Protein AF-0000000069529911 (afdb_homodimer)

Secondary structure (DSSP, 8-state):
---HHHHHHHHHHHS-----------TTHHHHHHHHHHHHHHHHHHHHHHHHHHHHHHHHHHTT--HHHHHHHHHHHHHHHTT-HHHHHHHHHS----S-TTTTB-EE---HHHHHH-EEE-SS-TTSEEEEEEEEEEEEE---PPPPSS--TT---GGGTT--S-HHHHHHHHHGGGGGT--EEEEEEEETT--HHHHHHHHHHHHHHHT-EEEEEEEEE--SS----HHHHHHHHHHHHHHHHHHHHHHHHHHT--TTS--S-HHHHHHHTT-HHHHHHHHH-----TTS-HHHHHHHHHHHHHHHHHHHHHHHHHH-SB-HHHHTHHHHHTSHHHHHHHTTTHHHHHHHHHHHHHHHHHHHIIIIIS-PPP-HHHHHHHHHHHHHHHHHHHHHHHTTHHHH---TTHHHHHHHHTTTHHHHHHHHHTT-GGGS-GGG-SSGGGHHHHHHHHHHHHHHHHHHHHHH-HHHHHHHHHHHHHHHHHHHHHHHHHHT--SS--GGG--GGGHHHH-/---HHHHHHHHHHHS--------------HHHHHHHHHHHHHHHHHHHHHHHHHHHHHHHHHTT--HHHHHHHHHHHHHHHTT-HHHHHHHHHS----S-TTTTB-EE---HHHHHH-EEE-SS-TTSEEEEEEEEEEEEE---PPPPSS--TT---GGGTT--S-HHHHHHHHHGGGGGT--EEEEEEEETT--HHHHHHHHHHHHHHHT-EEEEEEEEE--SS----HHHHHHHHHHHHHHHHHHHHHHHHHHT--TTS--SSHHHHHHHTT-HHHHHHHHH-----TT--HHHHHHHHHHHHHHHHHHHHHHHHHH-SB-HHHHTHHHHHTSHHHHHHHTTTHHHHHHHHHHHHHHHHHHHIIIIIS-PPP-HHHHHHHHHHHHHHHHHHHHHHHTTHHHH---TTHHHHHHHHTTTHHHHHHHHHTT-GGGS-GGG-SSGGGHHHHHHHHHHHHHHHHHHHHHH-HHHHHHHHHHHHHHHHHHHHHHHHHHT--SS--TTS--GGGHHHH-

InterPro domains:
  IPR002656 Acyltransferase 3 domain [PF01757] (296-497)
  IPR006621 Nose resistant-to-fluoxetine protein, N-terminal [PF20146] (69-203)
  IPR052728 Oxygen and lipid transport regulator [PTHR11161] (46-512)

Structure (mmCIF, N/CA/C/O backbone):
data_AF-0000000069529911-model_v1
#
loop_
_entity.id
_entity.type
_entity.pdbx_description
1 polymer 'Nose resistant to fluoxetine protein 6'
#
loop_
_atom_site.group_PDB
_atom_site.id
_atom_site.type_symbol
_atom_site.label_atom_id
_atom_site.label_alt_id
_atom_site.label_comp_id
_atom_site.label_asym_id
_atom_site.label_entity_id
_atom_site.label_seq_id
_atom_site.pdbx_PDB_ins_code
_atom_site.Cartn_x
_atom_site.Cartn_y
_atom_site.Cartn_z
_atom_site.occupancy
_atom_site.B_iso_or_equiv
_atom_site.auth_seq_id
_atom_site.auth_comp_id
_atom_site.auth_asym_id
_atom_site.auth_atom_id
_atom_site.pdbx_PDB_model_num
ATOM 1 N N . MET A 1 1 ? 0.859 24.281 17.453 1 23.27 1 MET A N 1
ATOM 2 C CA . MET A 1 1 ? 0.729 23.031 16.703 1 23.27 1 MET A CA 1
ATOM 3 C C . MET A 1 1 ? -0.703 22.516 16.766 1 23.27 1 MET A C 1
ATOM 5 O O . MET A 1 1 ? -0.952 21.344 16.484 1 23.27 1 MET A O 1
ATOM 9 N N . PHE A 1 2 ? -1.63 23.312 17.203 1 26.25 2 PHE A N 1
ATOM 10 C CA . PHE A 1 2 ? -3.029 23.078 17.531 1 26.25 2 PHE A CA 1
ATOM 11 C C . PHE A 1 2 ? -3.832 22.703 16.297 1 26.25 2 PHE A C 1
ATOM 13 O O . PHE A 1 2 ? -3.58 23.203 15.211 1 26.25 2 PHE A O 1
ATOM 20 N N . SER A 1 3 ? -4.395 21.578 16.234 1 29.55 3 SER A N 1
ATOM 21 C CA . SER A 1 3 ? -5.32 20.875 15.352 1 29.55 3 SER A CA 1
ATOM 22 C C . SER A 1 3 ? -6.34 21.828 14.742 1 29.55 3 SER A C 1
ATOM 24 O O . SER A 1 3 ? -6.613 22.891 15.297 1 29.55 3 SER A O 1
ATOM 26 N N . TYR A 1 4 ? -6.695 21.625 13.516 1 29.75 4 TYR A N 1
ATOM 27 C CA . TYR A 1 4 ? -7.918 22.188 12.945 1 29.75 4 TYR A CA 1
ATOM 28 C C . TYR A 1 4 ? -9.016 22.266 14 1 29.75 4 TYR A C 1
ATOM 30 O O . TYR A 1 4 ? -9.883 23.156 13.945 1 29.75 4 TYR A O 1
ATOM 38 N N . ILE A 1 5 ? -9.023 21.406 14.891 1 32.34 5 ILE A N 1
ATOM 39 C CA . ILE A 1 5 ? -10.055 21.484 15.922 1 32.34 5 ILE A CA 1
ATOM 40 C C . ILE A 1 5 ? -9.883 22.766 16.734 1 32.34 5 ILE A C 1
ATOM 42 O O . ILE A 1 5 ? -10.867 23.422 17.078 1 32.34 5 ILE A O 1
ATOM 46 N N . GLY A 1 6 ? -8.664 23.234 16.984 1 34.5 6 GLY A N 1
ATOM 47 C CA . GLY A 1 6 ? -8.578 24.438 17.797 1 34.5 6 GLY A CA 1
ATOM 48 C C . GLY A 1 6 ? -9.07 25.688 17.094 1 34.5 6 GLY A C 1
ATOM 49 O O . GLY A 1 6 ? -9.758 26.516 17.688 1 34.5 6 GLY A O 1
ATOM 50 N N . LEU A 1 7 ? -8.727 25.812 15.758 1 35.78 7 LEU A N 1
ATOM 51 C CA . LEU A 1 7 ? -9.266 26.953 15.031 1 35.78 7 LEU A CA 1
ATOM 52 C C . LEU A 1 7 ? -10.75 26.781 14.766 1 35.78 7 LEU A C 1
ATOM 54 O O . LEU A 1 7 ? -11.531 27.719 14.93 1 35.78 7 LEU A O 1
ATOM 58 N N . VAL A 1 8 ? -11.227 25.656 14.312 1 36.38 8 VAL A N 1
ATOM 59 C CA . VAL A 1 8 ? -12.672 25.453 14.266 1 36.38 8 VAL A CA 1
ATOM 60 C C . VAL A 1 8 ? -13.266 25.672 15.656 1 36.38 8 VAL A C 1
ATOM 62 O O . VAL A 1 8 ? -14.289 26.344 15.797 1 36.38 8 VAL A O 1
ATOM 65 N N . VAL A 1 9 ? -12.516 25.219 16.594 1 37.88 9 VAL A N 1
ATOM 66 C CA . VAL A 1 9 ? -12.961 25.547 17.953 1 37.88 9 VAL A CA 1
ATOM 67 C C . VAL A 1 9 ? -12.781 27.031 18.203 1 37.88 9 VAL A C 1
ATOM 69 O O . VAL A 1 9 ? -13.656 27.688 18.766 1 37.88 9 VAL A O 1
ATOM 72 N N . TYR A 1 10 ? -11.664 27.641 17.797 1 36.75 10 TYR A N 1
ATOM 73 C CA . TYR A 1 10 ? -11.516 29.078 17.969 1 36.75 10 TYR A CA 1
ATOM 74 C C . TYR A 1 10 ? -12.547 29.828 17.141 1 36.75 10 TYR A C 1
ATOM 76 O O . TYR A 1 10 ? -13.172 30.766 17.625 1 36.75 10 TYR A O 1
ATOM 84 N N . LEU A 1 11 ? -12.648 29.5 15.875 1 37.72 11 LEU A N 1
ATOM 85 C CA . LEU A 1 11 ? -13.656 30.172 15.07 1 37.72 11 LEU A CA 1
ATOM 86 C C . LEU A 1 11 ? -15.062 29.844 15.578 1 37.72 11 LEU A C 1
ATOM 88 O O . LEU A 1 11 ? -15.938 30.703 15.586 1 37.72 11 LEU A O 1
ATOM 92 N N . ILE A 1 12 ? -15.258 28.625 15.906 1 37.38 12 ILE A N 1
ATOM 93 C CA . ILE A 1 12 ? -16.5 28.297 16.594 1 37.38 12 ILE A CA 1
ATOM 94 C C . ILE A 1 12 ? -16.625 29.094 17.891 1 37.38 12 ILE A C 1
ATOM 96 O O . ILE A 1 12 ? -17.688 29.625 18.203 1 37.38 12 ILE A O 1
ATOM 100 N N . LEU A 1 13 ? -15.539 29.062 18.594 1 35.38 13 LEU A N 1
ATOM 101 C CA . LEU A 1 13 ? -15.594 29.75 19.875 1 35.38 13 LEU A CA 1
ATOM 102 C C . LEU A 1 13 ? -15.617 31.266 19.688 1 35.38 13 LEU A C 1
ATOM 104 O O . LEU A 1 13 ? -16.219 31.984 20.5 1 35.38 13 LEU A O 1
ATOM 108 N N . SER A 1 14 ? -14.836 31.734 18.875 1 34.25 14 SER A N 1
ATOM 109 C CA . SER A 1 14 ? -14.883 33.188 18.719 1 34.25 14 SER A CA 1
ATOM 110 C C . SER A 1 14 ? -16.203 33.625 18.109 1 34.25 14 SER A C 1
ATOM 112 O O . SER A 1 14 ? -16.5 34.812 18.062 1 34.25 14 SER A O 1
ATOM 114 N N . SER A 1 15 ? -16.797 32.781 17.172 1 34.12 15 SER A N 1
ATOM 115 C CA . SER A 1 15 ? -18.094 33.281 16.703 1 34.12 15 SER A CA 1
ATOM 116 C C . SER A 1 15 ? -19.141 33.219 17.812 1 34.12 15 SER A C 1
ATOM 118 O O . SER A 1 15 ? -19.188 32.25 18.562 1 34.12 15 SER A O 1
ATOM 120 N N . GLY A 1 16 ? -19.344 34.188 18.562 1 31.95 16 GLY A N 1
ATOM 121 C CA . GLY A 1 16 ? -20.406 34.5 19.516 1 31.95 16 GLY A CA 1
ATOM 122 C C . GLY A 1 16 ? -21.656 33.656 19.281 1 31.95 16 GLY A C 1
ATOM 123 O O . GLY A 1 16 ? -22.391 33.906 18.312 1 31.95 16 GLY A O 1
ATOM 124 N N . VAL A 1 17 ? -21.641 32.375 19.578 1 33.69 17 VAL A N 1
ATOM 125 C CA . VAL A 1 17 ? -22.781 31.469 19.625 1 33.69 17 VAL A CA 1
ATOM 126 C C . VAL A 1 17 ? -23.969 32.156 20.281 1 33.69 17 VAL A C 1
ATOM 128 O O . VAL A 1 17 ? -24.078 32.219 21.5 1 33.69 17 VAL A O 1
ATOM 131 N N . ASN A 1 18 ? -24.281 33.375 20.094 1 29.52 18 ASN A N 1
ATOM 132 C CA . ASN A 1 18 ? -25.562 33.688 20.719 1 29.52 18 ASN A CA 1
ATOM 133 C C . ASN A 1 18 ? -26.688 32.844 20.141 1 29.52 18 ASN A C 1
ATOM 135 O O . ASN A 1 18 ? -27.875 33.125 20.375 1 29.52 18 ASN A O 1
ATOM 139 N N . ALA A 1 19 ? -26.609 32.219 18.875 1 29.95 19 ALA A N 1
ATOM 140 C CA . ALA A 1 19 ? -27.969 32.062 18.359 1 29.95 19 ALA A CA 1
ATOM 141 C C . ALA A 1 19 ? -28.562 30.75 18.844 1 29.95 19 ALA A C 1
ATOM 143 O O . ALA A 1 19 ? -28.047 29.672 18.562 1 29.95 19 ALA A O 1
ATOM 144 N N . LYS A 1 20 ? -29.25 30.547 19.875 1 31.05 20 LYS A N 1
ATOM 145 C CA . LYS A 1 20 ? -30.25 29.594 20.344 1 31.05 20 LYS A CA 1
ATOM 146 C C . LYS A 1 20 ? -31.219 29.234 19.219 1 31.05 20 LYS A C 1
ATOM 148 O O . LYS A 1 20 ? -32.375 29.688 19.203 1 31.05 20 LYS A O 1
ATOM 153 N N . SER A 1 21 ? -31 29.141 17.859 1 29.61 21 SER A N 1
ATOM 154 C CA . SER A 1 21 ? -32.219 28.906 17.078 1 29.61 21 SER A CA 1
ATOM 155 C C . SER A 1 21 ? -32.688 27.453 17.188 1 29.61 21 SER A C 1
ATOM 157 O O . SER A 1 21 ? -31.859 26.531 17.203 1 29.61 21 SER A O 1
ATOM 159 N N . ASN A 1 22 ? -33.906 27.094 17.531 1 29.36 22 ASN A N 1
ATOM 160 C CA . ASN A 1 22 ? -34.844 25.969 17.531 1 29.36 22 ASN A CA 1
ATOM 161 C C . ASN A 1 22 ? -34.781 25.188 16.219 1 29.36 22 ASN A C 1
ATOM 163 O O . ASN A 1 22 ? -35 25.75 15.148 1 29.36 22 ASN A O 1
ATOM 167 N N . PHE A 1 23 ? -34.219 23.953 16.078 1 30.8 23 PHE A N 1
ATOM 168 C CA . PHE A 1 23 ? -34.031 22.953 15.031 1 30.8 23 PHE A CA 1
ATOM 169 C C . PHE A 1 23 ? -35.375 22.484 14.492 1 30.8 23 PHE A C 1
ATOM 171 O O . PHE A 1 23 ? -35.844 21.391 14.852 1 30.8 23 PHE A O 1
ATOM 178 N N . THR A 1 24 ? -36.531 23.031 14.312 1 32.5 24 THR A N 1
ATOM 179 C CA . THR A 1 24 ? -37.688 22.484 13.656 1 32.5 24 THR A CA 1
ATOM 180 C C . THR A 1 24 ? -37.375 21.969 12.258 1 32.5 24 THR A C 1
ATOM 182 O O . THR A 1 24 ? -36.5 22.547 11.578 1 32.5 24 THR A O 1
ATOM 185 N N . GLU A 1 25 ? -38 20.844 11.531 1 36.75 25 GLU A N 1
ATOM 186 C CA . GLU A 1 25 ? -38.094 19.812 10.5 1 36.75 25 GLU A CA 1
ATOM 187 C C . GLU A 1 25 ? -38.188 20.422 9.109 1 36.75 25 GLU A C 1
ATOM 189 O O . GLU A 1 25 ? -38.406 19.719 8.125 1 36.75 25 GLU A O 1
ATOM 194 N N . ASP A 1 26 ? -38.656 21.609 8.703 1 38.03 26 ASP A N 1
ATOM 195 C CA . ASP A 1 26 ? -39.188 21.859 7.359 1 38.03 26 ASP A CA 1
ATOM 196 C C . ASP A 1 26 ? -38.094 21.641 6.301 1 38.03 26 ASP A C 1
ATOM 198 O O . ASP A 1 26 ? -36.906 21.875 6.555 1 38.03 26 ASP A O 1
ATOM 202 N N . LYS A 1 27 ? -38.375 20.969 5.039 1 46.69 27 LYS A N 1
ATOM 203 C CA . LYS A 1 27 ? -37.812 20.828 3.701 1 46.69 27 LYS A CA 1
ATOM 204 C C . LYS A 1 27 ? -36.938 22.031 3.359 1 46.69 27 LYS A C 1
ATOM 206 O O . LYS A 1 27 ? -36 21.922 2.561 1 46.69 27 LYS A O 1
ATOM 211 N N . SER A 1 28 ? -37.406 23.203 3.465 1 49.19 28 SER A N 1
ATOM 212 C CA . SER A 1 28 ? -36.875 24.516 3.117 1 49.19 28 SER A CA 1
ATOM 213 C C . SER A 1 28 ? -35.406 24.625 3.52 1 49.19 28 SER A C 1
ATOM 215 O O . SER A 1 28 ? -34.594 25.219 2.795 1 49.19 28 SER A O 1
ATOM 217 N N . ASN A 1 29 ? -34.688 24.422 4.781 1 71.44 29 ASN A N 1
ATOM 218 C CA . ASN A 1 29 ? -33.656 25.391 5.203 1 71.44 29 ASN A CA 1
ATOM 219 C C . ASN A 1 29 ? -32.25 24.875 4.941 1 71.44 29 ASN A C 1
ATOM 221 O O . ASN A 1 29 ? -31.328 25.188 5.695 1 71.44 29 ASN A O 1
ATOM 225 N N . VAL A 1 30 ? -32.125 23.938 3.975 1 83.06 30 VAL A N 1
ATOM 226 C CA . VAL A 1 30 ? -30.766 23.531 3.672 1 83.06 30 VAL A CA 1
ATOM 227 C C . VAL A 1 30 ? -30.047 24.656 2.926 1 83.06 30 VAL A C 1
ATOM 229 O O . VAL A 1 30 ? -28.891 24.953 3.217 1 83.06 30 VAL A O 1
ATOM 232 N N . LEU A 1 31 ? -30.828 25.188 1.946 1 87.12 31 LEU A N 1
ATOM 233 C CA . LEU A 1 31 ? -30.234 26.297 1.201 1 87.12 31 LEU A CA 1
ATOM 234 C C . LEU A 1 31 ? -29.828 27.422 2.141 1 87.12 31 LEU A C 1
ATOM 236 O O . LEU A 1 31 ? -28.75 28 1.98 1 87.12 31 LEU A O 1
ATOM 240 N N . ASP A 1 32 ? -30.656 27.641 3.1 1 84.62 32 ASP A N 1
ATOM 241 C CA . ASP A 1 32 ? -30.359 28.688 4.062 1 84.62 32 ASP A CA 1
ATOM 242 C C . ASP A 1 32 ? -29.141 28.312 4.914 1 84.62 32 ASP A C 1
ATOM 244 O O . ASP A 1 32 ? -28.312 29.172 5.234 1 84.62 32 ASP A O 1
ATOM 248 N N . SER A 1 33 ? -29.078 27.062 5.215 1 83.88 33 SER A N 1
ATOM 249 C CA . SER A 1 33 ? -27.938 26.594 5.988 1 83.88 33 SER A CA 1
ATOM 250 C C . SER A 1 33 ? -26.641 26.734 5.199 1 83.88 33 SER A C 1
ATOM 252 O O . SER A 1 33 ? -25.609 27.141 5.75 1 83.88 33 SER A O 1
ATOM 254 N N . TRP A 1 34 ? -26.719 26.531 3.957 1 87.44 34 TRP A N 1
ATOM 255 C CA . TRP A 1 34 ? -25.531 26.641 3.113 1 87.44 34 TRP A CA 1
ATOM 256 C C . TRP A 1 34 ? -25.156 28.094 2.887 1 87.44 34 TRP A C 1
ATOM 258 O O . TRP A 1 34 ? -23.969 28.438 2.809 1 87.44 34 TRP A O 1
ATOM 268 N N . MET A 1 35 ? -26.172 28.938 2.77 1 87.69 35 MET A N 1
ATOM 269 C CA . MET A 1 35 ? -25.891 30.375 2.621 1 87.69 35 MET A CA 1
ATOM 270 C C . MET A 1 35 ? -25.25 30.938 3.887 1 87.69 35 MET A C 1
ATOM 272 O O . MET A 1 35 ? -24.328 31.766 3.812 1 87.69 35 MET A O 1
ATOM 276 N N . LYS A 1 36 ? -25.703 30.422 5.012 1 83.25 36 LYS A N 1
ATOM 277 C CA . LYS A 1 36 ? -25.109 30.844 6.277 1 83.25 36 LYS A CA 1
ATOM 278 C C . LYS A 1 36 ? -23.672 30.328 6.41 1 83.25 36 LYS A C 1
ATOM 280 O O . LYS A 1 36 ? -22.797 31.062 6.879 1 83.25 36 LYS A O 1
ATOM 285 N N . LEU A 1 37 ? -23.516 29.141 6 1 82.69 37 LEU A N 1
ATOM 286 C CA . LEU A 1 37 ? -22.172 28.562 6.031 1 82.69 37 LEU A CA 1
ATOM 287 C C . LEU A 1 37 ? -21.219 29.344 5.133 1 82.69 37 LEU A C 1
ATOM 289 O O . LEU A 1 37 ? -20.094 29.625 5.516 1 82.69 37 LEU A O 1
ATOM 293 N N . ASP A 1 38 ? -21.688 29.688 3.977 1 87.06 38 ASP A N 1
ATOM 294 C CA . ASP A 1 38 ? -20.875 30.453 3.031 1 87.06 38 ASP A CA 1
ATOM 295 C C . ASP A 1 38 ? -20.5 31.828 3.607 1 87.06 38 ASP A C 1
ATOM 297 O O . ASP A 1 38 ? -19.359 32.25 3.514 1 87.06 38 ASP A O 1
ATOM 301 N N . LYS A 1 39 ? -21.484 32.438 4.215 1 84.69 39 LYS A N 1
ATOM 302 C CA . LYS A 1 39 ? -21.234 33.75 4.805 1 84.69 39 LYS A CA 1
ATOM 303 C C . LYS A 1 39 ? -20.25 33.656 5.973 1 84.69 39 LYS A C 1
ATOM 305 O O . LYS A 1 39 ? -19.375 34.5 6.121 1 84.69 39 LYS A O 1
ATOM 310 N N . SER A 1 40 ? -20.391 32.562 6.695 1 78.5 40 SER A N 1
ATOM 311 C CA . SER A 1 40 ? -19.484 32.375 7.824 1 78.5 40 SER A CA 1
ATOM 312 C C . SER A 1 40 ? -18.062 32.094 7.352 1 78.5 40 SER A C 1
ATOM 314 O O . SER A 1 40 ? -17.109 32.625 7.91 1 78.5 40 SER A O 1
ATOM 316 N N . LEU A 1 41 ? -17.984 31.359 6.371 1 80.44 41 LEU A N 1
ATOM 317 C CA . LEU A 1 41 ? -16.672 31.031 5.848 1 80.44 41 LEU A CA 1
ATOM 318 C C . LEU A 1 41 ? -16.016 32.25 5.211 1 80.44 41 LEU A C 1
ATOM 320 O O . LEU A 1 41 ? -14.812 32.469 5.379 1 80.44 41 LEU A O 1
ATOM 324 N N . LYS A 1 42 ? -16.797 32.969 4.426 1 84.94 42 LYS A N 1
ATOM 325 C CA . LYS A 1 42 ? -16.281 34.188 3.822 1 84.94 42 LYS A CA 1
ATOM 326 C C . LYS A 1 42 ? -15.844 35.188 4.891 1 84.94 42 LYS A C 1
ATOM 328 O O . LYS A 1 42 ? -14.781 35.812 4.777 1 84.94 42 LYS A O 1
ATOM 333 N N . GLY A 1 43 ? -16.688 35.281 5.926 1 79.12 43 GLY A N 1
ATOM 334 C CA . GLY A 1 43 ? -16.328 36.156 7.027 1 79.12 43 GLY A CA 1
ATOM 335 C C . GLY A 1 43 ? -15.062 35.719 7.75 1 79.12 43 GLY A C 1
ATOM 336 O O . GLY A 1 43 ? -14.203 36.562 8.047 1 79.12 43 GLY A O 1
ATOM 337 N N . ALA A 1 44 ? -14.93 34.469 7.934 1 75.38 44 ALA A N 1
ATOM 338 C CA . ALA A 1 44 ? -13.75 33.938 8.602 1 75.38 44 ALA A CA 1
ATOM 339 C C . ALA A 1 44 ? -12.5 34.156 7.758 1 75.38 44 ALA A C 1
ATOM 341 O O . ALA A 1 44 ? -11.445 34.531 8.281 1 75.38 44 ALA A O 1
ATOM 342 N N . THR A 1 45 ? -12.609 33.969 6.527 1 80.75 45 THR A N 1
ATOM 343 C CA . THR A 1 45 ? -11.477 34.125 5.633 1 80.75 45 THR A CA 1
ATOM 344 C C . THR A 1 45 ? -11.062 35.594 5.539 1 80.75 45 THR A C 1
ATOM 346 O O . THR A 1 45 ? -9.867 35.906 5.574 1 80.75 45 THR A O 1
ATOM 349 N N . GLN A 1 46 ? -12.047 36.469 5.453 1 83 46 GLN A N 1
ATOM 350 C CA . GLN A 1 46 ? -11.742 37.906 5.371 1 83 46 GLN A CA 1
ATOM 351 C C . GLN A 1 46 ? -11.102 38.406 6.656 1 83 46 GLN A C 1
ATOM 353 O O . GLN A 1 46 ? -10.172 39.219 6.617 1 83 46 GLN A O 1
ATOM 358 N N . SER A 1 47 ? -11.547 37.812 7.793 1 76.31 47 SER A N 1
ATOM 359 C CA . SER A 1 47 ? -10.945 38.188 9.07 1 76.31 47 SER A CA 1
ATOM 360 C C . SER A 1 47 ? -9.508 37.688 9.164 1 76.31 47 SER A C 1
ATOM 362 O O . SER A 1 47 ? -8.625 38.406 9.648 1 76.31 47 SER A O 1
ATOM 364 N N . MET A 1 48 ? -9.383 36.531 8.672 1 75.12 48 MET A N 1
ATOM 365 C CA . MET A 1 48 ? -8.031 36 8.68 1 75.12 48 MET A CA 1
ATOM 366 C C . MET A 1 48 ? -7.105 36.781 7.77 1 75.12 48 MET A C 1
ATOM 368 O O . MET A 1 48 ? -5.965 37.062 8.133 1 75.12 48 MET A O 1
ATOM 372 N N . MET A 1 49 ? -7.605 37.188 6.656 1 78.25 49 MET A N 1
ATOM 373 C CA . MET A 1 49 ? -6.789 37.938 5.695 1 78.25 49 MET A CA 1
ATOM 374 C C . MET A 1 49 ? -6.461 39.312 6.219 1 78.25 49 MET A C 1
ATOM 376 O O . MET A 1 49 ? -5.383 39.844 5.945 1 78.25 49 MET A O 1
ATOM 380 N N . LYS A 1 50 ? -7.363 39.875 6.992 1 75.94 50 LYS A N 1
ATOM 381 C CA . LYS A 1 50 ? -7.109 41.156 7.594 1 75.94 50 LYS A CA 1
ATOM 382 C C . LYS A 1 50 ? -5.949 41.094 8.586 1 75.94 50 LYS A C 1
ATOM 384 O O . LYS A 1 50 ? -5.195 42.062 8.727 1 75.94 50 LYS A O 1
ATOM 389 N N . TYR A 1 51 ? -5.824 39.938 9.117 1 67.19 51 TYR A N 1
ATOM 390 C CA . TYR A 1 51 ? -4.754 39.75 10.086 1 67.19 51 TYR A CA 1
ATOM 391 C C . TYR A 1 51 ? -3.449 39.375 9.398 1 67.19 51 TYR A C 1
ATOM 393 O O . TYR A 1 51 ? -2.373 39.812 9.797 1 67.19 51 TYR A O 1
ATOM 401 N N . VAL A 1 52 ? -3.516 38.625 8.367 1 70.19 52 VAL A N 1
ATOM 402 C CA . VAL A 1 52 ? -2.33 38.062 7.746 1 70.19 52 VAL A CA 1
ATOM 403 C C . VAL A 1 52 ? -1.763 39.031 6.715 1 70.19 52 VAL A C 1
ATOM 405 O O . VAL A 1 52 ? -0.549 39.094 6.5 1 70.19 52 VAL A O 1
ATOM 408 N N . MET A 1 53 ? -2.58 39.906 6.152 1 74.88 53 MET A N 1
ATOM 409 C CA . MET A 1 53 ? -2.17 40.781 5.047 1 74.88 53 MET A CA 1
ATOM 410 C C . MET A 1 53 ? -1.075 41.75 5.488 1 74.88 53 MET A C 1
ATOM 412 O O . MET A 1 53 ? -0.046 41.844 4.824 1 74.88 53 MET A O 1
ATOM 416 N N . PRO A 1 54 ? -1.274 42.406 6.609 1 70.25 54 PRO A N 1
ATOM 417 C CA . PRO A 1 54 ? -0.192 43.281 7.031 1 70.25 54 PRO A CA 1
ATOM 418 C C . PRO A 1 54 ? 1.117 42.531 7.293 1 70.25 54 PRO A C 1
ATOM 420 O O . PRO A 1 54 ? 2.197 43.062 7.027 1 70.25 54 PRO A O 1
ATOM 423 N N . MET A 1 55 ? 0.986 41.344 7.715 1 65.88 55 MET A N 1
ATOM 424 C CA . MET A 1 55 ? 2.178 40.531 7.969 1 65.88 55 MET A CA 1
ATOM 425 C C . MET A 1 55 ? 2.867 40.156 6.66 1 65.88 55 MET A C 1
ATOM 427 O O . MET A 1 55 ? 4.098 40.188 6.574 1 65.88 55 MET A O 1
ATOM 431 N N . ILE A 1 56 ? 2.111 39.875 5.734 1 68.31 56 ILE A N 1
ATOM 432 C CA . ILE A 1 56 ? 2.639 39.5 4.418 1 68.31 56 ILE A CA 1
ATOM 433 C C . ILE A 1 56 ? 3.301 40.75 3.787 1 68.31 56 ILE A C 1
ATOM 435 O O . ILE A 1 56 ? 4.402 40.625 3.236 1 68.31 56 ILE A O 1
ATOM 439 N N . MET A 1 57 ? 2.674 41.906 3.971 1 71.62 57 MET A N 1
ATOM 440 C CA . MET A 1 57 ? 3.203 43.125 3.383 1 71.62 57 MET A CA 1
ATOM 441 C C . MET A 1 57 ? 4.512 43.531 4.055 1 71.62 57 MET A C 1
ATOM 443 O O . MET A 1 57 ? 5.457 43.938 3.383 1 71.62 57 MET A O 1
ATOM 447 N N . GLU A 1 58 ? 4.531 43.344 5.344 1 69.5 58 GLU A N 1
ATOM 448 C CA . GLU A 1 58 ? 5.754 43.656 6.078 1 69.5 58 GLU A CA 1
ATOM 449 C C . GLU A 1 58 ? 6.883 42.688 5.703 1 69.5 58 GLU A C 1
ATOM 451 O O . GLU A 1 58 ? 8.023 43.125 5.512 1 69.5 58 GLU A O 1
ATOM 456 N N . SER A 1 59 ? 6.512 41.438 5.586 1 67.12 59 SER A N 1
ATOM 457 C CA . SER A 1 59 ? 7.512 40.438 5.254 1 67.12 59 SER A CA 1
ATOM 458 C C . SER A 1 59 ? 8.023 40.594 3.826 1 67.12 59 SER A C 1
ATOM 460 O O . SER A 1 59 ? 9.203 40.406 3.555 1 67.12 59 SER A O 1
ATOM 462 N N . THR A 1 60 ? 7.129 40.969 2.943 1 68.88 60 THR A N 1
ATOM 463 C CA . THR A 1 60 ? 7.52 41.156 1.551 1 68.88 60 THR A CA 1
ATOM 464 C C . THR A 1 60 ? 8.5 42.312 1.417 1 68.88 60 THR A C 1
ATOM 466 O O . THR A 1 60 ? 9.406 42.281 0.576 1 68.88 60 THR A O 1
ATOM 469 N N . SER A 1 61 ? 8.289 43.344 2.256 1 71.94 61 SER A N 1
ATOM 470 C CA . SER A 1 61 ? 9.195 44.469 2.213 1 71.94 61 SER A CA 1
ATOM 471 C C . SER A 1 61 ? 10.586 44.094 2.715 1 71.94 61 SER A C 1
ATOM 473 O O . SER A 1 61 ? 11.586 44.656 2.27 1 71.94 61 SER A O 1
ATOM 475 N N . GLN A 1 62 ? 10.555 43.031 3.539 1 73.88 62 GLN A N 1
ATOM 476 C CA . GLN A 1 62 ? 11.836 42.625 4.105 1 73.88 62 GLN A CA 1
ATOM 477 C C . GLN A 1 62 ? 12.516 41.594 3.217 1 73.88 62 GLN A C 1
ATOM 479 O O . GLN A 1 62 ? 13.75 41.5 3.201 1 73.88 62 GLN A O 1
ATOM 484 N N . VAL A 1 63 ? 11.633 40.906 2.561 1 77.31 63 VAL A N 1
ATOM 485 C CA . VAL A 1 63 ? 12.148 39.844 1.69 1 77.31 63 VAL A CA 1
ATOM 486 C C . VAL A 1 63 ? 12.258 40.375 0.258 1 77.31 63 VAL A C 1
ATOM 488 O O . VAL A 1 63 ? 11.375 41.094 -0.217 1 77.31 63 VAL A O 1
ATOM 491 N N . ASN A 1 64 ? 13.383 40.469 -0.352 1 79.81 64 ASN A N 1
ATOM 492 C CA . ASN A 1 64 ? 13.578 40.906 -1.734 1 79.81 64 ASN A CA 1
ATOM 493 C C . ASN A 1 64 ? 12.984 39.906 -2.719 1 79.81 64 ASN A C 1
ATOM 495 O O . ASN A 1 64 ? 13.711 39.094 -3.316 1 79.81 64 ASN A O 1
ATOM 499 N N . LEU A 1 65 ? 11.664 39.969 -2.83 1 86.44 65 LEU A N 1
ATOM 500 C CA . LEU A 1 65 ? 11 39.094 -3.793 1 86.44 65 LEU A CA 1
ATOM 501 C C . LEU A 1 65 ? 11 39.719 -5.184 1 86.44 65 LEU A C 1
ATOM 503 O O . LEU A 1 65 ? 11.039 40.938 -5.316 1 86.44 65 LEU A O 1
ATOM 507 N N . SER A 1 66 ? 11.016 38.875 -6.18 1 90.94 66 SER A N 1
ATOM 508 C CA . SER A 1 66 ? 10.875 39.375 -7.547 1 90.94 66 SER A CA 1
ATOM 509 C C . SER A 1 66 ? 9.516 40.031 -7.77 1 90.94 66 SER A C 1
ATOM 511 O O . SER A 1 66 ? 8.555 39.719 -7.062 1 90.94 66 SER A O 1
ATOM 513 N N . GLN A 1 67 ? 9.422 41 -8.672 1 90.94 67 GLN A N 1
ATOM 514 C CA . GLN A 1 67 ? 8.18 41.719 -8.953 1 90.94 67 GLN A CA 1
ATOM 515 C C . GLN A 1 67 ? 7.086 40.75 -9.414 1 90.94 67 GLN A C 1
ATOM 517 O O . GLN A 1 67 ? 5.926 40.906 -9.031 1 90.94 67 GLN A O 1
ATOM 522 N N . GLU A 1 68 ? 7.469 39.812 -10.203 1 93.62 68 GLU A N 1
ATOM 523 C CA . GLU A 1 68 ? 6.5 38.844 -10.703 1 93.62 68 GLU A CA 1
ATOM 524 C C . GLU A 1 68 ? 5.922 38 -9.57 1 93.62 68 GLU A C 1
ATOM 526 O O . GLU A 1 68 ? 4.711 37.781 -9.516 1 93.62 68 GLU A O 1
ATOM 531 N N . CYS A 1 69 ? 6.738 37.562 -8.719 1 91.75 69 CYS A N 1
ATOM 532 C CA . CYS A 1 69 ? 6.301 36.75 -7.586 1 91.75 69 CYS A CA 1
ATOM 533 C C . CYS A 1 69 ? 5.375 37.562 -6.672 1 91.75 69 CYS A C 1
ATOM 535 O O . CYS A 1 69 ? 4.328 37.062 -6.258 1 91.75 69 CYS A O 1
ATOM 537 N N . MET A 1 70 ? 5.703 38.812 -6.469 1 88.69 70 MET A N 1
ATOM 538 C CA . MET A 1 70 ? 4.898 39.656 -5.598 1 88.69 70 MET A CA 1
ATOM 539 C C . MET A 1 70 ? 3.51 39.906 -6.184 1 88.69 70 MET A C 1
ATOM 541 O O . MET A 1 70 ? 2.51 39.812 -5.469 1 88.69 70 MET A O 1
ATOM 545 N N . LEU A 1 71 ? 3.486 40.125 -7.449 1 91.06 71 LEU A N 1
ATOM 546 C CA . LEU A 1 71 ? 2.209 40.375 -8.117 1 91.06 71 LEU A CA 1
ATOM 547 C C . LEU A 1 71 ? 1.316 39.156 -8.031 1 91.06 71 LEU A C 1
ATOM 549 O O . LEU A 1 71 ? 0.119 39.25 -7.758 1 91.06 71 LEU A O 1
ATOM 553 N N . GLU A 1 72 ? 1.872 38 -8.25 1 93.25 72 GLU A N 1
ATOM 554 C CA . GLU A 1 72 ? 1.087 36.781 -8.234 1 93.25 72 GLU A CA 1
ATOM 555 C C . GLU A 1 72 ? 0.635 36.438 -6.82 1 93.25 72 GLU A C 1
ATOM 557 O O . GLU A 1 72 ? -0.457 35.875 -6.629 1 93.25 72 GLU A O 1
ATOM 562 N N . VAL A 1 73 ? 1.471 36.781 -5.859 1 88 73 VAL A N 1
ATOM 563 C CA . VAL A 1 73 ? 1.093 36.531 -4.469 1 88 73 VAL A CA 1
ATOM 564 C C . VAL A 1 73 ? -0.073 37.438 -4.086 1 88 73 VAL A C 1
ATOM 566 O O . VAL A 1 73 ? -1.007 37 -3.406 1 88 73 VAL A O 1
ATOM 569 N N . PHE A 1 74 ? -0.036 38.656 -4.578 1 87.12 74 PHE A N 1
ATOM 570 C CA . PHE A 1 74 ? -1.133 39.562 -4.301 1 87.12 74 PHE A CA 1
ATOM 571 C C . PHE A 1 74 ? -2.418 39.094 -4.969 1 87.12 74 PHE A C 1
ATOM 573 O O . PHE A 1 74 ? -3.5 39.219 -4.387 1 87.12 74 PHE A O 1
ATOM 580 N N . HIS A 1 75 ? -2.213 38.594 -6.129 1 91.44 75 HIS A N 1
ATOM 581 C CA . HIS A 1 75 ? -3.371 38.031 -6.816 1 91.44 75 HIS A CA 1
ATOM 582 C C . HIS A 1 75 ? -3.938 36.844 -6.055 1 91.44 75 HIS A C 1
ATOM 584 O O . HIS A 1 75 ? -5.156 36.656 -5.984 1 91.44 75 HIS A O 1
ATOM 590 N N . LEU A 1 76 ? -3.062 36.031 -5.539 1 90.12 76 LEU A N 1
ATOM 591 C CA . LEU A 1 76 ? -3.475 34.875 -4.766 1 90.12 76 LEU A CA 1
ATOM 592 C C . LEU A 1 76 ? -4.223 35.281 -3.504 1 90.12 76 LEU A C 1
ATOM 594 O O . LEU A 1 76 ? -5.27 34.719 -3.18 1 90.12 76 LEU A O 1
ATOM 598 N N . VAL A 1 77 ? -3.746 36.312 -2.812 1 86.75 77 VAL A N 1
ATOM 599 C CA . VAL A 1 77 ? -4.367 36.812 -1.583 1 86.75 77 VAL A CA 1
ATOM 600 C C . VAL A 1 77 ? -5.746 37.375 -1.893 1 86.75 77 VAL A C 1
ATOM 602 O O . VAL A 1 77 ? -6.707 37.156 -1.154 1 86.75 77 VAL A O 1
ATOM 605 N N . ALA A 1 78 ? -5.828 38.062 -3.004 1 88.5 78 ALA A N 1
ATOM 606 C CA . ALA A 1 78 ? -7.117 38.594 -3.426 1 88.5 78 ALA A CA 1
ATOM 607 C C . ALA A 1 78 ? -8.102 37.469 -3.748 1 88.5 78 ALA A C 1
ATOM 609 O O . ALA A 1 78 ? -9.289 37.562 -3.414 1 88.5 78 ALA A O 1
ATOM 610 N N . GLY A 1 79 ? -7.555 36.469 -4.383 1 91.69 79 GLY A N 1
ATOM 611 C CA . GLY A 1 79 ? -8.398 35.312 -4.688 1 91.69 79 GLY A CA 1
ATOM 612 C C . GLY A 1 79 ? -8.875 34.594 -3.447 1 91.69 79 GLY A C 1
ATOM 613 O O . GLY A 1 79 ? -10.016 34.125 -3.4 1 91.69 79 GLY A O 1
ATOM 614 N N . LEU A 1 80 ? -8.047 34.562 -2.443 1 88.5 80 LEU A N 1
ATOM 615 C CA . LEU A 1 80 ? -8.406 33.875 -1.196 1 88.5 80 LEU A CA 1
ATOM 616 C C . LEU A 1 80 ? -9.477 34.688 -0.448 1 88.5 80 LEU A C 1
ATOM 618 O O . LEU A 1 80 ? -10.391 34.094 0.133 1 88.5 80 LEU A O 1
ATOM 622 N N . ARG A 1 81 ? -9.352 35.969 -0.488 1 85.06 81 ARG A N 1
ATOM 623 C CA . ARG A 1 81 ? -10.328 36.844 0.167 1 85.06 81 ARG A CA 1
ATOM 624 C C . ARG A 1 81 ? -11.719 36.656 -0.422 1 85.06 81 ARG A C 1
ATOM 626 O O . ARG A 1 81 ? -12.719 36.719 0.295 1 85.06 81 ARG A O 1
ATOM 633 N N . ASN A 1 82 ? -11.727 36.281 -1.67 1 89 82 ASN A N 1
ATOM 634 C CA . ASN A 1 82 ? -13 36.094 -2.352 1 89 82 ASN A CA 1
ATOM 635 C C . ASN A 1 82 ? -13.367 34.625 -2.459 1 89 82 ASN A C 1
ATOM 637 O O . ASN A 1 82 ? -14.328 34.281 -3.148 1 89 82 ASN A O 1
ATOM 641 N N . LEU A 1 83 ? -12.617 33.812 -1.886 1 91.12 83 LEU A N 1
ATOM 642 C CA . LEU A 1 83 ? -12.852 32.375 -1.854 1 91.12 83 LEU A CA 1
ATOM 643 C C . LEU A 1 83 ? -13 31.828 -3.264 1 91.12 83 LEU A C 1
ATOM 645 O O . LEU A 1 83 ? -13.961 31.109 -3.559 1 91.12 83 LEU A O 1
ATOM 649 N N . LYS A 1 84 ? -12.039 32.219 -4.039 1 93.69 84 LYS A N 1
ATOM 650 C CA . LYS A 1 84 ? -11.961 31.609 -5.359 1 93.69 84 LYS A CA 1
ATOM 651 C C . LYS A 1 84 ? -11.43 30.172 -5.27 1 93.69 84 LYS A C 1
ATOM 653 O O . LYS A 1 84 ? -10.523 29.891 -4.477 1 93.69 84 LYS A O 1
ATOM 658 N N . LYS A 1 85 ? -11.945 29.312 -6.047 1 93.94 85 LYS A N 1
ATOM 659 C CA . LYS A 1 85 ? -11.578 27.906 -5.996 1 93.94 85 LYS A CA 1
ATOM 660 C C . LYS A 1 85 ? -10.094 27.703 -6.285 1 93.94 85 LYS A C 1
ATOM 662 O O . LYS A 1 85 ? -9.414 26.953 -5.59 1 93.94 85 LYS A O 1
ATOM 667 N N . TRP A 1 86 ? -9.562 28.406 -7.363 1 94.31 86 TRP A N 1
ATOM 668 C CA . TRP A 1 86 ? -8.156 28.266 -7.723 1 94.31 86 TRP A CA 1
ATOM 669 C C . TRP A 1 86 ? -7.246 28.734 -6.598 1 94.31 86 TRP A C 1
ATOM 671 O O . TRP A 1 86 ? -6.188 28.156 -6.352 1 94.31 86 TRP A O 1
ATOM 681 N N . ALA A 1 87 ? -7.641 29.812 -5.906 1 93.69 87 ALA A N 1
ATOM 682 C CA . ALA A 1 87 ? -6.828 30.359 -4.82 1 93.69 87 ALA A CA 1
ATOM 683 C C . ALA A 1 87 ? -6.797 29.406 -3.631 1 93.69 87 ALA A C 1
ATOM 685 O O . ALA A 1 87 ? -5.734 29.172 -3.049 1 93.69 87 ALA A O 1
ATOM 686 N N . PHE A 1 88 ? -7.953 28.875 -3.379 1 91.19 88 PHE A N 1
ATOM 687 C CA . PHE A 1 88 ? -8.047 27.922 -2.277 1 91.19 88 PHE A CA 1
ATOM 688 C C . PHE A 1 88 ? -7.266 26.656 -2.594 1 91.19 88 PHE A C 1
ATOM 690 O O . PHE A 1 88 ? -6.766 25.984 -1.686 1 91.19 88 PHE A O 1
ATOM 697 N N . SER A 1 89 ? -7.121 26.297 -3.807 1 94.25 89 SER A N 1
ATOM 698 C CA . SER A 1 89 ? -6.395 25.109 -4.215 1 94.25 89 SER A CA 1
ATOM 699 C C . SER A 1 89 ? -4.918 25.203 -3.842 1 94.25 89 SER A C 1
ATOM 701 O O . SER A 1 89 ? -4.285 24.188 -3.521 1 94.25 89 SER A O 1
ATOM 703 N N . PHE A 1 90 ? -4.379 26.438 -3.855 1 92.69 90 PHE A N 1
ATOM 704 C CA . PHE A 1 90 ? -2.986 26.625 -3.467 1 92.69 90 PHE A CA 1
ATOM 705 C C . PHE A 1 90 ? -2.779 26.266 -2 1 92.69 90 PHE A C 1
ATOM 707 O O . PHE A 1 90 ? -1.837 25.547 -1.658 1 92.69 90 PHE A O 1
ATOM 714 N N . VAL A 1 91 ? -3.736 26.656 -1.197 1 88.38 91 VAL A N 1
ATOM 715 C CA . VAL A 1 91 ? -3.645 26.406 0.237 1 88.38 91 VAL A CA 1
ATOM 716 C C . VAL A 1 91 ? -4.004 24.953 0.532 1 88.38 91 VAL A C 1
ATOM 718 O O . VAL A 1 91 ? -3.355 24.297 1.354 1 88.38 91 VAL A O 1
ATOM 721 N N . ASP A 1 92 ? -4.961 24.516 -0.175 1 90.88 92 ASP A N 1
ATOM 722 C CA . ASP A 1 92 ? -5.461 23.156 0.033 1 90.88 92 ASP A CA 1
ATOM 723 C C . ASP A 1 92 ? -4.406 22.125 -0.344 1 90.88 92 ASP A C 1
ATOM 725 O O . ASP A 1 92 ? -4.316 21.062 0.284 1 90.88 92 ASP A O 1
ATOM 729 N N . SER A 1 93 ? -3.598 22.422 -1.295 1 93.69 93 SER A N 1
ATOM 730 C CA . SER A 1 93 ? -2.605 21.453 -1.767 1 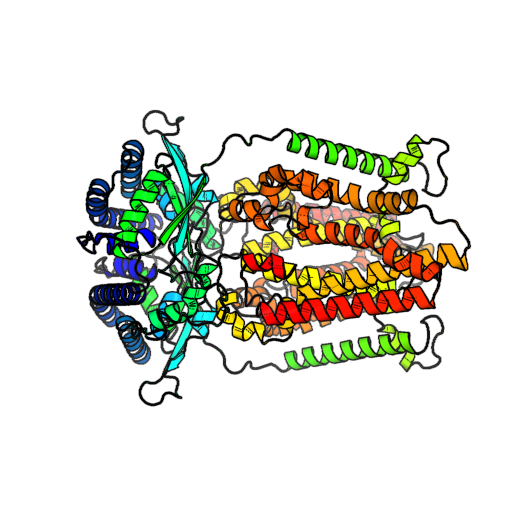93.69 93 SER A CA 1
ATOM 731 C C . SER A 1 93 ? -1.32 21.547 -0.951 1 93.69 93 SER A C 1
ATOM 733 O O . SER A 1 93 ? -0.477 20.641 -1.017 1 93.69 93 SER A O 1
ATOM 735 N N . THR A 1 94 ? -1.2 22.594 -0.213 1 91.62 94 THR A N 1
ATOM 736 C CA . THR A 1 94 ? -0.024 22.766 0.634 1 91.62 94 THR A CA 1
ATOM 737 C C . THR A 1 94 ? -0.135 21.906 1.894 1 91.62 94 THR A C 1
ATOM 739 O O . THR A 1 94 ? -1.22 21.766 2.463 1 91.62 94 THR A O 1
ATOM 742 N N . ALA A 1 95 ? 0.964 21.359 2.299 1 88.94 95 ALA A N 1
ATOM 743 C CA . ALA A 1 95 ? 0.982 20.516 3.49 1 88.94 95 ALA A CA 1
ATOM 744 C C . ALA A 1 95 ? 0.618 21.328 4.734 1 88.94 95 ALA A C 1
ATOM 746 O O . ALA A 1 95 ? 1.199 22.375 4.996 1 88.94 95 ALA A O 1
ATOM 747 N N . LYS A 1 96 ? -0.421 20.938 5.469 1 79.75 96 LYS A N 1
ATOM 748 C CA . LYS A 1 96 ? -0.899 21.641 6.652 1 79.75 96 LYS A CA 1
ATOM 749 C C . LYS A 1 96 ? -0.144 21.203 7.902 1 79.75 96 LYS A C 1
ATOM 751 O O . LYS A 1 96 ? -0.305 21.781 8.977 1 79.75 96 LYS A O 1
ATOM 756 N N . GLY A 1 97 ? 0.686 20.203 7.863 1 76.5 97 GLY A N 1
ATOM 757 C CA . GLY A 1 97 ? 1.411 19.719 9.031 1 76.5 97 GLY A CA 1
ATOM 758 C C . GLY A 1 97 ? 1.699 18.234 8.984 1 76.5 97 GLY A C 1
ATOM 759 O O . GLY A 1 97 ? 1.343 17.562 8.016 1 76.5 97 GLY A O 1
ATOM 760 N N . MET A 1 98 ? 2.404 17.953 10.109 1 82.12 98 MET A N 1
ATOM 761 C CA . MET A 1 98 ? 2.77 16.547 10.242 1 82.12 98 MET A CA 1
ATOM 762 C C . MET A 1 98 ? 2.09 15.922 11.453 1 82.12 98 MET A C 1
ATOM 764 O O . MET A 1 98 ? 2.154 16.469 12.555 1 82.12 98 MET A O 1
ATOM 768 N N . ASP A 1 99 ? 1.315 14.898 11.148 1 84.88 99 ASP A N 1
ATOM 769 C CA . ASP A 1 99 ? 0.742 14.141 12.258 1 84.88 99 ASP A CA 1
ATOM 770 C C . ASP A 1 99 ? 1.725 13.094 12.781 1 84.88 99 ASP A C 1
ATOM 772 O O . ASP A 1 99 ? 2.293 12.328 12 1 84.88 99 ASP A O 1
ATOM 776 N N . GLY A 1 100 ? 1.992 13.195 14.047 1 88.38 100 GLY A N 1
ATOM 777 C CA . GLY A 1 100 ? 2.818 12.156 14.648 1 88.38 100 GLY A CA 1
ATOM 778 C C . GLY A 1 100 ? 4.305 12.43 14.516 1 88.38 100 GLY A C 1
ATOM 779 O O . GLY A 1 100 ? 5.062 11.562 14.078 1 88.38 100 GLY A O 1
ATOM 780 N N . VAL A 1 101 ? 4.641 13.656 14.914 1 86.31 101 VAL A N 1
ATOM 781 C CA . VAL A 1 101 ? 6.055 14.023 14.875 1 86.31 101 VAL A CA 1
ATOM 782 C C . VAL A 1 101 ? 6.82 13.242 15.938 1 86.31 101 VAL A C 1
ATOM 784 O O . VAL A 1 101 ? 7.953 12.812 15.703 1 86.31 101 VAL A O 1
ATOM 787 N N . LEU A 1 102 ? 6.148 13.016 17.062 1 89.06 102 LEU A N 1
ATOM 788 C CA . LEU A 1 102 ? 6.781 12.273 18.156 1 89.06 102 LEU A CA 1
ATOM 789 C C . LEU A 1 102 ? 6.93 10.797 17.797 1 89.06 102 LEU A C 1
ATOM 791 O O . LEU A 1 102 ? 7.699 10.078 18.422 1 89.06 102 LEU A O 1
ATOM 795 N N . SER A 1 103 ? 6.148 10.477 16.781 1 87.12 103 SER A N 1
ATOM 796 C CA . SER A 1 103 ? 6.234 9.086 16.344 1 87.12 103 SER A CA 1
ATOM 797 C C . SER A 1 103 ? 7.148 8.945 15.141 1 87.12 103 SER A C 1
ATOM 799 O O . SER A 1 103 ? 7.266 7.855 14.57 1 87.12 103 SER A O 1
ATOM 801 N N . GLY A 1 104 ? 7.707 10.023 14.703 1 82.81 104 GLY A N 1
ATOM 802 C CA . GLY A 1 104 ? 8.727 9.93 13.672 1 82.81 104 GLY A CA 1
ATOM 803 C C . GLY A 1 104 ? 8.242 10.398 12.312 1 82.81 104 GLY A C 1
ATOM 804 O O . GLY A 1 104 ? 8.914 10.18 11.297 1 82.81 104 GLY A O 1
ATOM 805 N N . THR A 1 105 ? 7.055 10.992 12.258 1 83.5 105 THR A N 1
ATOM 806 C CA . THR A 1 105 ? 6.582 11.547 10.992 1 83.5 105 THR A CA 1
ATOM 807 C C . THR A 1 105 ? 7.199 12.922 10.742 1 83.5 105 THR A C 1
ATOM 809 O O . THR A 1 105 ? 6.863 13.891 11.422 1 83.5 105 THR A O 1
ATOM 812 N N . PHE A 1 106 ? 8.109 12.93 9.789 1 81.5 106 PHE A N 1
ATOM 813 C CA . PHE A 1 106 ? 8.797 14.188 9.547 1 81.5 106 PHE A CA 1
ATOM 814 C C . PHE A 1 106 ? 8.586 14.656 8.109 1 81.5 106 PHE A C 1
ATOM 816 O O . PHE A 1 106 ? 9.359 15.469 7.598 1 81.5 106 PHE A O 1
ATOM 823 N N . SER A 1 107 ? 7.605 14.055 7.465 1 84.25 107 SER A N 1
ATOM 824 C CA . SER A 1 107 ? 7.34 14.492 6.098 1 84.25 107 SER A CA 1
ATOM 825 C C . SER A 1 107 ? 5.844 14.703 5.871 1 84.25 107 SER A C 1
ATOM 827 O O . SER A 1 107 ? 5.016 13.969 6.414 1 84.25 107 SER A O 1
ATOM 829 N N . SER A 1 108 ? 5.516 15.758 5.277 1 87.12 108 SER A N 1
ATOM 830 C CA . SER A 1 108 ? 4.18 16.078 4.789 1 87.12 108 SER A CA 1
ATOM 831 C C . SER A 1 108 ? 4.227 16.609 3.357 1 87.12 108 SER A C 1
ATOM 833 O O . SER A 1 108 ? 4.734 17.703 3.109 1 87.12 108 SER A O 1
ATOM 835 N N . PHE A 1 109 ? 3.689 15.961 2.447 1 89.12 109 PHE A N 1
ATOM 836 C CA . PHE A 1 109 ? 3.902 16.25 1.033 1 89.12 109 PHE A CA 1
ATOM 837 C C . PHE A 1 109 ? 2.768 17.094 0.476 1 89.12 109 PHE A C 1
ATOM 839 O O . PHE A 1 109 ? 2.875 17.641 -0.625 1 89.12 109 PHE A O 1
ATOM 846 N N . GLY A 1 110 ? 1.7 17.25 1.22 1 90.56 110 GLY A N 1
ATOM 847 C CA . GLY A 1 110 ? 0.55 17.891 0.613 1 90.56 110 GLY A CA 1
ATOM 848 C C . GLY A 1 110 ? -0.034 17.109 -0.548 1 90.56 110 GLY A C 1
ATOM 849 O O . GLY A 1 110 ? -0.016 15.875 -0.545 1 90.56 110 GLY A O 1
ATOM 850 N N . VAL A 1 111 ? -0.669 17.891 -1.451 1 92.62 111 VAL A N 1
ATOM 851 C CA . VAL A 1 111 ? -1.275 17.203 -2.592 1 92.62 111 VAL A CA 1
ATOM 852 C C . VAL A 1 111 ? -0.595 17.656 -3.883 1 92.62 111 VAL A C 1
ATOM 854 O O . VAL A 1 111 ? -0.957 18.688 -4.453 1 92.62 111 VAL A O 1
ATOM 857 N N . TYR A 1 112 ? 0.331 16.891 -4.348 1 93.12 112 TYR A N 1
ATOM 858 C CA . TYR A 1 112 ? 1.188 17.156 -5.496 1 93.12 112 TYR A CA 1
ATOM 859 C C . TYR A 1 112 ? 0.36 17.391 -6.754 1 93.12 112 TYR A C 1
ATOM 861 O O . TYR A 1 112 ? 0.523 18.391 -7.438 1 93.12 112 TYR A O 1
ATOM 869 N N . ASP A 1 113 ? -0.571 16.531 -7.035 1 91.06 113 ASP A N 1
ATOM 870 C CA . ASP A 1 113 ? -1.344 16.578 -8.273 1 91.06 113 ASP A CA 1
ATOM 871 C C . ASP A 1 113 ? -2.277 17.781 -8.297 1 91.06 113 ASP A C 1
ATOM 873 O O . ASP A 1 113 ? -2.451 18.422 -9.336 1 91.06 113 ASP A O 1
ATOM 877 N N . GLN A 1 114 ? -2.844 18.094 -7.164 1 92.88 114 GLN A N 1
ATOM 878 C CA . GLN A 1 114 ? -3.732 19.25 -7.074 1 92.88 114 GLN A CA 1
ATOM 879 C C . GLN A 1 114 ? -2.982 20.547 -7.363 1 92.88 114 GLN A C 1
ATOM 881 O O . GLN A 1 114 ? -3.498 21.422 -8.055 1 92.88 114 GLN A O 1
ATOM 886 N N . CYS A 1 115 ? -1.841 20.609 -6.852 1 95.62 115 CYS A N 1
ATOM 887 C CA . CYS A 1 115 ? -1.032 21.797 -7.066 1 95.62 115 CYS A CA 1
ATOM 888 C C . CYS A 1 115 ? -0.683 21.969 -8.539 1 95.62 115 CYS A C 1
ATOM 890 O O . CYS A 1 115 ? -0.854 23.047 -9.109 1 95.62 115 CYS A O 1
ATOM 892 N N . LEU A 1 116 ? -0.299 20.922 -9.172 1 95 116 LEU A N 1
ATOM 893 C CA . LEU A 1 116 ? 0.137 20.984 -10.562 1 95 116 LEU A CA 1
ATOM 894 C C . LEU A 1 116 ? -1.043 21.25 -11.484 1 95 116 LEU A C 1
ATOM 896 O O . LEU A 1 116 ? -0.881 21.891 -12.539 1 95 116 LEU A O 1
ATOM 900 N N . GLU A 1 117 ? -2.217 20.859 -11.102 1 92.5 117 GLU A N 1
ATOM 901 C CA . GLU A 1 117 ? -3.391 21.016 -11.953 1 92.5 117 GLU A CA 1
ATOM 902 C C . GLU A 1 117 ? -4.035 22.375 -11.773 1 92.5 117 GLU A C 1
ATOM 904 O O . GLU A 1 117 ? -4.914 22.766 -12.539 1 92.5 117 GLU A O 1
ATOM 909 N N . THR A 1 118 ? -3.619 23.125 -10.82 1 95.19 118 THR A N 1
ATOM 910 C CA . THR A 1 118 ? -4.207 24.422 -10.547 1 95.19 118 THR A CA 1
ATOM 911 C C . THR A 1 118 ? -3.74 25.453 -11.562 1 95.19 118 THR A C 1
ATOM 913 O O . THR A 1 118 ? -2.539 25.688 -11.727 1 95.19 118 THR A O 1
ATOM 916 N N . ILE A 1 119 ? -4.703 26.016 -12.328 1 94.56 119 ILE A N 1
ATOM 917 C CA . ILE A 1 119 ? -4.449 27.047 -13.328 1 94.56 119 ILE A CA 1
ATOM 918 C C . ILE A 1 119 ? -5.238 28.312 -12.977 1 94.56 119 ILE A C 1
ATOM 920 O O . ILE A 1 119 ? -6.41 28.234 -12.602 1 94.56 119 ILE A O 1
ATOM 924 N N . VAL A 1 120 ? -4.59 29.422 -12.992 1 94.81 120 VAL A N 1
ATOM 925 C CA . VAL A 1 120 ? -5.238 30.703 -12.734 1 94.81 120 VAL A CA 1
ATOM 926 C C . VAL A 1 120 ? -5.52 31.422 -14.062 1 94.81 120 VAL A C 1
ATOM 928 O O . VAL A 1 120 ? -4.594 31.781 -14.781 1 94.81 120 VAL A O 1
ATOM 931 N N . PRO A 1 121 ? -6.801 31.5 -14.297 1 91.06 121 PRO A N 1
ATOM 932 C CA . PRO A 1 121 ? -7.152 32.156 -15.562 1 91.06 121 PRO A CA 1
ATOM 933 C C . PRO A 1 121 ? -6.922 33.656 -15.523 1 91.06 121 PRO A C 1
ATOM 935 O O . PRO A 1 121 ? -6.977 34.281 -14.453 1 91.06 121 PRO A O 1
ATOM 938 N N . ASN A 1 122 ? -6.645 34.188 -16.656 1 90.12 122 ASN A N 1
ATOM 939 C CA . ASN A 1 122 ? -6.52 35.656 -16.797 1 90.12 122 ASN A CA 1
ATOM 940 C C . ASN A 1 122 ? -7.883 36.344 -16.766 1 90.12 122 ASN A C 1
ATOM 942 O O . ASN A 1 122 ? -8.805 35.938 -17.469 1 90.12 122 ASN A O 1
ATOM 946 N N . PRO A 1 123 ? -8.078 37.281 -15.875 1 82.69 123 PRO A N 1
ATOM 947 C CA . PRO A 1 123 ? -9.367 37.969 -15.766 1 82.69 123 PRO A CA 1
ATOM 948 C C . PRO A 1 123 ? -9.805 38.625 -17.062 1 82.69 123 PRO A C 1
ATOM 950 O O . PRO A 1 123 ? -11.008 38.75 -17.328 1 82.69 123 PRO A O 1
ATOM 953 N N . LYS A 1 124 ? -8.883 39.062 -17.953 1 82.62 124 LYS A N 1
ATOM 954 C CA . LYS A 1 124 ? -9.195 39.781 -19.172 1 82.62 124 LYS A CA 1
ATOM 955 C C . LYS A 1 124 ? -9.445 38.812 -20.344 1 82.62 124 LYS A C 1
ATOM 957 O O . LYS A 1 124 ? -10.367 39 -21.125 1 82.62 124 LYS A O 1
ATOM 962 N N . LYS A 1 125 ? -8.562 37.75 -20.5 1 83.5 125 LYS A N 1
ATOM 963 C CA . LYS A 1 125 ? -8.695 36.75 -21.547 1 83.5 125 LYS A CA 1
ATOM 964 C C . LYS A 1 125 ? -8.797 35.344 -20.953 1 83.5 125 LYS A C 1
ATOM 966 O O . LYS A 1 125 ? -7.781 34.719 -20.625 1 83.5 125 LYS A O 1
ATOM 971 N N . LYS A 1 126 ? -9.898 34.812 -20.812 1 74.75 126 LYS A N 1
ATOM 972 C CA . LYS A 1 126 ? -10.188 33.594 -20.094 1 74.75 126 LYS A CA 1
ATOM 973 C C . LYS A 1 126 ? -9.383 32.438 -20.688 1 74.75 126 LYS A C 1
ATOM 975 O O . LYS A 1 126 ? -9.07 31.453 -19.984 1 74.75 126 LYS A O 1
ATOM 980 N N . GLU A 1 127 ? -8.875 32.562 -21.891 1 79 127 GLU A N 1
ATOM 981 C CA . GLU A 1 127 ? -8.18 31.453 -22.516 1 79 127 GLU A CA 1
ATOM 982 C C . GLU A 1 127 ? -6.695 31.469 -22.188 1 79 127 GLU A C 1
ATOM 984 O O . GLU A 1 127 ? -6 30.469 -22.359 1 79 127 GLU A O 1
ATOM 989 N N . GLU A 1 128 ? -6.328 32.594 -21.531 1 87 128 GLU A N 1
ATOM 990 C CA . GLU A 1 128 ? -4.906 32.688 -21.219 1 87 128 GLU A CA 1
ATOM 991 C C . GLU A 1 128 ? -4.637 32.375 -19.75 1 87 128 GLU A C 1
ATOM 993 O O . GLU A 1 128 ? -5.453 32.719 -18.875 1 87 128 GLU A O 1
ATOM 998 N N . ILE A 1 129 ? -3.609 31.75 -19.531 1 90.25 129 ILE A N 1
ATOM 999 C CA . ILE A 1 129 ? -3.189 31.391 -18.172 1 90.25 129 ILE A CA 1
ATOM 1000 C C . ILE A 1 129 ? -2.344 32.531 -17.578 1 90.25 129 ILE A C 1
ATOM 1002 O O . ILE A 1 129 ? -1.374 32.969 -18.203 1 90.25 129 ILE A O 1
ATOM 1006 N N . LEU A 1 130 ? -2.771 33.094 -16.516 1 93.44 130 LEU A N 1
ATOM 1007 C CA . LEU A 1 130 ? -1.977 34.094 -15.812 1 93.44 130 LEU A CA 1
ATOM 1008 C C . LEU A 1 130 ? -0.781 33.438 -15.125 1 93.44 130 LEU A C 1
ATOM 1010 O O . LEU A 1 130 ? 0.367 33.812 -15.391 1 93.44 130 LEU A O 1
ATOM 1014 N N . PHE A 1 131 ? -1.025 32.531 -14.258 1 94.31 131 PHE A N 1
ATOM 1015 C CA . PHE A 1 131 ? 0.004 31.688 -13.648 1 94.31 131 PHE A CA 1
ATOM 1016 C C . PHE A 1 131 ? -0.571 30.344 -13.219 1 94.31 131 PHE A C 1
ATOM 1018 O O . PHE A 1 131 ? -1.768 30.094 -13.383 1 94.31 131 PHE A O 1
ATOM 1025 N N . GLN A 1 132 ? 0.288 29.406 -12.844 1 95.5 132 GLN A N 1
ATOM 1026 C CA . GLN A 1 132 ? -0.128 28.062 -12.445 1 95.5 132 GLN A CA 1
ATOM 1027 C C . GLN A 1 132 ? 0.556 27.641 -11.148 1 95.5 132 GLN A C 1
ATOM 1029 O O . GLN A 1 132 ? 1.418 28.359 -10.633 1 95.5 132 GLN A O 1
ATOM 1034 N N . GLY A 1 133 ? 0.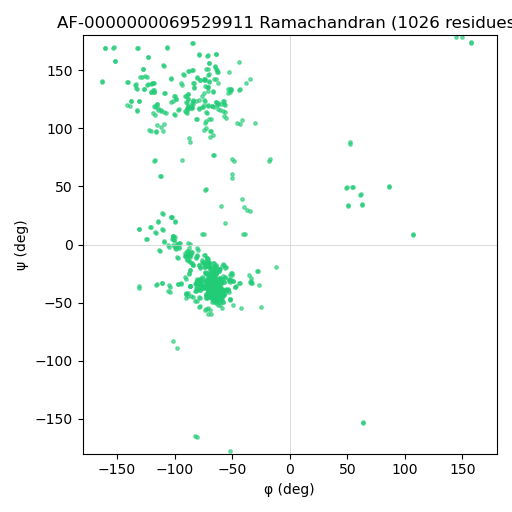069 26.578 -10.641 1 96.19 133 GLY A N 1
ATOM 1035 C CA . GLY A 1 133 ? 0.654 26.062 -9.406 1 96.19 133 GLY A CA 1
ATOM 1036 C C . GLY A 1 133 ? 2.012 25.422 -9.617 1 96.19 133 GLY A C 1
ATOM 1037 O O . GLY A 1 133 ? 2.232 24.734 -10.617 1 96.19 133 GLY A O 1
ATOM 1038 N N . GLN A 1 134 ? 2.928 25.75 -8.711 1 95.81 134 GLN A N 1
ATOM 1039 C CA . GLN A 1 134 ? 4.262 25.156 -8.656 1 95.81 134 GLN A CA 1
ATOM 1040 C C . GLN A 1 134 ? 4.473 24.406 -7.352 1 95.81 134 GLN A C 1
ATOM 1042 O O . GLN A 1 134 ? 4.375 24.984 -6.266 1 95.81 134 GLN A O 1
ATOM 1047 N N . TYR A 1 135 ? 4.707 23.156 -7.555 1 95.5 135 TYR A N 1
ATOM 1048 C CA . TYR A 1 135 ? 4.938 22.328 -6.371 1 95.5 135 TYR A CA 1
ATOM 1049 C C . TYR A 1 135 ? 6.414 22.328 -5.992 1 95.5 135 TYR A C 1
ATOM 1051 O O . TYR A 1 135 ? 7.273 22.016 -6.824 1 95.5 135 TYR A O 1
ATOM 1059 N N . CYS A 1 136 ? 6.73 22.688 -4.754 1 93.81 136 CYS A N 1
ATOM 1060 C CA . CYS A 1 136 ? 8.109 22.703 -4.27 1 93.81 136 CYS A CA 1
ATOM 1061 C C . CYS A 1 136 ? 8.242 21.891 -2.992 1 93.81 136 CYS A C 1
ATOM 1063 O O . CYS A 1 136 ? 7.398 21.969 -2.102 1 93.81 136 CYS A O 1
ATOM 1065 N N . MET A 1 137 ? 9.227 21.094 -2.955 1 91.5 137 MET A N 1
ATOM 1066 C CA . MET A 1 137 ? 9.562 20.344 -1.755 1 91.5 137 MET A CA 1
ATOM 1067 C C . MET A 1 137 ? 10.688 21.016 -0.98 1 91.5 137 MET A C 1
ATOM 1069 O O . MET A 1 137 ? 11.75 21.297 -1.537 1 91.5 137 MET A O 1
ATOM 1073 N N . ILE A 1 138 ? 10.406 21.281 0.281 1 88.62 138 ILE A N 1
ATOM 1074 C CA . ILE A 1 138 ? 11.383 21.953 1.126 1 88.62 138 ILE A CA 1
ATOM 1075 C C . ILE A 1 138 ? 11.953 20.969 2.146 1 88.62 138 ILE A C 1
ATOM 1077 O O . ILE A 1 138 ? 11.203 20.234 2.801 1 88.62 138 ILE A O 1
ATOM 1081 N N . ASP A 1 139 ? 13.234 20.906 2.273 1 85.81 139 ASP A N 1
ATOM 1082 C CA . ASP A 1 139 ? 13.922 20.109 3.277 1 85.81 139 ASP A CA 1
ATOM 1083 C C . ASP A 1 139 ? 14.367 20.969 4.461 1 85.81 139 ASP A C 1
ATOM 1085 O O . ASP A 1 139 ? 14.969 22.016 4.273 1 85.81 139 ASP A O 1
ATOM 1089 N N . PHE A 1 140 ? 13.969 20.484 5.668 1 84.06 140 PHE A N 1
ATOM 1090 C CA . PHE A 1 140 ? 14.328 21.188 6.891 1 84.06 140 PHE A CA 1
ATOM 1091 C C . PHE A 1 140 ? 15.188 20.312 7.793 1 84.06 140 PHE A C 1
ATOM 1093 O O . PHE A 1 140 ? 14.945 19.094 7.895 1 84.06 140 PHE A O 1
ATOM 1100 N N . ARG A 1 141 ? 16.219 20.984 8.398 1 83.5 141 ARG A N 1
ATOM 1101 C CA . ARG A 1 141 ? 17.031 20.312 9.391 1 83.5 141 ARG A CA 1
ATOM 1102 C C . ARG A 1 141 ? 17.234 21.188 10.625 1 83.5 141 ARG A C 1
ATOM 1104 O O . ARG A 1 141 ? 17.422 22.391 10.5 1 83.5 141 ARG A O 1
ATOM 1111 N N . PHE A 1 142 ? 17.125 20.516 11.734 1 83.25 142 PHE A N 1
ATOM 1112 C CA . PHE A 1 142 ? 17.516 21.203 12.961 1 83.25 142 PHE A CA 1
ATOM 1113 C C . PHE A 1 142 ? 19.031 21.391 13.008 1 83.25 142 PHE A C 1
ATOM 1115 O O . PHE A 1 142 ? 19.766 20.688 12.32 1 83.25 142 PHE A O 1
ATOM 1122 N N . PRO A 1 143 ? 19.422 22.375 13.758 1 81.75 143 PRO A N 1
ATOM 1123 C CA . PRO A 1 143 ? 20.859 22.562 13.852 1 81.75 143 PRO A CA 1
ATOM 1124 C C . PRO A 1 143 ? 21.578 21.312 14.359 1 81.75 143 PRO A C 1
ATOM 1126 O O . PRO A 1 143 ? 21.234 20.781 15.414 1 81.75 143 PRO A O 1
ATOM 1129 N N . LEU A 1 144 ? 22.438 20.844 13.562 1 83.25 144 LEU A N 1
ATOM 1130 C CA . LEU A 1 144 ? 23.188 19.625 13.867 1 83.25 144 LEU A CA 1
ATOM 1131 C C . LEU A 1 144 ? 24.688 19.906 13.883 1 83.25 144 LEU A C 1
ATOM 1133 O O . LEU A 1 144 ? 25.172 20.719 13.094 1 83.25 144 LEU A O 1
ATOM 1137 N N . PRO A 1 145 ? 25.328 19.312 14.867 1 79.75 145 PRO A N 1
ATOM 1138 C CA . PRO A 1 145 ? 26.797 19.359 14.789 1 79.75 145 PRO A CA 1
ATOM 1139 C C . PRO A 1 145 ? 27.344 18.594 13.586 1 79.75 145 PRO A C 1
ATOM 1141 O O . PRO A 1 145 ? 26.641 17.766 12.992 1 79.75 145 PRO A O 1
ATOM 1144 N N . PRO A 1 146 ? 28.469 19.016 13.18 1 76.88 146 PRO A N 1
ATOM 1145 C CA . PRO A 1 146 ? 29.047 18.281 12.055 1 76.88 146 PRO A CA 1
ATOM 1146 C C . PRO A 1 146 ? 29.094 16.781 12.305 1 76.88 146 PRO A C 1
ATOM 1148 O O . PRO A 1 146 ? 29.328 16.344 13.438 1 76.88 146 PRO A O 1
ATOM 1151 N N . LYS A 1 147 ? 28.672 16.078 11.312 1 71.88 147 LYS A N 1
ATOM 1152 C CA . LYS A 1 147 ? 28.609 14.617 11.414 1 71.88 147 LYS A CA 1
ATOM 1153 C C . LYS A 1 147 ? 29.984 14.023 11.727 1 71.88 147 LYS A C 1
ATOM 1155 O O . LYS A 1 147 ? 30.969 14.359 11.078 1 71.88 147 LYS A O 1
ATOM 1160 N N . THR A 1 148 ? 29.953 13.289 12.828 1 66.62 148 THR A N 1
ATOM 1161 C CA . THR A 1 148 ? 31.203 12.609 13.164 1 66.62 148 THR A CA 1
ATOM 1162 C C . THR A 1 148 ? 31.453 11.422 12.242 1 66.62 148 THR A C 1
ATOM 1164 O O . THR A 1 148 ? 30.5 10.898 11.641 1 66.62 148 THR A O 1
ATOM 1167 N N . LYS A 1 149 ? 32.625 11.172 11.844 1 60.56 149 LYS A N 1
ATOM 1168 C CA . LYS A 1 149 ? 33.031 10.117 10.922 1 60.56 149 LYS A CA 1
ATOM 1169 C C . LYS A 1 149 ? 32.406 8.781 11.297 1 60.56 149 LYS A C 1
ATOM 1171 O O . LYS A 1 149 ? 32.062 7.984 10.414 1 60.56 149 LYS A O 1
ATOM 1176 N N . ARG A 1 150 ? 32.281 8.508 12.703 1 59.06 150 ARG A N 1
ATOM 1177 C CA . ARG A 1 150 ? 31.734 7.211 13.117 1 59.06 150 ARG A CA 1
ATOM 1178 C C . ARG A 1 150 ? 30.438 7.379 13.891 1 59.06 150 ARG A C 1
ATOM 1180 O O . ARG A 1 150 ? 30.438 7.395 15.125 1 59.06 150 ARG A O 1
ATOM 1187 N N . TYR A 1 151 ? 29.469 7.719 13.211 1 60.09 151 TYR A N 1
ATOM 1188 C CA . TYR A 1 151 ? 28.172 7.93 13.859 1 60.09 151 TYR A CA 1
ATOM 1189 C C . TYR A 1 151 ? 27.375 6.633 13.922 1 60.09 151 TYR A C 1
ATOM 1191 O O . TYR A 1 151 ? 27.359 5.863 12.961 1 60.09 151 TYR A O 1
ATOM 1199 N N . ARG A 1 152 ? 27.125 6.262 15.219 1 61.28 152 ARG A N 1
ATOM 1200 C CA . ARG A 1 152 ? 26.25 5.121 15.414 1 61.28 152 ARG A CA 1
ATOM 1201 C C . ARG A 1 152 ? 24.797 5.578 15.617 1 61.28 152 ARG A C 1
ATOM 1203 O O . ARG A 1 152 ? 24.562 6.629 16.219 1 61.28 152 ARG A O 1
ATOM 1210 N N . LEU A 1 153 ? 23.797 4.934 15.016 1 59.22 153 LEU A N 1
ATOM 1211 C CA . LEU A 1 153 ? 22.391 5.281 15.055 1 59.22 153 LEU A CA 1
ATOM 1212 C C . LEU A 1 153 ? 21.906 5.512 16.484 1 59.22 153 LEU A C 1
ATOM 1214 O O . LEU A 1 153 ? 21 6.301 16.719 1 59.22 153 LEU A O 1
ATOM 1218 N N . HIS A 1 154 ? 22.641 4.871 17.422 1 60.16 154 HIS A N 1
ATOM 1219 C CA . HIS A 1 154 ? 22.172 5 18.797 1 60.16 154 HIS A CA 1
ATOM 1220 C C . HIS A 1 154 ? 23 6.027 19.562 1 60.16 154 HIS A C 1
ATOM 1222 O O . HIS A 1 154 ? 22.812 6.199 20.766 1 60.16 154 HIS A O 1
ATOM 1228 N N . ASP A 1 155 ? 23.859 6.691 18.766 1 61.94 155 ASP A N 1
ATOM 1229 C CA . ASP A 1 155 ? 24.703 7.625 19.5 1 61.94 155 ASP A CA 1
ATOM 1230 C C . ASP A 1 155 ? 23.984 8.938 19.781 1 61.94 155 ASP A C 1
ATOM 1232 O O . ASP A 1 155 ? 23.203 9.414 18.953 1 61.94 155 ASP A O 1
ATOM 1236 N N . ARG A 1 156 ? 23.922 9.266 21.094 1 67.38 156 ARG A N 1
ATOM 1237 C CA . ARG A 1 156 ? 23.484 10.602 21.453 1 67.38 156 ARG A CA 1
ATOM 1238 C C . ARG A 1 156 ? 24.531 11.648 21.094 1 67.38 156 ARG A C 1
ATOM 1240 O O . ARG A 1 156 ? 25.734 11.367 21.141 1 67.38 156 ARG A O 1
ATOM 1247 N N . LEU A 1 157 ? 23.984 12.68 20.438 1 78.94 157 LEU A N 1
ATOM 1248 C CA . LEU A 1 157 ? 24.906 13.766 20.109 1 78.94 157 LEU A CA 1
ATOM 1249 C C . LEU A 1 157 ? 25.562 14.328 21.375 1 78.94 157 LEU A C 1
ATOM 1251 O O . LEU A 1 157 ? 24.875 14.773 22.281 1 78.94 157 LEU A O 1
ATOM 1255 N N . ASP A 1 158 ? 26.859 14.172 21.5 1 75.44 158 ASP A N 1
ATOM 1256 C CA . ASP A 1 158 ? 27.625 14.633 22.656 1 75.44 158 ASP A CA 1
ATOM 1257 C C . ASP A 1 158 ? 27.359 16.109 22.938 1 75.44 158 ASP A C 1
ATOM 1259 O O . ASP A 1 158 ? 27.297 16.531 24.094 1 75.44 158 ASP A O 1
ATOM 1263 N N . ASP A 1 159 ? 27.062 16.828 21.891 1 80.69 159 ASP A N 1
ATOM 1264 C CA . ASP A 1 159 ? 26.875 18.266 22.016 1 80.69 159 ASP A CA 1
ATOM 1265 C C . ASP A 1 159 ? 25.547 18.594 22.703 1 80.69 159 ASP A C 1
ATOM 1267 O O . ASP A 1 159 ? 25.344 19.703 23.188 1 80.69 159 ASP A O 1
ATOM 1271 N N . LEU A 1 160 ? 24.688 17.562 22.703 1 85.5 160 LEU A N 1
ATOM 1272 C CA . LEU A 1 160 ? 23.359 17.812 23.25 1 85.5 160 LEU A CA 1
ATOM 1273 C C . LEU A 1 160 ? 23.109 16.953 24.484 1 85.5 160 LEU A C 1
ATOM 1275 O O . LEU A 1 160 ? 21.984 16.859 24.969 1 85.5 160 LEU A O 1
ATOM 1279 N N . GLN A 1 161 ? 24.109 16.312 25.016 1 81.81 161 GLN A N 1
ATOM 1280 C CA . GLN A 1 161 ? 23.969 15.461 26.188 1 81.81 161 GLN A CA 1
ATOM 1281 C C . GLN A 1 161 ? 23.547 16.297 27.406 1 81.81 161 GLN A C 1
ATOM 1283 O O . GLN A 1 161 ? 22.797 15.812 28.25 1 81.81 161 GLN A O 1
ATOM 1288 N N . ASN A 1 162 ? 23.984 17.562 27.422 1 81.44 162 ASN A N 1
ATOM 1289 C CA . ASN A 1 162 ? 23.703 18.406 28.578 1 81.44 162 ASN A CA 1
ATOM 1290 C C . ASN A 1 162 ? 22.516 19.328 28.312 1 81.44 162 ASN A C 1
ATOM 1292 O O . ASN A 1 162 ? 22.375 20.359 28.969 1 81.44 162 ASN A O 1
ATOM 1296 N N . PHE A 1 163 ? 21.75 18.922 27.344 1 87.44 163 PHE A N 1
ATOM 1297 C CA . PHE A 1 163 ? 20.578 19.75 27.047 1 87.44 163 PHE A CA 1
ATOM 1298 C C . PHE A 1 163 ? 19.578 19.688 28.188 1 87.44 163 PHE A C 1
ATOM 1300 O O . PHE A 1 163 ? 19.141 18.594 28.578 1 87.44 163 PHE A O 1
ATOM 1307 N N . THR A 1 164 ? 19.188 20.766 28.891 1 84.94 164 THR A N 1
ATOM 1308 C CA . THR A 1 164 ? 18.312 20.828 30.047 1 84.94 164 THR A CA 1
ATOM 1309 C C . THR A 1 164 ? 16.984 21.5 29.688 1 84.94 164 THR A C 1
ATOM 1311 O O . THR A 1 164 ? 16.344 22.125 30.531 1 84.94 164 THR A O 1
ATOM 1314 N N . GLY A 1 165 ? 16.562 21.422 28.438 1 88.94 165 GLY A N 1
ATOM 1315 C CA . GLY A 1 165 ? 15.32 22.062 28.031 1 88.94 165 GLY A CA 1
ATOM 1316 C C . GLY A 1 165 ? 14.086 21.234 28.344 1 88.94 165 GLY A C 1
ATOM 1317 O O . GLY A 1 165 ? 14.102 20.422 29.266 1 88.94 165 GLY A O 1
ATOM 1318 N N . THR A 1 166 ? 12.984 21.531 27.797 1 91.19 166 THR A N 1
ATOM 1319 C CA . THR A 1 166 ? 11.695 20.891 28.031 1 91.19 166 THR A CA 1
ATOM 1320 C C . THR A 1 166 ? 11.742 19.422 27.578 1 91.19 166 THR A C 1
ATOM 1322 O O . THR A 1 166 ? 12.648 19.031 26.844 1 91.19 166 THR A O 1
ATOM 1325 N N . GLU A 1 167 ? 10.758 18.656 28.031 1 92.69 167 GLU A N 1
ATOM 1326 C CA . GLU A 1 167 ? 10.727 17.234 27.75 1 92.69 167 GLU A CA 1
ATOM 1327 C C . GLU A 1 167 ? 10.602 16.969 26.25 1 92.69 167 GLU A C 1
ATOM 1329 O O . GLU A 1 167 ? 11.211 16.047 25.719 1 92.69 167 GLU A O 1
ATOM 1334 N N . VAL A 1 168 ? 9.852 17.766 25.578 1 90.88 168 VAL A N 1
ATOM 1335 C CA . VAL A 1 168 ? 9.641 17.594 24.156 1 90.88 168 VAL A CA 1
ATOM 1336 C C . VAL A 1 168 ? 10.953 17.797 23.391 1 90.88 168 VAL A C 1
ATOM 1338 O O . VAL A 1 168 ? 11.336 16.984 22.562 1 90.88 168 VAL A O 1
ATOM 1341 N N . MET A 1 169 ? 11.672 18.875 23.781 1 88.88 169 MET A N 1
ATOM 1342 C CA . MET A 1 169 ? 12.914 19.172 23.094 1 88.88 169 MET A CA 1
ATOM 1343 C C . MET A 1 169 ? 14.008 18.188 23.484 1 88.88 169 MET A C 1
ATOM 1345 O O . MET A 1 169 ? 14.883 17.875 22.672 1 88.88 169 MET A O 1
ATOM 1349 N N . LYS A 1 170 ? 13.898 17.734 24.719 1 90.5 170 LYS A N 1
ATOM 1350 C CA . LYS A 1 170 ? 14.828 16.703 25.141 1 90.5 170 LYS A CA 1
ATOM 1351 C C . LYS A 1 170 ? 14.641 15.43 24.312 1 90.5 170 LYS A C 1
ATOM 1353 O O . LYS A 1 170 ? 15.617 14.789 23.906 1 90.5 170 LYS A O 1
ATOM 1358 N N . PHE A 1 171 ? 13.43 15.164 24.125 1 88.31 171 PHE A N 1
ATOM 1359 C CA . PHE A 1 171 ? 13.133 14.008 23.281 1 88.31 171 PHE A CA 1
ATOM 1360 C C . PHE A 1 171 ? 13.719 14.188 21.875 1 88.31 171 PHE A C 1
ATOM 1362 O O . PHE A 1 171 ? 14.391 13.297 21.359 1 88.31 171 PHE A O 1
ATOM 1369 N N . PHE A 1 172 ? 13.578 15.328 21.281 1 86 172 PHE A N 1
ATOM 1370 C CA . PHE A 1 172 ? 14.055 15.586 19.938 1 86 172 PHE A CA 1
ATOM 1371 C C . PHE A 1 172 ? 15.578 15.625 19.891 1 86 172 PHE A C 1
ATOM 1373 O O . PHE A 1 172 ? 16.188 15.273 18.891 1 86 172 PHE A O 1
ATOM 1380 N N . SER A 1 173 ? 16.188 16.062 21 1 86.62 173 SER A N 1
ATOM 1381 C CA . SER A 1 173 ? 17.656 16.109 21.062 1 86.62 173 SER A CA 1
ATOM 1382 C C . SER A 1 173 ? 18.25 14.711 20.984 1 86.62 173 SER A C 1
ATOM 1384 O O . SER A 1 173 ? 19.375 14.531 20.5 1 86.62 173 SER A O 1
ATOM 1386 N N . THR A 1 174 ? 17.406 13.711 21.406 1 83.06 174 THR A N 1
ATOM 1387 C CA . THR A 1 174 ? 17.906 12.344 21.359 1 83.06 174 THR A CA 1
ATOM 1388 C C . THR A 1 174 ? 17.703 11.727 19.984 1 83.06 174 THR A C 1
ATOM 1390 O O . THR A 1 174 ? 18.375 10.758 19.625 1 83.06 174 THR A O 1
ATOM 1393 N N . LYS A 1 175 ? 16.859 12.336 19.172 1 81.44 175 LYS A N 1
ATOM 1394 C CA . LYS A 1 175 ? 16.531 11.727 17.891 1 81.44 175 LYS A CA 1
ATOM 1395 C C . LYS A 1 175 ? 17.062 12.562 16.734 1 81.44 175 LYS A C 1
ATOM 1397 O O . LYS A 1 175 ? 17 12.141 15.578 1 81.44 175 LYS A O 1
ATOM 1402 N N . VAL A 1 176 ? 17.609 13.68 16.969 1 81.44 176 VAL A N 1
ATOM 1403 C CA . VAL A 1 176 ? 17.969 14.648 15.945 1 81.44 176 VAL A CA 1
ATOM 1404 C C . VAL A 1 176 ? 19.109 14.086 15.086 1 81.44 176 VAL A C 1
ATOM 1406 O O . VAL A 1 176 ? 19.281 14.5 13.938 1 81.44 176 VAL A O 1
ATOM 1409 N N . HIS A 1 177 ? 19.859 13.188 15.625 1 78 177 HIS A N 1
ATOM 1410 C CA . HIS A 1 177 ? 20.953 12.609 14.867 1 78 177 HIS A CA 1
ATOM 1411 C C . HIS A 1 177 ? 20.453 11.891 13.617 1 78 177 HIS A C 1
ATOM 1413 O O . HIS A 1 177 ? 21.188 11.719 12.648 1 78 177 HIS A O 1
ATOM 1419 N N . LEU A 1 178 ? 19.188 11.539 13.648 1 76.56 178 LEU A N 1
ATOM 1420 C CA . LEU A 1 178 ? 18.594 10.859 12.5 1 76.56 178 LEU A CA 1
ATOM 1421 C C . LEU A 1 178 ? 18.453 11.805 11.32 1 76.56 178 LEU A C 1
ATOM 1423 O O . LEU A 1 178 ? 18.344 11.367 10.172 1 76.56 178 LEU A O 1
ATOM 1427 N N . MET A 1 179 ? 18.562 13.07 11.547 1 79.88 179 MET A N 1
ATOM 1428 C CA . MET A 1 179 ? 18.359 14.07 10.5 1 79.88 179 MET A CA 1
ATOM 1429 C C . MET A 1 179 ? 19.609 14.211 9.641 1 79.88 179 MET A C 1
ATOM 1431 O O . MET A 1 179 ? 19.594 14.875 8.609 1 79.88 179 MET A O 1
ATOM 1435 N N . TYR A 1 180 ? 20.703 13.555 10.133 1 75.62 180 TYR A N 1
ATOM 1436 C CA . TYR A 1 180 ? 21.859 13.461 9.242 1 75.62 180 TYR A CA 1
ATOM 1437 C C . TYR A 1 180 ? 21.516 12.703 7.973 1 75.62 180 TYR A C 1
ATOM 1439 O O . TYR A 1 180 ? 22.078 12.953 6.91 1 75.62 180 TYR A O 1
ATOM 1447 N N . TYR A 1 181 ? 20.484 11.898 8.109 1 69.88 181 TYR A N 1
ATOM 1448 C CA . TYR A 1 181 ? 20.172 10.992 7.012 1 69.88 181 TYR A CA 1
ATOM 1449 C C . TYR A 1 181 ? 18.938 11.477 6.242 1 69.88 181 TYR A C 1
ATOM 1451 O O . TYR A 1 181 ? 18.891 11.359 5.016 1 69.88 181 TYR A O 1
ATOM 1459 N N . ALA A 1 182 ? 18.047 11.93 6.961 1 74.31 182 ALA A N 1
ATOM 1460 C CA . ALA A 1 182 ? 16.812 12.359 6.309 1 74.31 182 ALA A CA 1
ATOM 1461 C C . ALA A 1 182 ? 16.312 13.672 6.898 1 74.31 182 ALA A C 1
ATOM 1463 O O . ALA A 1 182 ? 16.125 13.789 8.109 1 74.31 182 ALA A O 1
ATOM 1464 N N . PRO A 1 183 ? 16.188 14.555 5.996 1 81.69 183 PRO A N 1
ATOM 1465 C CA . PRO A 1 183 ? 15.609 15.82 6.477 1 81.69 183 PRO A CA 1
ATOM 1466 C C . PRO A 1 183 ? 14.094 15.75 6.625 1 81.69 183 PRO A C 1
ATOM 1468 O O . PRO A 1 183 ? 13.469 14.773 6.199 1 81.69 183 PRO A O 1
ATOM 1471 N N . MET A 1 184 ? 13.562 16.656 7.328 1 83.12 184 MET A N 1
ATOM 1472 C CA . MET A 1 184 ? 12.117 16.844 7.309 1 83.12 184 MET A CA 1
ATOM 1473 C C . MET A 1 184 ? 11.664 17.438 5.977 1 83.12 184 MET A C 1
ATOM 1475 O O . MET A 1 184 ? 12.312 18.312 5.43 1 83.12 184 MET A O 1
ATOM 1479 N N . LYS A 1 185 ? 10.641 16.922 5.445 1 86.81 185 LYS A N 1
ATOM 1480 C CA . LYS A 1 185 ? 10.18 17.344 4.125 1 86.81 185 LYS A CA 1
ATOM 1481 C C . LYS A 1 185 ? 8.781 17.953 4.199 1 86.81 185 LYS A C 1
ATOM 1483 O O . LYS A 1 185 ? 7.898 17.406 4.863 1 86.81 185 LYS A O 1
ATOM 1488 N N . LEU A 1 186 ? 8.656 19.062 3.57 1 88.31 186 LEU A N 1
ATOM 1489 C CA . LEU A 1 186 ? 7.371 19.734 3.486 1 88.31 186 LEU A CA 1
ATOM 1490 C C . LEU A 1 186 ? 7.059 20.141 2.047 1 88.31 186 LEU A C 1
ATOM 1492 O O . LEU A 1 186 ? 7.883 20.766 1.379 1 88.31 186 LEU A O 1
ATOM 1496 N N . GLY A 1 187 ? 5.926 19.688 1.541 1 90.81 187 GLY A N 1
ATOM 1497 C CA . GLY A 1 187 ? 5.48 20.094 0.214 1 90.81 187 GLY A CA 1
ATOM 1498 C C . GLY A 1 187 ? 4.609 21.328 0.222 1 90.81 187 GLY A C 1
ATOM 1499 O O . GLY A 1 187 ? 3.662 21.422 1.006 1 90.81 187 GLY A O 1
ATOM 1500 N N . ILE A 1 188 ? 4.973 22.375 -0.618 1 91.94 188 ILE A N 1
ATOM 1501 C CA . ILE A 1 188 ? 4.195 23.609 -0.69 1 91.94 188 ILE A CA 1
ATOM 1502 C C . ILE A 1 188 ? 3.836 23.906 -2.145 1 91.94 188 ILE A C 1
ATOM 1504 O O . ILE A 1 188 ? 4.531 23.469 -3.064 1 91.94 188 ILE A O 1
ATOM 1508 N N . CYS A 1 189 ? 2.744 24.547 -2.297 1 94.75 189 CYS A N 1
ATOM 1509 C CA . CYS A 1 189 ? 2.291 24.969 -3.613 1 94.75 189 CYS A CA 1
ATOM 1510 C C . CYS A 1 189 ? 2.355 26.5 -3.74 1 94.75 189 CYS A C 1
ATOM 1512 O O . CYS A 1 189 ? 1.666 27.203 -3.014 1 94.75 189 CYS A O 1
ATOM 1514 N N . ILE A 1 190 ? 3.211 27.016 -4.637 1 93.62 190 ILE A N 1
ATOM 1515 C CA . ILE A 1 190 ? 3.391 28.453 -4.832 1 93.62 190 ILE A CA 1
ATOM 1516 C C . ILE A 1 190 ? 3.121 28.812 -6.289 1 93.62 190 ILE A C 1
ATOM 1518 O O . ILE A 1 190 ? 3.082 27.938 -7.156 1 93.62 190 ILE A O 1
ATOM 1522 N N . PRO A 1 191 ? 2.875 30.062 -6.527 1 94.88 191 PRO A N 1
ATOM 1523 C CA . PRO A 1 191 ? 2.654 30.469 -7.914 1 94.88 191 PRO A CA 1
ATOM 1524 C C . PRO A 1 191 ? 3.879 30.25 -8.797 1 94.88 191 PRO A C 1
ATOM 1526 O O . PRO A 1 191 ? 5.012 30.375 -8.328 1 94.88 191 PRO A O 1
ATOM 1529 N N . SER A 1 192 ? 3.645 29.969 -10.023 1 95.19 192 SER A N 1
ATOM 1530 C CA . SER A 1 192 ? 4.703 29.625 -10.969 1 95.19 192 SER A CA 1
ATOM 1531 C C . SER A 1 192 ? 5.625 30.812 -11.227 1 95.19 192 SER A C 1
ATOM 1533 O O . SER A 1 192 ? 6.758 30.641 -11.68 1 95.19 192 SER A O 1
ATOM 1535 N N . GLY A 1 193 ? 5.176 31.984 -10.922 1 94 193 GLY A N 1
ATOM 1536 C CA . GLY A 1 193 ? 6.004 33.156 -11.117 1 94 193 GLY A CA 1
ATOM 1537 C C . GLY A 1 193 ? 7.082 33.312 -10.062 1 94 193 GLY A C 1
ATOM 1538 O O . GLY A 1 193 ? 8.031 34.094 -10.242 1 94 193 GLY A O 1
ATOM 1539 N N . CYS A 1 194 ? 6.949 32.594 -8.992 1 92.94 194 CYS A N 1
ATOM 1540 C CA . CYS A 1 194 ? 7.949 32.625 -7.93 1 92.94 194 CYS A CA 1
ATOM 1541 C C . CYS A 1 194 ? 9.102 31.672 -8.227 1 92.94 194 CYS A C 1
ATOM 1543 O O . CYS A 1 194 ? 8.898 30.453 -8.289 1 92.94 194 CYS A O 1
ATOM 1545 N N . THR A 1 195 ? 10.242 32.188 -8.297 1 92 195 THR A N 1
ATOM 1546 C CA . THR A 1 195 ? 11.422 31.391 -8.602 1 92 195 THR A CA 1
ATOM 1547 C C . THR A 1 195 ? 11.977 30.75 -7.332 1 92 195 THR A C 1
ATOM 1549 O O . THR A 1 195 ? 11.492 31.016 -6.23 1 92 195 THR A O 1
ATOM 1552 N N . GLU A 1 196 ? 12.922 29.922 -7.488 1 91.94 196 GLU A N 1
ATOM 1553 C CA . GLU A 1 196 ? 13.578 29.266 -6.359 1 91.94 196 GLU A CA 1
ATOM 1554 C C . GLU A 1 196 ? 14.289 30.266 -5.473 1 91.94 196 GLU A C 1
ATOM 1556 O O . GLU A 1 196 ? 14.352 30.109 -4.254 1 91.94 196 GLU A O 1
ATOM 1561 N N . ASP A 1 197 ? 14.773 31.312 -6.121 1 90.19 197 ASP A N 1
ATOM 1562 C CA . ASP A 1 197 ? 15.453 32.375 -5.359 1 90.19 197 ASP A CA 1
ATOM 1563 C C . ASP A 1 197 ? 14.477 33.125 -4.465 1 90.19 197 ASP A C 1
ATOM 1565 O O . ASP A 1 197 ? 14.805 33.469 -3.334 1 90.19 197 ASP A O 1
ATOM 1569 N N . ASP A 1 198 ? 13.336 33.281 -4.992 1 89.81 198 ASP A N 1
ATOM 1570 C CA . ASP A 1 198 ? 12.305 33.938 -4.191 1 89.81 198 ASP A CA 1
ATOM 1571 C C . ASP A 1 198 ? 11.945 33.094 -2.969 1 89.81 198 ASP A C 1
ATOM 1573 O O . ASP A 1 198 ? 11.867 33.594 -1.852 1 89.81 198 ASP A O 1
ATOM 1577 N N . LEU A 1 199 ? 11.797 31.844 -3.227 1 88.56 199 LEU A N 1
ATOM 1578 C CA . LEU A 1 199 ? 11.438 30.922 -2.145 1 88.56 199 LEU A CA 1
ATOM 1579 C C . LEU A 1 199 ? 12.562 30.828 -1.122 1 88.56 199 LEU A C 1
ATOM 1581 O O . LEU A 1 199 ? 12.312 30.766 0.083 1 88.56 199 LEU A O 1
ATOM 1585 N N . MET A 1 200 ? 13.773 30.828 -1.618 1 87 200 MET A N 1
ATOM 1586 C CA . MET A 1 200 ? 14.914 30.766 -0.71 1 87 200 MET A CA 1
ATOM 1587 C C . MET A 1 200 ? 14.984 32 0.172 1 87 200 MET A C 1
ATOM 1589 O O . MET A 1 200 ? 15.312 31.922 1.356 1 87 200 MET A O 1
ATOM 1593 N N . SER A 1 201 ? 14.625 33.125 -0.392 1 83.5 201 SER A N 1
ATOM 1594 C CA . SER A 1 201 ? 14.617 34.344 0.384 1 83.5 201 SER A CA 1
ATOM 1595 C C . SER A 1 201 ? 13.57 34.312 1.496 1 83.5 201 SER A C 1
ATOM 1597 O O . SER A 1 201 ? 13.82 34.75 2.611 1 83.5 201 SER A O 1
ATOM 1599 N N . ILE A 1 202 ? 12.516 33.688 1.177 1 80.56 202 ILE A N 1
ATOM 1600 C CA . ILE A 1 202 ? 11.461 33.531 2.172 1 80.56 202 ILE A CA 1
ATOM 1601 C C . ILE A 1 202 ? 11.906 32.562 3.262 1 80.56 202 ILE A C 1
ATOM 1603 O O . ILE A 1 202 ? 11.711 32.844 4.453 1 80.56 202 ILE A O 1
ATOM 1607 N N . LEU A 1 203 ? 12.562 31.516 2.863 1 80.88 203 LEU A N 1
ATOM 1608 C CA . LEU A 1 203 ? 12.984 30.5 3.809 1 80.88 203 LEU A CA 1
ATOM 1609 C C . LEU A 1 203 ? 14.078 31.031 4.73 1 80.88 203 LEU A C 1
ATOM 1611 O O . LEU A 1 203 ? 14.078 30.734 5.93 1 80.88 203 LEU A O 1
ATOM 1615 N N . ILE A 1 204 ? 14.961 31.828 4.164 1 76.62 204 ILE A N 1
ATOM 1616 C CA . ILE A 1 204 ? 16.031 32.406 4.953 1 76.62 204 ILE A CA 1
ATOM 1617 C C . ILE A 1 204 ? 15.453 33.375 5.977 1 76.62 204 ILE A C 1
ATOM 1619 O O . ILE A 1 204 ? 15.883 33.406 7.133 1 76.62 204 ILE A O 1
ATOM 1623 N N . PHE A 1 205 ? 14.43 34.062 5.535 1 73.94 205 PHE A N 1
ATOM 1624 C CA . PHE A 1 205 ? 13.766 35 6.426 1 73.94 205 PHE A CA 1
ATOM 1625 C C . PHE A 1 205 ? 13.094 34.281 7.582 1 73.94 205 PHE A C 1
ATOM 1627 O O . PHE A 1 205 ? 13.188 34.688 8.734 1 73.94 205 PHE A O 1
ATOM 1634 N N . VAL A 1 206 ? 12.547 33.094 7.246 1 69.88 206 VAL A N 1
ATOM 1635 C CA . VAL A 1 206 ? 11.852 32.312 8.266 1 69.88 206 VAL A CA 1
ATOM 1636 C C . VAL A 1 206 ? 12.867 31.609 9.156 1 69.88 206 VAL A C 1
ATOM 1638 O O . VAL A 1 206 ? 12.664 31.5 10.367 1 69.88 206 VAL A O 1
ATOM 1641 N N . ALA A 1 207 ? 13.984 31.172 8.602 1 70.56 207 ALA A N 1
ATOM 1642 C CA . ALA A 1 207 ? 15 30.375 9.297 1 70.56 207 ALA A CA 1
ATOM 1643 C C . ALA A 1 207 ? 15.828 31.25 10.227 1 70.56 207 ALA A C 1
ATOM 1645 O O . ALA A 1 207 ? 16.391 30.766 11.211 1 70.56 207 ALA A O 1
ATOM 1646 N N . GLU A 1 208 ? 16.125 32.438 9.836 1 67.38 208 GLU A N 1
ATOM 1647 C CA . GLU A 1 208 ? 16.953 33.312 10.641 1 67.38 208 GLU A CA 1
ATOM 1648 C C . GLU A 1 208 ? 16.438 33.406 12.078 1 67.38 208 GLU A C 1
ATOM 1650 O O . GLU A 1 208 ? 17.234 33.5 13.023 1 67.38 208 GLU A O 1
ATOM 1655 N N . ASN A 1 209 ? 15.156 33.156 12.273 1 60.72 209 ASN A N 1
ATOM 1656 C CA . ASN A 1 209 ? 14.602 33.25 13.617 1 60.72 209 ASN A CA 1
ATOM 1657 C C . ASN A 1 209 ? 14.758 31.953 14.383 1 60.72 209 ASN A C 1
ATOM 1659 O O . ASN A 1 209 ? 14.859 31.953 15.609 1 60.72 209 ASN A O 1
ATOM 1663 N N . TYR A 1 210 ? 14.914 30.891 13.672 1 62.97 210 TYR A N 1
ATOM 1664 C CA . TYR A 1 210 ? 14.883 29.594 14.359 1 62.97 210 TYR A CA 1
ATOM 1665 C C . TYR A 1 210 ? 16.141 28.797 14.062 1 62.97 210 TYR A C 1
ATOM 1667 O O . TYR A 1 210 ? 16.375 27.75 14.672 1 62.97 210 TYR A O 1
ATOM 1675 N N . LYS A 1 211 ? 17.047 29.344 13.383 1 66.44 211 LYS A N 1
ATOM 1676 C CA . LYS A 1 211 ? 18.344 28.781 13.039 1 66.44 211 LYS A CA 1
ATOM 1677 C C . LYS A 1 211 ? 18.203 27.391 12.438 1 66.44 211 LYS A C 1
ATOM 1679 O O . LYS A 1 211 ? 18.938 26.469 12.805 1 66.44 211 LYS A O 1
ATOM 1684 N N . PHE A 1 212 ? 17.062 27.203 11.68 1 73.88 212 PHE A N 1
ATOM 1685 C CA . PHE A 1 212 ? 16.953 25.938 10.961 1 73.88 212 PHE A CA 1
ATOM 1686 C C . PHE A 1 212 ? 17.609 26.031 9.586 1 73.88 212 PHE A C 1
ATOM 1688 O O . PHE A 1 212 ? 17.75 27.125 9.039 1 73.88 212 PHE A O 1
ATOM 1695 N N . ASP A 1 213 ? 18.109 24.875 9.203 1 78.88 213 ASP A N 1
ATOM 1696 C CA . ASP A 1 213 ? 18.625 24.766 7.84 1 78.88 213 ASP A CA 1
ATOM 1697 C C . ASP A 1 213 ? 17.531 24.328 6.875 1 78.88 213 ASP A C 1
ATOM 1699 O O . ASP A 1 213 ? 16.859 23.312 7.109 1 78.88 213 ASP A O 1
ATOM 1703 N N . ALA A 1 214 ? 17.25 25.234 5.957 1 84.56 214 ALA A N 1
ATOM 1704 C CA . ALA A 1 214 ? 16.219 24.922 4.973 1 84.56 214 ALA A CA 1
ATOM 1705 C C . ALA A 1 214 ? 16.797 24.906 3.559 1 84.56 214 ALA A C 1
ATOM 1707 O O . ALA A 1 214 ? 17.609 25.781 3.209 1 84.56 214 ALA A O 1
ATOM 1708 N N . GLU A 1 215 ? 16.5 23.859 2.832 1 87.31 215 GLU A N 1
ATOM 1709 C CA . GLU A 1 215 ? 16.906 23.75 1.435 1 87.31 215 GLU A CA 1
ATOM 1710 C C . GLU A 1 215 ? 15.727 23.375 0.548 1 87.31 215 GLU A C 1
ATOM 1712 O O . GLU A 1 215 ? 14.773 22.734 1.006 1 87.31 215 GLU A O 1
ATOM 1717 N N . ILE A 1 216 ? 15.789 23.969 -0.652 1 90.31 216 ILE A N 1
ATOM 1718 C CA . ILE A 1 216 ? 14.773 23.594 -1.633 1 90.31 216 ILE A CA 1
ATOM 1719 C C . ILE A 1 216 ? 15.203 22.328 -2.371 1 90.31 216 ILE A C 1
ATOM 1721 O O . ILE A 1 216 ? 16.219 22.328 -3.064 1 90.31 216 ILE A O 1
ATOM 1725 N N . ALA A 1 217 ? 14.453 21.312 -2.234 1 86.5 217 ALA A N 1
ATOM 1726 C CA . ALA A 1 217 ? 14.797 20.047 -2.869 1 86.5 217 ALA A CA 1
ATOM 1727 C C . ALA A 1 217 ? 14.453 20.062 -4.355 1 86.5 217 ALA A C 1
ATOM 1729 O O . ALA A 1 217 ? 15.289 19.734 -5.195 1 86.5 217 ALA A O 1
ATOM 1730 N N . HIS A 1 218 ? 13.219 20.406 -4.672 1 88.12 218 HIS A N 1
ATOM 1731 C CA . HIS A 1 218 ? 12.766 20.406 -6.062 1 88.12 218 HIS A CA 1
ATOM 1732 C C . HIS A 1 218 ? 11.484 21.203 -6.227 1 88.12 218 HIS A C 1
ATOM 1734 O O . HIS A 1 218 ? 10.625 21.203 -5.344 1 88.12 218 HIS A O 1
ATOM 1740 N N . CYS A 1 219 ? 11.414 21.938 -7.316 1 92.88 219 CYS A N 1
ATOM 1741 C CA . CYS A 1 219 ? 10.18 22.609 -7.719 1 92.88 219 CYS A CA 1
ATOM 1742 C C . CYS A 1 219 ? 9.773 22.203 -9.125 1 92.88 219 CYS A C 1
ATOM 1744 O O . CYS A 1 219 ? 10.625 22.016 -10 1 92.88 219 CYS A O 1
ATOM 1746 N N . GLU A 1 220 ? 8.5 21.969 -9.273 1 91.38 220 GLU A N 1
ATOM 1747 C CA . GLU A 1 220 ? 8.039 21.484 -10.57 1 91.38 220 GLU A CA 1
ATOM 1748 C C . GLU A 1 220 ? 6.707 22.125 -10.953 1 91.38 220 GLU A C 1
ATOM 1750 O O . GLU A 1 220 ? 5.867 22.375 -10.086 1 91.38 220 GLU A O 1
ATOM 1755 N N . ILE A 1 221 ? 6.566 22.469 -12.203 1 91.94 221 ILE A N 1
ATOM 1756 C CA . ILE A 1 221 ? 5.309 22.922 -12.797 1 91.94 221 ILE A CA 1
ATOM 1757 C C . ILE A 1 221 ? 4.781 21.859 -13.75 1 91.94 221 ILE A C 1
ATOM 1759 O O . ILE A 1 221 ? 5.527 20.969 -14.172 1 91.94 221 ILE A O 1
ATOM 1763 N N . LYS A 1 222 ? 3.486 21.875 -13.93 1 88.69 222 LYS A N 1
ATOM 1764 C CA . LYS A 1 222 ? 2.916 20.906 -14.859 1 88.69 222 LYS A CA 1
ATOM 1765 C C . LYS A 1 222 ? 3.537 21.047 -16.25 1 88.69 222 LYS A C 1
ATOM 1767 O O . LYS A 1 222 ? 3.557 22.141 -16.812 1 88.69 222 LYS A O 1
ATOM 1772 N N . GLN A 1 223 ? 4.328 20 -16.578 1 75.88 223 GLN A N 1
ATOM 1773 C CA . GLN A 1 223 ? 5.02 20.047 -17.859 1 75.88 223 GLN A CA 1
ATOM 1774 C C . GLN A 1 223 ? 4.078 19.688 -19 1 75.88 223 GLN A C 1
ATOM 1776 O O . GLN A 1 223 ? 3.299 18.734 -18.891 1 75.88 223 GLN A O 1
ATOM 1781 N N . LYS A 1 224 ? 3.812 20.594 -19.938 1 66.12 224 LYS A N 1
ATOM 1782 C CA . LYS A 1 224 ? 2.957 20.344 -21.094 1 66.12 224 LYS A CA 1
ATOM 1783 C C . LYS A 1 224 ? 3.514 19.219 -21.953 1 66.12 224 LYS A C 1
ATOM 1785 O O . LYS A 1 224 ? 2.768 18.344 -22.406 1 66.12 224 LYS A O 1
ATOM 1790 N N . GLU A 1 225 ? 4.879 19.359 -22.344 1 68.06 225 GLU A N 1
ATOM 1791 C CA . GLU A 1 225 ? 5.387 18.391 -23.328 1 68.06 225 GLU A CA 1
ATOM 1792 C C . GLU A 1 225 ? 6.535 17.578 -22.75 1 68.06 225 GLU A C 1
ATOM 1794 O O . GLU A 1 225 ? 7.434 18.125 -22.109 1 68.06 225 GLU A O 1
ATOM 1799 N N . HIS A 1 226 ? 6.273 16.25 -22.562 1 72.38 226 HIS A N 1
ATOM 1800 C CA . HIS A 1 226 ? 7.363 15.359 -22.156 1 72.38 226 HIS A CA 1
ATOM 1801 C C . HIS A 1 226 ? 8.359 15.164 -23.297 1 72.38 226 HIS A C 1
ATOM 1803 O O . HIS A 1 226 ? 7.969 14.859 -24.422 1 72.38 226 HIS A O 1
ATOM 1809 N N . THR A 1 227 ? 9.578 15.758 -23.188 1 80.62 227 THR A N 1
ATOM 1810 C CA . THR A 1 227 ? 10.625 15.508 -24.172 1 80.62 227 THR A CA 1
ATOM 1811 C C . THR A 1 227 ? 11.195 14.102 -24.016 1 80.62 227 THR A C 1
ATOM 1813 O O . THR A 1 227 ? 11.609 13.719 -22.922 1 80.62 227 THR A O 1
ATOM 1816 N N . VAL A 1 228 ? 10.961 13.281 -24.984 1 87.81 228 VAL A N 1
ATOM 1817 C CA . VAL A 1 228 ? 11.484 11.914 -24.984 1 87.81 228 VAL A CA 1
ATOM 1818 C C . VAL A 1 228 ? 12.859 11.883 -25.641 1 87.81 228 VAL A C 1
ATOM 1820 O O . VAL A 1 228 ? 13.039 12.406 -26.75 1 87.81 228 VAL A O 1
ATOM 1823 N N . SER A 1 229 ? 13.898 11.453 -25.031 1 88.88 229 SER A N 1
ATOM 1824 C CA . SER A 1 229 ? 15.266 11.359 -25.547 1 88.88 229 SER A CA 1
ATOM 1825 C C . SER A 1 229 ? 15.398 10.25 -26.578 1 88.88 229 SER A C 1
ATOM 1827 O O . SER A 1 229 ? 14.516 9.391 -26.688 1 88.88 229 SER A O 1
ATOM 1829 N N . GLY A 1 230 ? 16.453 10.305 -27.359 1 91.88 230 GLY A N 1
ATOM 1830 C CA . GLY A 1 230 ? 16.703 9.297 -28.359 1 91.88 230 GLY A CA 1
ATOM 1831 C C . GLY A 1 230 ? 16.859 7.898 -27.797 1 91.88 230 GLY A C 1
ATOM 1832 O O . GLY A 1 230 ? 16.359 6.926 -28.359 1 91.88 230 GLY A O 1
ATOM 1833 N N . VAL A 1 231 ? 17.5 7.809 -26.719 1 92.38 231 VAL A N 1
ATOM 1834 C CA . VAL A 1 231 ? 17.734 6.504 -26.094 1 92.38 231 VAL A CA 1
ATOM 1835 C C . VAL A 1 231 ? 16.406 5.914 -25.625 1 92.38 231 VAL A C 1
ATOM 1837 O O . VAL A 1 231 ? 16.203 4.695 -25.688 1 92.38 231 VAL A O 1
ATOM 1840 N N . GLN A 1 232 ? 15.562 6.734 -25.203 1 93.44 232 GLN A N 1
ATOM 1841 C CA . GLN A 1 232 ? 14.25 6.27 -24.75 1 93.44 232 GLN A CA 1
ATOM 1842 C C . GLN A 1 232 ? 13.414 5.754 -25.922 1 93.44 232 GLN A C 1
ATOM 1844 O O . GLN A 1 232 ? 12.727 4.742 -25.797 1 93.44 232 GLN A O 1
ATOM 1849 N N . VAL A 1 233 ? 13.516 6.402 -27.047 1 95.06 233 VAL A N 1
ATOM 1850 C CA . VAL A 1 233 ? 12.82 5.934 -28.234 1 95.06 233 VAL A CA 1
ATOM 1851 C C . VAL A 1 233 ? 13.375 4.574 -28.656 1 95.06 233 VAL A C 1
ATOM 1853 O O . VAL A 1 233 ? 12.617 3.666 -29 1 95.06 233 VAL A O 1
ATOM 1856 N N . PHE A 1 234 ? 14.688 4.527 -28.641 1 95.06 234 PHE A N 1
ATOM 1857 C CA . PHE A 1 234 ? 15.328 3.264 -28.969 1 95.06 234 PHE A CA 1
ATOM 1858 C C . PHE A 1 234 ? 14.852 2.15 -28.047 1 95.06 234 PHE A C 1
ATOM 1860 O O . PHE A 1 234 ? 14.609 1.026 -28.5 1 95.06 234 PHE A O 1
ATOM 1867 N N . ALA A 1 235 ? 14.766 2.471 -26.781 1 95 235 ALA A N 1
ATOM 1868 C CA . ALA A 1 235 ? 14.312 1.474 -25.812 1 95 235 ALA A CA 1
ATOM 1869 C C . ALA A 1 235 ? 12.891 1.01 -26.125 1 95 235 ALA A C 1
ATOM 1871 O O . ALA A 1 235 ? 12.602 -0.189 -26.109 1 95 235 ALA A O 1
ATOM 1872 N N . VAL A 1 236 ? 12.008 1.878 -26.438 1 95.5 236 VAL A N 1
ATOM 1873 C CA . VAL A 1 236 ? 10.617 1.549 -26.734 1 95.5 236 VAL A CA 1
ATOM 1874 C C . VAL A 1 236 ? 10.555 0.703 -28 1 95.5 236 VAL A C 1
ATOM 1876 O O . VAL A 1 236 ? 9.82 -0.29 -28.062 1 95.5 236 VAL A O 1
ATOM 1879 N N . VAL A 1 237 ? 11.352 1.058 -29.031 1 95.94 237 VAL A N 1
ATOM 1880 C CA . VAL A 1 237 ? 11.391 0.31 -30.281 1 95.94 237 VAL A CA 1
ATOM 1881 C C . VAL A 1 237 ? 11.906 -1.104 -30.016 1 95.94 237 VAL A C 1
ATOM 1883 O O . VAL A 1 237 ? 11.359 -2.076 -30.547 1 95.94 237 VAL A O 1
ATOM 1886 N N . ALA A 1 238 ? 12.961 -1.158 -29.219 1 95.69 238 ALA A N 1
ATOM 1887 C CA . ALA A 1 238 ? 13.523 -2.467 -28.891 1 95.69 238 ALA A CA 1
ATOM 1888 C C . ALA A 1 238 ? 12.484 -3.354 -28.219 1 95.69 238 ALA A C 1
ATOM 1890 O O . ALA A 1 238 ? 12.367 -4.539 -28.531 1 95.69 238 ALA A O 1
ATOM 1891 N N . ILE A 1 239 ? 11.734 -2.842 -27.266 1 95.25 239 ILE A N 1
ATOM 1892 C CA . ILE A 1 239 ? 10.703 -3.594 -26.562 1 95.25 239 ILE A CA 1
ATOM 1893 C C . ILE A 1 239 ? 9.609 -4.02 -27.531 1 95.25 239 ILE A C 1
ATOM 1895 O O . ILE A 1 239 ? 9.133 -5.156 -27.484 1 95.25 239 ILE A O 1
ATOM 1899 N N . CYS A 1 240 ? 9.266 -3.176 -28.484 1 96.31 240 CYS A N 1
ATOM 1900 C CA . CYS A 1 240 ? 8.219 -3.48 -29.453 1 96.31 240 CYS A CA 1
ATOM 1901 C C . CYS A 1 240 ? 8.664 -4.578 -30.422 1 96.31 240 CYS A C 1
ATOM 1903 O O . CYS A 1 240 ? 7.875 -5.461 -30.766 1 96.31 240 CYS A O 1
ATOM 1905 N N . VAL A 1 241 ? 9.898 -4.496 -30.828 1 95.38 241 VAL A N 1
ATOM 1906 C CA . VAL A 1 241 ? 10.43 -5.516 -31.719 1 95.38 241 VAL A CA 1
ATOM 1907 C C . VAL A 1 241 ? 10.445 -6.867 -31.016 1 95.38 241 VAL A C 1
ATOM 1909 O O . VAL A 1 241 ? 10.008 -7.875 -31.578 1 95.38 241 VAL A O 1
ATOM 1912 N N . LEU A 1 242 ? 10.906 -6.895 -29.781 1 94.06 242 LEU A N 1
ATOM 1913 C CA . LEU A 1 242 ? 10.945 -8.141 -29.031 1 94.06 242 LEU A CA 1
ATOM 1914 C C . LEU A 1 242 ? 9.539 -8.672 -28.781 1 94.06 242 LEU A C 1
ATOM 1916 O O . LEU A 1 242 ? 9.305 -9.883 -28.844 1 94.06 242 LEU A O 1
ATOM 1920 N N . ALA A 1 243 ? 8.609 -7.758 -28.484 1 94.75 243 ALA A N 1
ATOM 1921 C CA . ALA A 1 243 ? 7.215 -8.148 -28.281 1 94.75 243 ALA A CA 1
ATOM 1922 C C . ALA A 1 243 ? 6.605 -8.719 -29.562 1 94.75 243 ALA A C 1
ATOM 1924 O O . ALA A 1 243 ? 5.84 -9.68 -29.516 1 94.75 243 ALA A O 1
ATOM 1925 N N . SER A 1 244 ? 6.969 -8.156 -30.703 1 95.31 244 SER A N 1
ATOM 1926 C CA . SER A 1 244 ? 6.477 -8.656 -31.984 1 95.31 244 SER A CA 1
ATOM 1927 C C . SER A 1 244 ? 6.988 -10.062 -32.25 1 95.31 244 SER A C 1
ATOM 1929 O O . SER A 1 244 ? 6.242 -10.922 -32.719 1 95.31 244 SER A O 1
ATOM 1931 N N . PHE A 1 245 ? 8.25 -10.312 -31.938 1 94.06 245 PHE A N 1
ATOM 1932 C CA . PHE A 1 245 ? 8.805 -11.648 -32.094 1 94.06 245 PHE A CA 1
ATOM 1933 C C . PHE A 1 245 ? 8.094 -12.641 -31.172 1 94.06 245 PHE A C 1
ATOM 1935 O O . PHE A 1 245 ? 7.832 -13.781 -31.578 1 94.06 245 PHE A O 1
ATOM 1942 N N . LEU A 1 246 ? 7.781 -12.211 -29.953 1 93.81 246 LEU A N 1
ATOM 1943 C CA . LEU A 1 246 ? 7.086 -13.062 -29 1 93.81 246 LEU A CA 1
ATOM 1944 C C . LEU A 1 246 ? 5.691 -13.422 -29.5 1 93.81 246 LEU A C 1
ATOM 1946 O O . LEU A 1 246 ? 5.285 -14.586 -29.453 1 93.81 246 LEU A O 1
ATOM 1950 N N . ILE A 1 247 ? 4.996 -12.445 -30.094 1 94.44 247 ILE A N 1
ATOM 1951 C CA . ILE A 1 247 ? 3.631 -12.648 -30.562 1 94.44 247 ILE A CA 1
ATOM 1952 C C . ILE A 1 247 ? 3.641 -13.539 -31.812 1 94.44 247 ILE A C 1
ATOM 1954 O O . ILE A 1 247 ? 2.861 -14.492 -31.906 1 94.44 247 ILE A O 1
ATOM 1958 N N . LEU A 1 248 ? 4.547 -13.312 -32.719 1 92.19 248 LEU A N 1
ATOM 1959 C CA . LEU A 1 248 ? 4.648 -14.086 -33.938 1 92.19 248 LEU A CA 1
ATOM 1960 C C . LEU A 1 248 ? 5.066 -15.523 -33.656 1 92.19 248 LEU A C 1
ATOM 1962 O O . LEU A 1 248 ? 4.516 -16.469 -34.219 1 92.19 248 LEU A O 1
ATOM 1966 N N . GLY A 1 249 ? 6.086 -15.617 -32.781 1 91.19 249 GLY A N 1
ATOM 1967 C CA . GLY A 1 249 ? 6.512 -16.953 -32.406 1 91.19 249 GLY A CA 1
ATOM 1968 C C . GLY A 1 249 ? 5.414 -17.766 -31.734 1 91.19 249 GLY A C 1
ATOM 1969 O O . GLY A 1 249 ? 5.262 -18.953 -32 1 91.19 249 GLY A O 1
ATOM 1970 N N . THR A 1 250 ? 4.613 -17.188 -30.922 1 91.44 250 THR A N 1
ATOM 1971 C CA . THR A 1 250 ? 3.518 -17.859 -30.234 1 91.44 250 THR A CA 1
ATOM 1972 C C . THR A 1 250 ? 2.408 -18.219 -31.219 1 91.44 250 THR A C 1
ATOM 1974 O O . THR A 1 250 ? 1.836 -19.312 -31.141 1 91.44 250 THR A O 1
ATOM 1977 N N . TRP A 1 251 ? 2.176 -17.328 -32.156 1 89.31 251 TRP A N 1
ATOM 1978 C CA . TRP A 1 251 ? 1.149 -17.562 -33.188 1 89.31 251 TRP A CA 1
ATOM 1979 C C . TRP A 1 251 ? 1.52 -18.734 -34.062 1 89.31 251 TRP A C 1
ATOM 1981 O O . TRP A 1 251 ? 0.672 -19.578 -34.375 1 89.31 251 TRP A O 1
ATOM 1991 N N . ILE A 1 252 ? 2.719 -18.891 -34.438 1 87.06 252 ILE A N 1
ATOM 1992 C CA . ILE A 1 252 ? 3.188 -19.969 -35.312 1 87.06 252 ILE A CA 1
ATOM 1993 C C . ILE A 1 252 ? 3.07 -21.297 -34.562 1 87.06 252 ILE A C 1
ATOM 1995 O O . ILE A 1 252 ? 2.674 -22.312 -35.156 1 87.06 252 ILE A O 1
ATOM 1999 N N . GLU A 1 253 ? 3.438 -21.234 -33.281 1 86.69 253 GLU A N 1
ATOM 2000 C CA . GLU A 1 253 ? 3.334 -22.453 -32.5 1 86.69 253 GLU A CA 1
ATOM 2001 C C . GLU A 1 253 ? 1.882 -22.906 -32.375 1 86.69 253 GLU A C 1
ATOM 2003 O O . GLU A 1 253 ? 1.586 -24.094 -32.438 1 86.69 253 GLU A O 1
ATOM 2008 N N . MET A 1 254 ? 0.929 -22.016 -32.188 1 83.38 254 MET A N 1
ATOM 2009 C CA . MET A 1 254 ? -0.486 -22.328 -32 1 83.38 254 MET A CA 1
ATOM 2010 C C . MET A 1 254 ? -1.116 -22.781 -33.312 1 83.38 254 MET A C 1
ATOM 2012 O O . MET A 1 254 ? -1.978 -23.656 -33.312 1 83.38 254 MET A O 1
ATOM 2016 N N . SER A 1 255 ? -0.877 -22.172 -34.469 1 78.25 255 SER A N 1
ATOM 2017 C CA . SER A 1 255 ? -1.552 -22.406 -35.75 1 78.25 255 SER A CA 1
ATOM 2018 C C . SER A 1 255 ? -0.948 -23.609 -36.469 1 78.25 255 SER A C 1
ATOM 2020 O O . SER A 1 255 ? -1.646 -24.312 -37.188 1 78.25 255 SER A O 1
ATOM 2022 N N . TYR A 1 256 ? 0.368 -23.594 -36.531 1 69.06 256 TYR A N 1
ATOM 2023 C CA . TYR A 1 256 ? 0.92 -24.562 -37.469 1 69.06 256 TYR A CA 1
ATOM 2024 C C . TYR A 1 256 ? 1.438 -25.797 -36.719 1 69.06 256 TYR A C 1
ATOM 2026 O O . TYR A 1 256 ? 1.078 -26.922 -37.062 1 69.06 256 TYR A O 1
ATOM 2034 N N . GLU A 1 257 ? 2.793 -25.797 -36.094 1 61.53 257 GLU A N 1
ATOM 2035 C CA . GLU A 1 257 ? 3.645 -26.938 -35.812 1 61.53 257 GLU A CA 1
ATOM 2036 C C . GLU A 1 257 ? 3.859 -27.109 -34.312 1 61.53 257 GLU A C 1
ATOM 2038 O O . GLU A 1 257 ? 4.309 -26.188 -33.625 1 61.53 257 GLU A O 1
ATOM 2043 N N . PRO A 1 258 ? 3.152 -28.062 -33.781 1 57.72 258 PRO A N 1
ATOM 2044 C CA . PRO A 1 258 ? 3.625 -28.344 -32.438 1 57.72 258 PRO A CA 1
ATOM 2045 C C . PRO A 1 258 ? 5.148 -28.406 -32.344 1 57.72 258 PRO A C 1
ATOM 2047 O O . PRO A 1 258 ? 5.82 -28.688 -33.344 1 57.72 258 PRO A O 1
ATOM 2050 N N . ILE A 1 259 ? 5.766 -27.781 -31.406 1 57.97 259 ILE A N 1
ATOM 2051 C CA . ILE A 1 259 ? 7.188 -27.594 -31.141 1 57.97 259 ILE A CA 1
ATOM 2052 C C . ILE A 1 259 ? 7.957 -28.844 -31.547 1 57.97 259 ILE A C 1
ATOM 2054 O O . ILE A 1 259 ? 9.148 -28.781 -31.859 1 57.97 259 ILE A O 1
ATOM 2058 N N . HIS A 1 260 ? 7.34 -30.047 -31.547 1 56.47 260 HIS A N 1
ATOM 2059 C CA . HIS A 1 260 ? 8.141 -31.266 -31.672 1 56.47 260 HIS A CA 1
ATOM 2060 C C . HIS A 1 260 ? 8.641 -31.453 -33.094 1 56.47 260 HIS A C 1
ATOM 2062 O O . HIS A 1 260 ? 9.477 -32.344 -33.344 1 56.47 260 HIS A O 1
ATOM 2068 N N . SER A 1 261 ? 8.031 -30.734 -34.031 1 59.41 261 SER A N 1
ATOM 2069 C CA . SER A 1 261 ? 8.586 -31.047 -35.344 1 59.41 261 SER A CA 1
ATOM 2070 C C . SER A 1 261 ? 9.398 -29.891 -35.906 1 59.41 261 SER A C 1
ATOM 2072 O O . SER A 1 261 ? 8.898 -28.766 -36 1 59.41 261 SER A O 1
ATOM 2074 N N . PRO A 1 262 ? 10.766 -29.938 -35.75 1 60.75 262 PRO A N 1
ATOM 2075 C CA . PRO A 1 262 ? 11.656 -28.875 -36.219 1 60.75 262 PRO A CA 1
ATOM 2076 C C . PRO A 1 262 ? 11.297 -28.359 -37.625 1 60.75 262 PRO A C 1
ATOM 2078 O O . PRO A 1 262 ? 11.133 -29.156 -38.531 1 60.75 262 PRO A O 1
ATOM 2081 N N . SER A 1 263 ? 10.742 -27.297 -37.656 1 63.97 263 SER A N 1
ATOM 2082 C CA . SER A 1 263 ? 10.422 -26.703 -38.969 1 63.97 263 SER A CA 1
ATOM 2083 C C . SER A 1 263 ? 11.656 -26.625 -39.844 1 63.97 263 SER A C 1
ATOM 2085 O O . SER A 1 263 ? 12.781 -26.484 -39.375 1 63.97 263 SER A O 1
ATOM 2087 N N . LYS A 1 264 ? 11.641 -27.078 -41.125 1 71.88 264 LYS A N 1
ATOM 2088 C CA . LYS A 1 264 ? 12.695 -27.078 -42.156 1 71.88 264 LYS A CA 1
ATOM 2089 C C . LYS A 1 264 ? 13.219 -25.656 -42.375 1 71.88 264 LYS A C 1
ATOM 2091 O O . LYS A 1 264 ? 14.375 -25.484 -42.781 1 71.88 264 LYS A O 1
ATOM 2096 N N . TYR A 1 265 ? 12.445 -24.547 -41.969 1 79.56 265 TYR A N 1
ATOM 2097 C CA . TYR A 1 265 ? 12.852 -23.188 -42.25 1 79.56 265 TYR A CA 1
ATOM 2098 C C . TYR A 1 265 ? 13.477 -22.516 -41.031 1 79.56 265 TYR A C 1
ATOM 2100 O O . TYR A 1 265 ? 12.922 -22.594 -39.938 1 79.56 265 TYR A O 1
ATOM 2108 N N . LEU A 1 266 ? 14.695 -22.062 -41.25 1 83.06 266 LEU A N 1
ATOM 2109 C CA . LEU A 1 266 ? 15.477 -21.422 -40.219 1 83.06 266 LEU A CA 1
ATOM 2110 C C . LEU A 1 266 ? 14.703 -20.266 -39.562 1 83.06 266 LEU A C 1
ATOM 2112 O O . LEU A 1 266 ? 14.734 -20.094 -38.344 1 83.06 266 LEU A O 1
ATOM 2116 N N . GLY A 1 267 ? 13.992 -19.5 -40.375 1 83.12 267 GLY A N 1
ATOM 2117 C CA . GLY A 1 267 ? 13.211 -18.391 -39.875 1 83.12 267 GLY A CA 1
ATOM 2118 C C . GLY A 1 267 ? 12.156 -18.797 -38.844 1 83.12 267 GLY A C 1
ATOM 2119 O O . GLY A 1 267 ? 11.992 -18.156 -37.812 1 83.12 267 GLY A O 1
ATOM 2120 N N . ASN A 1 268 ? 11.648 -19.875 -39.156 1 83.75 268 ASN A N 1
ATOM 2121 C CA . ASN A 1 268 ? 10.609 -20.375 -38.25 1 83.75 268 ASN A CA 1
ATOM 2122 C C . ASN A 1 268 ? 11.203 -20.891 -36.938 1 83.75 268 ASN A C 1
ATOM 2124 O O . ASN A 1 268 ? 10.609 -20.719 -35.875 1 83.75 268 ASN A O 1
ATOM 2128 N N . ARG A 1 269 ? 12.43 -21.391 -37.094 1 85.5 269 ARG A N 1
ATOM 2129 C CA . ARG A 1 269 ? 13.086 -21.891 -35.906 1 85.5 269 ARG A CA 1
ATOM 2130 C C . ARG A 1 269 ? 13.445 -20.75 -34.969 1 85.5 269 ARG A C 1
ATOM 2132 O O . ARG A 1 269 ? 13.297 -20.875 -33.75 1 85.5 269 ARG A O 1
ATOM 2139 N N . ILE A 1 270 ? 13.852 -19.766 -35.594 1 87.44 270 ILE A N 1
ATOM 2140 C CA . ILE A 1 270 ? 14.242 -18.594 -34.812 1 87.44 270 ILE A CA 1
ATOM 2141 C C . ILE A 1 270 ? 13.016 -17.984 -34.156 1 87.44 270 ILE A C 1
ATOM 2143 O O . ILE A 1 270 ? 13.047 -17.672 -32.969 1 87.44 270 ILE A O 1
ATOM 2147 N N . LEU A 1 271 ? 11.969 -17.906 -34.812 1 87.38 271 LEU A N 1
ATOM 2148 C CA . LEU A 1 271 ? 10.758 -17.312 -34.281 1 87.38 271 LEU A CA 1
ATOM 2149 C C . LEU A 1 271 ? 10.148 -18.203 -33.188 1 87.38 271 LEU A C 1
ATOM 2151 O O . LEU A 1 271 ? 9.602 -17.719 -32.219 1 87.38 271 LEU A O 1
ATOM 2155 N N . LEU A 1 272 ? 10.312 -19.453 -33.375 1 87.69 272 LEU A N 1
ATOM 2156 C CA . LEU A 1 272 ? 9.758 -20.391 -32.438 1 87.69 272 LEU A CA 1
ATOM 2157 C C . LEU A 1 272 ? 10.492 -20.312 -31.094 1 87.69 272 LEU A C 1
ATOM 2159 O O . LEU A 1 272 ? 9.922 -20.641 -30.047 1 87.69 272 LEU A O 1
ATOM 2163 N N . SER A 1 273 ? 11.742 -19.891 -31.188 1 88.5 273 SER A N 1
ATOM 2164 C CA . SER A 1 273 ? 12.516 -19.75 -29.953 1 88.5 273 SER A CA 1
ATOM 2165 C C . SER A 1 273 ? 11.945 -18.656 -29.062 1 88.5 273 SER A C 1
ATOM 2167 O O . SER A 1 273 ? 12.18 -18.641 -27.844 1 88.5 273 SER A O 1
ATOM 2169 N N . PHE A 1 274 ? 11.094 -17.828 -29.672 1 90.94 274 PHE A N 1
ATOM 2170 C CA . PHE A 1 274 ? 10.539 -16.719 -28.906 1 90.94 274 PHE A CA 1
ATOM 2171 C C . PHE A 1 274 ? 9.117 -17.047 -28.469 1 90.94 274 PHE A C 1
ATOM 2173 O O . PHE A 1 274 ? 8.438 -16.188 -27.891 1 90.94 274 PHE A O 1
ATOM 2180 N N . SER A 1 275 ? 8.688 -18.219 -28.688 1 90.81 275 SER A N 1
ATOM 2181 C CA . SER A 1 275 ? 7.32 -18.578 -28.344 1 90.81 275 SER A CA 1
ATOM 2182 C C . SER A 1 275 ? 7.109 -18.547 -26.828 1 90.81 275 SER A C 1
ATOM 2184 O O . SER A 1 275 ? 7.926 -19.078 -26.078 1 90.81 275 SER A O 1
ATOM 2186 N N . ALA A 1 276 ? 6.043 -17.906 -26.359 1 90.19 276 ALA A N 1
ATOM 2187 C CA . ALA A 1 276 ? 5.734 -17.797 -24.938 1 90.19 276 ALA A CA 1
ATOM 2188 C C . ALA A 1 276 ? 5.32 -19.141 -24.344 1 90.19 276 ALA A C 1
ATOM 2190 O O . ALA A 1 276 ? 5.633 -19.453 -23.188 1 90.19 276 ALA A O 1
ATOM 2191 N N . ILE A 1 277 ? 4.742 -19.984 -25.062 1 84.88 277 ILE A N 1
ATOM 2192 C CA . ILE A 1 277 ? 4.234 -21.266 -24.594 1 84.88 277 ILE A CA 1
ATOM 2193 C C . ILE A 1 277 ? 5.402 -22.203 -24.281 1 84.88 277 ILE A C 1
ATOM 2195 O O . ILE A 1 277 ? 5.504 -22.734 -23.172 1 84.88 277 ILE A O 1
ATOM 2199 N N . SER A 1 278 ? 6.234 -22.359 -25.297 1 84.38 278 SER A N 1
ATOM 2200 C CA . SER A 1 278 ? 7.371 -23.25 -25.094 1 84.38 278 SER A CA 1
ATOM 2201 C C . SER A 1 278 ? 8.289 -22.75 -23.984 1 84.38 278 SER A C 1
ATOM 2203 O O . SER A 1 278 ? 8.766 -23.531 -23.172 1 84.38 278 SER A O 1
ATOM 2205 N N . ASN A 1 279 ? 8.477 -21.422 -23.953 1 87.5 279 ASN A N 1
ATOM 2206 C CA . ASN A 1 279 ? 9.367 -20.859 -22.953 1 87.5 279 ASN A CA 1
ATOM 2207 C C . ASN A 1 279 ? 8.742 -20.938 -21.547 1 87.5 279 ASN A C 1
ATOM 2209 O O . ASN A 1 279 ? 9.453 -21.156 -20.562 1 87.5 279 ASN A O 1
ATOM 2213 N N . PHE A 1 280 ? 7.484 -20.781 -21.484 1 85.56 280 PHE A N 1
ATOM 2214 C CA . PHE A 1 280 ? 6.82 -20.891 -20.188 1 85.56 280 PHE A CA 1
ATOM 2215 C C . PHE A 1 280 ? 6.863 -22.328 -19.672 1 85.56 280 PHE A C 1
ATOM 2217 O O . PHE A 1 280 ? 7.105 -22.562 -18.484 1 85.56 280 PHE A O 1
ATOM 2224 N N . LYS A 1 281 ? 6.629 -23.312 -20.547 1 78 281 LYS A N 1
ATOM 2225 C CA . LYS A 1 281 ? 6.711 -24.734 -20.188 1 78 281 LYS A CA 1
ATOM 2226 C C . LYS A 1 281 ? 8.117 -25.094 -19.703 1 78 281 LYS A C 1
ATOM 2228 O O . LYS A 1 281 ? 8.273 -25.844 -18.75 1 78 281 LYS A O 1
ATOM 2233 N N . ARG A 1 282 ? 9 -24.469 -20.359 1 80.69 282 ARG A N 1
ATOM 2234 C CA . ARG A 1 282 ? 10.383 -24.719 -19.969 1 80.69 282 ARG A CA 1
ATOM 2235 C C . ARG A 1 282 ? 10.695 -24.078 -18.609 1 80.69 282 ARG A C 1
ATOM 2237 O O . ARG A 1 282 ? 11.438 -24.656 -17.812 1 80.69 282 ARG A O 1
ATOM 2244 N N . LEU A 1 283 ? 10.109 -23 -18.391 1 79.62 283 LEU A N 1
ATOM 2245 C CA . LEU A 1 283 ? 10.359 -22.266 -17.156 1 79.62 283 LEU A CA 1
ATOM 2246 C C . LEU A 1 283 ? 9.773 -23 -15.961 1 79.62 283 LEU A C 1
ATOM 2248 O O . LEU A 1 283 ? 10.383 -23.031 -14.891 1 79.62 283 LEU A O 1
ATOM 2252 N N . ILE A 1 284 ? 8.68 -23.734 -16.172 1 74.38 284 ILE A N 1
ATOM 2253 C CA . ILE A 1 284 ? 8.008 -24.359 -15.039 1 74.38 284 ILE A CA 1
ATOM 2254 C C . ILE A 1 284 ? 8.383 -25.844 -14.984 1 74.38 284 ILE A C 1
ATOM 2256 O O . ILE A 1 284 ? 7.891 -26.578 -14.125 1 74.38 284 ILE A O 1
ATOM 2260 N N . ARG A 1 285 ? 9.195 -26.281 -15.922 1 71.44 285 ARG A N 1
ATOM 2261 C CA . ARG A 1 285 ? 9.602 -27.688 -15.945 1 71.44 285 ARG A CA 1
ATOM 2262 C C . ARG A 1 285 ? 10.383 -28.062 -14.688 1 71.44 285 ARG A C 1
ATOM 2264 O O . ARG A 1 285 ? 11.289 -27.328 -14.281 1 71.44 285 ARG A O 1
ATOM 2271 N N . THR A 1 286 ? 9.906 -29 -13.984 1 65.12 286 THR A N 1
ATOM 2272 C CA . THR A 1 286 ? 10.539 -29.438 -12.742 1 65.12 286 THR A CA 1
ATOM 2273 C C . THR A 1 286 ? 11.445 -30.641 -13 1 65.12 286 THR A C 1
ATOM 2275 O O . THR A 1 286 ? 12.102 -31.141 -12.078 1 65.12 286 THR A O 1
ATOM 2278 N N . LYS A 1 287 ? 11.5 -31.156 -14.195 1 62.84 287 LYS A N 1
ATOM 2279 C CA . LYS A 1 287 ? 12.344 -32.312 -14.453 1 62.84 287 LYS A CA 1
ATOM 2280 C C . LYS A 1 287 ? 13.828 -31.953 -14.375 1 62.84 287 LYS A C 1
ATOM 2282 O O . LYS A 1 287 ? 14.266 -30.984 -14.984 1 62.84 287 LYS A O 1
ATOM 2287 N N . THR A 1 288 ? 14.477 -32.188 -13.305 1 61.94 288 THR A N 1
ATOM 2288 C CA . THR A 1 288 ? 15.898 -31.922 -13.117 1 61.94 288 THR A CA 1
ATOM 2289 C C . THR A 1 288 ? 16.734 -33.125 -13.555 1 61.94 288 THR A C 1
ATOM 2291 O O . THR A 1 288 ? 16.281 -34.25 -13.492 1 61.94 288 THR A O 1
ATOM 2294 N N . SER A 1 289 ? 17.719 -32.844 -14.375 1 60.53 289 SER A N 1
ATOM 2295 C CA . SER A 1 289 ? 18.641 -33.938 -14.688 1 60.53 289 SER A CA 1
ATOM 2296 C C . SER A 1 289 ? 19.188 -34.562 -13.422 1 60.53 289 SER A C 1
ATOM 2298 O O . SER A 1 289 ? 19.203 -33.938 -12.359 1 60.53 289 SER A O 1
ATOM 2300 N N . ASN A 1 290 ? 19.219 -35.875 -13.32 1 58.78 290 ASN A N 1
ATOM 2301 C CA . ASN A 1 290 ? 19.766 -36.688 -12.234 1 58.78 290 ASN A CA 1
ATOM 2302 C C . ASN A 1 290 ? 20.984 -36.031 -11.602 1 58.78 290 ASN A C 1
ATOM 2304 O O . ASN A 1 290 ? 21.234 -36.188 -10.406 1 58.78 290 ASN A O 1
ATOM 2308 N N . GLU A 1 291 ? 21.797 -35.312 -12.352 1 59.31 291 GLU A N 1
ATOM 2309 C CA . GLU A 1 291 ? 23.062 -34.781 -11.828 1 59.31 291 GLU A CA 1
ATOM 2310 C C . GLU A 1 291 ? 22.875 -33.438 -11.148 1 59.31 291 GLU A C 1
ATOM 2312 O O . GLU A 1 291 ? 23.797 -32.906 -10.531 1 59.31 291 GLU A O 1
ATOM 2317 N N . ASN A 1 292 ? 21.625 -32.969 -11.125 1 61.88 292 ASN A N 1
ATOM 2318 C CA . ASN A 1 292 ? 21.5 -31.562 -10.688 1 61.88 292 ASN A CA 1
ATOM 2319 C C . ASN A 1 292 ? 21.344 -31.469 -9.172 1 61.88 292 ASN A C 1
ATOM 2321 O O . ASN A 1 292 ? 20.625 -32.25 -8.57 1 61.88 292 ASN A O 1
ATOM 2325 N N . LEU A 1 293 ? 22.438 -30.875 -8.57 1 70.25 293 LEU A N 1
ATOM 2326 C CA . LEU A 1 293 ? 22.469 -30.547 -7.148 1 70.25 293 LEU A CA 1
ATOM 2327 C C . LEU A 1 293 ? 21.219 -29.781 -6.742 1 70.25 293 LEU A C 1
ATOM 2329 O O . LEU A 1 293 ? 21.281 -28.562 -6.535 1 70.25 293 LEU A O 1
ATOM 2333 N N . ARG A 1 294 ? 20.109 -30.484 -6.668 1 74.62 294 ARG A N 1
ATOM 2334 C CA . ARG A 1 294 ? 18.781 -29.953 -6.383 1 74.62 294 ARG A CA 1
ATOM 2335 C C . ARG A 1 294 ? 18.797 -29.109 -5.109 1 74.62 294 ARG A C 1
ATOM 2337 O O . ARG A 1 294 ? 18.094 -28.094 -5.023 1 74.62 294 ARG A O 1
ATOM 2344 N N . CYS A 1 295 ? 19.641 -29.531 -4.266 1 78.81 295 CYS A N 1
ATOM 2345 C CA . CYS A 1 295 ? 19.688 -28.828 -2.986 1 78.81 295 CYS A CA 1
ATOM 2346 C C . CYS A 1 295 ? 20.188 -27.406 -3.162 1 78.81 295 CYS A C 1
ATOM 2348 O O . CYS A 1 295 ? 19.719 -26.5 -2.469 1 78.81 295 CYS A O 1
ATOM 2350 N N . LEU A 1 296 ? 21.031 -27.25 -4.141 1 82.25 296 LEU A N 1
ATOM 2351 C CA . LEU A 1 296 ? 21.594 -25.922 -4.367 1 82.25 296 LEU A CA 1
ATOM 2352 C C . LEU A 1 296 ? 20.531 -24.969 -4.914 1 82.25 296 LEU A C 1
ATOM 2354 O O . LEU A 1 296 ? 20.531 -23.781 -4.59 1 82.25 296 LEU A O 1
ATOM 2358 N N . HIS A 1 297 ? 19.625 -25.562 -5.605 1 82.5 297 HIS A N 1
ATOM 2359 C CA . HIS A 1 297 ? 18.547 -24.734 -6.125 1 82.5 297 HIS A CA 1
ATOM 2360 C C . HIS A 1 297 ? 17.625 -24.266 -5.008 1 82.5 297 HIS A C 1
ATOM 2362 O O . HIS A 1 297 ? 17.141 -23.125 -5.035 1 82.5 297 HIS A O 1
ATOM 2368 N N . GLY A 1 298 ? 17.406 -25.109 -4.121 1 83.88 298 GLY A N 1
ATOM 2369 C CA . GLY A 1 298 ? 16.609 -24.719 -2.973 1 83.88 298 GLY A CA 1
ATOM 2370 C C . GLY A 1 298 ? 17.25 -23.625 -2.139 1 83.88 298 GLY A C 1
ATOM 2371 O O . GLY A 1 298 ? 16.594 -22.672 -1.726 1 83.88 298 GLY A O 1
ATOM 2372 N N . ILE A 1 299 ? 18.531 -23.688 -2.02 1 88.25 299 ILE A N 1
ATOM 2373 C CA . ILE A 1 299 ? 19.266 -22.688 -1.244 1 88.25 299 ILE A CA 1
ATOM 2374 C C . ILE A 1 299 ? 19.219 -21.344 -1.958 1 88.25 299 ILE A C 1
ATOM 2376 O O . ILE A 1 299 ? 19.031 -20.297 -1.321 1 88.25 299 ILE A O 1
ATOM 2380 N N . GLN A 1 300 ? 19.359 -21.422 -3.174 1 88.75 300 GLN A N 1
ATOM 2381 C CA . GLN A 1 300 ? 19.312 -20.203 -3.953 1 88.75 300 GLN A CA 1
ATOM 2382 C C . GLN A 1 300 ? 17.938 -19.531 -3.84 1 88.75 300 GLN A C 1
ATOM 2384 O O . GLN A 1 300 ? 17.844 -18.297 -3.781 1 88.75 300 GLN A O 1
ATOM 2389 N N . PHE A 1 301 ? 16.984 -20.375 -3.76 1 87.69 301 PHE A N 1
ATOM 2390 C CA . PHE A 1 301 ? 15.625 -19.844 -3.66 1 87.69 301 PHE A CA 1
ATOM 2391 C C . PHE A 1 301 ? 15.43 -19.109 -2.34 1 87.69 301 PHE A C 1
ATOM 2393 O O . PHE A 1 301 ? 14.938 -17.984 -2.322 1 87.69 301 PHE A O 1
ATOM 2400 N N . PHE A 1 302 ? 15.828 -19.688 -1.336 1 88.31 302 PHE A N 1
ATOM 2401 C CA . PHE A 1 302 ? 15.664 -19.078 -0.022 1 88.31 302 PHE A CA 1
ATOM 2402 C C . PHE A 1 302 ? 16.547 -17.844 0.112 1 88.31 302 PHE A C 1
ATOM 2404 O O . PHE A 1 302 ? 16.156 -16.859 0.744 1 88.31 302 PHE A O 1
ATOM 2411 N N . THR A 1 303 ? 17.641 -17.906 -0.491 1 89.38 303 THR A N 1
ATOM 2412 C CA . THR A 1 303 ? 18.578 -16.781 -0.405 1 89.38 303 THR A CA 1
ATOM 2413 C C . THR A 1 303 ? 18.047 -15.578 -1.173 1 89.38 303 THR A C 1
ATOM 2415 O O . THR A 1 303 ? 18.094 -14.445 -0.682 1 89.38 303 THR A O 1
ATOM 2418 N N . ILE A 1 304 ? 17.5 -15.836 -2.303 1 91 304 ILE A N 1
ATOM 2419 C CA . ILE A 1 304 ? 16.984 -14.719 -3.086 1 91 304 ILE A CA 1
ATOM 2420 C C . ILE A 1 304 ? 15.758 -14.133 -2.398 1 91 304 ILE A C 1
ATOM 2422 O O . ILE A 1 304 ? 15.539 -12.922 -2.434 1 91 304 ILE A O 1
ATOM 2426 N N . THR A 1 305 ? 14.961 -14.945 -1.822 1 88.81 305 THR A N 1
ATOM 2427 C CA . THR A 1 305 ? 13.805 -14.469 -1.075 1 88.81 305 THR A CA 1
ATOM 2428 C C . THR A 1 305 ? 14.242 -13.586 0.088 1 88.81 305 THR A C 1
ATOM 2430 O O . THR A 1 305 ? 13.602 -12.57 0.379 1 88.81 305 THR A O 1
ATOM 2433 N N . TRP A 1 306 ? 15.312 -13.984 0.635 1 85.88 306 TRP A N 1
ATOM 2434 C CA . TRP A 1 306 ? 15.883 -13.211 1.729 1 85.88 306 TRP A CA 1
ATOM 2435 C C . TRP A 1 306 ? 16.359 -11.844 1.239 1 85.88 306 TRP A C 1
ATOM 2437 O O . TRP A 1 306 ? 16.062 -10.82 1.868 1 85.88 306 TRP A O 1
ATOM 2447 N N . VAL A 1 307 ? 16.906 -11.836 0.125 1 85.56 307 VAL A N 1
ATOM 2448 C CA . VAL A 1 307 ? 17.391 -10.594 -0.458 1 85.56 307 VAL A CA 1
ATOM 2449 C C . VAL A 1 307 ? 16.219 -9.688 -0.809 1 85.56 307 VAL A C 1
ATOM 2451 O O . VAL A 1 307 ? 16.219 -8.492 -0.496 1 85.56 307 VAL A O 1
ATOM 2454 N N . VAL A 1 308 ? 15.266 -10.273 -1.383 1 85.81 308 VAL A N 1
ATOM 2455 C CA . VAL A 1 308 ? 14.102 -9.5 -1.789 1 85.81 308 VAL A CA 1
ATOM 2456 C C . VAL A 1 308 ? 13.383 -8.961 -0.554 1 85.81 308 VAL A C 1
ATOM 2458 O O . VAL A 1 308 ? 12.938 -7.809 -0.544 1 85.81 308 VAL A O 1
ATOM 2461 N N . TYR A 1 309 ? 13.305 -9.672 0.443 1 80 309 TYR A N 1
ATOM 2462 C CA . TYR A 1 309 ? 12.68 -9.258 1.69 1 80 309 TYR A CA 1
ATOM 2463 C C . TYR A 1 309 ? 13.43 -8.086 2.312 1 80 309 TYR A C 1
ATOM 2465 O O . TYR A 1 309 ? 12.82 -7.102 2.74 1 80 309 TYR A O 1
ATOM 2473 N N . GLY A 1 310 ? 14.664 -8.195 2.344 1 75.81 310 GLY A N 1
ATOM 2474 C CA . GLY A 1 310 ? 15.484 -7.121 2.885 1 75.81 310 GLY A CA 1
ATOM 2475 C C . GLY A 1 310 ? 15.352 -5.82 2.115 1 75.81 310 GLY A C 1
ATOM 2476 O O . GLY A 1 310 ? 15.195 -4.754 2.713 1 75.81 310 GLY A O 1
ATOM 2477 N N . HIS A 1 311 ? 15.25 -5.949 0.78 1 76.81 311 HIS A N 1
ATOM 2478 C CA . HIS A 1 311 ? 15.164 -4.75 -0.047 1 76.81 311 HIS A CA 1
ATOM 2479 C C . HIS A 1 311 ? 13.766 -4.145 0.009 1 76.81 311 HIS A C 1
ATOM 2481 O O . HIS A 1 311 ? 13.609 -2.92 -0.016 1 76.81 311 HIS A O 1
ATOM 2487 N N . ALA A 1 312 ? 12.852 -4.977 0.117 1 75.56 312 ALA A N 1
ATOM 2488 C CA . ALA A 1 312 ? 11.469 -4.5 0.145 1 75.56 312 ALA A CA 1
ATOM 2489 C C . ALA A 1 312 ? 11.172 -3.746 1.439 1 75.56 312 ALA A C 1
ATOM 2491 O O . ALA A 1 312 ? 10.344 -2.834 1.46 1 75.56 312 ALA A O 1
ATOM 2492 N N . TYR A 1 313 ? 11.82 -4.039 2.424 1 69.19 313 TYR A N 1
ATOM 2493 C CA . TYR A 1 313 ? 11.555 -3.414 3.715 1 69.19 313 TYR A CA 1
ATOM 2494 C C . TYR A 1 313 ? 12.508 -2.25 3.961 1 69.19 313 TYR A C 1
ATOM 2496 O O . TYR A 1 313 ? 12.117 -1.238 4.555 1 69.19 313 TYR A O 1
ATOM 2504 N N . LEU A 1 314 ? 13.695 -2.369 3.494 1 66.25 314 LEU A N 1
ATOM 2505 C CA . LEU A 1 314 ? 14.703 -1.357 3.793 1 66.25 314 LEU A CA 1
ATOM 2506 C C . LEU A 1 314 ? 14.539 -0.147 2.879 1 66.25 314 LEU A C 1
ATOM 2508 O O . LEU A 1 314 ? 14.672 0.995 3.326 1 66.25 314 LEU A O 1
ATOM 2512 N N . TYR A 1 315 ? 14.203 -0.387 1.658 1 65.12 315 TYR A N 1
ATOM 2513 C CA . TYR A 1 315 ? 14.25 0.719 0.708 1 65.12 315 TYR A CA 1
ATOM 2514 C C . TYR A 1 315 ? 13.039 1.635 0.875 1 65.12 315 TYR A C 1
ATOM 2516 O O . TYR A 1 315 ? 13.18 2.859 0.894 1 65.12 315 TYR A O 1
ATOM 2524 N N . PRO A 1 316 ? 11.898 0.998 0.98 1 61 316 PRO A N 1
ATOM 2525 C CA . PRO A 1 316 ? 10.812 1.945 1.221 1 61 316 PRO A CA 1
ATOM 2526 C C . PRO A 1 316 ? 10.992 2.744 2.51 1 61 316 PRO A C 1
ATOM 2528 O O . PRO A 1 316 ? 10.586 3.904 2.584 1 61 316 PRO A O 1
ATOM 2531 N N . GLY A 1 317 ? 11.641 2.158 3.438 1 57.62 317 GLY A N 1
ATOM 2532 C CA . GLY A 1 317 ? 11.922 2.854 4.684 1 57.62 317 GLY A CA 1
ATOM 2533 C C . GLY A 1 317 ? 12.945 3.961 4.531 1 57.62 317 GLY A C 1
ATOM 2534 O O . GLY A 1 317 ? 12.844 5 5.188 1 57.62 317 GLY A O 1
ATOM 2535 N N . MET A 1 318 ? 13.914 3.629 3.666 1 56.56 318 MET A N 1
ATOM 2536 C CA . MET A 1 318 ? 14.953 4.625 3.441 1 56.56 318 MET A CA 1
ATOM 2537 C C . MET A 1 318 ? 14.406 5.824 2.678 1 56.56 318 MET A C 1
ATOM 2539 O O . MET A 1 318 ? 14.836 6.957 2.902 1 56.56 318 MET A O 1
ATOM 2543 N N . PHE A 1 319 ? 13.562 5.34 1.753 1 52.94 319 PHE A N 1
ATOM 2544 C CA . PHE A 1 319 ? 13.031 6.426 0.94 1 52.94 319 PHE A CA 1
ATOM 2545 C C . PHE A 1 319 ? 11.828 7.074 1.625 1 52.94 319 PHE A C 1
ATOM 2547 O O . PHE A 1 319 ? 11.391 8.148 1.224 1 52.94 319 PHE A O 1
ATOM 2554 N N . SER A 1 320 ? 11.383 6.125 2.635 1 52.94 320 SER A N 1
ATOM 2555 C CA . SER A 1 320 ? 10.188 6.656 3.279 1 52.94 320 SER A CA 1
ATOM 2556 C C . SER A 1 320 ? 10.523 7.816 4.211 1 52.94 320 SER A C 1
ATOM 2558 O O . SER A 1 320 ? 11.609 7.848 4.797 1 52.94 320 SER A O 1
ATOM 2560 N N . THR A 1 321 ? 10.188 8.93 3.756 1 56.59 321 THR A N 1
ATOM 2561 C CA . THR A 1 321 ? 10.172 10.211 4.453 1 56.59 321 THR A CA 1
ATOM 2562 C C . THR A 1 321 ? 9.648 10.047 5.879 1 56.59 321 THR A C 1
ATOM 2564 O O . THR A 1 321 ? 9.281 11.031 6.527 1 56.59 321 THR A O 1
ATOM 2567 N N . ASN A 1 322 ? 9.469 8.664 6.332 1 58.19 322 ASN A N 1
ATOM 2568 C CA . ASN A 1 322 ? 8.93 8.508 7.68 1 58.19 322 ASN A CA 1
ATOM 2569 C C . ASN A 1 322 ? 9.945 7.871 8.617 1 58.19 322 ASN A C 1
ATOM 2571 O O . ASN A 1 322 ? 10.617 6.906 8.25 1 58.19 322 ASN A O 1
ATOM 2575 N N . TYR A 1 323 ? 10.344 8.555 9.602 1 60.59 323 TYR A N 1
ATOM 2576 C CA . TYR A 1 323 ? 11.297 8.156 10.633 1 60.59 323 TYR A CA 1
ATOM 2577 C C . TYR A 1 323 ? 10.641 7.199 11.633 1 60.59 323 TYR A C 1
ATOM 2579 O O . TYR A 1 323 ? 11.258 6.832 12.633 1 60.59 323 TYR A O 1
ATOM 2587 N N . SER A 1 324 ? 9.445 6.789 11.25 1 68.56 324 SER A N 1
ATOM 2588 C CA . SER A 1 324 ? 8.719 6.027 12.266 1 68.56 324 SER A CA 1
ATOM 2589 C C . SER A 1 324 ? 9.422 4.707 12.57 1 68.56 324 SER A C 1
ATOM 2591 O O . SER A 1 324 ? 9.539 4.312 13.734 1 68.56 324 SER A O 1
ATOM 2593 N N . THR A 1 325 ? 9.969 4.215 11.531 1 64.62 325 THR A N 1
ATOM 2594 C CA . THR A 1 325 ? 10.664 2.953 11.742 1 64.62 325 THR A CA 1
ATOM 2595 C C . THR A 1 325 ? 12 3.186 12.453 1 64.62 325 THR A C 1
ATOM 2597 O O . THR A 1 325 ? 12.391 2.404 13.32 1 64.62 325 THR A O 1
ATOM 2600 N N . MET A 1 326 ? 12.539 4.348 12.211 1 67.38 326 MET A N 1
ATOM 2601 C CA . MET A 1 326 ? 13.852 4.656 12.789 1 67.38 326 MET A CA 1
ATOM 2602 C C . MET A 1 326 ? 13.719 5.027 14.258 1 67.38 326 MET A C 1
ATOM 2604 O O . MET A 1 326 ? 14.625 4.762 15.055 1 67.38 326 MET A O 1
ATOM 2608 N N . PHE A 1 327 ? 12.57 5.582 14.516 1 71.12 327 PHE A N 1
ATOM 2609 C CA . PHE A 1 327 ? 12.328 5.957 15.898 1 71.12 327 PHE A CA 1
ATOM 2610 C C . PHE A 1 327 ? 12.195 4.719 16.781 1 71.12 327 PHE A C 1
ATOM 2612 O O . PHE A 1 327 ? 12.469 4.77 17.984 1 71.12 327 PHE A O 1
ATOM 2619 N N . ARG A 1 328 ? 11.836 3.557 16.109 1 64.19 328 ARG A N 1
ATOM 2620 C CA . ARG A 1 328 ? 11.609 2.332 16.859 1 64.19 328 ARG A CA 1
ATOM 2621 C C . ARG A 1 328 ? 12.773 1.359 16.688 1 64.19 328 ARG A C 1
ATOM 2623 O O . ARG A 1 328 ? 12.703 0.211 17.125 1 64.19 328 ARG A O 1
ATOM 2630 N N . MET A 1 329 ? 13.727 1.702 15.922 1 62.88 329 MET A N 1
ATOM 2631 C CA . MET A 1 329 ? 14.82 0.841 15.477 1 62.88 329 MET A CA 1
ATOM 2632 C C . MET A 1 329 ? 15.453 0.112 16.656 1 62.88 329 MET A C 1
ATOM 2634 O O . MET A 1 329 ? 15.695 -1.095 16.594 1 62.88 329 MET A O 1
ATOM 2638 N N . PRO A 1 330 ? 15.891 0.844 17.812 1 59.38 330 PRO A N 1
ATOM 2639 C CA . PRO A 1 330 ? 16.516 -0.147 18.703 1 59.38 330 PRO A CA 1
ATOM 2640 C C . PRO A 1 330 ? 15.555 -1.281 19.078 1 59.38 330 PRO A C 1
ATOM 2642 O O . PRO A 1 330 ? 15.984 -2.43 19.219 1 59.38 330 PRO A O 1
ATOM 2645 N N . ASP A 1 331 ? 14.305 -1.024 19.078 1 61.59 331 ASP A N 1
ATOM 2646 C CA . ASP A 1 331 ? 13.367 -2.062 19.5 1 61.59 331 ASP A CA 1
ATOM 2647 C C . ASP A 1 331 ? 13.109 -3.059 18.375 1 61.59 331 ASP A C 1
ATOM 2649 O O . ASP A 1 331 ? 13.039 -4.266 18.609 1 61.59 331 ASP A O 1
ATOM 2653 N N . VAL A 1 332 ? 13.172 -2.514 17.219 1 62.5 332 VAL A N 1
ATOM 2654 C CA . VAL A 1 332 ? 12.852 -3.359 16.078 1 62.5 332 VAL A CA 1
ATOM 2655 C C . VAL A 1 332 ? 14.07 -4.199 15.703 1 62.5 332 VAL A C 1
ATOM 2657 O O . VAL A 1 332 ? 13.938 -5.363 15.312 1 62.5 332 VAL A O 1
ATOM 2660 N N . THR A 1 333 ? 15.25 -3.551 15.945 1 62.66 333 THR A N 1
ATOM 2661 C CA . THR A 1 333 ? 16.469 -4.238 15.523 1 62.66 333 THR A CA 1
ATOM 2662 C C . THR A 1 333 ? 16.75 -5.438 16.422 1 62.66 333 THR A C 1
ATOM 2664 O O . THR A 1 333 ? 17.453 -6.367 16.031 1 62.66 333 THR A O 1
ATOM 2667 N N . SER A 1 334 ? 16.094 -5.371 17.594 1 63.75 334 SER A N 1
ATOM 2668 C CA . SER A 1 334 ? 16.344 -6.469 18.516 1 63.75 334 SER A CA 1
ATOM 2669 C C . SER A 1 334 ? 15.422 -7.652 18.234 1 63.75 334 SER A C 1
ATOM 2671 O O . SER A 1 334 ? 15.656 -8.758 18.734 1 63.75 334 SER A O 1
ATOM 2673 N N . GLN A 1 335 ? 14.547 -7.414 17.359 1 67.19 335 GLN A N 1
ATOM 2674 C CA . GLN A 1 335 ? 13.633 -8.492 17.016 1 67.19 335 GLN A CA 1
ATOM 2675 C C . GLN A 1 335 ? 14.25 -9.438 15.984 1 67.19 335 GLN A C 1
ATOM 2677 O O . GLN A 1 335 ? 15.023 -9.008 15.125 1 67.19 335 GLN A O 1
ATOM 2682 N N . PRO A 1 336 ? 14.062 -10.648 16.141 1 69.31 336 PRO A N 1
ATOM 2683 C CA . PRO A 1 336 ? 14.672 -11.633 15.234 1 69.31 336 PRO A CA 1
ATOM 2684 C C . PRO A 1 336 ? 14.359 -11.367 13.766 1 69.31 336 PRO A C 1
ATOM 2686 O O . PRO A 1 336 ? 15.227 -11.531 12.906 1 69.31 336 PRO A O 1
ATOM 2689 N N . VAL A 1 337 ? 13.18 -10.984 13.578 1 67.38 337 VAL A N 1
ATOM 2690 C CA . VAL A 1 337 ? 12.789 -10.742 12.195 1 67.38 337 VAL A CA 1
ATOM 2691 C C . VAL A 1 337 ? 13.578 -9.562 11.633 1 67.38 337 VAL A C 1
ATOM 2693 O O . VAL A 1 337 ? 13.961 -9.562 10.461 1 67.38 337 VAL A O 1
ATOM 2696 N N . ALA A 1 338 ? 13.883 -8.672 12.484 1 68.44 338 ALA A N 1
ATOM 2697 C CA . ALA A 1 338 ? 14.641 -7.496 12.07 1 68.44 338 ALA A CA 1
ATOM 2698 C C . ALA A 1 338 ? 16.109 -7.855 11.812 1 68.44 338 ALA A C 1
ATOM 2700 O O . ALA A 1 338 ? 16.766 -7.242 10.977 1 68.44 338 ALA A O 1
ATOM 2701 N N . GLN A 1 339 ? 16.453 -8.938 12.484 1 70.62 339 GLN A N 1
ATOM 2702 C CA . GLN A 1 339 ? 17.828 -9.383 12.289 1 70.62 339 GLN A CA 1
ATOM 2703 C C . GLN A 1 339 ? 18.031 -9.953 10.891 1 70.62 339 GLN A C 1
ATOM 2705 O O . GLN A 1 339 ? 19.109 -9.82 10.305 1 70.62 339 GLN A O 1
ATOM 2710 N N . MET A 1 340 ? 16.953 -10.516 10.406 1 73.62 340 MET A N 1
ATOM 2711 C CA . MET A 1 340 ? 17.016 -11.055 9.047 1 73.62 340 MET A CA 1
ATOM 2712 C C . MET A 1 340 ? 17.156 -9.938 8.023 1 73.62 340 MET A C 1
ATOM 2714 O O . MET A 1 340 ? 17.812 -10.109 6.988 1 73.62 340 MET A O 1
ATOM 2718 N N . ILE A 1 341 ? 16.656 -8.867 8.422 1 70.69 341 ILE A N 1
ATOM 2719 C CA . ILE A 1 341 ? 16.703 -7.719 7.523 1 70.69 341 ILE A CA 1
ATOM 2720 C C . ILE A 1 341 ? 18.062 -7.047 7.613 1 70.69 341 ILE A C 1
ATOM 2722 O O . ILE A 1 341 ? 18.672 -6.738 6.586 1 70.69 341 ILE A O 1
ATOM 2726 N N . VAL A 1 342 ? 18.562 -6.98 8.906 1 67.75 342 VAL A N 1
ATOM 2727 C CA . VAL A 1 342 ? 19.812 -6.27 9.125 1 67.75 342 VAL A CA 1
ATOM 2728 C C . VAL A 1 342 ? 20.984 -7.09 8.578 1 67.75 342 VAL A C 1
ATOM 2730 O O . VAL A 1 342 ? 21.953 -6.535 8.07 1 67.75 342 VAL A O 1
ATOM 2733 N N . ASN A 1 343 ? 20.734 -8.383 8.523 1 69.94 343 ASN A N 1
ATOM 2734 C CA . ASN A 1 343 ? 21.797 -9.266 8.062 1 69.94 343 ASN A CA 1
ATOM 2735 C C . ASN A 1 343 ? 21.562 -9.711 6.617 1 69.94 343 ASN A C 1
ATOM 2737 O O . ASN A 1 343 ? 22.062 -10.766 6.207 1 69.94 343 ASN A O 1
ATOM 2741 N N . GLY A 1 344 ? 20.844 -8.945 5.953 1 71.56 344 GLY A N 1
ATOM 2742 C CA . GLY A 1 344 ? 20.531 -9.289 4.574 1 71.56 344 GLY A CA 1
ATOM 2743 C C . GLY A 1 344 ? 21.75 -9.305 3.674 1 71.56 344 GLY A C 1
ATOM 2744 O O . GLY A 1 344 ? 21.766 -10.008 2.66 1 71.56 344 GLY A O 1
ATOM 2745 N N . SER A 1 345 ? 22.891 -8.625 4.086 1 71.62 345 SER A N 1
ATOM 2746 C CA . SER A 1 345 ? 24.109 -8.547 3.271 1 71.62 345 SER A CA 1
ATOM 2747 C C . SER A 1 345 ? 24.812 -9.898 3.207 1 71.62 345 SER A C 1
ATOM 2749 O O . SER A 1 345 ? 25.562 -10.164 2.264 1 71.62 345 SER A O 1
ATOM 2751 N N . GLU A 1 346 ? 24.438 -10.742 4.113 1 76.25 346 GLU A N 1
ATOM 2752 C CA . GLU A 1 346 ? 25.078 -12.055 4.145 1 76.25 346 GLU A CA 1
ATOM 2753 C C . GLU A 1 346 ? 24.516 -12.969 3.064 1 76.25 346 GLU A C 1
ATOM 2755 O O . GLU A 1 346 ? 25.141 -13.969 2.697 1 76.25 346 GLU A O 1
ATOM 2760 N N . ALA A 1 347 ? 23.359 -12.602 2.623 1 82.25 347 ALA A N 1
ATOM 2761 C CA . ALA A 1 347 ? 22.75 -13.414 1.578 1 82.25 347 ALA A CA 1
ATOM 2762 C C . ALA A 1 347 ? 23.578 -13.391 0.301 1 82.25 347 ALA A C 1
ATOM 2764 O O . ALA A 1 347 ? 23.625 -14.375 -0.443 1 82.25 347 ALA A O 1
ATOM 2765 N N . ILE A 1 348 ? 24.359 -12.383 0.081 1 84 348 ILE A N 1
ATOM 2766 C CA . ILE A 1 348 ? 25.172 -12.219 -1.121 1 84 348 ILE A CA 1
ATOM 2767 C C . ILE A 1 348 ? 26.328 -13.211 -1.099 1 84 348 ILE A C 1
ATOM 2769 O O . ILE A 1 348 ? 26.688 -13.789 -2.131 1 84 348 ILE A O 1
ATOM 2773 N N . ASP A 1 349 ? 26.797 -13.516 0.061 1 86.81 349 ASP A N 1
ATOM 2774 C CA . ASP A 1 349 ? 27.922 -14.445 0.197 1 86.81 349 ASP A CA 1
ATOM 2775 C C . ASP A 1 349 ? 27.5 -15.859 -0.205 1 86.81 349 ASP A C 1
ATOM 2777 O O . ASP A 1 349 ? 28.312 -16.609 -0.769 1 86.81 349 ASP A O 1
ATOM 2781 N N . THR A 1 350 ? 26.297 -16.109 0.039 1 89.25 350 THR A N 1
ATOM 2782 C CA . THR A 1 350 ? 25.812 -17.422 -0.325 1 89.25 350 THR A CA 1
ATOM 2783 C C . THR A 1 350 ? 25.797 -17.594 -1.842 1 89.25 350 THR A C 1
ATOM 2785 O O . THR A 1 350 ? 26.203 -18.641 -2.357 1 89.25 350 THR A O 1
ATOM 2788 N N . PHE A 1 351 ? 25.484 -16.625 -2.496 1 90.56 351 PHE A N 1
ATOM 2789 C CA . PHE A 1 351 ? 25.438 -16.703 -3.951 1 90.56 351 PHE A CA 1
ATOM 2790 C C . PHE A 1 351 ? 26.844 -16.812 -4.539 1 90.56 351 PHE A C 1
ATOM 2792 O O . PHE A 1 351 ? 27.062 -17.594 -5.473 1 90.56 351 PHE A O 1
ATOM 2799 N N . LEU A 1 352 ? 27.688 -16.062 -3.971 1 90.5 352 LEU A N 1
ATOM 2800 C CA . LEU A 1 352 ? 29.062 -16.109 -4.461 1 90.5 352 LEU A CA 1
ATOM 2801 C C . LEU A 1 352 ? 29.703 -17.469 -4.176 1 90.5 352 LEU A C 1
ATOM 2803 O O . LEU A 1 352 ? 30.453 -18 -5.008 1 90.5 352 LEU A O 1
ATOM 2807 N N . PHE A 1 353 ? 29.328 -17.984 -3.08 1 91 353 PHE A N 1
ATOM 2808 C CA . PHE A 1 353 ? 29.844 -19.297 -2.713 1 91 353 PHE A CA 1
ATOM 2809 C C . PHE A 1 353 ? 29.312 -20.375 -3.658 1 91 353 PHE A C 1
ATOM 2811 O O . PHE A 1 353 ? 30.094 -21.172 -4.184 1 91 353 PHE A O 1
ATOM 2818 N N . ILE A 1 354 ? 28.062 -20.312 -3.896 1 90.31 354 ILE A N 1
ATOM 2819 C CA . ILE A 1 354 ? 27.453 -21.297 -4.766 1 90.31 354 ILE A CA 1
ATOM 2820 C C . ILE A 1 354 ? 27.969 -21.141 -6.191 1 90.31 354 ILE A C 1
ATOM 2822 O O . ILE A 1 354 ? 28.281 -22.125 -6.859 1 90.31 354 ILE A O 1
ATOM 2826 N N . GLY A 1 355 ? 28.141 -19.938 -6.668 1 90.06 355 GLY A N 1
ATOM 2827 C CA . GLY A 1 355 ? 28.688 -19.672 -7.988 1 90.06 355 GLY A CA 1
ATOM 2828 C C . GLY A 1 355 ? 30.109 -20.188 -8.164 1 90.06 355 GLY A C 1
ATOM 2829 O O . GLY A 1 355 ? 30.422 -20.828 -9.164 1 90.06 355 GLY A O 1
ATOM 2830 N N . GLY A 1 356 ? 30.922 -19.984 -7.133 1 91 356 GLY A N 1
ATOM 2831 C CA . GLY A 1 356 ? 32.281 -20.484 -7.168 1 91 356 GLY A CA 1
ATOM 2832 C C . GLY A 1 356 ? 32.375 -22 -7.145 1 91 356 GLY A C 1
ATOM 2833 O O . GLY A 1 356 ? 33.156 -22.594 -7.875 1 91 356 GLY A O 1
ATOM 2834 N N . MET A 1 357 ? 31.516 -22.547 -6.348 1 89.81 357 MET A N 1
ATOM 2835 C CA . MET A 1 357 ? 31.5 -24 -6.234 1 89.81 357 MET A CA 1
ATOM 2836 C C . MET A 1 357 ? 31.078 -24.656 -7.547 1 89.81 357 MET A C 1
ATOM 2838 O O . MET A 1 357 ? 31.672 -25.625 -7.988 1 89.81 357 MET A O 1
ATOM 2842 N N . LEU A 1 358 ? 30.094 -24.078 -8.156 1 88.81 358 LEU A N 1
ATOM 2843 C CA . LEU A 1 358 ? 29.562 -24.641 -9.391 1 88.81 358 LEU A CA 1
ATOM 2844 C C . LEU A 1 358 ? 30.594 -24.531 -10.516 1 88.81 358 LEU A C 1
ATOM 2846 O O . LEU A 1 358 ? 30.781 -25.469 -11.281 1 88.81 358 LEU A O 1
ATOM 2850 N N . VAL A 1 359 ? 31.25 -23.406 -10.609 1 91.06 359 VAL A N 1
ATOM 2851 C CA . VAL A 1 359 ? 32.25 -23.203 -11.656 1 91.06 359 VAL A CA 1
ATOM 2852 C C . VAL A 1 359 ? 33.406 -24.172 -11.453 1 91.06 359 VAL A C 1
ATOM 2854 O O . VAL A 1 359 ? 33.906 -24.781 -12.406 1 91.06 359 VAL A O 1
ATOM 2857 N N . CYS A 1 360 ? 33.812 -24.344 -10.211 1 90.94 360 CYS A N 1
ATOM 2858 C CA . CYS A 1 360 ? 34.875 -25.281 -9.898 1 90.94 360 CYS A CA 1
ATOM 2859 C C . CYS A 1 360 ? 34.469 -26.703 -10.219 1 90.94 360 CYS A C 1
ATOM 2861 O O . CYS A 1 360 ? 35.219 -27.438 -10.898 1 90.94 360 CYS A O 1
ATOM 2863 N N . TYR A 1 361 ? 33.344 -27.031 -9.781 1 88.12 361 TYR A N 1
ATOM 2864 C CA . TYR A 1 361 ? 32.844 -28.391 -9.984 1 88.12 361 TYR A CA 1
ATOM 2865 C C . TYR A 1 361 ? 32.719 -28.719 -11.461 1 88.12 361 TYR A C 1
ATOM 2867 O O . TYR A 1 361 ? 33.219 -29.75 -11.922 1 88.12 361 TYR A O 1
ATOM 2875 N N . LEU A 1 362 ? 32.156 -27.891 -12.227 1 87.44 362 LEU A N 1
ATOM 2876 C CA . LEU A 1 362 ? 31.906 -28.141 -13.641 1 87.44 362 LEU A CA 1
ATOM 2877 C C . LEU A 1 362 ? 33.219 -28.109 -14.445 1 87.44 362 LEU A C 1
ATOM 2879 O O . LEU A 1 362 ? 33.375 -28.922 -15.359 1 87.44 362 LEU A O 1
ATOM 2883 N N . THR A 1 363 ? 34.125 -27.234 -14.117 1 89.88 363 THR A N 1
ATOM 2884 C CA . THR A 1 363 ? 35.375 -27.125 -14.844 1 89.88 363 THR A CA 1
ATOM 2885 C C . THR A 1 363 ? 36.281 -28.312 -14.555 1 89.88 363 THR A C 1
ATOM 2887 O O . THR A 1 363 ? 36.875 -28.875 -15.469 1 89.88 363 THR A O 1
ATOM 2890 N N . VAL A 1 364 ? 36.344 -28.688 -13.312 1 88.44 364 VAL A N 1
ATOM 2891 C CA . VAL A 1 364 ? 37.156 -29.828 -12.945 1 88.44 364 VAL A CA 1
ATOM 2892 C C . VAL A 1 364 ? 36.594 -31.094 -13.555 1 88.44 364 VAL A C 1
ATOM 2894 O O . VAL A 1 364 ? 37.344 -31.938 -14.062 1 88.44 364 VAL A O 1
ATOM 2897 N N . LYS A 1 365 ? 35.312 -31.172 -13.484 1 87.06 365 LYS A N 1
ATOM 2898 C CA . LYS A 1 365 ? 34.656 -32.344 -14.086 1 87.06 365 LYS A CA 1
ATOM 2899 C C . LYS A 1 365 ? 34.938 -32.406 -15.578 1 87.06 365 LYS A C 1
ATOM 2901 O O . LYS A 1 365 ? 35.281 -33.469 -16.109 1 87.06 365 LYS A O 1
ATOM 2906 N N . ARG A 1 366 ? 34.875 -31.375 -16.188 1 87.94 366 ARG A N 1
ATOM 2907 C CA . ARG A 1 366 ? 35.062 -31.312 -17.641 1 87.94 366 ARG A CA 1
ATOM 2908 C C . ARG A 1 366 ? 36.5 -31.609 -18.016 1 87.94 366 ARG A C 1
ATOM 2910 O O . ARG A 1 366 ? 36.781 -32.375 -18.938 1 87.94 366 ARG A O 1
ATOM 2917 N N . VAL A 1 367 ? 37.469 -31.078 -17.359 1 88.75 367 VAL A N 1
ATOM 2918 C CA . VAL A 1 367 ? 38.875 -31.172 -17.734 1 88.75 367 VAL A CA 1
ATOM 2919 C C . VAL A 1 367 ? 39.469 -32.469 -17.219 1 88.75 367 VAL A C 1
ATOM 2921 O O . VAL A 1 367 ? 40.156 -33.188 -17.969 1 88.75 367 VAL A O 1
ATOM 2924 N N . LYS A 1 368 ? 39.219 -32.812 -16.031 1 85.5 368 LYS A N 1
ATOM 2925 C CA . LYS A 1 368 ? 39.875 -33.969 -15.414 1 85.5 368 LYS A CA 1
ATOM 2926 C C . LYS A 1 368 ? 39.094 -35.25 -15.672 1 85.5 368 LYS A C 1
ATOM 2928 O O . LYS A 1 368 ? 39.688 -36.281 -15.969 1 85.5 368 LYS A O 1
ATOM 2933 N N . PHE A 1 369 ? 37.812 -35.125 -15.562 1 85.5 369 PHE A N 1
ATOM 2934 C CA . PHE A 1 369 ? 37.031 -36.344 -15.648 1 85.5 369 PHE A CA 1
ATOM 2935 C C . PHE A 1 369 ? 36.625 -36.656 -17.078 1 85.5 369 PHE A C 1
ATOM 2937 O O . PHE A 1 369 ? 36.688 -37.781 -17.531 1 85.5 369 PHE A O 1
ATOM 2944 N N . GLU A 1 370 ? 36.219 -35.625 -17.766 1 89.25 370 GLU A N 1
ATOM 2945 C CA . GLU A 1 370 ? 35.812 -35.812 -19.141 1 89.25 370 GLU A CA 1
ATOM 2946 C C . GLU A 1 370 ? 36.969 -35.656 -20.094 1 89.25 370 GLU A C 1
ATOM 2948 O O . GLU A 1 370 ? 36.875 -35.938 -21.297 1 89.25 370 GLU A O 1
ATOM 2953 N N . LYS A 1 371 ? 38.125 -35.125 -19.719 1 89.88 371 LYS A N 1
ATOM 2954 C CA . LYS A 1 371 ? 39.375 -35 -20.469 1 89.88 371 LYS A CA 1
ATOM 2955 C C . LYS A 1 371 ? 39.219 -34.125 -21.688 1 89.88 371 LYS A C 1
ATOM 2957 O O . LYS A 1 371 ? 39.688 -34.438 -22.766 1 89.88 371 LYS A O 1
ATOM 2962 N N . LYS A 1 372 ? 38.375 -33.125 -21.516 1 88.38 372 LYS A N 1
ATOM 2963 C CA . LYS A 1 372 ? 38.219 -32.125 -22.562 1 88.38 372 LYS A CA 1
ATOM 2964 C C . LYS A 1 372 ? 39.125 -30.953 -22.359 1 88.38 372 LYS A C 1
ATOM 2966 O O . LYS A 1 372 ? 39.5 -30.625 -21.234 1 88.38 372 LYS A O 1
ATOM 2971 N N . SER A 1 373 ? 39.562 -30.391 -23.406 1 89 373 SER A N 1
ATOM 2972 C CA . SER A 1 373 ? 40.469 -29.25 -23.344 1 89 373 SER A CA 1
ATOM 2973 C C . SER A 1 373 ? 39.781 -28 -22.828 1 89 373 SER A C 1
ATOM 2975 O O . SER A 1 373 ? 38.594 -27.812 -23.078 1 89 373 SER A O 1
ATOM 2977 N N . PHE A 1 374 ? 40.5 -27.297 -22.016 1 88.94 374 PHE A N 1
ATOM 2978 C CA . PHE A 1 374 ? 40 -26.047 -21.469 1 88.94 374 PHE A CA 1
ATOM 2979 C C . PHE A 1 374 ? 40.281 -24.891 -22.422 1 88.94 374 PHE A C 1
ATOM 2981 O O . PHE A 1 374 ? 41.438 -24.656 -22.781 1 88.94 374 PHE A O 1
ATOM 2988 N N . ASN A 1 375 ? 39.188 -24.234 -22.938 1 91.12 375 ASN A N 1
ATOM 2989 C CA . ASN A 1 375 ? 39.281 -23.047 -23.781 1 91.12 375 ASN A CA 1
ATOM 2990 C C . ASN A 1 375 ? 38.844 -21.781 -23.031 1 91.12 375 ASN A C 1
ATOM 2992 O O . ASN A 1 375 ? 37.656 -21.609 -22.719 1 91.12 375 ASN A O 1
ATOM 2996 N N . ILE A 1 376 ? 39.812 -20.906 -22.812 1 90.69 376 ILE A N 1
ATOM 2997 C CA . ILE A 1 376 ? 39.562 -19.703 -22.016 1 90.69 376 ILE A CA 1
ATOM 2998 C C . ILE A 1 376 ? 38.562 -18.812 -22.734 1 90.69 376 ILE A C 1
ATOM 3000 O O . ILE A 1 376 ? 37.719 -18.172 -22.094 1 90.69 376 ILE A O 1
ATOM 3004 N N . PHE A 1 377 ? 38.625 -18.719 -24 1 93.38 377 PHE A N 1
ATOM 3005 C CA . PHE A 1 377 ? 37.75 -17.859 -24.766 1 93.38 377 PHE A CA 1
ATOM 3006 C C . PHE A 1 377 ? 36.281 -18.344 -24.656 1 93.38 377 PHE A C 1
ATOM 3008 O O . PHE A 1 377 ? 35.375 -17.547 -24.438 1 93.38 377 PHE A O 1
ATOM 3015 N N . SER A 1 378 ? 36.188 -19.594 -24.75 1 92.12 378 SER A N 1
ATOM 3016 C CA . SER A 1 378 ? 34.844 -20.156 -24.609 1 92.12 378 SER A CA 1
ATOM 3017 C C . SER A 1 378 ? 34.312 -20 -23.188 1 92.12 378 SER A C 1
ATOM 3019 O O . SER A 1 378 ? 33.125 -19.734 -22.984 1 92.12 378 SER A O 1
ATOM 3021 N N . PHE A 1 379 ? 35.312 -20.141 -22.297 1 92.25 379 PHE A N 1
ATOM 3022 C CA . PHE A 1 379 ? 34.969 -20 -20.891 1 92.25 379 PHE A CA 1
ATOM 3023 C C . PHE A 1 379 ? 34.406 -18.609 -20.609 1 92.25 379 PHE A C 1
ATOM 3025 O O . PHE A 1 379 ? 33.375 -18.469 -19.984 1 92.25 379 PHE A O 1
ATOM 3032 N N . ILE A 1 380 ? 34.969 -17.625 -21.141 1 93.88 380 ILE A N 1
ATOM 3033 C CA . ILE A 1 380 ? 34.594 -16.234 -20.891 1 93.88 380 ILE A CA 1
ATOM 3034 C C . ILE A 1 380 ? 33.375 -15.891 -21.75 1 93.88 380 ILE A C 1
ATOM 3036 O O . ILE A 1 380 ? 32.438 -15.234 -21.281 1 93.88 380 ILE A O 1
ATOM 3040 N N . PHE A 1 381 ? 33.344 -16.328 -22.859 1 94.44 381 PHE A N 1
ATOM 3041 C CA . PHE A 1 381 ? 32.281 -15.992 -23.828 1 94.44 381 PHE A CA 1
ATOM 3042 C C . PHE A 1 381 ? 30.922 -16.5 -23.344 1 94.44 381 PHE A C 1
ATOM 3044 O O . PHE A 1 381 ? 29.938 -15.766 -23.391 1 94.44 381 PHE A O 1
ATOM 3051 N N . TYR A 1 382 ? 30.891 -17.688 -22.906 1 91.88 382 TYR A N 1
ATOM 3052 C CA . TYR A 1 382 ? 29.625 -18.266 -22.516 1 91.88 382 TYR A CA 1
ATOM 3053 C C . TYR A 1 382 ? 29.047 -17.562 -21.297 1 91.88 382 TYR A C 1
ATOM 3055 O O . TYR A 1 382 ? 27.844 -17.359 -21.188 1 91.88 382 TYR A O 1
ATOM 3063 N N . LYS A 1 383 ? 29.906 -17.219 -20.422 1 93.62 383 LYS A N 1
ATOM 3064 C CA . LYS A 1 383 ? 29.438 -16.469 -19.25 1 93.62 383 LYS A CA 1
ATOM 3065 C C . LYS A 1 383 ? 28.922 -15.094 -19.656 1 93.62 383 LYS A C 1
ATOM 3067 O O . LYS A 1 383 ? 27.844 -14.68 -19.219 1 93.62 383 LYS A O 1
ATOM 3072 N N . LEU A 1 384 ? 29.672 -14.422 -20.484 1 95.31 384 LEU A N 1
ATOM 3073 C CA . LEU A 1 384 ? 29.281 -13.094 -20.938 1 95.31 384 LEU A CA 1
ATOM 3074 C C . LEU A 1 384 ? 27.984 -13.141 -21.734 1 95.31 384 LEU A C 1
ATOM 3076 O O . LEU A 1 384 ? 27.141 -12.258 -21.609 1 95.31 384 LEU A O 1
ATOM 3080 N N . TRP A 1 385 ? 27.891 -14.164 -22.516 1 94.12 385 TRP A N 1
ATOM 3081 C CA . TRP A 1 385 ? 26.703 -14.32 -23.344 1 94.12 385 TRP A CA 1
ATOM 3082 C C . TRP A 1 385 ? 25.469 -14.57 -22.484 1 94.12 385 TRP A C 1
ATOM 3084 O O . TRP A 1 385 ? 24.344 -14.234 -22.875 1 94.12 385 TRP A O 1
ATOM 3094 N N . ARG A 1 386 ? 25.641 -15.109 -21.375 1 92.69 386 ARG A N 1
ATOM 3095 C CA . ARG A 1 386 ? 24.531 -15.414 -20.469 1 92.69 386 ARG A CA 1
ATOM 3096 C C . ARG A 1 386 ? 24.125 -14.188 -19.672 1 92.69 386 ARG A C 1
ATOM 3098 O O . ARG A 1 386 ? 22.938 -13.922 -19.5 1 92.69 386 ARG A O 1
ATOM 3105 N N . ILE A 1 387 ? 25 -13.336 -19.312 1 94.56 387 ILE A N 1
ATOM 3106 C CA . ILE A 1 387 ? 24.719 -12.273 -18.344 1 94.56 387 ILE A CA 1
ATOM 3107 C C . ILE A 1 387 ? 24.562 -10.938 -19.078 1 94.56 387 ILE A C 1
ATOM 3109 O O . ILE A 1 387 ? 23.688 -10.141 -18.734 1 94.56 387 ILE A O 1
ATOM 3113 N N . ALA A 1 388 ? 25.312 -10.664 -20.125 1 95.75 388 ALA A N 1
ATOM 3114 C CA . ALA A 1 388 ? 25.422 -9.352 -20.766 1 95.75 388 ALA A CA 1
ATOM 3115 C C . ALA A 1 388 ? 24.109 -8.945 -21.406 1 95.75 388 ALA A C 1
ATOM 3117 O O . ALA A 1 388 ? 23.609 -7.836 -21.188 1 95.75 388 ALA A O 1
ATOM 3118 N N . PRO A 1 389 ? 23.484 -9.844 -22.219 1 94.25 389 PRO A N 1
ATOM 3119 C CA . PRO A 1 389 ? 22.25 -9.406 -22.859 1 94.25 389 PRO A CA 1
ATOM 3120 C C . PRO A 1 389 ? 21.172 -8.984 -21.859 1 94.25 389 PRO A C 1
ATOM 3122 O O . PRO A 1 389 ? 20.469 -7.996 -22.078 1 94.25 389 PRO A O 1
ATOM 3125 N N . VAL A 1 390 ? 21.062 -9.703 -20.781 1 94.12 390 VAL A N 1
ATOM 3126 C CA . VAL A 1 390 ? 20.062 -9.391 -19.781 1 94.12 390 VAL A CA 1
ATOM 3127 C C . VAL A 1 390 ? 20.406 -8.07 -19.094 1 94.12 390 VAL A C 1
ATOM 3129 O O . VAL A 1 390 ? 19.531 -7.219 -18.906 1 94.12 390 VAL A O 1
ATOM 3132 N N . LEU A 1 391 ? 21.656 -7.879 -18.766 1 95.44 391 LEU A N 1
ATOM 3133 C CA . LEU A 1 391 ? 22.094 -6.645 -18.125 1 95.44 391 LEU A CA 1
ATOM 3134 C C . LEU A 1 391 ? 21.859 -5.441 -19.031 1 95.44 391 LEU A C 1
ATOM 3136 O O . LEU A 1 391 ? 21.328 -4.418 -18.594 1 95.44 391 LEU A O 1
ATOM 3140 N N . TYR A 1 392 ? 22.25 -5.645 -20.312 1 95.06 392 TYR A N 1
ATOM 3141 C CA . TYR A 1 392 ? 22.094 -4.551 -21.25 1 95.06 392 TYR A CA 1
ATOM 3142 C C . TYR A 1 392 ? 20.625 -4.207 -21.453 1 95.06 392 TYR A C 1
ATOM 3144 O O . TYR A 1 392 ? 20.266 -3.033 -21.594 1 95.06 392 TYR A O 1
ATOM 3152 N N . PHE A 1 393 ? 19.828 -5.199 -21.453 1 94.38 393 PHE A N 1
ATOM 3153 C CA . PHE A 1 393 ? 18.391 -4.969 -21.609 1 94.38 393 PHE A CA 1
ATOM 3154 C C . PHE A 1 393 ? 17.828 -4.223 -20.406 1 94.38 393 PHE A C 1
ATOM 3156 O O . PHE A 1 393 ? 17.016 -3.309 -20.547 1 94.38 393 PHE A O 1
ATOM 3163 N N . ILE A 1 394 ? 18.266 -4.547 -19.234 1 94 394 ILE A N 1
ATOM 3164 C CA . ILE A 1 394 ? 17.797 -3.895 -18.016 1 94 394 ILE A CA 1
ATOM 3165 C C . ILE A 1 394 ? 18.266 -2.439 -18 1 94 394 ILE A C 1
ATOM 3167 O O . ILE A 1 394 ? 17.516 -1.547 -17.594 1 94 394 ILE A O 1
ATOM 3171 N N . LEU A 1 395 ? 19.484 -2.217 -18.422 1 93.31 395 LEU A N 1
ATOM 3172 C CA . LEU A 1 395 ? 20 -0.854 -18.516 1 93.31 395 LEU A CA 1
ATOM 3173 C C . LEU A 1 395 ? 19.172 -0.019 -19.484 1 93.31 395 LEU A C 1
ATOM 3175 O O . LEU A 1 395 ? 18.859 1.141 -19.203 1 93.31 395 LEU A O 1
ATOM 3179 N N . LEU A 1 396 ? 18.812 -0.65 -20.516 1 93.25 396 LEU A N 1
ATOM 3180 C CA . LEU A 1 396 ? 18.016 0.04 -21.531 1 93.25 396 LEU A CA 1
ATOM 3181 C C . LEU A 1 396 ? 16.641 0.372 -21 1 93.25 396 LEU A C 1
ATOM 3183 O O . LEU A 1 396 ? 16.156 1.503 -21.141 1 93.25 396 LEU A O 1
ATOM 3187 N N . ILE A 1 397 ? 15.961 -0.551 -20.328 1 92.25 397 ILE A N 1
ATOM 3188 C CA . ILE A 1 397 ? 14.609 -0.364 -19.812 1 92.25 397 ILE A CA 1
ATOM 3189 C C . ILE A 1 397 ? 14.609 0.662 -18.688 1 92.25 397 ILE A C 1
ATOM 3191 O O . ILE A 1 397 ? 13.633 1.388 -18.5 1 92.25 397 ILE A O 1
ATOM 3195 N N . SER A 1 398 ? 15.703 0.755 -17.969 1 91.06 398 SER A N 1
ATOM 3196 C CA . SER A 1 398 ? 15.797 1.688 -16.844 1 91.06 398 SER A CA 1
ATOM 3197 C C . SER A 1 398 ? 15.727 3.133 -17.328 1 91.06 398 SER A C 1
ATOM 3199 O O . SER A 1 398 ? 15.32 4.023 -16.578 1 91.06 398 SER A O 1
ATOM 3201 N N . THR A 1 399 ? 16.047 3.381 -18.609 1 90.75 399 THR A N 1
ATOM 3202 C CA . THR A 1 399 ? 16 4.734 -19.141 1 90.75 399 THR A CA 1
ATOM 3203 C C . THR A 1 399 ? 14.562 5.211 -19.312 1 90.75 399 THR A C 1
ATOM 3205 O O . THR A 1 399 ? 14.312 6.406 -19.469 1 90.75 399 THR A O 1
ATOM 3208 N N . LEU A 1 400 ? 13.625 4.301 -19.203 1 92.38 400 LEU A N 1
ATOM 3209 C CA . LEU A 1 400 ? 12.219 4.656 -19.328 1 92.38 400 LEU A CA 1
ATOM 3210 C C . LEU A 1 400 ? 11.625 5.039 -17.984 1 92.38 400 LEU A C 1
ATOM 3212 O O . LEU A 1 400 ? 10.5 5.531 -17.906 1 92.38 400 LEU A O 1
ATOM 3216 N N . GLY A 1 401 ? 12.328 4.824 -16.906 1 88.44 401 GLY A N 1
ATOM 3217 C CA . GLY A 1 401 ? 11.875 5.082 -15.547 1 88.44 401 GLY A CA 1
ATOM 3218 C C . GLY A 1 401 ? 11.336 6.488 -15.359 1 88.44 401 GLY A C 1
ATOM 3219 O O . GLY A 1 401 ? 10.211 6.668 -14.891 1 88.44 401 GLY A O 1
ATOM 3220 N N . PRO A 1 402 ? 12.078 7.52 -15.852 1 86.44 402 PRO A N 1
ATOM 3221 C CA . PRO A 1 402 ? 11.641 8.906 -15.641 1 86.44 402 PRO A CA 1
ATOM 3222 C C . PRO A 1 402 ? 10.312 9.211 -16.328 1 86.44 402 PRO A C 1
ATOM 3224 O O . PRO A 1 402 ? 9.625 10.164 -15.938 1 86.44 402 PRO A O 1
ATOM 3227 N N . LEU A 1 403 ? 9.914 8.352 -17.312 1 87.31 403 LEU A N 1
ATOM 3228 C CA . LEU A 1 403 ? 8.688 8.602 -18.062 1 87.31 403 LEU A CA 1
ATOM 3229 C C . LEU A 1 403 ? 7.5 7.922 -17.391 1 87.31 403 LEU A C 1
ATOM 3231 O O . LEU A 1 403 ? 6.348 8.203 -17.719 1 87.31 403 LEU A O 1
ATOM 3235 N N . LEU A 1 404 ? 7.754 7.066 -16.391 1 85 404 LEU A N 1
ATOM 3236 C CA . LEU A 1 404 ? 6.703 6.184 -15.891 1 85 404 LEU A CA 1
ATOM 3237 C C . LEU A 1 404 ? 6.082 6.742 -14.617 1 85 404 LEU A C 1
ATOM 3239 O O . LEU A 1 404 ? 5.09 6.207 -14.117 1 85 404 LEU A O 1
ATOM 3243 N N . GLY A 1 405 ? 6.559 7.863 -14.094 1 81.25 405 GLY A N 1
ATOM 3244 C CA . GLY A 1 405 ? 5.973 8.305 -12.836 1 81.25 405 GLY A CA 1
ATOM 3245 C C . GLY A 1 405 ? 6.211 9.773 -12.547 1 81.25 405 GLY A C 1
ATOM 3246 O O . GLY A 1 405 ? 6.758 10.492 -13.383 1 81.25 405 GLY A O 1
ATOM 3247 N N . SER A 1 406 ? 5.539 10.242 -11.578 1 84.31 406 SER A N 1
ATOM 3248 C CA . SER A 1 406 ? 5.664 11.578 -10.992 1 84.31 406 SER A CA 1
ATOM 3249 C C . SER A 1 406 ? 5.258 11.578 -9.523 1 84.31 406 SER A C 1
ATOM 3251 O O . SER A 1 406 ? 4.719 10.586 -9.023 1 84.31 406 SER A O 1
ATOM 3253 N N . GLY A 1 407 ? 5.734 12.547 -8.844 1 86.81 407 GLY A N 1
ATOM 3254 C CA . GLY A 1 407 ? 5.379 12.625 -7.438 1 86.81 407 GLY A CA 1
ATOM 3255 C C . GLY A 1 407 ? 6.375 13.422 -6.617 1 86.81 407 GLY A C 1
ATOM 3256 O O . GLY A 1 407 ? 7.414 13.844 -7.129 1 86.81 407 GLY A O 1
ATOM 3257 N N . PRO A 1 408 ? 6.004 13.602 -5.441 1 86.94 408 PRO A N 1
ATOM 3258 C CA . PRO A 1 408 ? 6.828 14.453 -4.578 1 86.94 408 PRO A CA 1
ATOM 3259 C C . PRO A 1 408 ? 8.234 13.898 -4.359 1 86.94 408 PRO A C 1
ATOM 3261 O O . PRO A 1 408 ? 9.203 14.656 -4.32 1 86.94 408 PRO A O 1
ATOM 3264 N N . VAL A 1 409 ? 8.344 12.531 -4.246 1 81.44 409 VAL A N 1
ATOM 3265 C CA . VAL A 1 409 ? 9.641 11.945 -3.938 1 81.44 409 VAL A CA 1
ATOM 3266 C C . VAL A 1 409 ? 10.164 11.188 -5.152 1 81.44 409 VAL A C 1
ATOM 3268 O O . VAL A 1 409 ? 11.133 10.43 -5.051 1 81.44 409 VAL A O 1
ATOM 3271 N N . PHE A 1 410 ? 9.547 11.391 -6.309 1 83.5 410 PHE A N 1
ATOM 3272 C CA . PHE A 1 410 ? 9.883 10.641 -7.512 1 83.5 410 PHE A CA 1
ATOM 3273 C C . PHE A 1 410 ? 11.273 11.016 -8.016 1 83.5 410 PHE A C 1
ATOM 3275 O O . PHE A 1 410 ? 12.094 10.141 -8.289 1 83.5 410 PHE A O 1
ATOM 3282 N N . HIS A 1 411 ? 11.523 12.25 -8.008 1 80.38 411 HIS A N 1
ATOM 3283 C CA . HIS A 1 411 ? 12.781 12.719 -8.57 1 80.38 411 HIS A CA 1
ATOM 3284 C C . HIS A 1 411 ? 13.953 12.391 -7.652 1 80.38 411 HIS A C 1
ATOM 3286 O O . HIS A 1 411 ? 15.047 12.078 -8.125 1 80.38 411 HIS A O 1
ATOM 3292 N N . GLU A 1 412 ? 13.68 12.484 -6.398 1 78.25 412 GLU A N 1
ATOM 3293 C CA . GLU A 1 412 ? 14.727 12.117 -5.453 1 78.25 412 GLU A CA 1
ATOM 3294 C C . GLU A 1 412 ? 15.047 10.625 -5.535 1 78.25 412 GLU A C 1
ATOM 3296 O O . GLU A 1 412 ? 16.203 10.227 -5.453 1 78.25 412 GLU A O 1
ATOM 3301 N N . THR A 1 413 ? 14.039 9.836 -5.73 1 77.44 413 THR A N 1
ATOM 3302 C CA . THR A 1 413 ? 14.227 8.398 -5.828 1 77.44 413 THR A CA 1
ATOM 3303 C C . THR A 1 413 ? 14.938 8.031 -7.129 1 77.44 413 THR A C 1
ATOM 3305 O O . THR A 1 413 ? 15.805 7.152 -7.148 1 77.44 413 THR A O 1
ATOM 3308 N N . MET A 1 414 ? 14.641 8.797 -8.172 1 81.94 414 MET A N 1
ATOM 3309 C CA . MET A 1 414 ? 15.227 8.523 -9.484 1 81.94 414 MET A CA 1
ATOM 3310 C C . MET A 1 414 ? 16.672 9.016 -9.539 1 81.94 414 MET A C 1
ATOM 3312 O O . MET A 1 414 ? 17.484 8.461 -10.281 1 81.94 414 MET A O 1
ATOM 3316 N N . ARG A 1 415 ? 16.938 10.031 -8.836 1 77.5 415 ARG A N 1
ATOM 3317 C CA . ARG A 1 415 ? 18.281 10.602 -8.844 1 77.5 415 ARG A CA 1
ATOM 3318 C C . ARG A 1 415 ? 19.297 9.594 -8.344 1 77.5 415 ARG A C 1
ATOM 3320 O O . ARG A 1 415 ? 20.375 9.445 -8.938 1 77.5 415 ARG A O 1
ATOM 3327 N N . ASP A 1 416 ? 18.922 8.82 -7.391 1 70.81 416 ASP A N 1
ATOM 3328 C CA . ASP A 1 416 ? 19.875 7.91 -6.754 1 70.81 416 ASP A CA 1
ATOM 3329 C C . ASP A 1 416 ? 19.969 6.59 -7.52 1 70.81 416 ASP A C 1
ATOM 3331 O O . ASP A 1 416 ? 20.953 5.859 -7.391 1 70.81 416 ASP A O 1
ATOM 3335 N N . SER A 1 417 ? 19.047 6.363 -8.492 1 76.12 417 SER A N 1
ATOM 3336 C CA . SER A 1 417 ? 19.047 5.027 -9.078 1 76.12 417 SER A CA 1
ATOM 3337 C C . SER A 1 417 ? 19.047 5.094 -10.602 1 76.12 417 SER A C 1
ATOM 3339 O O . SER A 1 417 ? 19.812 4.398 -11.258 1 76.12 417 SER A O 1
ATOM 3341 N N . VAL A 1 418 ? 18.328 6.062 -11.219 1 84.56 418 VAL A N 1
ATOM 3342 C CA . VAL A 1 418 ? 18.078 5.961 -12.656 1 84.56 418 VAL A CA 1
ATOM 3343 C C . VAL A 1 418 ? 18.766 7.117 -13.383 1 84.56 418 VAL A C 1
ATOM 3345 O O . VAL A 1 418 ? 19.344 6.93 -14.445 1 84.56 418 VAL A O 1
ATOM 3348 N N . TYR A 1 419 ? 18.844 8.289 -12.789 1 85.56 419 TYR A N 1
ATOM 3349 C CA . TYR A 1 419 ? 19.406 9.438 -13.484 1 85.56 419 TYR A CA 1
ATOM 3350 C C . TYR A 1 419 ? 20.906 9.242 -13.719 1 85.56 419 TYR A C 1
ATOM 3352 O O . TYR A 1 419 ? 21.438 9.688 -14.734 1 85.56 419 TYR A O 1
ATOM 3360 N N . SER A 1 420 ? 21.516 8.508 -12.852 1 83.94 420 SER A N 1
ATOM 3361 C CA . SER A 1 420 ? 22.938 8.211 -13 1 83.94 420 SER A CA 1
ATOM 3362 C C . SER A 1 420 ? 23.203 7.293 -14.188 1 83.94 420 SER A C 1
ATOM 3364 O O . SER A 1 420 ? 24.312 7.254 -14.719 1 83.94 420 SER A O 1
ATOM 3366 N N . CYS A 1 421 ? 22.188 6.633 -14.609 1 87.56 421 CYS A N 1
ATOM 3367 C CA . CYS A 1 421 ? 22.344 5.676 -15.703 1 87.56 421 CYS A CA 1
ATOM 3368 C C . CYS A 1 421 ? 22.609 6.391 -17.016 1 87.56 421 CYS A C 1
ATOM 3370 O O . CYS A 1 421 ? 23.25 5.828 -17.922 1 87.56 421 CYS A O 1
ATOM 3372 N N . PHE A 1 422 ? 22.172 7.629 -17.125 1 87.62 422 PHE A N 1
ATOM 3373 C CA . PHE A 1 422 ? 22.344 8.367 -18.375 1 87.62 422 PHE A CA 1
ATOM 3374 C C . PHE A 1 422 ? 23.797 8.797 -18.547 1 87.62 422 PHE A C 1
ATOM 3376 O O . PHE A 1 422 ? 24.266 8.945 -19.688 1 87.62 422 PHE A O 1
ATOM 3383 N N . GLN A 1 423 ? 24.516 8.812 -17.469 1 85.44 423 GLN A N 1
ATOM 3384 C CA . GLN A 1 423 ? 25.906 9.242 -17.531 1 85.44 423 GLN A CA 1
ATOM 3385 C C . GLN A 1 423 ? 26.859 8.07 -17.297 1 85.44 423 GLN A C 1
ATOM 3387 O O . GLN A 1 423 ? 27.906 7.992 -17.922 1 85.44 423 GLN A O 1
ATOM 3392 N N . SER A 1 424 ? 26.469 7.137 -16.484 1 88.56 424 SER A N 1
ATOM 3393 C CA . SER A 1 424 ? 27.422 6.125 -16.047 1 88.56 424 SER A CA 1
ATOM 3394 C C . SER A 1 424 ? 27.047 4.742 -16.562 1 88.56 424 SER A C 1
ATOM 3396 O O . SER A 1 424 ? 27.531 3.73 -16.047 1 88.56 424 SER A O 1
ATOM 3398 N N . TRP A 1 425 ? 26.203 4.625 -17.625 1 89.31 425 TRP A N 1
ATOM 3399 C CA . TRP A 1 425 ? 25.75 3.334 -18.125 1 89.31 425 TRP A CA 1
ATOM 3400 C C . TRP A 1 425 ? 26.922 2.506 -18.641 1 89.31 425 TRP A C 1
ATOM 3402 O O . TRP A 1 425 ? 26.891 1.274 -18.562 1 89.31 425 TRP A O 1
ATOM 3412 N N . TRP A 1 426 ? 27.969 3.15 -19.172 1 91.31 426 TRP A N 1
ATOM 3413 C CA . TRP A 1 426 ? 29.109 2.457 -19.781 1 91.31 426 TRP A CA 1
ATOM 3414 C C . TRP A 1 426 ? 29.906 1.705 -18.719 1 91.31 426 TRP A C 1
ATOM 3416 O O . TRP A 1 426 ? 30.531 0.68 -19.016 1 91.31 426 TRP A O 1
ATOM 3426 N N . GLN A 1 427 ? 29.891 2.154 -17.469 1 93.31 427 GLN A N 1
ATOM 3427 C CA . GLN A 1 427 ? 30.562 1.444 -16.391 1 93.31 427 GLN A CA 1
ATOM 3428 C C . GLN A 1 427 ? 29.891 0.101 -16.109 1 93.31 427 GLN A C 1
ATOM 3430 O O . GLN A 1 427 ? 30.578 -0.89 -15.828 1 93.31 427 GLN A O 1
ATOM 3435 N N . ASN A 1 428 ? 28.594 0.123 -16.203 1 92.94 428 ASN A N 1
ATOM 3436 C CA . ASN A 1 428 ? 27.844 -1.116 -16.016 1 92.94 428 ASN A CA 1
ATOM 3437 C C . ASN A 1 428 ? 28.047 -2.074 -17.188 1 92.94 428 ASN A C 1
ATOM 3439 O O . ASN A 1 428 ? 28.188 -3.281 -16.984 1 92.94 428 ASN A O 1
ATOM 3443 N N . ALA A 1 429 ? 28.094 -1.484 -18.375 1 93.25 429 ALA A N 1
ATOM 3444 C CA . ALA A 1 429 ? 28.25 -2.301 -19.578 1 93.25 429 ALA A CA 1
ATOM 3445 C C . ALA A 1 429 ? 29.594 -3.006 -19.594 1 93.25 429 ALA A C 1
ATOM 3447 O O . ALA A 1 429 ? 29.719 -4.129 -20.078 1 93.25 429 ALA A O 1
ATOM 3448 N N . LEU A 1 430 ? 30.547 -2.377 -18.953 1 94.69 430 LEU A N 1
ATOM 3449 C CA . LEU A 1 430 ? 31.891 -2.943 -18.922 1 94.69 430 LEU A CA 1
ATOM 3450 C C . LEU A 1 430 ? 32.094 -3.74 -17.641 1 94.69 430 LEU A C 1
ATOM 3452 O O . LEU A 1 430 ? 33.188 -4.27 -17.406 1 94.69 430 LEU A O 1
ATOM 3456 N N . PHE A 1 431 ? 31.125 -3.832 -16.828 1 94.88 431 PHE A N 1
ATOM 3457 C CA . PHE A 1 431 ? 31.156 -4.605 -15.586 1 94.88 431 PHE A CA 1
ATOM 3458 C C . PHE A 1 431 ? 32.219 -4.078 -14.648 1 94.88 431 PHE A C 1
ATOM 3460 O O . PHE A 1 431 ? 32.969 -4.859 -14.023 1 94.88 431 PHE A O 1
ATOM 3467 N N . ILE A 1 432 ? 32.344 -2.695 -14.5 1 93.31 432 ILE A N 1
ATOM 3468 C CA . ILE A 1 432 ? 33.344 -2.102 -13.617 1 93.31 432 ILE A CA 1
ATOM 3469 C C . ILE A 1 432 ? 32.688 -1.062 -12.719 1 93.31 432 ILE A C 1
ATOM 3471 O O . ILE A 1 432 ? 33.344 -0.219 -12.125 1 93.31 432 ILE A O 1
ATOM 3475 N N . ASN A 1 433 ? 31.406 -1.033 -12.648 1 89.44 433 ASN A N 1
ATOM 3476 C CA . ASN A 1 433 ? 30.656 -0.012 -11.914 1 89.44 433 ASN A CA 1
ATOM 3477 C C . ASN A 1 433 ? 30.938 -0.082 -10.422 1 89.44 433 ASN A C 1
ATOM 3479 O O . ASN A 1 433 ? 30.844 0.926 -9.719 1 89.44 433 ASN A O 1
ATOM 3483 N N . ASN A 1 434 ? 31.328 -1.231 -9.883 1 86.44 434 ASN A N 1
ATOM 3484 C CA . ASN A 1 434 ? 31.562 -1.398 -8.453 1 86.44 434 ASN A CA 1
ATOM 3485 C C . ASN A 1 434 ? 32.812 -0.674 -7.996 1 86.44 434 ASN A C 1
ATOM 3487 O O . ASN A 1 434 ? 33.062 -0.519 -6.797 1 86.44 434 ASN A O 1
ATOM 3491 N N . PHE A 1 435 ? 33.594 -0.259 -8.961 1 86.62 435 PHE A N 1
ATOM 3492 C CA . PHE A 1 435 ? 34.844 0.447 -8.625 1 86.62 435 PHE A CA 1
ATOM 3493 C C . PHE A 1 435 ? 34.594 1.945 -8.508 1 86.62 435 PHE A C 1
ATOM 3495 O O . PHE A 1 435 ? 35.469 2.699 -8.102 1 86.62 435 PHE A O 1
ATOM 3502 N N . PHE A 1 436 ? 33.406 2.328 -8.82 1 81.69 436 PHE A N 1
ATOM 3503 C CA . PHE A 1 436 ? 33.031 3.742 -8.75 1 81.69 436 PHE A CA 1
ATOM 3504 C C . PHE A 1 436 ? 32.125 4.012 -7.566 1 81.69 436 PHE A C 1
ATOM 3506 O O . PHE A 1 436 ? 31.641 3.08 -6.922 1 81.69 436 PHE A O 1
ATOM 3513 N N . HIS A 1 437 ? 31.922 5.309 -7.285 1 75 437 HIS A N 1
ATOM 3514 C CA . HIS A 1 437 ? 31.125 5.703 -6.133 1 75 437 HIS A CA 1
ATOM 3515 C C . HIS A 1 437 ? 29.672 5.254 -6.285 1 75 437 HIS A C 1
ATOM 3517 O O . HIS A 1 437 ? 29.109 5.305 -7.387 1 75 437 HIS A O 1
ATOM 3523 N N . ALA A 1 438 ? 29.094 4.84 -5.156 1 71 438 ALA A N 1
ATOM 3524 C CA . ALA A 1 438 ? 27.75 4.277 -5.109 1 71 438 ALA A CA 1
ATOM 3525 C C . ALA A 1 438 ? 26.719 5.285 -5.598 1 71 438 ALA A C 1
ATOM 3527 O O . ALA A 1 438 ? 25.766 4.914 -6.281 1 71 438 ALA A O 1
ATOM 3528 N N . LYS A 1 439 ? 26.938 6.535 -5.328 1 70.25 439 LYS A N 1
ATOM 3529 C CA . LYS A 1 439 ? 25.953 7.562 -5.66 1 70.25 439 LYS A CA 1
ATOM 3530 C C . LYS A 1 439 ? 25.891 7.797 -7.164 1 70.25 439 LYS A C 1
ATOM 3532 O O . LYS A 1 439 ? 24.891 8.289 -7.68 1 70.25 439 LYS A O 1
ATOM 3537 N N . GLU A 1 440 ? 26.938 7.27 -7.875 1 74 440 GLU A N 1
ATOM 3538 C CA . GLU A 1 440 ? 27.016 7.512 -9.312 1 74 440 GLU A CA 1
ATOM 3539 C C . GLU A 1 440 ? 26.719 6.242 -10.102 1 74 440 GLU A C 1
ATOM 3541 O O . GLU A 1 440 ? 26.688 6.262 -11.336 1 74 440 GLU A O 1
ATOM 3546 N N . MET A 1 441 ? 26.422 5.254 -9.383 1 80.69 441 MET A N 1
ATOM 3547 C CA . MET A 1 441 ? 26.25 3.973 -10.062 1 80.69 441 MET A CA 1
ATOM 3548 C C . MET A 1 441 ? 24.844 3.855 -10.641 1 80.69 441 MET A C 1
ATOM 3550 O O . MET A 1 441 ? 23.859 4.27 -10.008 1 80.69 441 MET A O 1
ATOM 3554 N N . CYS A 1 442 ? 24.906 3.379 -11.898 1 86.62 442 CYS A N 1
ATOM 3555 C CA . CYS A 1 442 ? 23.609 3.07 -12.492 1 86.62 442 CYS A CA 1
ATOM 3556 C C . CYS A 1 442 ? 22.984 1.837 -11.844 1 86.62 442 CYS A C 1
ATOM 3558 O O . CYS A 1 442 ? 23.578 0.752 -11.883 1 86.62 442 CYS A O 1
ATOM 3560 N N . LEU A 1 443 ? 21.844 1.952 -11.25 1 87.88 443 LEU A N 1
ATOM 3561 C CA . LEU A 1 443 ? 21.203 0.834 -10.562 1 87.88 443 LEU A CA 1
ATOM 3562 C C . LEU A 1 443 ? 22.156 0.185 -9.57 1 87.88 443 LEU A C 1
ATOM 3564 O O . LEU A 1 443 ? 22.797 -0.823 -9.875 1 87.88 443 LEU A O 1
ATOM 3568 N N . GLU A 1 444 ? 22.234 0.617 -8.492 1 81.31 444 GLU A N 1
ATOM 3569 C CA . GLU A 1 444 ? 23.203 0.275 -7.461 1 81.31 444 GLU A CA 1
ATOM 3570 C C . GLU A 1 444 ? 23.281 -1.234 -7.25 1 81.31 444 GLU A C 1
ATOM 3572 O O . GLU A 1 444 ? 24.359 -1.781 -7.008 1 81.31 444 GLU A O 1
ATOM 3577 N N . HIS A 1 445 ? 22.203 -1.974 -7.453 1 81.56 445 HIS A N 1
ATOM 3578 C CA . HIS A 1 445 ? 22.172 -3.402 -7.164 1 81.56 445 HIS A CA 1
ATOM 3579 C C . HIS A 1 445 ? 22.953 -4.188 -8.211 1 81.56 445 HIS A C 1
ATOM 3581 O O . HIS A 1 445 ? 23.281 -5.359 -8 1 81.56 445 HIS A O 1
ATOM 3587 N N . THR A 1 446 ? 23.375 -3.508 -9.297 1 88.94 446 THR A N 1
ATOM 3588 C CA . THR A 1 446 ? 24.109 -4.199 -10.359 1 88.94 446 THR A CA 1
ATOM 3589 C C . THR A 1 446 ? 25.562 -4.379 -9.977 1 88.94 446 THR A C 1
ATOM 3591 O O . THR A 1 446 ? 26.328 -5.031 -10.703 1 88.94 446 THR A O 1
ATOM 3594 N N . TRP A 1 447 ? 25.984 -3.861 -8.875 1 87.5 447 TRP A N 1
ATOM 3595 C CA . TRP A 1 447 ? 27.344 -4.102 -8.406 1 87.5 447 TRP A CA 1
ATOM 3596 C C . TRP A 1 447 ? 27.609 -5.594 -8.258 1 87.5 447 TRP A C 1
ATOM 3598 O O . TRP A 1 447 ? 28.734 -6.055 -8.5 1 87.5 447 TRP A O 1
ATOM 3608 N N . PHE A 1 448 ? 26.672 -6.34 -7.934 1 88.69 448 PHE A N 1
ATOM 3609 C CA . PHE A 1 448 ? 26.797 -7.777 -7.715 1 88.69 448 PHE A CA 1
ATOM 3610 C C . PHE A 1 448 ? 27.141 -8.492 -9.016 1 88.69 448 PHE A C 1
ATOM 3612 O O . PHE A 1 448 ? 27.953 -9.414 -9.023 1 88.69 448 PHE A O 1
ATOM 3619 N N . VAL A 1 449 ? 26.469 -8.062 -10.039 1 92.06 449 VAL A N 1
ATOM 3620 C CA . VAL A 1 449 ? 26.703 -8.695 -11.336 1 92.06 449 VAL A CA 1
ATOM 3621 C C . VAL A 1 449 ? 28.156 -8.469 -11.766 1 92.06 449 VAL A C 1
ATOM 3623 O O . VAL A 1 449 ? 28.812 -9.383 -12.273 1 92.06 449 VAL A O 1
ATOM 3626 N N . SER A 1 450 ? 28.594 -7.266 -11.57 1 92.69 450 SER A N 1
ATOM 3627 C CA . SER A 1 450 ? 29.984 -6.953 -11.898 1 92.69 450 SER A CA 1
ATOM 3628 C C . SER A 1 450 ? 30.953 -7.75 -11.031 1 92.69 450 SER A C 1
ATOM 3630 O O . SER A 1 450 ? 31.938 -8.289 -11.523 1 92.69 450 SER A O 1
ATOM 3632 N N . CYS A 1 451 ? 30.625 -7.898 -9.836 1 91.56 451 CYS A N 1
ATOM 3633 C CA . CYS A 1 451 ? 31.469 -8.664 -8.922 1 91.56 451 CYS A CA 1
ATOM 3634 C C . CYS A 1 451 ? 31.484 -10.141 -9.297 1 91.56 451 CYS A C 1
ATOM 3636 O O . CYS A 1 451 ? 32.531 -10.781 -9.266 1 91.56 451 CYS A O 1
ATOM 3638 N N . GLU A 1 452 ? 30.359 -10.656 -9.625 1 92.94 452 GLU A N 1
ATOM 3639 C CA . GLU A 1 452 ? 30.25 -12.062 -10.008 1 92.94 452 GLU A CA 1
ATOM 3640 C C . GLU A 1 452 ? 31.109 -12.359 -11.234 1 92.94 452 GLU A C 1
ATOM 3642 O O . GLU A 1 452 ? 31.828 -13.367 -11.266 1 92.94 452 GLU A O 1
ATOM 3647 N N . LEU A 1 453 ? 31.031 -11.508 -12.258 1 94.25 453 LEU A N 1
ATOM 3648 C CA . LEU A 1 453 ? 31.828 -11.719 -13.461 1 94.25 453 LEU A CA 1
ATOM 3649 C C . LEU A 1 453 ? 33.312 -11.609 -13.148 1 94.25 453 LEU A C 1
ATOM 3651 O O . LEU A 1 453 ? 34.125 -12.406 -13.641 1 94.25 453 LEU A O 1
ATOM 3655 N N . GLN A 1 454 ? 33.656 -10.664 -12.367 1 94.38 454 GLN A N 1
ATOM 3656 C CA . GLN A 1 454 ? 35.062 -10.477 -11.992 1 94.38 454 GLN A CA 1
ATOM 3657 C C . GLN A 1 454 ? 35.594 -11.688 -11.242 1 94.38 454 GLN A C 1
ATOM 3659 O O . GLN A 1 454 ? 36.688 -12.195 -11.562 1 94.38 454 GLN A O 1
ATOM 3664 N N . LEU A 1 455 ? 34.844 -12.125 -10.328 1 94 455 LEU A N 1
ATOM 3665 C CA . LEU A 1 455 ? 35.281 -13.289 -9.555 1 94 455 LEU A CA 1
ATOM 3666 C C . LEU A 1 455 ? 35.281 -14.547 -10.414 1 94 455 LEU A C 1
ATOM 3668 O O . LEU A 1 455 ? 36.094 -15.438 -10.234 1 94 455 LEU A O 1
ATOM 3672 N N . TYR A 1 456 ? 34.344 -14.602 -11.328 1 94.38 456 TYR A N 1
ATOM 3673 C CA . TYR A 1 456 ? 34.281 -15.703 -12.289 1 94.38 456 TYR A CA 1
ATOM 3674 C C . TYR A 1 456 ? 35.562 -15.742 -13.117 1 94.38 456 TYR A C 1
ATOM 3676 O O . TYR A 1 456 ? 36.156 -16.812 -13.297 1 94.38 456 TYR A O 1
ATOM 3684 N N . LEU A 1 457 ? 36.031 -14.602 -13.531 1 94.19 457 LEU A N 1
ATOM 3685 C CA . LEU A 1 457 ? 37.25 -14.523 -14.312 1 94.19 457 LEU A CA 1
ATOM 3686 C C . LEU A 1 457 ? 38.469 -14.867 -13.453 1 94.19 457 LEU A C 1
ATOM 3688 O O . LEU A 1 457 ? 39.375 -15.547 -13.922 1 94.19 457 LEU A O 1
ATOM 3692 N N . LEU A 1 458 ? 38.406 -14.461 -12.25 1 93.31 458 LEU A N 1
ATOM 3693 C CA . LEU A 1 458 ? 39.531 -14.719 -11.336 1 93.31 458 LEU A CA 1
ATOM 3694 C C . LEU A 1 458 ? 39.562 -16.188 -10.914 1 93.31 458 LEU A C 1
ATOM 3696 O O . LEU A 1 458 ? 40.562 -16.672 -10.422 1 93.31 458 LEU A O 1
ATOM 3700 N N . SER A 1 459 ? 38.5 -16.859 -11.125 1 93.75 459 SER A N 1
ATOM 3701 C CA . SER A 1 459 ? 38.406 -18.266 -10.719 1 93.75 459 SER A CA 1
ATOM 3702 C C . SER A 1 459 ? 39.406 -19.125 -11.5 1 93.75 459 SER A C 1
ATOM 3704 O O . SER A 1 459 ? 39.781 -20.203 -11.047 1 93.75 459 SER A O 1
ATOM 3706 N N . ILE A 1 460 ? 39.812 -18.672 -12.641 1 91.06 460 ILE A N 1
ATOM 3707 C CA . ILE A 1 460 ? 40.781 -19.391 -13.453 1 91.06 460 ILE A CA 1
ATOM 3708 C C . ILE A 1 460 ? 42.094 -19.578 -12.672 1 91.06 460 ILE A C 1
ATOM 3710 O O . ILE A 1 460 ? 42.719 -20.641 -12.734 1 91.06 460 ILE A O 1
ATOM 3714 N N . PHE A 1 461 ? 42.344 -18.609 -11.867 1 90.75 461 PHE A N 1
ATOM 3715 C CA . PHE A 1 461 ? 43.594 -18.641 -11.117 1 90.75 461 PHE A CA 1
ATOM 3716 C C . PHE A 1 461 ? 43.5 -19.578 -9.922 1 90.75 461 PHE A C 1
ATOM 3718 O O . PHE A 1 461 ? 44.5 -20.016 -9.367 1 90.75 461 PHE A O 1
ATOM 3725 N N . VAL A 1 462 ? 42.312 -19.891 -9.555 1 91 462 VAL A N 1
ATOM 3726 C CA . VAL A 1 462 ? 42.094 -20.781 -8.422 1 91 462 VAL A CA 1
ATOM 3727 C C . VAL A 1 462 ? 41.938 -22.219 -8.914 1 91 462 VAL A C 1
ATOM 3729 O O . VAL A 1 462 ? 42.406 -23.156 -8.281 1 91 462 VAL A O 1
ATOM 3732 N N . ILE A 1 463 ? 41.375 -22.469 -10.07 1 90.75 463 ILE A N 1
ATOM 3733 C CA . ILE A 1 463 ? 41 -23.781 -10.562 1 90.75 463 ILE A CA 1
ATOM 3734 C C . ILE A 1 463 ? 42.188 -24.438 -11.266 1 90.75 463 ILE A C 1
ATOM 3736 O O . ILE A 1 463 ? 42.406 -25.641 -11.117 1 90.75 463 ILE A O 1
ATOM 3740 N N . PHE A 1 464 ? 43.031 -23.703 -11.969 1 90.06 464 PHE A N 1
ATOM 3741 C CA . PHE A 1 464 ? 44.094 -24.266 -12.797 1 90.06 464 PHE A CA 1
ATOM 3742 C C . PHE A 1 464 ? 45.125 -24.938 -11.938 1 90.06 464 PHE A C 1
ATOM 3744 O O . PHE A 1 464 ? 45.562 -26.062 -12.227 1 90.06 464 PHE A O 1
ATOM 3751 N N . PRO A 1 465 ? 45.5 -24.188 -10.898 1 92.19 465 PRO A N 1
ATOM 3752 C CA . PRO A 1 465 ? 46.469 -24.906 -10.047 1 92.19 465 PRO A CA 1
ATOM 3753 C C . PRO A 1 465 ? 45.906 -26.203 -9.477 1 92.19 465 PRO A C 1
ATOM 3755 O O . PRO A 1 465 ? 46.656 -27.156 -9.25 1 92.19 465 PRO A O 1
ATOM 3758 N N . LEU A 1 466 ? 44.688 -26.328 -9.234 1 90.38 466 LEU A N 1
ATOM 3759 C CA . LEU A 1 466 ? 44.031 -27.531 -8.719 1 90.38 466 LEU A CA 1
ATOM 3760 C C . LEU A 1 466 ? 44.031 -28.641 -9.75 1 90.38 466 LEU A C 1
ATOM 3762 O O . LEU A 1 466 ? 44.156 -29.828 -9.398 1 90.38 466 LEU A O 1
ATOM 3766 N N . ILE A 1 467 ? 43.938 -28.297 -11.016 1 88.62 467 ILE A N 1
ATOM 3767 C CA . ILE A 1 467 ? 43.906 -29.266 -12.109 1 88.62 467 ILE A CA 1
ATOM 3768 C C . ILE A 1 467 ? 45.312 -29.797 -12.344 1 88.62 467 ILE A C 1
ATOM 3770 O O . ILE A 1 467 ? 45.5 -30.969 -12.625 1 88.62 467 ILE A O 1
ATOM 3774 N N . TRP A 1 468 ? 46.312 -28.906 -12.172 1 88.69 468 TRP A N 1
ATOM 3775 C CA . TRP A 1 468 ? 47.688 -29.297 -12.414 1 88.69 468 TRP A CA 1
ATOM 3776 C C . TRP A 1 468 ? 48.188 -30.203 -11.312 1 88.69 468 TRP A C 1
ATOM 3778 O O . TRP A 1 468 ? 48.844 -31.234 -11.586 1 88.69 468 TRP A O 1
ATOM 3788 N N . SER A 1 469 ? 48.062 -29.672 -10.047 1 92.44 469 SER A N 1
ATOM 3789 C CA . SER A 1 469 ? 48.469 -30.469 -8.891 1 92.44 469 SER A CA 1
ATOM 3790 C C . SER A 1 469 ? 47.5 -30.266 -7.73 1 92.44 469 SER A C 1
ATOM 3792 O O . SER A 1 469 ? 47.344 -29.141 -7.23 1 92.44 469 SER A O 1
ATOM 3794 N N . LYS A 1 470 ? 46.875 -31.297 -7.281 1 89.94 470 LYS A N 1
ATOM 3795 C CA . LYS A 1 470 ? 45.875 -31.234 -6.203 1 89.94 470 LYS A CA 1
ATOM 3796 C C . LYS A 1 470 ? 46.5 -30.641 -4.938 1 89.94 470 LYS A C 1
ATOM 3798 O O . LYS A 1 470 ? 45.875 -29.797 -4.281 1 89.94 470 LYS A O 1
ATOM 3803 N N . LYS A 1 471 ? 47.75 -31.031 -4.645 1 94.12 471 LYS A N 1
ATOM 3804 C CA . LYS A 1 471 ? 48.406 -30.578 -3.418 1 94.12 471 LYS A CA 1
ATOM 3805 C C . LYS A 1 471 ? 48.719 -29.078 -3.484 1 94.12 471 LYS A C 1
ATOM 3807 O O . LYS A 1 471 ? 48.469 -28.344 -2.535 1 94.12 471 LYS A O 1
ATOM 3812 N N . ILE A 1 472 ? 49.25 -28.641 -4.594 1 92.88 472 ILE A N 1
ATOM 3813 C CA . ILE A 1 472 ? 49.594 -27.234 -4.77 1 92.88 472 ILE A CA 1
ATOM 3814 C C . ILE A 1 472 ? 48.312 -26.391 -4.812 1 92.88 472 ILE A C 1
ATOM 3816 O O . ILE A 1 472 ? 48.281 -25.312 -4.223 1 92.88 472 ILE A O 1
ATOM 3820 N N . GLY A 1 473 ? 47.344 -26.875 -5.543 1 92.62 473 GLY A N 1
ATOM 3821 C CA . GLY A 1 473 ? 46.062 -26.156 -5.645 1 92.62 473 GLY A CA 1
ATOM 3822 C C . GLY A 1 473 ? 45.375 -25.969 -4.312 1 92.62 473 GLY A C 1
ATOM 3823 O O . GLY A 1 473 ? 44.875 -24.891 -4.004 1 92.62 473 GLY A O 1
ATOM 3824 N N . MET A 1 474 ? 45.344 -26.953 -3.49 1 94.31 474 MET A N 1
ATOM 3825 C CA . MET A 1 474 ? 44.719 -26.891 -2.18 1 94.31 474 MET A CA 1
ATOM 3826 C C . MET A 1 474 ? 45.469 -25.969 -1.244 1 94.31 474 MET A C 1
ATOM 3828 O O . MET A 1 474 ? 44.875 -25.234 -0.463 1 94.31 474 MET A O 1
ATOM 3832 N N . ALA A 1 475 ? 46.781 -26.031 -1.31 1 95.06 475 ALA A N 1
ATOM 3833 C CA . ALA A 1 475 ? 47.625 -25.156 -0.48 1 95.06 475 ALA A CA 1
ATOM 3834 C C . ALA A 1 475 ? 47.406 -23.688 -0.849 1 95.06 475 ALA A C 1
ATOM 3836 O O . ALA A 1 475 ? 47.281 -22.828 0.03 1 95.06 475 ALA A O 1
ATOM 3837 N N . LEU A 1 476 ? 47.375 -23.438 -2.121 1 93.88 476 LEU A N 1
ATOM 3838 C CA . LEU A 1 476 ? 47.156 -22.078 -2.59 1 93.88 476 LEU A CA 1
ATOM 3839 C C . LEU A 1 476 ? 45.781 -21.562 -2.168 1 93.88 476 LEU A C 1
ATOM 3841 O O . LEU A 1 476 ? 45.656 -20.406 -1.754 1 93.88 476 LEU A O 1
ATOM 3845 N N . ASN A 1 477 ? 44.75 -22.359 -2.326 1 93.38 477 ASN A N 1
ATOM 3846 C CA . ASN A 1 477 ? 43.406 -21.969 -1.933 1 93.38 477 ASN A CA 1
ATOM 3847 C C . ASN A 1 477 ? 43.312 -21.719 -0.428 1 93.38 477 ASN A C 1
ATOM 3849 O O . ASN A 1 477 ? 42.656 -20.797 0.015 1 93.38 477 ASN A O 1
ATOM 3853 N N . ALA A 1 478 ? 43.938 -22.516 0.339 1 94.81 478 ALA A N 1
ATOM 3854 C CA . ALA A 1 478 ? 43.969 -22.312 1.786 1 94.81 478 ALA A CA 1
ATOM 3855 C C . ALA A 1 478 ? 44.656 -21.016 2.146 1 94.81 478 ALA A C 1
ATOM 3857 O O . ALA A 1 478 ? 44.188 -20.281 3.025 1 94.81 478 ALA A O 1
ATOM 3858 N N . LEU A 1 479 ? 45.719 -20.734 1.443 1 94.81 479 LEU A N 1
ATOM 3859 C CA . LEU A 1 479 ? 46.438 -19.5 1.674 1 94.81 479 LEU A CA 1
ATOM 3860 C C . LEU A 1 479 ? 45.562 -18.281 1.331 1 94.81 479 LEU A C 1
ATOM 3862 O O . LEU A 1 479 ? 45.594 -17.281 2.041 1 94.81 479 LEU A O 1
ATOM 3866 N N . ILE A 1 480 ? 44.812 -18.359 0.266 1 93.31 480 ILE A N 1
ATOM 3867 C CA . ILE A 1 480 ? 43.938 -17.266 -0.158 1 93.31 480 ILE A CA 1
ATOM 3868 C C . ILE A 1 480 ? 42.844 -17.062 0.881 1 93.31 480 ILE A C 1
ATOM 3870 O O . ILE A 1 480 ? 42.531 -15.922 1.224 1 93.31 480 ILE A O 1
ATOM 3874 N N . VAL A 1 481 ? 42.25 -18.109 1.41 1 92.88 481 VAL A N 1
ATOM 3875 C CA . VAL A 1 481 ? 41.188 -18.016 2.414 1 92.88 481 VAL A CA 1
ATOM 3876 C C . VAL A 1 481 ? 41.75 -17.391 3.693 1 92.88 481 VAL A C 1
ATOM 3878 O O . VAL A 1 481 ? 41.156 -16.469 4.254 1 92.88 481 VAL A O 1
ATOM 3881 N N . VAL A 1 482 ? 42.906 -17.922 4.105 1 94.81 482 VAL A N 1
ATOM 3882 C CA . VAL A 1 482 ? 43.531 -17.406 5.32 1 94.81 482 VAL A CA 1
ATOM 3883 C C . VAL A 1 482 ? 43.906 -15.945 5.113 1 94.81 482 VAL A C 1
ATOM 3885 O O . VAL A 1 482 ? 43.719 -15.109 6 1 94.81 482 VAL A O 1
ATOM 3888 N N . GLY A 1 483 ? 44.469 -15.672 4.016 1 94.38 483 GLY A N 1
ATOM 3889 C CA . GLY A 1 483 ? 44.812 -14.297 3.697 1 94.38 483 GLY A CA 1
ATOM 3890 C C . GLY A 1 483 ? 43.625 -13.359 3.711 1 94.38 483 GLY A C 1
ATOM 3891 O O . GLY A 1 483 ? 43.719 -12.234 4.203 1 94.38 483 GLY A O 1
ATOM 3892 N N . SER A 1 484 ? 42.531 -13.734 3.162 1 90.31 484 SER A N 1
ATOM 3893 C CA . SER A 1 484 ? 41.312 -12.938 3.131 1 90.31 484 SER A CA 1
ATOM 3894 C C . SER A 1 484 ? 40.75 -12.695 4.539 1 90.31 484 SER A C 1
ATOM 3896 O O . SER A 1 484 ? 40.312 -11.594 4.859 1 90.31 484 SER A O 1
ATOM 3898 N N . VAL A 1 485 ? 40.781 -13.727 5.383 1 90.81 485 VAL A N 1
ATOM 3899 C CA . VAL A 1 485 ? 40.312 -13.617 6.754 1 90.81 485 VAL A CA 1
ATOM 3900 C C . VAL A 1 485 ? 41.188 -12.664 7.547 1 90.81 485 VAL A C 1
ATOM 3902 O O . VAL A 1 485 ? 40.719 -11.797 8.266 1 90.81 485 VAL A O 1
ATOM 3905 N N . VAL A 1 486 ? 42.469 -12.844 7.363 1 92.88 486 VAL A N 1
ATOM 3906 C CA . VAL A 1 486 ? 43.438 -12 8.07 1 92.88 486 VAL A CA 1
ATOM 3907 C C . VAL A 1 486 ? 43.312 -10.555 7.594 1 92.88 486 VAL A C 1
ATOM 3909 O O . VAL A 1 486 ? 43.312 -9.625 8.406 1 92.88 486 VAL A O 1
ATOM 3912 N N . TYR A 1 487 ? 43.188 -10.391 6.379 1 89.44 487 TYR A N 1
ATOM 3913 C CA . TYR A 1 487 ? 43.031 -9.047 5.832 1 89.44 487 TYR A CA 1
ATOM 3914 C C . TYR A 1 487 ? 41.781 -8.375 6.375 1 89.44 487 TYR A C 1
ATOM 3916 O O . TYR A 1 487 ? 41.844 -7.223 6.809 1 89.44 487 TYR A O 1
ATOM 3924 N N . THR A 1 488 ? 40.656 -9.023 6.344 1 85.06 488 THR A N 1
ATOM 3925 C CA . THR A 1 488 ? 39.406 -8.477 6.832 1 85.06 488 THR A CA 1
ATOM 3926 C C . THR A 1 488 ? 39.5 -8.164 8.32 1 85.06 488 THR A C 1
ATOM 3928 O O . THR A 1 488 ? 39 -7.137 8.781 1 85.06 488 THR A O 1
ATOM 3931 N N . GLY A 1 489 ? 40.125 -9.047 9.078 1 86.06 489 GLY A N 1
ATOM 3932 C CA . GLY A 1 489 ? 40.312 -8.812 10.5 1 86.06 489 GLY A CA 1
ATOM 3933 C C . GLY A 1 489 ? 41.188 -7.602 10.797 1 86.06 489 GLY A C 1
ATOM 3934 O O . GLY A 1 489 ? 40.844 -6.785 11.656 1 86.06 489 GLY A O 1
ATOM 3935 N N . VAL A 1 490 ? 42.25 -7.496 10.086 1 88.06 490 VAL A N 1
ATOM 3936 C CA . VAL A 1 490 ? 43.188 -6.391 10.281 1 88.06 490 VAL A CA 1
ATOM 3937 C C . VAL A 1 490 ? 42.5 -5.074 9.898 1 88.06 490 VAL A C 1
ATOM 3939 O O . VAL A 1 490 ? 42.625 -4.082 10.625 1 88.06 490 VAL A O 1
ATOM 3942 N N . VAL A 1 491 ? 41.781 -5.09 8.805 1 82.56 491 VAL A N 1
ATOM 3943 C CA . VAL A 1 491 ? 41.125 -3.885 8.344 1 82.56 491 VAL A CA 1
ATOM 3944 C C . VAL A 1 491 ? 40.031 -3.496 9.328 1 82.56 491 VAL A C 1
ATOM 3946 O O . VAL A 1 491 ? 39.844 -2.312 9.617 1 82.56 491 VAL A O 1
ATOM 3949 N N . THR A 1 492 ? 39.281 -4.457 9.797 1 78.88 492 THR A N 1
ATOM 3950 C CA . THR A 1 492 ? 38.219 -4.191 10.758 1 78.88 492 THR A CA 1
ATOM 3951 C C . THR A 1 492 ? 38.812 -3.609 12.047 1 78.88 492 THR A C 1
ATOM 3953 O O . THR A 1 492 ? 38.219 -2.695 12.641 1 78.88 492 THR A O 1
ATOM 3956 N N . TYR A 1 493 ? 39.969 -4.145 12.469 1 80.88 493 TYR A N 1
ATOM 3957 C CA . TYR A 1 493 ? 40.594 -3.691 13.695 1 80.88 493 TYR A CA 1
ATOM 3958 C C . TYR A 1 493 ? 41.156 -2.281 13.539 1 80.88 493 TYR A C 1
ATOM 3960 O O . TYR A 1 493 ? 40.938 -1.42 14.391 1 80.88 493 TYR A O 1
ATOM 3968 N N . PHE A 1 494 ? 41.781 -2.018 12.484 1 80.5 494 PHE A N 1
ATOM 3969 C CA . PHE A 1 494 ? 42.438 -0.731 12.281 1 80.5 494 PHE A CA 1
ATOM 3970 C C . PHE A 1 494 ? 41.406 0.357 11.992 1 80.5 494 PHE A C 1
ATOM 3972 O O . PHE A 1 494 ? 41.562 1.505 12.406 1 80.5 494 PHE A O 1
ATOM 3979 N N . PHE A 1 495 ? 40.375 -0.038 11.289 1 73.5 495 PHE A N 1
ATOM 3980 C CA . PHE A 1 495 ? 39.375 0.968 10.898 1 73.5 495 PHE A CA 1
ATOM 3981 C C . PHE A 1 495 ? 38.156 0.913 11.812 1 73.5 495 PHE A C 1
ATOM 3983 O O . PHE A 1 495 ? 37.188 1.649 11.617 1 73.5 495 PHE A O 1
ATOM 3990 N N . ASP A 1 496 ? 38.094 0.144 12.805 1 73.44 496 ASP A N 1
ATOM 3991 C CA . ASP A 1 496 ? 37.031 0.013 13.781 1 73.44 496 ASP A CA 1
ATOM 3992 C C . ASP A 1 496 ? 35.688 -0.142 13.078 1 73.44 496 ASP A C 1
ATOM 3994 O O . ASP A 1 496 ? 34.719 0.598 13.367 1 73.44 496 ASP A O 1
ATOM 3998 N N . LEU A 1 497 ? 35.688 -1.068 12.133 1 69.88 497 LEU A N 1
ATOM 3999 C CA . LEU A 1 497 ? 34.469 -1.267 11.344 1 69.88 497 LEU A CA 1
ATOM 4000 C C . LEU A 1 497 ? 33.469 -2.125 12.102 1 69.88 497 LEU A C 1
ATOM 4002 O O . LEU A 1 497 ? 33.844 -2.979 12.906 1 69.88 497 LEU A O 1
ATOM 4006 N N . SER A 1 498 ? 32.125 -1.77 11.906 1 67.12 498 SER A N 1
ATOM 4007 C CA . SER A 1 498 ? 31.078 -2.576 12.508 1 67.12 498 SER A CA 1
ATOM 4008 C C . SER A 1 498 ? 30.953 -3.93 11.812 1 67.12 498 SER A C 1
ATOM 4010 O O . SER A 1 498 ? 31.359 -4.082 10.664 1 67.12 498 SER A O 1
ATOM 4012 N N . PRO A 1 499 ? 30.625 -4.934 12.531 1 63.69 499 PRO A N 1
ATOM 4013 C CA . PRO A 1 499 ? 30.531 -6.277 11.961 1 63.69 499 PRO A CA 1
ATOM 4014 C C . PRO A 1 499 ? 29.547 -6.355 10.789 1 63.69 499 PRO A C 1
ATOM 4016 O O . PRO A 1 499 ? 29.719 -7.195 9.898 1 63.69 499 PRO A O 1
ATOM 4019 N N . THR A 1 500 ? 28.422 -5.77 10.852 1 60.91 500 THR A N 1
ATOM 4020 C CA . THR A 1 500 ? 27.484 -5.852 9.742 1 60.91 500 THR A CA 1
ATOM 4021 C C . THR A 1 500 ? 27.094 -4.457 9.258 1 60.91 500 THR A C 1
ATOM 4023 O O . THR A 1 500 ? 27.328 -3.465 9.953 1 60.91 500 THR A O 1
ATOM 4026 N N . VAL A 1 501 ? 26.922 -4.469 7.848 1 57.03 501 VAL A N 1
ATOM 4027 C CA . VAL A 1 501 ? 26.422 -3.209 7.309 1 57.03 501 VAL A CA 1
ATOM 4028 C C . VAL A 1 501 ? 25.188 -2.76 8.102 1 57.03 501 VAL A C 1
ATOM 4030 O O . VAL A 1 501 ? 24.156 -3.416 8.07 1 57.03 501 VAL A O 1
ATOM 4033 N N . THR A 1 502 ? 25.422 -2.645 9.266 1 50.81 502 THR A N 1
ATOM 4034 C CA . THR A 1 502 ? 24.266 -2.389 10.117 1 50.81 502 THR A CA 1
ATOM 4035 C C . THR A 1 502 ? 23.578 -1.087 9.711 1 50.81 502 THR A C 1
ATOM 4037 O O . THR A 1 502 ? 24.25 -0.124 9.32 1 50.81 502 THR A O 1
ATOM 4040 N N . ILE A 1 503 ? 22.406 -1.149 9.266 1 51.38 503 ILE A N 1
ATOM 4041 C CA . ILE A 1 503 ? 21.531 0.012 9.203 1 51.38 503 ILE A CA 1
ATOM 4042 C C . ILE A 1 503 ? 21.906 0.999 10.305 1 51.38 503 ILE A C 1
ATOM 4044 O O . ILE A 1 503 ? 21.656 2.201 10.188 1 51.38 503 ILE A O 1
ATOM 4048 N N . THR A 1 504 ? 22.531 0.498 11.297 1 46.78 504 THR A N 1
ATOM 4049 C CA . THR A 1 504 ? 22.812 1.312 12.477 1 46.78 504 THR A CA 1
ATOM 4050 C C . THR A 1 504 ? 24.031 2.201 12.242 1 46.78 504 THR A C 1
ATOM 4052 O O . THR A 1 504 ? 24.25 3.172 12.969 1 46.78 504 THR A O 1
ATOM 4055 N N . HIS A 1 505 ? 24.906 1.741 11.438 1 48.28 505 HIS A N 1
ATOM 4056 C CA . HIS A 1 505 ? 26.062 2.58 11.156 1 48.28 505 HIS A CA 1
ATOM 4057 C C . HIS A 1 505 ? 26.047 3.057 9.703 1 48.28 505 HIS A C 1
ATOM 4059 O O . HIS A 1 505 ? 26.75 2.502 8.859 1 48.28 505 HIS A O 1
ATOM 4065 N N . LEU A 1 506 ? 25.031 3.732 9.328 1 49.53 506 LEU A N 1
ATOM 4066 C CA . LEU A 1 506 ? 24.75 4.109 7.949 1 49.53 506 LEU A CA 1
ATOM 4067 C C . LEU A 1 506 ? 25.703 5.203 7.484 1 49.53 506 LEU A C 1
ATOM 4069 O O . LEU A 1 506 ? 25.438 6.395 7.66 1 49.53 506 LEU A O 1
ATOM 4073 N N . ASN A 1 507 ? 26.984 5.094 7.688 1 48.66 507 ASN A N 1
ATOM 4074 C CA . ASN A 1 507 ? 27.719 6.07 6.898 1 48.66 507 ASN A CA 1
ATOM 4075 C C . ASN A 1 507 ? 27.766 5.68 5.422 1 48.66 507 ASN A C 1
ATOM 4077 O O . ASN A 1 507 ? 28.375 4.672 5.059 1 48.66 507 ASN A O 1
ATOM 4081 N N . PRO A 1 508 ? 26.938 6.238 4.664 1 51.06 508 PRO A N 1
ATOM 4082 C CA . PRO A 1 508 ? 26.984 5.922 3.236 1 51.06 508 PRO A CA 1
ATOM 4083 C C . PRO A 1 508 ? 28.406 5.879 2.678 1 51.06 508 PRO A C 1
ATOM 4085 O O . PRO A 1 508 ? 28.688 5.121 1.744 1 51.06 508 PRO A O 1
ATOM 4088 N N . ASP A 1 509 ? 29.234 6.727 3.238 1 51.12 509 ASP A N 1
ATOM 4089 C CA . ASP A 1 509 ? 30.578 6.773 2.697 1 51.12 509 ASP A CA 1
ATOM 4090 C C . ASP A 1 509 ? 31.359 5.496 3.02 1 51.12 509 ASP A C 1
ATOM 4092 O O . ASP A 1 509 ? 32.375 5.191 2.379 1 51.12 509 ASP A O 1
ATOM 4096 N N . ASP A 1 510 ? 30.828 4.871 4.004 1 53.84 510 ASP A N 1
ATOM 4097 C CA . ASP A 1 510 ? 31.5 3.635 4.395 1 53.84 510 ASP A CA 1
ATOM 4098 C C . ASP A 1 510 ? 31.094 2.479 3.49 1 53.84 510 ASP A C 1
ATOM 4100 O O . ASP A 1 510 ? 31.578 1.357 3.643 1 53.84 510 ASP A O 1
ATOM 4104 N N . GLU A 1 511 ? 30.172 2.783 2.812 1 55.06 511 GLU A N 1
ATOM 4105 C CA . GLU A 1 511 ? 29.688 1.735 1.916 1 55.06 511 GLU A CA 1
ATOM 4106 C C . GLU A 1 511 ? 30.844 1.107 1.136 1 55.06 511 GLU A C 1
ATOM 4108 O O . GLU A 1 511 ? 30.844 -0.097 0.874 1 55.06 511 GLU A O 1
ATOM 4113 N N . ARG A 1 512 ? 31.891 1.976 0.865 1 55.44 512 ARG A N 1
ATOM 4114 C CA . ARG A 1 512 ? 33.031 1.446 0.122 1 55.44 512 ARG A CA 1
ATOM 4115 C C . ARG A 1 512 ? 33.75 0.372 0.924 1 55.44 512 ARG A C 1
ATOM 4117 O O . ARG A 1 512 ? 34.281 -0.59 0.355 1 55.44 512 ARG A O 1
ATOM 4124 N N . VAL A 1 513 ? 33.625 0.657 2.162 1 57.44 513 VAL A N 1
ATOM 4125 C CA . VAL A 1 513 ? 34.406 -0.273 2.955 1 57.44 513 VAL A CA 1
ATOM 4126 C C . VAL A 1 513 ? 33.688 -1.613 3.061 1 57.44 513 VAL A C 1
ATOM 4128 O O . VAL A 1 513 ? 34.312 -2.672 2.982 1 57.44 513 VAL A O 1
ATOM 4131 N N . PHE A 1 514 ? 32.406 -1.539 3.068 1 57.75 514 PHE A N 1
ATOM 4132 C CA . PHE A 1 514 ? 31.688 -2.783 3.285 1 57.75 514 PHE A CA 1
ATOM 4133 C C . PHE A 1 514 ? 31.609 -3.6 2 1 57.75 514 PHE A C 1
ATOM 4135 O O . PHE A 1 514 ? 31.656 -4.832 2.037 1 57.75 514 PHE A O 1
ATOM 4142 N N . PHE A 1 515 ? 31.547 -2.785 0.972 1 56.25 515 PHE A N 1
ATOM 4143 C CA . PHE A 1 515 ? 31.453 -3.541 -0.272 1 56.25 515 PHE A CA 1
ATOM 4144 C C . PHE A 1 515 ? 32.844 -3.748 -0.877 1 56.25 515 PHE A C 1
ATOM 4146 O O . PHE A 1 515 ? 33.062 -4.688 -1.647 1 56.25 515 PHE A O 1
ATOM 4153 N N . MET B 1 1 ? -8.117 27.844 6.91 1 23.28 1 MET B N 1
ATOM 4154 C CA . MET B 1 1 ? -7.516 26.547 6.609 1 23.28 1 MET B CA 1
ATOM 4155 C C . MET B 1 1 ? -6.02 26.688 6.355 1 23.28 1 MET B C 1
ATOM 4157 O O . MET B 1 1 ? -5.41 25.844 5.711 1 23.28 1 MET B O 1
ATOM 4161 N N . PHE B 1 2 ? -5.422 27.734 6.785 1 26 2 PHE B N 1
ATOM 4162 C CA . PHE B 1 2 ? -4.059 28.203 6.57 1 26 2 PHE B CA 1
ATOM 4163 C C . PHE B 1 2 ? -3.049 27.219 7.156 1 26 2 PHE B C 1
ATOM 4165 O O . PHE B 1 2 ? -3.289 26.641 8.211 1 26 2 PHE B O 1
ATOM 4172 N N . SER B 1 3 ? -2.207 26.672 6.422 1 29.56 3 SER B N 1
ATOM 4173 C CA . SER B 1 3 ? -1.059 25.781 6.551 1 29.56 3 SER B CA 1
ATOM 4174 C C . SER B 1 3 ? -0.246 26.109 7.801 1 29.56 3 SER B C 1
ATOM 4176 O O . SER B 1 3 ? -0.287 27.234 8.297 1 29.56 3 SER B O 1
ATOM 4178 N N . TYR B 1 4 ? 0.221 25.125 8.508 1 29.67 4 TYR B N 1
ATOM 4179 C CA . TYR B 1 4 ? 1.316 25.281 9.461 1 29.67 4 TYR B CA 1
ATOM 4180 C C . TYR B 1 4 ? 2.305 26.344 8.984 1 29.67 4 TYR B C 1
ATOM 4182 O O . TYR B 1 4 ? 2.939 27.016 9.797 1 29.67 4 TYR B O 1
ATOM 4190 N N . ILE B 1 5 ? 2.484 26.469 7.762 1 32.66 5 ILE B N 1
ATOM 4191 C CA . ILE B 1 5 ? 3.412 27.484 7.285 1 32.66 5 ILE B CA 1
ATOM 4192 C C . ILE B 1 5 ? 2.9 28.859 7.672 1 32.66 5 ILE B C 1
ATOM 4194 O O . ILE B 1 5 ? 3.678 29.734 8.078 1 32.66 5 ILE B O 1
ATOM 4198 N N . GLY B 1 6 ? 1.602 29.125 7.672 1 35.09 6 GLY B N 1
ATOM 4199 C CA . GLY B 1 6 ? 1.195 30.484 8 1 35.09 6 GLY B CA 1
ATOM 4200 C C . GLY B 1 6 ? 1.405 30.828 9.461 1 35.09 6 GLY B C 1
ATOM 4201 O O . GLY B 1 6 ? 1.849 31.938 9.781 1 35.09 6 GLY B O 1
ATOM 4202 N N . LEU B 1 7 ? 1.068 29.875 10.391 1 35.94 7 LEU B N 1
ATOM 4203 C CA . LEU B 1 7 ? 1.328 30.156 11.797 1 35.94 7 LEU B CA 1
ATOM 4204 C C . LEU B 1 7 ? 2.822 30.109 12.102 1 35.94 7 LEU B C 1
ATOM 4206 O O . LEU B 1 7 ? 3.35 30.969 12.805 1 35.94 7 LEU B O 1
ATOM 4210 N N . VAL B 1 8 ? 3.574 29.141 11.672 1 36.59 8 VAL B N 1
ATOM 4211 C CA . VAL B 1 8 ? 5.023 29.234 11.797 1 36.59 8 VAL B CA 1
ATOM 4212 C C . VAL B 1 8 ? 5.512 30.516 11.133 1 36.59 8 VAL B C 1
ATOM 4214 O O . VAL B 1 8 ? 6.336 31.25 11.695 1 36.59 8 VAL B O 1
ATOM 4217 N N . VAL B 1 9 ? 4.887 30.797 10.039 1 38.38 9 VAL B N 1
ATOM 4218 C CA . VAL B 1 9 ? 5.188 32.094 9.461 1 38.38 9 VAL B CA 1
ATOM 4219 C C . VAL B 1 9 ? 4.637 33.188 10.359 1 38.38 9 VAL B C 1
ATOM 4221 O O . VAL B 1 9 ? 5.309 34.219 10.609 1 38.38 9 VAL B O 1
ATOM 4224 N N . TYR B 1 10 ? 3.426 33.062 10.875 1 36.97 10 TYR B N 1
ATOM 4225 C CA . TYR B 1 10 ? 2.918 34.062 11.805 1 36.97 10 TYR B CA 1
ATOM 4226 C C . TYR B 1 10 ? 3.77 34.125 13.062 1 36.97 10 TYR B C 1
ATOM 4228 O O . TYR B 1 10 ? 4.125 35.219 13.531 1 36.97 10 TYR B O 1
ATOM 4236 N N . LEU B 1 11 ? 3.992 33 13.688 1 37.75 11 LEU B N 1
ATOM 4237 C CA . LEU B 1 11 ? 4.828 33 14.883 1 37.75 11 LEU B CA 1
ATOM 4238 C C . LEU B 1 11 ? 6.25 33.438 14.547 1 37.75 11 LEU B C 1
ATOM 4240 O O . LEU B 1 11 ? 6.883 34.156 15.312 1 37.75 11 LEU B O 1
ATOM 4244 N N . ILE B 1 12 ? 6.746 32.969 13.469 1 37.56 12 ILE B N 1
ATOM 4245 C CA . ILE B 1 12 ? 8.016 33.5 12.977 1 37.56 12 ILE B CA 1
ATOM 4246 C C . ILE B 1 12 ? 7.875 35 12.711 1 37.56 12 ILE B C 1
ATOM 4248 O O . ILE B 1 12 ? 8.75 35.781 13.078 1 37.56 12 ILE B O 1
ATOM 4252 N N . LEU B 1 13 ? 6.789 35.281 12.047 1 36.03 13 LEU B N 1
ATOM 4253 C CA . LEU B 1 13 ? 6.621 36.719 11.711 1 36.03 13 LEU B CA 1
ATOM 4254 C C . LEU B 1 13 ? 6.262 37.531 12.945 1 36.03 13 LEU B C 1
ATOM 4256 O O . LEU B 1 13 ? 6.625 38.688 13.047 1 36.03 13 LEU B O 1
ATOM 4260 N N . SER B 1 14 ? 5.398 37.062 13.688 1 34.38 14 SER B N 1
ATOM 4261 C CA . SER B 1 14 ? 5.066 37.875 14.852 1 34.38 14 SER B CA 1
ATOM 4262 C C . SER B 1 14 ? 6.238 37.938 15.828 1 34.38 14 SER B C 1
ATOM 4264 O O . SER B 1 14 ? 6.199 38.688 16.797 1 34.38 14 SER B O 1
ATOM 4266 N N . SER B 1 15 ? 7.074 36.844 15.906 1 34.06 15 SER B N 1
ATOM 4267 C CA . SER B 1 15 ? 8.211 37.094 16.781 1 34.06 15 SER B CA 1
ATOM 4268 C C . SER B 1 15 ? 9.133 38.156 16.188 1 34.06 15 SER B C 1
ATOM 4270 O O . SER B 1 15 ? 9.375 38.188 14.984 1 34.06 15 SER B O 1
ATOM 4272 N N . GLY B 1 16 ? 9.039 39.375 16.484 1 32.09 16 GLY B N 1
ATOM 4273 C CA . GLY B 1 16 ? 9.875 40.531 16.266 1 32.09 16 GLY B CA 1
ATOM 4274 C C . GLY B 1 16 ? 11.305 40.188 15.891 1 32.09 16 GLY B C 1
ATOM 4275 O O . GLY B 1 16 ? 12.062 39.656 16.719 1 32.09 16 GLY B O 1
ATOM 4276 N N . VAL B 1 17 ? 11.523 39.719 14.656 1 33.78 17 VAL B N 1
ATOM 4277 C CA . VAL B 1 17 ? 12.812 39.594 13.984 1 33.78 17 VAL B CA 1
ATOM 4278 C C . VAL B 1 17 ? 13.703 40.781 14.352 1 33.78 17 VAL B C 1
ATOM 4280 O O . VAL B 1 17 ? 13.641 41.844 13.711 1 33.78 17 VAL B O 1
ATOM 4283 N N . ASN B 1 18 ? 13.695 41.438 15.406 1 29.59 18 ASN B N 1
ATOM 4284 C CA . ASN B 1 18 ? 14.773 42.406 15.477 1 29.59 18 ASN B CA 1
ATOM 4285 C C . ASN B 1 18 ? 16.141 41.75 15.312 1 29.59 18 ASN B C 1
ATOM 4287 O O . ASN B 1 18 ? 17.172 42.375 15.586 1 29.59 18 ASN B O 1
ATOM 4291 N N . ALA B 1 19 ? 16.344 40.406 15.523 1 30.11 19 ALA B N 1
ATOM 4292 C CA . ALA B 1 19 ? 17.766 40.25 15.812 1 30.11 19 ALA B CA 1
ATOM 4293 C C . ALA B 1 19 ? 18.578 40.094 14.523 1 30.11 19 ALA B C 1
ATOM 4295 O O . ALA B 1 19 ? 18.375 39.156 13.758 1 30.11 19 ALA B O 1
ATOM 4296 N N . LYS B 1 20 ? 19.078 41.031 13.82 1 31.78 20 LYS B N 1
ATOM 4297 C CA . LYS B 1 20 ? 20.203 41.156 12.906 1 31.78 20 LYS B CA 1
ATOM 4298 C C . LYS B 1 20 ? 21.375 40.281 13.344 1 31.78 20 LYS B C 1
ATOM 4300 O O . LYS B 1 20 ? 22.359 40.781 13.891 1 31.78 20 LYS B O 1
ATOM 4305 N N . SER B 1 21 ? 21.359 39.125 14.023 1 29.91 21 SER B N 1
ATOM 4306 C CA . SER B 1 21 ? 22.703 38.656 14.375 1 29.91 21 SER B CA 1
ATOM 4307 C C . SER B 1 21 ? 23.422 38.094 13.156 1 29.91 21 SER B C 1
ATOM 4309 O O . SER B 1 21 ? 22.812 37.438 12.32 1 29.91 21 SER B O 1
ATOM 4311 N N . ASN B 1 22 ? 24.562 38.594 12.695 1 29.28 22 ASN B N 1
ATOM 4312 C CA . ASN B 1 22 ? 25.703 38.219 11.859 1 29.28 22 ASN B CA 1
ATOM 4313 C C . ASN B 1 22 ? 26 36.719 11.93 1 29.28 22 ASN B C 1
ATOM 4315 O O . ASN B 1 22 ? 26.266 36.188 13.008 1 29.28 22 ASN B O 1
ATOM 4319 N N . PHE B 1 23 ? 25.672 35.906 10.922 1 30.95 23 PHE B N 1
ATOM 4320 C CA . PHE B 1 23 ? 25.906 34.5 10.617 1 30.95 23 PHE B CA 1
ATOM 4321 C C . PHE B 1 23 ? 27.391 34.188 10.633 1 30.95 23 PHE B C 1
ATOM 4323 O O . PHE B 1 23 ? 28.016 34 9.586 1 30.95 23 PHE B O 1
ATOM 4330 N N . THR B 1 24 ? 28.422 34.812 11.148 1 31.2 24 THR B N 1
ATOM 4331 C CA . THR B 1 24 ? 29.812 34.344 11.133 1 31.2 24 THR B CA 1
ATOM 4332 C C . THR B 1 24 ? 29.891 32.875 11.484 1 31.2 24 THR B C 1
ATOM 4334 O O . THR B 1 24 ? 29 32.344 12.156 1 31.2 24 THR B O 1
ATOM 4337 N N . GLU B 1 25 ? 31.016 32.031 11.094 1 37.06 25 GLU B N 1
ATOM 4338 C CA . GLU B 1 25 ? 31.734 30.766 10.992 1 37.06 25 GLU B CA 1
ATOM 4339 C C . GLU B 1 25 ? 31.734 30.016 12.32 1 37.06 25 GLU B C 1
ATOM 4341 O O . GLU B 1 25 ? 32.375 28.969 12.453 1 37.06 25 GLU B O 1
ATOM 4346 N N . ASP B 1 26 ? 31.812 30.656 13.508 1 37.56 26 ASP B N 1
ATOM 4347 C CA . ASP B 1 26 ? 32.375 29.875 14.602 1 37.56 26 ASP B CA 1
ATOM 4348 C C . ASP B 1 26 ? 31.562 28.625 14.883 1 37.56 26 ASP B C 1
ATOM 4350 O O . ASP B 1 26 ? 30.344 28.625 14.758 1 37.56 26 ASP B O 1
ATOM 4354 N N . LYS B 1 27 ? 32.062 27.422 14.812 1 42.16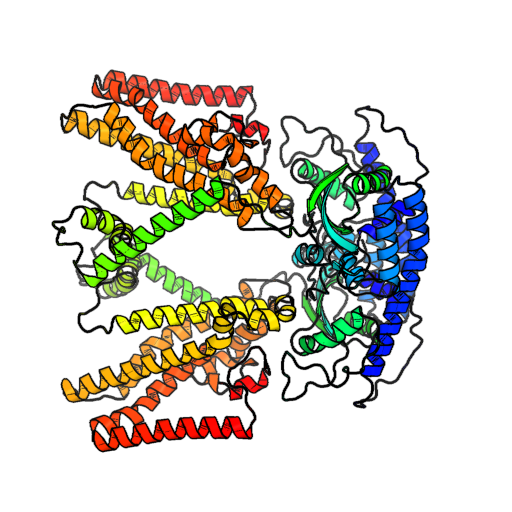 27 LYS B N 1
ATOM 4355 C CA . LYS B 1 27 ? 31.812 26.125 15.406 1 42.16 27 LYS B CA 1
ATOM 4356 C C . LYS B 1 27 ? 30.844 26.234 16.594 1 42.16 27 LYS B C 1
ATOM 4358 O O . LYS B 1 27 ? 30.594 25.266 17.297 1 42.16 27 LYS B O 1
ATOM 4363 N N . SER B 1 28 ? 30.688 27.328 17.125 1 48.34 28 SER B N 1
ATOM 4364 C CA . SER B 1 28 ? 29.953 27.531 18.375 1 48.34 28 SER B CA 1
ATOM 4365 C C . SER B 1 28 ? 28.562 26.906 18.328 1 48.34 28 SER B C 1
ATOM 4367 O O . SER B 1 28 ? 28.062 26.609 17.234 1 48.34 28 SER B O 1
ATOM 4369 N N . ASN B 1 29 ? 27.422 27.016 19.641 1 69.88 29 ASN B N 1
ATOM 4370 C CA . ASN B 1 29 ? 26.828 26.125 20.625 1 69.88 29 ASN B CA 1
ATOM 4371 C C . ASN B 1 29 ? 25.5 25.562 20.156 1 69.88 29 ASN B C 1
ATOM 4373 O O . ASN B 1 29 ? 24.5 26.281 20.078 1 69.88 29 ASN B O 1
ATOM 4377 N N . VAL B 1 30 ? 25.656 24.641 19.203 1 82.88 30 VAL B N 1
ATOM 4378 C CA . VAL B 1 30 ? 24.469 23.844 18.938 1 82.88 30 VAL B CA 1
ATOM 4379 C C . VAL B 1 30 ? 23.594 23.797 20.188 1 82.88 30 VAL B C 1
ATOM 4381 O O . VAL B 1 30 ? 22.359 23.922 20.109 1 82.88 30 VAL B O 1
ATOM 4384 N N . LEU B 1 31 ? 24.344 23.781 21.203 1 87.12 31 LEU B N 1
ATOM 4385 C CA . LEU B 1 31 ? 23.594 23.75 22.469 1 87.12 31 LEU B CA 1
ATOM 4386 C C . LEU B 1 31 ? 22.844 25.062 22.672 1 87.12 31 LEU B C 1
ATOM 4388 O O . LEU B 1 31 ? 21.688 25.047 23.109 1 87.12 31 LEU B O 1
ATOM 4392 N N . ASP B 1 32 ? 23.516 26.125 22.312 1 84.88 32 ASP B N 1
ATOM 4393 C CA . ASP B 1 32 ? 22.875 27.438 22.469 1 84.88 32 ASP B CA 1
ATOM 4394 C C . ASP B 1 32 ? 21.703 27.594 21.5 1 84.88 32 ASP B C 1
ATOM 4396 O O . ASP B 1 32 ? 20.672 28.156 21.859 1 84.88 32 ASP B O 1
ATOM 4400 N N . SER B 1 33 ? 21.891 27.062 20.344 1 83.88 33 SER B N 1
ATOM 4401 C CA . SER B 1 33 ? 20.812 27.109 19.375 1 83.88 33 SER B CA 1
ATOM 4402 C C . SER B 1 33 ? 19.609 26.312 19.828 1 83.88 33 SER B C 1
ATOM 4404 O O . SER B 1 33 ? 18.453 26.734 19.672 1 83.88 33 SER B O 1
ATOM 4406 N N . TRP B 1 34 ? 19.844 25.266 20.438 1 87.5 34 TRP B N 1
ATOM 4407 C CA . TRP B 1 34 ? 18.766 24.406 20.922 1 87.5 34 TRP B CA 1
ATOM 4408 C C . TRP B 1 34 ? 18.094 25.031 22.141 1 87.5 34 TRP B C 1
ATOM 4410 O O . TRP B 1 34 ? 16.875 24.891 22.328 1 87.5 34 TRP B O 1
ATOM 4420 N N . MET B 1 35 ? 18.906 25.672 22.984 1 87.75 35 MET B N 1
ATOM 4421 C CA . MET B 1 35 ? 18.328 26.344 24.125 1 87.75 35 MET B CA 1
ATOM 4422 C C . MET B 1 35 ? 17.438 27.5 23.688 1 87.75 35 MET B C 1
ATOM 4424 O O . MET B 1 35 ? 16.375 27.734 24.281 1 87.75 35 MET B O 1
ATOM 4428 N N . LYS B 1 36 ? 17.859 28.172 22.656 1 83.31 36 LYS B N 1
ATOM 4429 C CA . LYS B 1 36 ? 17.062 29.25 22.109 1 83.31 36 LYS B CA 1
ATOM 4430 C C . LYS B 1 36 ? 15.773 28.719 21.484 1 83.31 36 LYS B C 1
ATOM 4432 O O . LYS B 1 36 ? 14.703 29.312 21.641 1 83.31 36 LYS B O 1
ATOM 4437 N N . LEU B 1 37 ? 15.938 27.656 20.812 1 82.62 37 LEU B N 1
ATOM 4438 C CA . LEU B 1 37 ? 14.773 27.031 20.188 1 82.62 37 LEU B CA 1
ATOM 4439 C C . LEU B 1 37 ? 13.766 26.594 21.25 1 82.62 37 LEU B C 1
ATOM 4441 O O . LEU B 1 37 ? 12.562 26.797 21.094 1 82.62 37 LEU B O 1
ATOM 4445 N N . ASP B 1 38 ? 14.266 26.031 22.297 1 87.19 38 ASP B N 1
ATOM 4446 C CA . ASP B 1 38 ? 13.414 25.578 23.391 1 87.19 38 ASP B CA 1
ATOM 4447 C C . ASP B 1 38 ? 12.672 26.766 24.031 1 87.19 38 ASP B C 1
ATOM 4449 O O . ASP B 1 38 ? 11.469 26.672 24.281 1 87.19 38 ASP B O 1
ATOM 4453 N N . LYS B 1 39 ? 13.406 27.812 24.234 1 84.62 39 LYS B N 1
ATOM 4454 C CA . LYS B 1 39 ? 12.805 29 24.828 1 84.62 39 LYS B CA 1
ATOM 4455 C C . LYS B 1 39 ? 11.75 29.609 23.906 1 84.62 39 LYS B C 1
ATOM 4457 O O . LYS B 1 39 ? 10.688 30.047 24.375 1 84.62 39 LYS B O 1
ATOM 4462 N N . SER B 1 40 ? 12.031 29.547 22.656 1 78.56 40 SER B N 1
ATOM 4463 C CA . SER B 1 40 ? 11.086 30.078 21.672 1 78.56 40 SER B CA 1
ATOM 4464 C C . SER B 1 40 ? 9.828 29.219 21.609 1 78.56 40 SER B C 1
ATOM 4466 O O . SER B 1 40 ? 8.711 29.75 21.562 1 78.56 40 SER B O 1
ATOM 4468 N N . LEU B 1 41 ? 10.031 28.016 21.641 1 80.81 41 LEU B N 1
ATOM 4469 C CA . LEU B 1 41 ? 8.891 27.109 21.578 1 80.81 41 LEU B CA 1
ATOM 4470 C C . LEU B 1 41 ? 8.047 27.219 22.859 1 80.81 41 LEU B C 1
ATOM 4472 O O . LEU B 1 41 ? 6.816 27.203 22.781 1 80.81 41 LEU B O 1
ATOM 4476 N N . LYS B 1 42 ? 8.727 27.219 23.984 1 85.19 42 LYS B N 1
ATOM 4477 C CA . LYS B 1 42 ? 8.016 27.375 25.25 1 85.19 42 LYS B CA 1
ATOM 4478 C C . LYS B 1 42 ? 7.246 28.703 25.297 1 85.19 42 LYS B C 1
ATOM 4480 O O . LYS B 1 42 ? 6.09 28.734 25.719 1 85.19 42 LYS B O 1
ATOM 4485 N N . GLY B 1 43 ? 7.922 29.719 24.797 1 79.25 43 GLY B N 1
ATOM 4486 C CA . GLY B 1 43 ? 7.262 31.016 24.734 1 79.25 43 GLY B CA 1
ATOM 4487 C C . GLY B 1 43 ? 6.055 31.031 23.828 1 79.25 43 GLY B C 1
ATOM 4488 O O . GLY B 1 43 ? 5 31.562 24.172 1 79.25 43 GLY B O 1
ATOM 4489 N N . ALA B 1 44 ? 6.195 30.391 22.719 1 75.5 44 ALA B N 1
ATOM 4490 C CA . ALA B 1 44 ? 5.098 30.312 21.766 1 75.5 44 ALA B CA 1
ATOM 4491 C C . ALA B 1 44 ? 3.932 29.516 22.328 1 75.5 44 ALA B C 1
ATOM 4493 O O . ALA B 1 44 ? 2.771 29.906 22.172 1 75.5 44 ALA B O 1
ATOM 4494 N N . THR B 1 45 ? 4.223 28.484 22.969 1 80.94 45 THR B N 1
ATOM 4495 C CA . THR B 1 45 ? 3.184 27.625 23.531 1 80.94 45 THR B CA 1
ATOM 4496 C C . THR B 1 45 ? 2.461 28.344 24.672 1 80.94 45 THR B C 1
ATOM 4498 O O . THR B 1 45 ? 1.233 28.281 24.766 1 80.94 45 THR B O 1
ATOM 4501 N N . GLN B 1 46 ? 3.219 29.031 25.5 1 82.94 46 GLN B N 1
ATOM 4502 C CA . GLN B 1 46 ? 2.615 29.75 26.625 1 82.94 46 GLN B CA 1
ATOM 4503 C C . GLN B 1 46 ? 1.73 30.891 26.125 1 82.94 46 GLN B C 1
ATOM 4505 O O . GLN B 1 46 ? 0.653 31.125 26.672 1 82.94 46 GLN B O 1
ATOM 4510 N N . SER B 1 47 ? 2.168 31.516 25.016 1 76.31 47 SER B N 1
ATOM 4511 C CA . SER B 1 47 ? 1.358 32.562 24.422 1 76.31 47 SER B CA 1
ATOM 4512 C C . SER B 1 47 ? 0.071 32 23.828 1 76.31 47 SER B C 1
ATOM 4514 O O . SER B 1 47 ? -0.999 32.594 23.969 1 76.31 47 SER B O 1
ATOM 4516 N N . MET B 1 48 ? 0.265 30.922 23.25 1 75.25 48 MET B N 1
ATOM 4517 C CA . MET B 1 48 ? -0.913 30.281 22.656 1 75.25 48 MET B CA 1
ATOM 4518 C C . MET B 1 48 ? -1.889 29.859 23.75 1 75.25 48 MET B C 1
ATOM 4520 O O . MET B 1 48 ? -3.098 30.047 23.625 1 75.25 48 MET B O 1
ATOM 4524 N N . MET B 1 49 ? -1.366 29.359 24.828 1 78.31 49 MET B N 1
ATOM 4525 C CA . MET B 1 49 ? -2.217 28.891 25.906 1 78.31 49 MET B CA 1
ATOM 4526 C C . MET B 1 49 ? -2.91 30.047 26.609 1 78.31 49 MET B C 1
ATOM 4528 O O . MET B 1 49 ? -4.039 29.906 27.078 1 78.31 49 MET B O 1
ATOM 4532 N N . LYS B 1 50 ? -2.25 31.172 26.641 1 76 50 LYS B N 1
ATOM 4533 C CA . LYS B 1 50 ? -2.857 32.344 27.234 1 76 50 LYS B CA 1
ATOM 4534 C C . LYS B 1 50 ? -4.078 32.812 26.438 1 76 50 LYS B C 1
ATOM 4536 O O . LYS B 1 50 ? -5.043 33.312 27 1 76 50 LYS B O 1
ATOM 4541 N N . TYR B 1 51 ? -3.998 32.5 25.188 1 67.19 51 TYR B N 1
ATOM 4542 C CA . TYR B 1 51 ? -5.105 32.875 24.328 1 67.19 51 TYR B CA 1
ATOM 4543 C C . TYR B 1 51 ? -6.199 31.828 24.328 1 67.19 51 TYR B C 1
ATOM 4545 O O . TYR B 1 51 ? -7.391 32.156 24.297 1 67.19 51 TYR B O 1
ATOM 4553 N N . VAL B 1 52 ? -5.848 30.609 24.406 1 70.44 52 VAL B N 1
ATOM 4554 C CA . VAL B 1 52 ? -6.793 29.516 24.234 1 70.44 52 VAL B CA 1
ATOM 4555 C C . VAL B 1 52 ? -7.449 29.172 25.578 1 70.44 52 VAL B C 1
ATOM 4557 O O . VAL B 1 52 ? -8.609 28.766 25.609 1 70.44 52 VAL B O 1
ATOM 4560 N N . MET B 1 53 ? -6.801 29.469 26.688 1 75.06 53 MET B N 1
ATOM 4561 C CA . MET B 1 53 ? -7.273 29.047 28 1 75.06 53 MET B CA 1
ATOM 4562 C C . MET B 1 53 ? -8.602 29.703 28.344 1 75.06 53 MET B C 1
ATOM 4564 O O . MET B 1 53 ? -9.555 29.031 28.75 1 75.06 53 MET B O 1
ATOM 4568 N N . PRO B 1 54 ? -8.688 31 28.156 1 70.56 54 PRO B N 1
ATOM 4569 C CA . PRO B 1 54 ? -9.984 31.609 28.453 1 70.56 54 PRO B CA 1
ATOM 4570 C C . PRO B 1 54 ? -11.109 31.062 27.578 1 70.56 54 PRO B C 1
ATOM 4572 O O . PRO B 1 54 ? -12.25 30.938 28.031 1 70.56 54 PRO B O 1
ATOM 4575 N N . MET B 1 55 ? -10.742 30.703 26.422 1 66.19 55 MET B N 1
ATOM 4576 C CA . MET B 1 55 ? -11.734 30.141 25.516 1 66.19 55 MET B CA 1
ATOM 4577 C C . MET B 1 55 ? -12.172 28.75 25.984 1 66.19 55 MET B C 1
ATOM 4579 O O . MET B 1 55 ? -13.359 28.422 25.922 1 66.19 55 MET B O 1
ATOM 4583 N N . ILE B 1 56 ? -11.273 28.031 26.406 1 68.44 56 ILE B N 1
ATOM 4584 C CA . ILE B 1 56 ? -11.555 26.688 26.922 1 68.44 56 ILE B CA 1
ATOM 4585 C C . ILE B 1 56 ? -12.414 26.797 28.188 1 68.44 56 ILE B C 1
ATOM 4587 O O . ILE B 1 56 ? -13.391 26.062 28.328 1 68.44 56 ILE B O 1
ATOM 4591 N N . MET B 1 57 ? -12.086 27.781 29.016 1 71.88 57 MET B N 1
ATOM 4592 C CA . MET B 1 57 ? -12.82 27.953 30.266 1 71.88 57 MET B CA 1
ATOM 4593 C C . MET B 1 57 ? -14.25 28.406 30.016 1 71.88 57 MET B C 1
ATOM 4595 O O . MET B 1 57 ? -15.188 27.922 30.641 1 71.88 57 MET B O 1
ATOM 4599 N N . GLU B 1 58 ? -14.367 29.266 29.047 1 69.62 58 GLU B N 1
ATOM 4600 C CA . GLU B 1 58 ? -15.703 29.734 28.688 1 69.62 58 GLU B CA 1
ATOM 4601 C C . GLU B 1 58 ? -16.531 28.625 28.062 1 69.62 58 GLU B C 1
ATOM 4603 O O . GLU B 1 58 ? -17.703 28.469 28.375 1 69.62 58 GLU B O 1
ATOM 4608 N N . SER B 1 59 ? -15.859 27.859 27.219 1 67.06 59 SER B N 1
ATOM 4609 C CA . SER B 1 59 ? -16.562 26.781 26.547 1 67.06 59 SER B CA 1
ATOM 4610 C C . SER B 1 59 ? -16.938 25.672 27.531 1 67.06 59 SER B C 1
ATOM 4612 O O . SER B 1 59 ? -18.016 25.078 27.406 1 67.06 59 SER B O 1
ATOM 4614 N N . THR B 1 60 ? -16.078 25.422 28.453 1 68.69 60 THR B N 1
ATOM 4615 C CA . THR B 1 60 ? -16.344 24.375 29.438 1 68.69 60 THR B CA 1
ATOM 4616 C C . THR B 1 60 ? -17.547 24.75 30.297 1 68.69 60 THR B C 1
ATOM 4618 O O . THR B 1 60 ? -18.328 23.875 30.688 1 68.69 60 THR B O 1
ATOM 4621 N N . SER B 1 61 ? -17.672 26.047 30.562 1 71.94 61 SER B N 1
ATOM 4622 C CA . SER B 1 61 ? -18.797 26.484 31.359 1 71.94 61 SER B CA 1
ATOM 4623 C C . SER B 1 61 ? -20.109 26.344 30.578 1 71.94 61 SER B C 1
ATOM 4625 O O . SER B 1 61 ? -21.172 26.109 31.188 1 71.94 61 SER B O 1
ATOM 4627 N N . GLN B 1 62 ? -19.906 26.344 29.281 1 73.94 62 GLN B N 1
ATOM 4628 C CA . GLN B 1 62 ? -21.109 26.25 28.453 1 73.94 62 GLN B CA 1
ATOM 4629 C C . GLN B 1 62 ? -21.453 24.797 28.156 1 73.94 62 GLN B C 1
ATOM 4631 O O . GLN B 1 62 ? -22.609 24.438 27.953 1 73.94 62 GLN B O 1
ATOM 4636 N N . VAL B 1 63 ? -20.359 24.078 28.141 1 77.31 63 VAL B N 1
ATOM 4637 C CA . VAL B 1 63 ? -20.531 22.672 27.828 1 77.31 63 VAL B CA 1
ATOM 4638 C C . VAL B 1 63 ? -20.594 21.859 29.109 1 77.31 63 VAL B C 1
ATOM 4640 O O . VAL B 1 63 ? -19.859 22.125 30.062 1 77.31 63 VAL B O 1
ATOM 4643 N N . ASN B 1 64 ? -21.641 21.203 29.469 1 79.75 64 ASN B N 1
ATOM 4644 C CA . ASN B 1 64 ? -21.781 20.359 30.656 1 79.75 64 ASN B CA 1
ATOM 4645 C C . ASN B 1 64 ? -20.875 19.141 30.562 1 79.75 64 ASN B C 1
ATOM 4647 O O . ASN B 1 64 ? -21.344 18.031 30.297 1 79.75 64 ASN B O 1
ATOM 4651 N N . LEU B 1 65 ? -19.594 19.391 30.812 1 86.5 65 LEU B N 1
ATOM 4652 C CA . LEU B 1 65 ? -18.656 18.281 30.828 1 86.5 65 LEU B CA 1
ATOM 4653 C C . LEU B 1 65 ? -18.641 17.594 32.188 1 86.5 65 LEU B C 1
ATOM 4655 O O . LEU B 1 65 ? -18.953 18.219 33.219 1 86.5 65 LEU B O 1
ATOM 4659 N N . SER B 1 66 ? -18.359 16.328 32.188 1 90.81 66 SER B N 1
ATOM 4660 C CA . SER B 1 66 ? -18.188 15.594 33.438 1 90.81 66 SER B CA 1
ATOM 4661 C C . SER B 1 66 ? -17 16.125 34.219 1 90.81 66 SER B C 1
ATOM 4663 O O . SER B 1 66 ? -16.078 16.703 33.656 1 90.81 66 SER B O 1
ATOM 4665 N N . GLN B 1 67 ? -17.016 16.047 35.562 1 90.81 67 GLN B N 1
ATOM 4666 C CA . GLN B 1 67 ? -15.953 16.531 36.406 1 90.81 67 GLN B CA 1
ATOM 4667 C C . GLN B 1 67 ? -14.625 15.859 36.094 1 90.81 67 GLN B C 1
ATOM 4669 O O . GLN B 1 67 ? -13.578 16.516 36.094 1 90.81 67 GLN B O 1
ATOM 4674 N N . GLU B 1 68 ? -14.695 14.594 35.812 1 93.5 68 GLU B N 1
ATOM 4675 C CA . GLU B 1 68 ? -13.477 13.852 35.5 1 93.5 68 GLU B CA 1
ATOM 4676 C C . GLU B 1 68 ? -12.852 14.344 34.188 1 93.5 68 GLU B C 1
ATOM 4678 O O . GLU B 1 68 ? -11.633 14.531 34.125 1 93.5 68 GLU B O 1
ATOM 4683 N N . CYS B 1 69 ? -13.641 14.555 33.219 1 91.69 69 CYS B N 1
ATOM 4684 C CA . CYS B 1 69 ? -13.156 15.039 31.938 1 91.69 69 CYS B CA 1
ATOM 4685 C C . CYS B 1 69 ? -12.539 16.422 32.062 1 91.69 69 CYS B C 1
ATOM 4687 O O . CYS B 1 69 ? -11.461 16.688 31.547 1 91.69 69 CYS B O 1
ATOM 4689 N N . MET B 1 70 ? -13.172 17.281 32.875 1 88.62 70 MET B N 1
ATOM 4690 C CA . MET B 1 70 ? -12.688 18.641 33.062 1 88.62 70 MET B CA 1
ATOM 4691 C C . MET B 1 70 ? -11.328 18.641 33.75 1 88.62 70 MET B C 1
ATOM 4693 O O . MET B 1 70 ? -10.422 19.375 33.375 1 88.62 70 MET B O 1
ATOM 4697 N N . LEU B 1 71 ? -11.219 17.812 34.75 1 90.94 71 LEU B N 1
ATOM 4698 C CA . LEU B 1 71 ? -9.961 17.734 35.5 1 90.94 71 LEU B CA 1
ATOM 4699 C C . LEU B 1 71 ? -8.828 17.266 34.594 1 90.94 71 LEU B C 1
ATOM 4701 O O . LEU B 1 71 ? -7.727 17.812 34.625 1 90.94 71 LEU B O 1
ATOM 4705 N N . GLU B 1 72 ? -9.086 16.297 33.812 1 93.19 72 GLU B N 1
ATOM 4706 C CA . GLU B 1 72 ? -8.047 15.742 32.938 1 93.19 72 GLU B CA 1
ATOM 4707 C C . GLU B 1 72 ? -7.684 16.719 31.828 1 93.19 72 GLU B C 1
ATOM 4709 O O . GLU B 1 72 ? -6.523 16.781 31.406 1 93.19 72 GLU B O 1
ATOM 4714 N N . VAL B 1 73 ? -8.672 17.469 31.391 1 88.12 73 VAL B N 1
ATOM 4715 C CA . VAL B 1 73 ? -8.406 18.469 30.359 1 88.12 73 VAL B CA 1
ATOM 4716 C C . VAL B 1 73 ? -7.523 19.578 30.953 1 88.12 73 VAL B C 1
ATOM 4718 O O . VAL B 1 73 ? -6.598 20.047 30.281 1 88.12 73 VAL B O 1
ATOM 4721 N N . PHE B 1 74 ? -7.781 19.922 32.188 1 87.12 74 PHE B N 1
ATOM 4722 C CA . PHE B 1 74 ? -6.957 20.938 32.844 1 87.12 74 PHE B CA 1
ATOM 4723 C C . PHE B 1 74 ? -5.535 20.438 33.031 1 87.12 74 PHE B C 1
ATOM 4725 O O . PHE B 1 74 ? -4.574 21.188 32.875 1 87.12 74 PHE B O 1
ATOM 4732 N N . HIS B 1 75 ? -5.492 19.188 33.344 1 91.31 75 HIS B N 1
ATOM 4733 C CA . HIS B 1 75 ? -4.172 18.578 33.469 1 91.31 75 HIS B CA 1
ATOM 4734 C C . HIS B 1 75 ? -3.43 18.578 32.156 1 91.31 75 HIS B C 1
ATOM 4736 O O . HIS B 1 75 ? -2.219 18.812 32.094 1 91.31 75 HIS B O 1
ATOM 4742 N N . LEU B 1 76 ? -4.164 18.297 31.109 1 90.12 76 LEU B N 1
ATOM 4743 C CA . LEU B 1 76 ? -3.582 18.297 29.781 1 90.12 76 LEU B CA 1
ATOM 4744 C C . LEU B 1 76 ? -3.09 19.688 29.391 1 90.12 76 LEU B C 1
ATOM 4746 O O . LEU B 1 76 ? -1.981 19.828 28.859 1 90.12 76 LEU B O 1
ATOM 4750 N N . VAL B 1 77 ? -3.848 20.719 29.688 1 86.88 77 VAL B N 1
ATOM 4751 C CA . VAL B 1 77 ? -3.484 22.094 29.344 1 86.88 77 VAL B CA 1
ATOM 4752 C C . VAL B 1 77 ? -2.25 22.516 30.125 1 86.88 77 VAL B C 1
ATOM 4754 O O . VAL B 1 77 ? -1.346 23.156 29.594 1 86.88 77 VAL B O 1
ATOM 4757 N N . ALA B 1 78 ? -2.205 22.094 31.359 1 88.62 78 ALA B N 1
ATOM 4758 C CA . ALA B 1 78 ? -1.038 22.375 32.188 1 88.62 78 ALA B CA 1
ATOM 4759 C C . ALA B 1 78 ? 0.207 21.688 31.656 1 88.62 78 ALA B C 1
ATOM 4761 O O . ALA B 1 78 ? 1.295 22.266 31.641 1 88.62 78 ALA B O 1
ATOM 4762 N N . GLY B 1 79 ? -0.027 20.469 31.219 1 91.69 79 GLY B N 1
ATOM 4763 C CA . GLY B 1 79 ? 1.084 19.734 30.625 1 91.69 79 GLY B CA 1
ATOM 4764 C C . GLY B 1 79 ? 1.583 20.359 29.328 1 91.69 79 GLY B C 1
ATOM 4765 O O . GLY B 1 79 ? 2.787 20.359 29.062 1 91.69 79 GLY B O 1
ATOM 4766 N N . LEU B 1 80 ? 0.675 20.922 28.578 1 88.62 80 LEU B N 1
ATOM 4767 C CA . LEU B 1 80 ? 1.041 21.562 27.312 1 88.62 80 LEU B CA 1
ATOM 4768 C C . LEU B 1 80 ? 1.813 22.844 27.562 1 88.62 80 LEU B C 1
ATOM 4770 O O . LEU B 1 80 ? 2.771 23.156 26.859 1 88.62 80 LEU B O 1
ATOM 4774 N N . ARG B 1 81 ? 1.403 23.578 28.578 1 85.31 81 ARG B N 1
ATOM 4775 C CA . ARG B 1 81 ? 2.076 24.812 28.938 1 85.31 81 ARG B CA 1
ATOM 4776 C C . ARG B 1 81 ? 3.533 24.562 29.312 1 85.31 81 ARG B C 1
ATOM 4778 O O . ARG B 1 81 ? 4.402 25.391 29.031 1 85.31 81 ARG B O 1
ATOM 4785 N N . ASN B 1 82 ? 3.764 23.391 29.828 1 89 82 ASN B N 1
ATOM 4786 C CA . ASN B 1 82 ? 5.113 23.047 30.25 1 89 82 ASN B CA 1
ATOM 4787 C C . ASN B 1 82 ? 5.816 22.156 29.219 1 89 82 ASN B C 1
ATOM 4789 O O . ASN B 1 82 ? 6.902 21.641 29.484 1 89 82 ASN B O 1
ATOM 4793 N N . LEU B 1 83 ? 5.203 21.953 28.172 1 91.25 83 LEU B N 1
ATOM 4794 C CA . LEU B 1 83 ? 5.75 21.156 27.062 1 91.25 83 LEU B CA 1
ATOM 4795 C C . LEU B 1 83 ? 6.176 19.781 27.547 1 91.25 83 LEU B C 1
ATOM 4797 O O . LEU B 1 83 ? 7.301 19.344 27.281 1 91.25 83 LEU B O 1
ATOM 4801 N N . LYS B 1 84 ? 5.254 19.203 28.234 1 93.75 84 LYS B N 1
ATOM 4802 C CA . LYS B 1 84 ? 5.457 17.797 28.594 1 93.75 84 LYS B CA 1
ATOM 4803 C C . LYS B 1 84 ? 5.258 16.891 27.375 1 93.75 84 LYS B C 1
ATOM 4805 O O . LYS B 1 84 ? 4.363 17.125 26.562 1 93.75 84 LYS B O 1
ATOM 4810 N N . LYS B 1 85 ? 6.039 15.898 27.281 1 94 85 LYS B N 1
ATOM 4811 C CA . LYS B 1 85 ? 6 15.008 26.125 1 94 85 LYS B CA 1
ATOM 4812 C C . LYS B 1 85 ? 4.637 14.336 25.984 1 94 85 LYS B C 1
ATOM 4814 O O . LYS B 1 85 ? 4.074 14.266 24.891 1 94 85 LYS B O 1
ATOM 4819 N N . TRP B 1 86 ? 4.074 13.812 27.156 1 94.31 86 TRP B N 1
ATOM 4820 C CA . TRP B 1 86 ? 2.787 13.125 27.109 1 94.31 86 TRP B CA 1
ATOM 4821 C C . TRP B 1 86 ? 1.679 14.078 26.656 1 94.31 86 TRP B C 1
ATOM 4823 O O . TRP B 1 86 ? 0.763 13.68 25.938 1 94.31 86 TRP B O 1
ATOM 4833 N N . ALA B 1 87 ? 1.736 15.336 27.109 1 93.81 87 ALA B N 1
ATOM 4834 C CA . ALA B 1 87 ? 0.712 16.312 26.75 1 93.81 87 ALA B CA 1
ATOM 4835 C C . ALA B 1 87 ? 0.769 16.641 25.25 1 93.81 87 ALA B C 1
ATOM 4837 O O . ALA B 1 87 ? -0.265 16.703 24.594 1 93.81 87 ALA B O 1
ATOM 4838 N N . PHE B 1 88 ? 1.982 16.781 24.812 1 91.31 88 PHE B N 1
ATOM 4839 C CA . PHE B 1 88 ? 2.17 17.078 23.391 1 91.31 88 PHE B CA 1
ATOM 4840 C C . PHE B 1 88 ? 1.738 15.898 22.531 1 91.31 88 PHE B C 1
ATOM 4842 O O . PHE B 1 88 ? 1.314 16.078 21.391 1 91.31 88 PHE B O 1
ATOM 4849 N N . SER B 1 89 ? 1.815 14.727 23.016 1 94.25 89 SER B N 1
ATOM 4850 C CA . SER B 1 89 ? 1.427 13.531 22.281 1 94.25 89 SER B CA 1
ATOM 4851 C C . SER B 1 89 ? -0.062 13.539 21.953 1 94.25 89 SER B C 1
ATOM 4853 O O . SER B 1 89 ? -0.477 13.039 20.906 1 94.25 89 SER B O 1
ATOM 4855 N N . PHE B 1 90 ? -0.869 14.133 22.844 1 92.69 90 PHE B N 1
ATOM 4856 C CA . PHE B 1 90 ? -2.301 14.227 22.578 1 92.69 90 PHE B CA 1
ATOM 4857 C C . PHE B 1 90 ? -2.576 15.094 21.359 1 92.69 90 PHE B C 1
ATOM 4859 O O . PHE B 1 90 ? -3.357 14.711 20.484 1 92.69 90 PHE B O 1
ATOM 4866 N N . VAL B 1 91 ? -1.827 16.172 21.266 1 88.31 91 VAL B N 1
ATOM 4867 C CA . VAL B 1 91 ? -2.014 17.094 20.156 1 88.31 91 VAL B CA 1
ATOM 4868 C C . VAL B 1 91 ? -1.369 16.531 18.891 1 88.31 91 VAL B C 1
ATOM 4870 O O . VAL B 1 91 ? -1.94 16.625 17.812 1 88.31 91 VAL B O 1
ATOM 4873 N N . ASP B 1 92 ? -0.271 15.945 19.109 1 90.88 92 ASP B N 1
ATOM 4874 C CA . ASP B 1 92 ? 0.497 15.406 18 1 90.88 92 ASP B CA 1
ATOM 4875 C C . ASP B 1 92 ? -0.246 14.258 17.328 1 90.88 92 ASP B C 1
ATOM 4877 O O . ASP B 1 92 ? -0.161 14.078 16.109 1 90.88 92 ASP B O 1
ATOM 4881 N N . SER B 1 93 ? -0.982 13.516 18.062 1 93.62 93 SER B N 1
ATOM 4882 C CA . SER B 1 93 ? -1.67 12.352 17.516 1 93.62 93 SER B CA 1
ATOM 4883 C C . SER B 1 93 ? -3.023 12.734 16.922 1 93.62 93 SER B C 1
ATOM 4885 O O . SER B 1 93 ? -3.629 11.953 16.188 1 93.62 93 SER B O 1
ATOM 4887 N N . THR B 1 94 ? -3.463 13.898 17.25 1 91.56 94 THR B N 1
ATOM 4888 C CA . THR B 1 94 ? -4.73 14.383 16.719 1 91.56 94 THR B CA 1
ATOM 4889 C C . THR B 1 94 ? -4.566 14.859 15.281 1 91.56 94 THR B C 1
ATOM 4891 O O . THR B 1 94 ? -3.547 15.461 14.93 1 91.56 94 THR B O 1
ATOM 4894 N N . ALA B 1 95 ? -5.547 14.594 14.484 1 88.94 95 ALA B N 1
ATOM 4895 C CA . ALA B 1 95 ? -5.5 15 13.086 1 88.94 95 ALA B CA 1
ATOM 4896 C C . ALA B 1 95 ? -5.473 16.516 12.945 1 88.94 95 ALA B C 1
ATOM 4898 O O . ALA B 1 95 ? -6.309 17.219 13.531 1 88.94 95 ALA B O 1
ATOM 4899 N N . LYS B 1 96 ? -4.457 17.078 12.281 1 79.81 96 LYS B N 1
ATOM 4900 C CA . LYS B 1 96 ? -4.289 18.531 12.125 1 79.81 96 LYS B CA 1
ATOM 4901 C C . LYS B 1 96 ? -5.039 19.031 10.906 1 79.81 96 LYS B C 1
ATOM 4903 O O . LYS B 1 96 ? -5.094 20.25 10.656 1 79.81 96 LYS B O 1
ATOM 4908 N N . GLY B 1 97 ? -5.66 18.234 10.117 1 76.5 97 GLY B N 1
ATOM 4909 C CA . GLY B 1 97 ? -6.375 18.672 8.93 1 76.5 97 GLY B CA 1
ATOM 4910 C C . GLY B 1 97 ? -6.293 17.688 7.781 1 76.5 97 GLY B C 1
ATOM 4911 O O . GLY B 1 97 ? -5.684 16.625 7.914 1 76.5 97 GLY B O 1
ATOM 4912 N N . MET B 1 98 ? -7.023 18.203 6.77 1 82.06 98 MET B N 1
ATOM 4913 C CA . MET B 1 98 ? -7.059 17.391 5.566 1 82.06 98 MET B CA 1
ATOM 4914 C C . MET B 1 98 ? -6.391 18.094 4.398 1 82.06 98 MET B C 1
ATOM 4916 O O . MET B 1 98 ? -6.691 19.266 4.121 1 82.06 98 MET B O 1
ATOM 4920 N N . ASP B 1 99 ? -5.375 17.422 3.889 1 84.62 99 ASP B N 1
ATOM 4921 C CA . ASP B 1 99 ? -4.77 17.953 2.67 1 84.62 99 ASP B CA 1
ATOM 4922 C C . ASP B 1 99 ? -5.539 17.5 1.433 1 84.62 99 ASP B C 1
ATOM 4924 O O . ASP B 1 99 ? -5.836 16.312 1.28 1 84.62 99 ASP B O 1
ATOM 4928 N N . GLY B 1 100 ? -5.957 18.469 0.668 1 88.38 100 GLY B N 1
ATOM 4929 C CA . GLY B 1 100 ? -6.586 18.109 -0.596 1 88.38 100 GLY B CA 1
ATOM 4930 C C . GLY B 1 100 ? -8.07 17.844 -0.466 1 88.38 100 GLY B C 1
ATOM 4931 O O . GLY B 1 100 ? -8.562 16.812 -0.937 1 88.38 100 GLY B O 1
ATOM 4932 N N . VAL B 1 10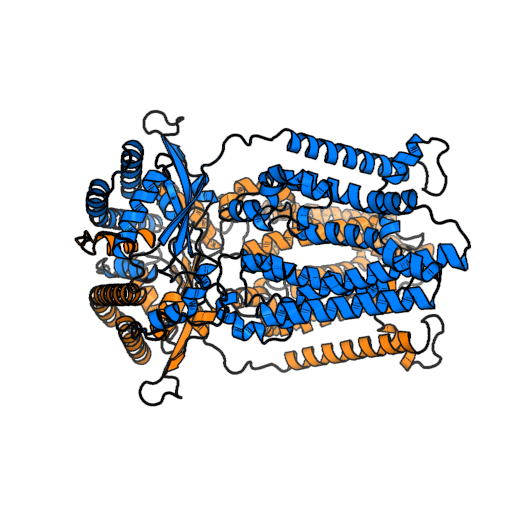1 ? -8.727 18.797 0.185 1 86.31 101 VAL B N 1
ATOM 4933 C CA . VAL B 1 101 ? -10.172 18.672 0.338 1 86.31 101 VAL B CA 1
ATOM 4934 C C . VAL B 1 101 ? -10.852 18.844 -1.018 1 86.31 101 VAL B C 1
ATOM 4936 O O . VAL B 1 101 ? -11.82 18.141 -1.326 1 86.31 101 VAL B O 1
ATOM 4939 N N . LEU B 1 102 ? -10.273 19.719 -1.831 1 89 102 LEU B N 1
ATOM 4940 C CA . LEU B 1 102 ? -10.836 19.969 -3.154 1 89 102 LEU B CA 1
ATOM 4941 C C . LEU B 1 102 ? -10.602 18.781 -4.078 1 89 102 LEU B C 1
ATOM 4943 O O . LEU B 1 102 ? -11.258 18.656 -5.117 1 89 102 LEU B O 1
ATOM 4947 N N . SER B 1 103 ? -9.664 18 -3.604 1 87.12 103 SER B N 1
ATOM 4948 C CA . SER B 1 103 ? -9.391 16.812 -4.41 1 87.12 103 SER B CA 1
ATOM 4949 C C . SER B 1 103 ? -10.109 15.586 -3.855 1 87.12 103 SER B C 1
ATOM 4951 O O . SER B 1 103 ? -9.922 14.469 -4.352 1 87.12 103 SER B O 1
ATOM 4953 N N . GLY B 1 104 ? -10.844 15.766 -2.801 1 82.75 104 GLY B N 1
ATOM 4954 C CA . GLY B 1 104 ? -11.695 14.68 -2.334 1 82.75 104 GLY B CA 1
ATOM 4955 C C . GLY B 1 104 ? -11.18 14.031 -1.063 1 82.75 104 GLY B C 1
ATOM 4956 O O . GLY B 1 104 ? -11.68 12.977 -0.658 1 82.75 104 GLY B O 1
ATOM 4957 N N . THR B 1 105 ? -10.164 14.609 -0.446 1 83.44 105 THR B N 1
ATOM 4958 C CA . THR B 1 105 ? -9.695 14.086 0.828 1 83.44 105 THR B CA 1
ATOM 4959 C C . THR B 1 105 ? -10.57 14.57 1.977 1 83.44 105 THR B C 1
ATOM 4961 O O . THR B 1 105 ? -10.539 15.75 2.334 1 83.44 105 THR B O 1
ATOM 4964 N N . PHE B 1 106 ? -11.336 13.641 2.49 1 81.56 106 PHE B N 1
ATOM 4965 C CA . PHE B 1 106 ? -12.258 14.062 3.535 1 81.56 106 PHE B CA 1
ATOM 4966 C C . PHE B 1 106 ? -12.008 13.289 4.824 1 81.56 106 PHE B C 1
ATOM 4968 O O . PHE B 1 106 ? -12.875 13.219 5.691 1 81.56 106 PHE B O 1
ATOM 4975 N N . SER B 1 107 ? -10.859 12.648 4.875 1 84.38 107 SER B N 1
ATOM 4976 C CA . SER B 1 107 ? -10.547 11.922 6.098 1 84.38 107 SER B CA 1
ATOM 4977 C C . SER B 1 107 ? -9.133 12.219 6.574 1 84.38 107 SER B C 1
ATOM 4979 O O . SER B 1 107 ? -8.219 12.383 5.762 1 84.38 107 SER B O 1
ATOM 4981 N N . SER B 1 108 ? -8.992 12.469 7.797 1 87.12 108 SER B N 1
ATOM 4982 C CA . SER B 1 108 ? -7.723 12.594 8.5 1 87.12 108 SER B CA 1
ATOM 4983 C C . SER B 1 108 ? -7.727 11.805 9.805 1 87.12 108 SER B C 1
ATOM 4985 O O . SER B 1 108 ? -8.438 12.164 10.742 1 87.12 108 SER B O 1
ATOM 4987 N N . PHE B 1 109 ? -6.969 10.844 9.945 1 89.12 109 PHE B N 1
ATOM 4988 C CA . PHE B 1 109 ? -7.082 9.883 11.031 1 89.12 109 PHE B CA 1
ATOM 4989 C C . PHE B 1 109 ? -6.117 10.227 12.164 1 89.12 109 PHE B C 1
ATOM 4991 O O . PHE B 1 109 ? -6.227 9.688 13.266 1 89.12 109 PHE B O 1
ATOM 4998 N N . GLY B 1 110 ? -5.203 11.133 11.922 1 90.62 110 GLY B N 1
ATOM 4999 C CA . GLY B 1 110 ? -4.172 11.32 12.93 1 90.62 110 GLY B CA 1
ATOM 5000 C C . GLY B 1 110 ? -3.303 10.094 13.133 1 90.62 110 GLY B C 1
ATOM 5001 O O . GLY B 1 110 ? -3.041 9.352 12.18 1 90.62 110 GLY B O 1
ATOM 5002 N N . VAL B 1 111 ? -2.754 10.008 14.359 1 92.62 111 VAL B N 1
ATOM 5003 C CA . VAL B 1 111 ? -1.891 8.867 14.625 1 92.62 111 VAL B CA 1
ATOM 5004 C C . VAL B 1 111 ? -2.512 7.992 15.711 1 92.62 111 VAL B C 1
ATOM 5006 O O . VAL B 1 111 ? -2.332 8.25 16.906 1 92.62 111 VAL B O 1
ATOM 5009 N N . TYR B 1 112 ? -3.182 6.973 15.312 1 93.19 112 TYR B N 1
ATOM 5010 C CA . TYR B 1 112 ? -3.951 6.062 16.156 1 93.19 112 TYR B CA 1
ATOM 5011 C C . TYR B 1 112 ? -3.064 5.418 17.219 1 93.19 112 TYR B C 1
ATOM 5013 O O . TYR B 1 112 ? -3.381 5.465 18.406 1 93.19 112 TYR B O 1
ATOM 5021 N N . ASP B 1 113 ? -1.942 4.887 16.844 1 91 113 ASP B N 1
ATOM 5022 C CA . ASP B 1 113 ? -1.071 4.141 17.75 1 91 113 ASP B CA 1
ATOM 5023 C C . ASP B 1 113 ? -0.442 5.062 18.797 1 91 113 ASP B C 1
ATOM 5025 O O . ASP B 1 113 ? -0.31 4.688 19.953 1 91 113 ASP B O 1
ATOM 5029 N N . GLN B 1 114 ? -0.09 6.242 18.375 1 92.94 114 GLN B N 1
ATOM 5030 C CA . GLN B 1 114 ? 0.497 7.207 19.297 1 92.94 114 GLN B CA 1
ATOM 5031 C C . GLN B 1 114 ? -0.493 7.59 20.391 1 92.94 114 GLN B C 1
ATOM 5033 O O . GLN B 1 114 ? -0.121 7.703 21.562 1 92.94 114 GLN B O 1
ATOM 5038 N N . CYS B 1 115 ? -1.665 7.773 20 1 95.56 115 CYS B N 1
ATOM 5039 C CA . CYS B 1 115 ? -2.695 8.141 20.969 1 95.56 115 CYS B CA 1
ATOM 5040 C C . CYS B 1 115 ? -2.91 7.023 21.984 1 95.56 115 CYS B C 1
ATOM 5042 O O . CYS B 1 115 ? -2.928 7.273 23.188 1 95.56 115 CYS B O 1
ATOM 5044 N N . LEU B 1 116 ? -2.982 5.828 21.531 1 95.06 116 LEU B N 1
ATOM 5045 C CA . LEU B 1 116 ? -3.27 4.699 22.406 1 95.06 116 LEU B CA 1
ATOM 5046 C C . LEU B 1 116 ? -2.092 4.422 23.344 1 95.06 116 LEU B C 1
ATOM 5048 O O . LEU B 1 116 ? -2.279 3.961 24.469 1 95.06 116 LEU B O 1
ATOM 5052 N N . GLU B 1 117 ? -0.907 4.738 22.922 1 92.5 117 GLU B N 1
ATOM 5053 C CA . GLU B 1 117 ? 0.287 4.441 23.703 1 92.5 117 GLU B CA 1
ATOM 5054 C C . GLU B 1 117 ? 0.579 5.555 24.703 1 92.5 117 GLU B C 1
ATOM 5056 O O . GLU B 1 117 ? 1.425 5.395 25.594 1 92.5 117 GLU B O 1
ATOM 5061 N N . THR B 1 118 ? -0.094 6.637 24.625 1 95.19 118 THR B N 1
ATOM 5062 C CA . THR B 1 118 ? 0.149 7.766 25.516 1 95.19 118 THR B CA 1
ATOM 5063 C C . THR B 1 118 ? -0.428 7.496 26.906 1 95.19 118 THR B C 1
ATOM 5065 O O . THR B 1 118 ? -1.625 7.234 27.047 1 95.19 118 THR B O 1
ATOM 5068 N N . ILE B 1 119 ? 0.459 7.473 27.906 1 94.62 119 ILE B N 1
ATOM 5069 C CA . ILE B 1 119 ? 0.087 7.27 29.312 1 94.62 119 ILE B CA 1
ATOM 5070 C C . ILE B 1 119 ? 0.521 8.477 30.141 1 94.62 119 ILE B C 1
ATOM 5072 O O . ILE B 1 119 ? 1.63 8.984 29.969 1 94.62 119 ILE B O 1
ATOM 5076 N N . VAL B 1 120 ? -0.355 8.984 30.922 1 94.88 120 VAL B N 1
ATOM 5077 C CA . VAL B 1 120 ? -0.048 10.102 31.812 1 94.88 120 VAL B CA 1
ATOM 5078 C C . VAL B 1 120 ? 0.208 9.578 33.219 1 94.88 120 VAL B C 1
ATOM 5080 O O . VAL B 1 120 ? -0.694 9.031 33.875 1 94.88 120 VAL B O 1
ATOM 5083 N N . PRO B 1 121 ? 1.429 9.719 33.562 1 91.12 121 PRO B N 1
ATOM 5084 C CA . PRO B 1 121 ? 1.762 9.227 34.906 1 91.12 121 PRO B CA 1
ATOM 5085 C C . PRO B 1 121 ? 1.188 10.102 36.031 1 91.12 121 PRO B C 1
ATOM 5087 O O . PRO B 1 121 ? 0.982 11.305 35.844 1 91.12 121 PRO B O 1
ATOM 5090 N N . ASN B 1 122 ? 0.947 9.492 37.094 1 90.12 122 ASN B N 1
ATOM 5091 C CA . ASN B 1 122 ? 0.513 10.219 38.312 1 90.12 122 ASN B CA 1
ATOM 5092 C C . ASN B 1 122 ? 1.669 10.977 38.938 1 90.12 122 ASN B C 1
ATOM 5094 O O . ASN B 1 122 ? 2.734 10.414 39.188 1 90.12 122 ASN B O 1
ATOM 5098 N N . PRO B 1 123 ? 1.541 12.273 39.125 1 82.38 123 PRO B N 1
ATOM 5099 C CA . PRO B 1 123 ? 2.617 13.078 39.719 1 82.38 123 PRO B CA 1
ATOM 5100 C C . PRO B 1 123 ? 3.049 12.57 41.094 1 82.38 123 PRO B C 1
ATOM 5102 O O . PRO B 1 123 ? 4.199 12.758 41.5 1 82.38 123 PRO B O 1
ATOM 5105 N N . LYS B 1 124 ? 2.164 11.898 41.906 1 82 124 LYS B N 1
ATOM 5106 C CA . LYS B 1 124 ? 2.457 11.461 43.281 1 82 124 LYS B CA 1
ATOM 5107 C C . LYS B 1 124 ? 3.053 10.055 43.281 1 82 124 LYS B C 1
ATOM 5109 O O . LYS B 1 124 ? 4.008 9.781 44 1 82 124 LYS B O 1
ATOM 5114 N N . LYS B 1 125 ? 2.443 9.125 42.5 1 83 125 LYS B N 1
ATOM 5115 C CA . LYS B 1 125 ? 2.916 7.746 42.375 1 83 125 LYS B CA 1
ATOM 5116 C C . LYS B 1 125 ? 3.256 7.387 40.938 1 83 125 LYS B C 1
ATOM 5118 O O . LYS B 1 125 ? 2.371 7.031 40.156 1 83 125 LYS B O 1
ATOM 5123 N N . LYS B 1 126 ? 4.43 7.434 40.562 1 75.06 126 LYS B N 1
ATOM 5124 C CA . LYS B 1 126 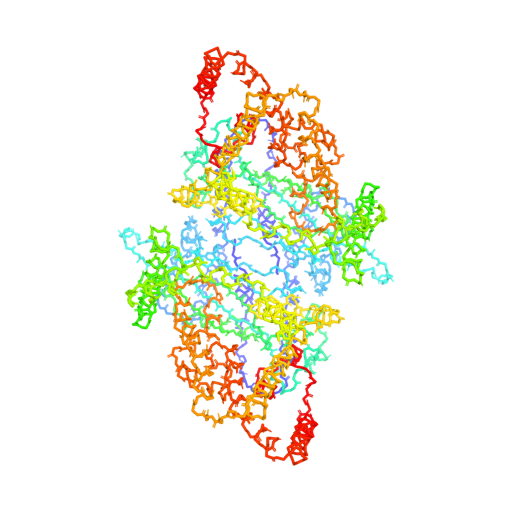? 4.902 7.301 39.188 1 75.06 126 LYS B CA 1
ATOM 5125 C C . LYS B 1 126 ? 4.457 5.973 38.562 1 75.06 126 LYS B C 1
ATOM 5127 O O . LYS B 1 126 ? 4.305 5.859 37.344 1 75.06 126 LYS B O 1
ATOM 5132 N N . GLU B 1 127 ? 4.062 5.023 39.375 1 78.69 127 GLU B N 1
ATOM 5133 C CA . GLU B 1 127 ? 3.715 3.711 38.844 1 78.69 127 GLU B CA 1
ATOM 5134 C C . GLU B 1 127 ? 2.234 3.633 38.5 1 78.69 127 GLU B C 1
ATOM 5136 O O . GLU B 1 127 ? 1.812 2.736 37.75 1 78.69 127 GLU B O 1
ATOM 5141 N N . GLU B 1 128 ? 1.551 4.711 38.906 1 87 128 GLU B N 1
ATOM 5142 C CA . GLU B 1 128 ? 0.116 4.684 38.625 1 87 128 GLU B CA 1
ATOM 5143 C C . GLU B 1 128 ? -0.24 5.57 37.438 1 87 128 GLU B C 1
ATOM 5145 O O . GLU B 1 128 ? 0.374 6.617 37.219 1 87 128 GLU B O 1
ATOM 5150 N N . ILE B 1 129 ? -1.126 5.125 36.719 1 90.25 129 ILE B N 1
ATOM 5151 C CA . ILE B 1 129 ? -1.604 5.855 35.531 1 90.25 129 ILE B CA 1
ATOM 5152 C C . ILE B 1 129 ? -2.742 6.789 35.938 1 90.25 129 ILE B C 1
ATOM 5154 O O . ILE B 1 129 ? -3.711 6.363 36.594 1 90.25 129 ILE B O 1
ATOM 5158 N N . LEU B 1 130 ? -2.572 8.055 35.781 1 93.44 130 LEU B N 1
ATOM 5159 C CA . LEU B 1 130 ? -3.645 9.023 36 1 93.44 130 LEU B CA 1
ATOM 5160 C C . LEU B 1 130 ? -4.73 8.883 34.938 1 93.44 130 LEU B C 1
ATOM 5162 O O . LEU B 1 130 ? -5.895 8.633 35.281 1 93.44 130 LEU B O 1
ATOM 5166 N N . PHE B 1 131 ? -4.383 9.047 33.719 1 94.31 131 PHE B N 1
ATOM 5167 C CA . PHE B 1 131 ? -5.254 8.781 32.594 1 94.31 131 PHE B CA 1
ATOM 5168 C C . PHE B 1 131 ? -4.438 8.438 31.344 1 94.31 131 PHE B C 1
ATOM 5170 O O . PHE B 1 131 ? -3.205 8.438 31.391 1 94.31 131 PHE B O 1
ATOM 5177 N N . GLN B 1 132 ? -5.094 7.961 30.297 1 95.5 132 GLN B N 1
ATOM 5178 C CA . GLN B 1 132 ? -4.43 7.562 29.047 1 95.5 132 GLN B CA 1
ATOM 5179 C C . GLN B 1 132 ? -5.141 8.148 27.828 1 95.5 132 GLN B C 1
ATOM 5181 O O . GLN B 1 132 ? -6.195 8.766 27.969 1 95.5 132 GLN B O 1
ATOM 5186 N N . GLY B 1 133 ? -4.477 8.016 26.766 1 96.25 133 GLY B N 1
ATOM 5187 C CA . GLY B 1 133 ? -5.059 8.508 25.516 1 96.25 133 GLY B CA 1
ATOM 5188 C C . GLY B 1 133 ? -6.203 7.652 25.016 1 96.25 133 GLY B C 1
ATOM 5189 O O . GLY B 1 133 ? -6.148 6.426 25.094 1 96.25 133 GLY B O 1
ATOM 5190 N N . GLN B 1 134 ? -7.262 8.328 24.594 1 95.81 134 GLN B N 1
ATOM 5191 C CA . GLN B 1 134 ? -8.422 7.715 23.969 1 95.81 134 GLN B CA 1
ATOM 5192 C C . GLN B 1 134 ? -8.602 8.211 22.531 1 95.81 134 GLN B C 1
ATOM 5194 O O . GLN B 1 134 ? -8.75 9.414 22.312 1 95.81 134 GLN B O 1
ATOM 5199 N N . TYR B 1 135 ? -8.523 7.258 21.688 1 95.5 135 TYR B N 1
ATOM 5200 C CA . TYR B 1 135 ? -8.688 7.617 20.281 1 95.5 135 TYR B CA 1
ATOM 5201 C C . TYR B 1 135 ? -10.156 7.57 19.875 1 95.5 135 TYR B C 1
ATOM 5203 O O . TYR B 1 135 ? -10.828 6.555 20.062 1 95.5 135 TYR B O 1
ATOM 5211 N N . CYS B 1 136 ? -10.672 8.672 19.328 1 93.81 136 CYS B N 1
ATOM 5212 C CA . CYS B 1 136 ? -12.062 8.742 18.891 1 93.81 136 CYS B CA 1
ATOM 5213 C C . CYS B 1 136 ? -12.148 9.195 17.438 1 93.81 136 CYS B C 1
ATOM 5215 O O . CYS B 1 136 ? -11.438 10.117 17.031 1 93.81 136 CYS B O 1
ATOM 5217 N N . MET B 1 137 ? -12.914 8.531 16.703 1 91.5 137 MET B N 1
ATOM 5218 C CA . MET B 1 137 ? -13.195 8.914 15.32 1 91.5 137 MET B CA 1
ATOM 5219 C C . MET B 1 137 ? -14.523 9.664 15.227 1 91.5 137 MET B C 1
ATOM 5221 O O . MET B 1 137 ? -15.555 9.164 15.68 1 91.5 137 MET B O 1
ATOM 5225 N N . ILE B 1 138 ? -14.453 10.844 14.648 1 88.62 138 ILE B N 1
ATOM 5226 C CA . ILE B 1 138 ? -15.641 11.68 14.523 1 88.62 138 ILE B CA 1
ATOM 5227 C C . ILE B 1 138 ? -16.078 11.742 13.062 1 88.62 138 ILE B C 1
ATOM 5229 O O . ILE B 1 138 ? -15.258 11.977 12.172 1 88.62 138 ILE B O 1
ATOM 5233 N N . ASP B 1 139 ? -17.312 11.516 12.797 1 85.81 139 ASP B N 1
ATOM 5234 C CA . ASP B 1 139 ? -17.906 11.648 11.469 1 85.81 139 ASP B CA 1
ATOM 5235 C C . ASP B 1 139 ? -18.656 12.969 11.328 1 85.81 139 ASP B C 1
ATOM 5237 O O . ASP B 1 139 ? -19.469 13.328 12.188 1 85.81 139 ASP B O 1
ATOM 5241 N N . PHE B 1 140 ? -18.281 13.695 10.234 1 84 140 PHE B N 1
ATOM 5242 C CA . PHE B 1 140 ? -18.906 14.977 9.953 1 84 140 PHE B CA 1
ATOM 5243 C C . PHE B 1 140 ? -19.641 14.938 8.617 1 84 140 PHE B C 1
ATOM 5245 O O . PHE B 1 140 ? -19.156 14.344 7.652 1 84 140 PHE B O 1
ATOM 5252 N N . ARG B 1 141 ? -20.859 15.586 8.656 1 83.38 141 ARG B N 1
ATOM 5253 C CA . ARG B 1 141 ? -21.609 15.75 7.41 1 83.38 141 ARG B CA 1
ATOM 5254 C C . ARG B 1 141 ? -22.141 17.172 7.277 1 83.38 141 ARG B C 1
ATOM 5256 O O . ARG B 1 141 ? -22.578 17.766 8.266 1 83.38 141 ARG B O 1
ATOM 5263 N N . PHE B 1 142 ? -22 17.656 6.074 1 83.19 142 PHE B N 1
ATOM 5264 C CA . PHE B 1 142 ? -22.688 18.922 5.785 1 83.19 142 PHE B CA 1
ATOM 5265 C C . PHE B 1 142 ? -24.203 18.719 5.734 1 83.19 142 PHE B C 1
ATOM 5267 O O . PHE B 1 142 ? -24.672 17.594 5.555 1 83.19 142 PHE B O 1
ATOM 5274 N N . PRO B 1 143 ? -24.875 19.797 5.98 1 81.75 143 PRO B N 1
ATOM 5275 C CA . PRO B 1 143 ? -26.328 19.641 5.906 1 81.75 143 PRO B CA 1
ATOM 5276 C C . PRO B 1 143 ? -26.797 19.109 4.555 1 81.75 143 PRO B C 1
ATOM 5278 O O . PRO B 1 143 ? -26.453 19.672 3.512 1 81.75 143 PRO B O 1
ATOM 5281 N N . LEU B 1 144 ? -27.422 18 4.609 1 82.94 144 LEU B N 1
ATOM 5282 C CA . LEU B 1 144 ? -27.906 17.344 3.404 1 82.94 144 LEU B CA 1
ATOM 5283 C C . LEU B 1 144 ? -29.422 17.172 3.443 1 82.94 144 LEU B C 1
ATOM 5285 O O . LEU B 1 144 ? -30 16.953 4.512 1 82.94 144 LEU B O 1
ATOM 5289 N N . PRO B 1 145 ? -30.016 17.422 2.293 1 79.44 145 PRO B N 1
ATOM 5290 C CA . PRO B 1 145 ? -31.438 17.047 2.223 1 79.44 145 PRO B CA 1
ATOM 5291 C C . PRO B 1 145 ? -31.656 15.547 2.328 1 79.44 145 PRO B C 1
ATOM 5293 O O . PRO B 1 145 ? -30.719 14.758 2.152 1 79.44 145 PRO B O 1
ATOM 5296 N N . PRO B 1 146 ? -32.781 15.234 2.809 1 76.5 146 PRO B N 1
ATOM 5297 C CA . PRO B 1 146 ? -33.062 13.797 2.889 1 76.5 146 PRO B CA 1
ATOM 5298 C C . PRO B 1 146 ? -32.812 13.07 1.569 1 76.5 146 PRO B C 1
ATOM 5300 O O . PRO B 1 146 ? -33.031 13.625 0.496 1 76.5 146 PRO B O 1
ATOM 5303 N N . LYS B 1 147 ? -32.125 11.984 1.706 1 71.5 147 LYS B N 1
ATOM 5304 C CA . LYS B 1 147 ? -31.719 11.203 0.535 1 71.5 147 LYS B CA 1
ATOM 5305 C C . LYS B 1 147 ? -32.938 10.789 -0.283 1 71.5 147 LYS B C 1
ATOM 5307 O O . LYS B 1 147 ? -33.906 10.273 0.265 1 71.5 147 LYS B O 1
ATOM 5312 N N . THR B 1 148 ? -32.844 11.203 -1.541 1 66.38 148 THR B N 1
ATOM 5313 C CA . THR B 1 148 ? -33.938 10.781 -2.422 1 66.38 148 THR B CA 1
ATOM 5314 C C . THR B 1 148 ? -33.812 9.305 -2.775 1 66.38 148 THR B C 1
ATOM 5316 O O . THR B 1 148 ? -32.719 8.734 -2.686 1 66.38 148 THR B O 1
ATOM 5319 N N . LYS B 1 149 ? -34.875 8.602 -2.867 1 60.88 149 LYS B N 1
ATOM 5320 C CA . LYS B 1 149 ? -34.938 7.168 -3.152 1 60.88 149 LYS B CA 1
ATOM 5321 C C . LYS B 1 149 ? -34.062 6.805 -4.34 1 60.88 149 LYS B C 1
ATOM 5323 O O . LYS B 1 149 ? -33.469 5.727 -4.367 1 60.88 149 LYS B O 1
ATOM 5328 N N . ARG B 1 150 ? -34 7.75 -5.422 1 59.66 150 ARG B N 1
ATOM 5329 C CA . ARG B 1 150 ? -33.25 7.43 -6.621 1 59.66 150 ARG B CA 1
ATOM 5330 C C . ARG B 1 150 ? -32.094 8.406 -6.805 1 59.66 150 ARG B C 1
ATOM 5332 O O . ARG B 1 150 ? -32.219 9.414 -7.508 1 59.66 150 ARG B O 1
ATOM 5339 N N . TYR B 1 151 ? -31.141 8.266 -6.035 1 60.28 151 TYR B N 1
ATOM 5340 C CA . TYR B 1 151 ? -29.984 9.164 -6.094 1 60.28 151 TYR B CA 1
ATOM 5341 C C . TYR B 1 151 ? -28.938 8.648 -7.074 1 60.28 151 TYR B C 1
ATOM 5343 O O . TYR B 1 151 ? -28.656 7.449 -7.113 1 60.28 151 TYR B O 1
ATOM 5351 N N . ARG B 1 152 ? -28.766 9.531 -8.125 1 61.53 152 ARG B N 1
ATOM 5352 C CA . ARG B 1 152 ? -27.672 9.219 -9.047 1 61.53 152 ARG B CA 1
ATOM 5353 C C . ARG B 1 152 ? -26.406 9.969 -8.664 1 61.53 152 ARG B C 1
ATOM 5355 O O . ARG B 1 152 ? -26.469 11.109 -8.188 1 61.53 152 ARG B O 1
ATOM 5362 N N . LEU B 1 153 ? -25.234 9.352 -8.719 1 59.59 153 LEU B N 1
ATOM 5363 C CA . LEU B 1 153 ? -23.953 9.914 -8.328 1 59.59 153 LEU B CA 1
ATOM 5364 C C . LEU B 1 153 ? -23.719 11.258 -9.008 1 59.59 153 LEU B C 1
ATOM 5366 O O . LEU B 1 153 ? -23.031 12.133 -8.453 1 59.59 153 LEU B O 1
ATOM 5370 N N . HIS B 1 154 ? -24.375 11.422 -10.18 1 60.16 154 HIS B N 1
ATOM 5371 C CA . HIS B 1 154 ? -24.125 12.664 -10.898 1 60.16 154 HIS B CA 1
ATOM 5372 C C . HIS B 1 154 ? -25.234 13.68 -10.664 1 60.16 154 HIS B C 1
ATOM 5374 O O . HIS B 1 154 ? -25.25 14.75 -11.273 1 60.16 154 HIS B O 1
ATOM 5380 N N . ASP B 1 155 ? -26.141 13.273 -9.734 1 62.09 155 ASP B N 1
ATOM 5381 C CA . ASP B 1 155 ? -27.266 14.188 -9.539 1 62.09 155 ASP B CA 1
ATOM 5382 C C . ASP B 1 155 ? -26.859 15.367 -8.656 1 62.09 155 ASP B C 1
ATOM 5384 O O . ASP B 1 155 ? -26.047 15.219 -7.742 1 62.09 155 ASP B O 1
ATOM 5388 N N . ARG B 1 156 ? -27.078 16.562 -9.211 1 67.88 156 ARG B N 1
ATOM 5389 C CA . ARG B 1 156 ? -27 17.75 -8.367 1 67.88 156 ARG B CA 1
ATOM 5390 C C . ARG B 1 156 ? -28.219 17.859 -7.461 1 67.88 156 ARG B C 1
ATOM 5392 O O . ARG B 1 156 ? -29.312 17.469 -7.844 1 67.88 156 ARG B O 1
ATOM 5399 N N . LEU B 1 157 ? -27.844 18.078 -6.191 1 78.44 157 LEU B N 1
ATOM 5400 C CA . LEU B 1 157 ? -28.938 18.266 -5.246 1 78.44 157 LEU B CA 1
ATOM 5401 C C . LEU B 1 157 ? -29.844 19.406 -5.684 1 78.44 157 LEU B C 1
ATOM 5403 O O . LEU B 1 157 ? -29.375 20.547 -5.852 1 78.44 157 LEU B O 1
ATOM 5407 N N . ASP B 1 158 ? -31.078 19.094 -6.031 1 75.12 158 ASP B N 1
ATOM 5408 C CA . ASP B 1 158 ? -32.062 20.094 -6.488 1 75.12 158 ASP B CA 1
ATOM 5409 C C . ASP B 1 158 ? -32.156 21.25 -5.5 1 75.12 158 ASP B C 1
ATOM 5411 O O . ASP B 1 158 ? -32.312 22.406 -5.906 1 75.12 158 ASP B O 1
ATOM 5415 N N . ASP B 1 159 ? -31.922 20.953 -4.258 1 80.38 159 ASP B N 1
ATOM 5416 C CA . ASP B 1 159 ? -32.062 21.953 -3.211 1 80.38 159 ASP B CA 1
ATOM 5417 C C . ASP B 1 159 ? -30.938 22.969 -3.256 1 80.38 159 ASP B C 1
ATOM 5419 O O . ASP B 1 159 ? -31.047 24.062 -2.697 1 80.38 159 ASP B O 1
ATOM 5423 N N . LEU B 1 160 ? -29.875 22.547 -3.951 1 85.38 160 LEU B N 1
ATOM 5424 C CA . LEU B 1 160 ? -28.719 23.422 -3.959 1 85.38 160 LEU B CA 1
ATOM 5425 C C . LEU B 1 160 ? -28.422 23.922 -5.367 1 85.38 160 LEU B C 1
ATOM 5427 O O . LEU B 1 160 ? -27.344 24.484 -5.621 1 85.38 160 LEU B O 1
ATOM 5431 N N . GLN B 1 161 ? -29.297 23.703 -6.305 1 81.56 161 GLN B N 1
ATOM 5432 C CA . GLN B 1 161 ? -29.094 24.141 -7.684 1 81.56 161 GLN B CA 1
ATOM 5433 C C . GLN B 1 161 ? -29.016 25.656 -7.77 1 81.56 161 GLN B C 1
ATOM 5435 O O . GLN B 1 161 ? -28.266 26.203 -8.586 1 81.56 161 GLN B O 1
ATOM 5440 N N . ASN B 1 162 ? -29.719 26.328 -6.852 1 81.31 162 ASN B N 1
ATOM 5441 C CA . ASN B 1 162 ? -29.75 27.797 -6.902 1 81.31 162 ASN B CA 1
ATOM 5442 C C . ASN B 1 162 ? -28.781 28.406 -5.898 1 81.31 162 ASN B C 1
ATOM 5444 O O . ASN B 1 162 ? -28.953 29.562 -5.496 1 81.31 162 ASN B O 1
ATOM 5448 N N . PHE B 1 163 ? -27.859 27.594 -5.5 1 87.44 163 PHE B N 1
ATOM 5449 C CA . PHE B 1 163 ? -26.891 28.125 -4.551 1 87.44 163 PHE B CA 1
ATOM 5450 C C . PHE B 1 163 ? -26.016 29.188 -5.207 1 87.44 163 PHE B C 1
ATOM 5452 O O . PHE B 1 163 ? -25.391 28.938 -6.238 1 87.44 163 PHE B O 1
ATOM 5459 N N . THR B 1 164 ? -25.969 30.469 -4.781 1 84.88 164 THR B N 1
ATOM 5460 C CA . THR B 1 164 ? -25.25 31.594 -5.375 1 84.88 164 THR B CA 1
ATOM 5461 C C . THR B 1 164 ? -24.078 32 -4.48 1 84.88 164 THR B C 1
ATOM 5463 O O . THR B 1 164 ? -23.688 33.188 -4.469 1 84.88 164 THR B O 1
ATOM 5466 N N . GLY B 1 165 ? -23.531 31.094 -3.689 1 88.88 165 GLY B N 1
ATOM 5467 C CA . GLY B 1 165 ? -22.422 31.453 -2.805 1 88.88 165 GLY B CA 1
ATOM 5468 C C . GLY B 1 165 ? -21.078 31.484 -3.512 1 88.88 165 GLY B C 1
ATOM 5469 O O . GLY B 1 165 ? -21.016 31.703 -4.723 1 88.88 165 GLY B O 1
ATOM 5470 N N . THR B 1 166 ? -20.016 31.5 -2.809 1 91.19 166 THR B N 1
ATOM 5471 C CA . THR B 1 166 ? -18.641 31.594 -3.316 1 91.19 166 THR B CA 1
ATOM 5472 C C . THR B 1 166 ? -18.297 30.359 -4.156 1 91.19 166 THR B C 1
ATOM 5474 O O . THR B 1 166 ? -19 29.359 -4.105 1 91.19 166 THR B O 1
ATOM 5477 N N . GLU B 1 167 ? -17.234 30.484 -4.93 1 92.62 167 GLU B N 1
ATOM 5478 C CA . GLU B 1 167 ? -16.844 29.406 -5.844 1 92.62 167 GLU B CA 1
ATOM 5479 C C . GLU B 1 167 ? -16.5 28.141 -5.082 1 92.62 167 GLU B C 1
ATOM 5481 O O . GLU B 1 167 ? -16.812 27.031 -5.527 1 92.62 167 GLU B O 1
ATOM 5486 N N . VAL B 1 168 ? -15.891 28.266 -3.977 1 90.62 168 VAL B N 1
ATOM 5487 C CA . VAL B 1 168 ? -15.484 27.109 -3.188 1 90.62 168 VAL B CA 1
ATOM 5488 C C . VAL B 1 168 ? -16.719 26.359 -2.695 1 90.62 168 VAL B C 1
ATOM 5490 O O . VAL B 1 168 ? -16.812 25.141 -2.84 1 90.62 168 VAL B O 1
ATOM 5493 N N . MET B 1 169 ? -17.703 27.141 -2.197 1 88.69 169 MET B N 1
ATOM 5494 C CA . MET B 1 169 ? -18.906 26.5 -1.665 1 88.69 169 MET B CA 1
ATOM 5495 C C . MET B 1 169 ? -19.781 25.953 -2.791 1 88.69 169 MET B C 1
ATOM 5497 O O . MET B 1 169 ? -20.469 24.953 -2.617 1 88.69 169 MET B O 1
ATOM 5501 N N . LYS B 1 170 ? -19.688 26.672 -3.9 1 90.38 170 LYS B N 1
ATOM 5502 C CA . LYS B 1 170 ? -20.406 26.156 -5.066 1 90.38 170 LYS B CA 1
ATOM 5503 C C . LYS B 1 170 ? -19.844 24.797 -5.492 1 90.38 170 LYS B C 1
ATOM 5505 O O . LYS B 1 170 ? -20.594 23.891 -5.848 1 90.38 170 LYS B O 1
ATOM 5510 N N . PHE B 1 171 ? -18.594 24.75 -5.445 1 88.12 171 PHE B N 1
ATOM 5511 C CA . PHE B 1 171 ? -17.953 23.484 -5.766 1 88.12 171 PHE B CA 1
ATOM 5512 C C . PHE B 1 171 ? -18.406 22.391 -4.812 1 88.12 171 PHE B C 1
ATOM 5514 O O . PHE B 1 171 ? -18.797 21.297 -5.242 1 88.12 171 PHE B O 1
ATOM 5521 N N . PHE B 1 172 ? -18.453 22.641 -3.545 1 85.81 172 PHE B N 1
ATOM 5522 C CA . PHE B 1 172 ? -18.844 21.656 -2.541 1 85.81 172 PHE B CA 1
ATOM 5523 C C . PHE B 1 172 ? -20.312 21.312 -2.658 1 85.81 172 PHE B C 1
ATOM 5525 O O . PHE B 1 172 ? -20.719 20.172 -2.363 1 85.81 172 PHE B O 1
ATOM 5532 N N . SER B 1 173 ? -21.125 22.281 -3.088 1 86.44 173 SER B N 1
ATOM 5533 C CA . SER B 1 173 ? -22.562 22.016 -3.25 1 86.44 173 SER B CA 1
ATOM 5534 C C . SER B 1 173 ? -22.812 20.984 -4.344 1 86.44 173 SER B C 1
ATOM 5536 O O . SER B 1 173 ? -23.797 20.25 -4.293 1 86.44 173 SER B O 1
ATOM 5538 N N . THR B 1 174 ? -21.812 20.906 -5.277 1 82.88 174 THR B N 1
ATOM 5539 C CA . THR B 1 174 ? -21.969 19.938 -6.363 1 82.88 174 THR B CA 1
ATOM 5540 C C . THR B 1 174 ? -21.484 18.562 -5.938 1 82.88 174 THR B C 1
ATOM 5542 O O . THR B 1 174 ? -21.891 17.547 -6.527 1 82.88 174 THR B O 1
ATOM 5545 N N . LYS B 1 175 ? -20.719 18.5 -4.871 1 81.25 175 LYS B N 1
ATOM 5546 C CA . LYS B 1 175 ? -20.125 17.234 -4.488 1 81.25 175 LYS B CA 1
ATOM 5547 C C . LYS B 1 175 ? -20.703 16.719 -3.172 1 81.25 175 LYS B C 1
ATOM 5549 O O . LYS B 1 175 ? -20.406 15.594 -2.754 1 81.25 175 LYS B O 1
ATOM 5554 N N . VAL B 1 176 ? -21.516 17.453 -2.531 1 81.19 176 VAL B N 1
ATOM 5555 C CA . VAL B 1 176 ? -21.969 17.156 -1.178 1 81.19 176 VAL B CA 1
ATOM 5556 C C . VAL B 1 176 ? -22.844 15.898 -1.184 1 81.19 176 VAL B C 1
ATOM 5558 O O . VAL B 1 176 ? -22.969 15.227 -0.161 1 81.19 176 VAL B O 1
ATOM 5561 N N . HIS B 1 177 ? -23.422 15.602 -2.287 1 77.75 177 HIS B N 1
ATOM 5562 C CA . HIS B 1 177 ? -24.266 14.414 -2.367 1 77.75 177 HIS B CA 1
ATOM 5563 C C . HIS B 1 177 ? -23.469 13.148 -2.078 1 77.75 177 HIS B C 1
ATOM 5565 O O . HIS B 1 177 ? -24.031 12.133 -1.677 1 77.75 177 HIS B O 1
ATOM 5571 N N . LEU B 1 178 ? -22.172 13.25 -2.234 1 76.38 178 LEU B N 1
ATOM 5572 C CA . LEU B 1 178 ? -21.312 12.102 -1.974 1 76.38 178 LEU B CA 1
ATOM 5573 C C . LEU B 1 178 ? -21.266 11.797 -0.481 1 76.38 178 LEU B C 1
ATOM 5575 O O . LEU B 1 178 ? -20.938 10.672 -0.087 1 76.38 178 LEU B O 1
ATOM 5579 N N . MET B 1 179 ? -21.672 12.703 0.33 1 79.69 179 MET B N 1
ATOM 5580 C CA . MET B 1 179 ? -21.594 12.539 1.778 1 79.69 179 MET B CA 1
ATOM 5581 C C . MET B 1 179 ? -22.75 11.68 2.293 1 79.69 179 MET B C 1
ATOM 5583 O O . MET B 1 179 ? -22.766 11.297 3.463 1 79.69 179 MET B O 1
ATOM 5587 N N . TYR B 1 180 ? -23.703 11.406 1.365 1 75.5 180 TYR B N 1
ATOM 5588 C CA . TYR B 1 180 ? -24.688 10.406 1.73 1 75.5 180 TYR B CA 1
ATOM 5589 C C . TYR B 1 180 ? -24.031 9.055 1.982 1 75.5 180 TYR B C 1
ATOM 5591 O O . TYR B 1 180 ? -24.531 8.258 2.779 1 75.5 180 TYR B O 1
ATOM 5599 N N . TYR B 1 181 ? -22.875 8.922 1.386 1 70 181 TYR B N 1
ATOM 5600 C CA . TYR B 1 181 ? -22.234 7.609 1.42 1 70 181 TYR B CA 1
ATOM 5601 C C . TYR B 1 181 ? -21.094 7.586 2.42 1 70 181 TYR B C 1
ATOM 5603 O O . TYR B 1 181 ? -20.875 6.586 3.113 1 70 181 TYR B O 1
ATOM 5611 N N . ALA B 1 182 ? -20.406 8.609 2.412 1 74.5 182 ALA B N 1
ATOM 5612 C CA . ALA B 1 182 ? -19.234 8.648 3.301 1 74.5 182 ALA B CA 1
ATOM 5613 C C . ALA B 1 182 ? -19.125 10.008 3.986 1 74.5 182 ALA B C 1
ATOM 5615 O O . ALA B 1 182 ? -19.109 11.047 3.32 1 74.5 182 ALA B O 1
ATOM 5616 N N . PRO B 1 183 ? -19.109 9.875 5.242 1 81.81 183 PRO B N 1
ATOM 5617 C CA . PRO B 1 183 ? -18.891 11.133 5.965 1 81.81 183 PRO B CA 1
ATOM 5618 C C . PRO B 1 183 ? -17.422 11.562 5.984 1 81.81 183 PRO B C 1
ATOM 5620 O O . PRO B 1 183 ? -16.547 10.797 5.566 1 81.81 183 PRO B O 1
ATOM 5623 N N . MET B 1 184 ? -17.203 12.75 6.301 1 83.19 184 MET B N 1
ATOM 5624 C CA . MET B 1 184 ? -15.844 13.18 6.617 1 83.19 184 MET B CA 1
ATOM 5625 C C . MET B 1 184 ? -15.391 12.609 7.957 1 83.19 184 MET B C 1
ATOM 5627 O O . MET B 1 184 ? -16.172 12.57 8.914 1 83.19 184 MET B O 1
ATOM 5631 N N . LYS B 1 185 ? -14.234 12.133 8.016 1 86.88 185 LYS B N 1
ATOM 5632 C CA . LYS B 1 185 ? -13.75 11.484 9.227 1 86.88 185 LYS B CA 1
ATOM 5633 C C . LYS B 1 185 ? -12.539 12.219 9.805 1 86.88 185 LYS B C 1
ATOM 5635 O O . LYS B 1 185 ? -11.633 12.602 9.062 1 86.88 185 LYS B O 1
ATOM 5640 N N . LEU B 1 186 ? -12.602 12.422 11.055 1 88.44 186 LEU B N 1
ATOM 5641 C CA . LEU B 1 186 ? -11.508 13.062 11.781 1 88.44 186 LEU B CA 1
ATOM 5642 C C . LEU B 1 186 ? -11.141 12.273 13.031 1 88.44 186 LEU B C 1
ATOM 5644 O O . LEU B 1 186 ? -12.008 11.953 13.844 1 88.44 186 LEU B O 1
ATOM 5648 N N . GLY B 1 187 ? -9.891 11.875 13.133 1 90.81 187 GLY B N 1
ATOM 5649 C CA . GLY B 1 187 ? -9.406 11.195 14.328 1 90.81 187 GLY B CA 1
ATOM 5650 C C . GLY B 1 187 ? -8.844 12.148 15.367 1 90.81 187 GLY B C 1
ATOM 5651 O O . GLY B 1 187 ? -8.031 13.016 15.047 1 90.81 187 GLY B O 1
ATOM 5652 N N . ILE B 1 188 ? -9.344 12.047 16.656 1 92 188 ILE B N 1
ATOM 5653 C CA . ILE B 1 188 ? -8.859 12.906 17.719 1 92 188 ILE B CA 1
ATOM 5654 C C . ILE B 1 188 ? -8.422 12.055 18.922 1 92 188 ILE B C 1
ATOM 5656 O O . ILE B 1 188 ? -8.898 10.922 19.078 1 92 188 ILE B O 1
ATOM 5660 N N . CYS B 1 189 ? -7.508 12.57 19.625 1 94.69 189 CYS B N 1
ATOM 5661 C CA . CYS B 1 189 ? -7.027 11.922 20.844 1 94.69 189 CYS B CA 1
ATOM 5662 C C . CYS B 1 189 ? -7.422 12.727 22.078 1 94.69 189 CYS B C 1
ATOM 5664 O O . CYS B 1 189 ? -6.996 13.867 22.25 1 94.69 189 CYS B O 1
ATOM 5666 N N . ILE B 1 190 ? -8.266 12.164 22.953 1 93.62 190 ILE B N 1
ATOM 5667 C CA . ILE B 1 190 ? -8.742 12.828 24.156 1 93.62 190 ILE B CA 1
ATOM 5668 C C . ILE B 1 190 ? -8.406 11.992 25.375 1 93.62 190 ILE B C 1
ATOM 5670 O O . ILE B 1 190 ? -8.078 10.805 25.266 1 93.62 190 ILE B O 1
ATOM 5674 N N . PRO B 1 191 ? -8.422 12.609 26.516 1 94.88 191 PRO B N 1
ATOM 5675 C CA . PRO B 1 191 ? -8.156 11.844 27.734 1 94.88 191 PRO B CA 1
ATOM 5676 C C . PRO B 1 191 ? -9.195 10.758 27.984 1 94.88 191 PRO B C 1
ATOM 5678 O O . PRO B 1 191 ? -10.367 10.93 27.656 1 94.88 191 PRO B O 1
ATOM 5681 N N . SER B 1 192 ? -8.766 9.703 28.578 1 95.19 192 SER B N 1
ATOM 5682 C CA . SER B 1 192 ? -9.609 8.531 28.797 1 95.19 192 SER B CA 1
ATOM 5683 C C . SER B 1 192 ? -10.75 8.844 29.766 1 95.19 192 SER B C 1
ATOM 5685 O O . SER B 1 192 ? -11.758 8.133 29.797 1 95.19 192 SER B O 1
ATOM 5687 N N . GLY B 1 193 ? -10.617 9.883 30.531 1 93.88 193 GLY B N 1
ATOM 5688 C CA . GLY B 1 193 ? -11.672 10.258 31.469 1 93.88 193 GLY B CA 1
ATOM 5689 C C . GLY B 1 193 ? -12.859 10.914 30.797 1 93.88 193 GLY B C 1
ATOM 5690 O O . GLY B 1 193 ? -13.93 11.016 31.391 1 93.88 193 GLY B O 1
ATOM 5691 N N . CYS B 1 194 ? -12.688 11.328 29.578 1 92.88 194 CYS B N 1
ATOM 5692 C CA . CYS B 1 194 ? -13.781 11.938 28.828 1 92.88 194 CYS B CA 1
ATOM 5693 C C . CYS B 1 194 ? -14.641 10.875 28.156 1 92.88 194 CYS B C 1
ATOM 5695 O O . CYS B 1 194 ? -14.164 10.141 27.281 1 92.88 194 CYS B O 1
ATOM 5697 N N . THR B 1 195 ? -15.852 10.867 28.469 1 91.88 195 THR B N 1
ATOM 5698 C CA . THR B 1 195 ? -16.781 9.883 27.906 1 91.88 195 THR B CA 1
ATOM 5699 C C . THR B 1 195 ? -17.297 10.344 26.547 1 91.88 195 THR B C 1
ATOM 5701 O O . THR B 1 195 ? -17.016 11.453 26.109 1 91.88 195 THR B O 1
ATOM 5704 N N . GLU B 1 196 ? -18.016 9.5 25.906 1 91.81 196 GLU B N 1
ATOM 5705 C CA . GLU B 1 196 ? -18.625 9.82 24.625 1 91.81 196 GLU B CA 1
ATOM 5706 C C . GLU B 1 196 ? -19.641 10.945 24.75 1 91.81 196 GLU B C 1
ATOM 5708 O O . GLU B 1 196 ? -19.781 11.773 23.844 1 91.81 196 GLU B O 1
ATOM 5713 N N . ASP B 1 197 ? -20.266 10.969 25.906 1 90 197 ASP B N 1
ATOM 5714 C CA . ASP B 1 197 ? -21.25 12.023 26.156 1 90 197 ASP B CA 1
ATOM 5715 C C . ASP B 1 197 ? -20.562 13.391 26.281 1 90 197 ASP B C 1
ATOM 5717 O O . ASP B 1 197 ? -21.094 14.391 25.797 1 90 197 ASP B O 1
ATOM 5721 N N . ASP B 1 198 ? -19.453 13.344 26.875 1 89.69 198 ASP B N 1
ATOM 5722 C CA . ASP B 1 198 ? -18.688 14.578 26.969 1 89.69 198 ASP B CA 1
ATOM 5723 C C . ASP B 1 198 ? -18.281 15.086 25.594 1 89.69 198 ASP B C 1
ATOM 5725 O O . ASP B 1 198 ? -18.438 16.266 25.281 1 89.69 198 ASP B O 1
ATOM 5729 N N . LEU B 1 199 ? -17.828 14.172 24.812 1 88.44 199 LEU B N 1
ATOM 5730 C CA . LEU B 1 199 ? -17.391 14.539 23.469 1 88.44 199 LEU B CA 1
ATOM 5731 C C . LEU B 1 199 ? -18.562 15.008 22.625 1 88.44 199 LEU B C 1
ATOM 5733 O O . LEU B 1 199 ? -18.438 15.953 21.844 1 88.44 199 LEU B O 1
ATOM 5737 N N . MET B 1 200 ? -19.688 14.367 22.797 1 86.94 200 MET B N 1
ATOM 5738 C CA . MET B 1 200 ? -20.875 14.758 22.047 1 86.94 200 MET B CA 1
ATOM 5739 C C . MET B 1 200 ? -21.328 16.172 22.438 1 86.94 200 MET B C 1
ATOM 5741 O O . MET B 1 200 ? -21.75 16.938 21.578 1 86.94 200 MET B O 1
ATOM 5745 N N . SER B 1 201 ? -21.172 16.469 23.688 1 83.56 201 SER B N 1
ATOM 5746 C CA . SER B 1 201 ? -21.531 17.812 24.156 1 83.56 201 SER B CA 1
ATOM 5747 C C . SER B 1 201 ? -20.625 18.875 23.516 1 83.56 201 SER B C 1
ATOM 5749 O O . SER B 1 201 ? -21.094 19.938 23.141 1 83.56 201 SER B O 1
ATOM 5751 N N . ILE B 1 202 ? -19.422 18.5 23.375 1 80.56 202 ILE B N 1
ATOM 5752 C CA . ILE B 1 202 ? -18.469 19.406 22.75 1 80.56 202 ILE B CA 1
ATOM 5753 C C . ILE B 1 202 ? -18.797 19.562 21.266 1 80.56 202 ILE B C 1
ATOM 5755 O O . ILE B 1 202 ? -18.797 20.672 20.734 1 80.56 202 ILE B O 1
ATOM 5759 N N . LEU B 1 203 ? -19.156 18.484 20.641 1 80.69 203 LEU B N 1
ATOM 5760 C CA . LEU B 1 203 ? -19.438 18.5 19.203 1 80.69 203 LEU B CA 1
ATOM 5761 C C . LEU B 1 203 ? -20.719 19.281 18.906 1 80.69 203 LEU B C 1
ATOM 5763 O O . LEU B 1 203 ? -20.781 20.016 17.922 1 80.69 203 LEU B O 1
ATOM 5767 N N . ILE B 1 204 ? -21.688 19.109 19.766 1 76.5 204 ILE B N 1
ATOM 5768 C CA . ILE B 1 204 ? -22.953 19.828 19.609 1 76.5 204 ILE B CA 1
ATOM 5769 C C . ILE B 1 204 ? -22.719 21.328 19.766 1 76.5 204 ILE B C 1
ATOM 5771 O O . ILE B 1 204 ? -23.266 22.141 19.016 1 76.5 204 ILE B O 1
ATOM 5775 N N . PHE B 1 205 ? -21.844 21.625 20.688 1 74.06 205 PHE B N 1
ATOM 5776 C CA . PHE B 1 205 ? -21.5 23.031 20.922 1 74.06 205 PHE B CA 1
ATOM 5777 C C . PHE B 1 205 ? -20.812 23.625 19.703 1 74.06 205 PHE B C 1
ATOM 5779 O O . PHE B 1 205 ? -21.125 24.734 19.281 1 74.06 205 PHE B O 1
ATOM 5786 N N . VAL B 1 206 ? -19.969 22.781 19.062 1 69.88 206 VAL B N 1
ATOM 5787 C CA . VAL B 1 206 ? -19.234 23.266 17.906 1 69.88 206 VAL B CA 1
ATOM 5788 C C . VAL B 1 206 ? -20.156 23.297 16.688 1 69.88 206 VAL B C 1
ATOM 5790 O O . VAL B 1 206 ? -20.062 24.203 15.852 1 69.88 206 VAL B O 1
ATOM 5793 N N . ALA B 1 207 ? -21.078 22.344 16.578 1 70.5 207 ALA B N 1
ATOM 5794 C CA . ALA B 1 207 ? -21.953 22.188 15.422 1 70.5 207 ALA B CA 1
ATOM 5795 C C . ALA B 1 207 ? -23.047 23.234 15.414 1 70.5 207 ALA B C 1
ATOM 5797 O O . ALA B 1 207 ? -23.594 23.578 14.359 1 70.5 207 ALA B O 1
ATOM 5798 N N . GLU B 1 208 ? -23.562 23.578 16.531 1 67.19 208 GLU B N 1
ATOM 5799 C CA . GLU B 1 208 ? -24.656 24.547 16.625 1 67.19 208 GLU B CA 1
ATOM 5800 C C . GLU B 1 208 ? -24.328 25.812 15.844 1 67.19 208 GLU B C 1
ATOM 5802 O O . GLU B 1 208 ? -25.203 26.406 15.219 1 67.19 208 GLU B O 1
ATOM 5807 N N . ASN B 1 209 ? -23.047 26.109 15.68 1 60.56 209 ASN B N 1
ATOM 5808 C CA . ASN B 1 209 ? -22.672 27.328 14.961 1 60.56 209 ASN B CA 1
ATOM 5809 C C . ASN B 1 209 ? -22.594 27.078 13.453 1 60.56 209 ASN B C 1
ATOM 5811 O O . ASN B 1 209 ? -22.797 28 12.664 1 60.56 209 ASN B O 1
ATOM 5815 N N . TYR B 1 210 ? -22.422 25.875 13.078 1 62.94 210 TYR B N 1
ATOM 5816 C CA . TYR B 1 210 ? -22.156 25.641 11.664 1 62.94 210 TYR B CA 1
ATOM 5817 C C . TYR B 1 210 ? -23.172 24.656 11.078 1 62.94 210 TYR B C 1
ATOM 5819 O O . TYR B 1 210 ? -23.203 24.438 9.867 1 62.94 210 TYR B O 1
ATOM 5827 N N . LYS B 1 211 ? -24.109 24.266 11.82 1 66.31 211 LYS B N 1
ATOM 5828 C CA . LYS B 1 211 ? -25.203 23.375 11.453 1 66.31 211 LYS B CA 1
ATOM 5829 C C . LYS B 1 211 ? -24.688 22.109 10.781 1 66.31 211 LYS B C 1
ATOM 5831 O O . LYS B 1 211 ? -25.219 21.672 9.758 1 66.31 211 LYS B O 1
ATOM 5836 N N . PHE B 1 212 ? -23.469 21.656 11.258 1 73.69 212 PHE B N 1
ATOM 5837 C CA . PHE B 1 212 ? -22.984 20.375 10.75 1 73.69 212 PHE B CA 1
ATOM 5838 C C . PHE B 1 212 ? -23.5 19.219 11.609 1 73.69 212 PHE B C 1
ATOM 5840 O O . PHE B 1 212 ? -23.828 19.422 12.781 1 73.69 212 PHE B O 1
ATOM 5847 N N . ASP B 1 213 ? -23.672 18.125 10.922 1 78.69 213 ASP B N 1
ATOM 5848 C CA . ASP B 1 213 ? -24 16.891 11.641 1 78.69 213 ASP B CA 1
ATOM 5849 C C . ASP B 1 213 ? -22.75 16.125 12.023 1 78.69 213 ASP B C 1
ATOM 5851 O O . ASP B 1 213 ? -21.891 15.867 11.18 1 78.69 213 ASP B O 1
ATOM 5855 N N . ALA B 1 214 ? -22.578 16.047 13.344 1 84.56 214 ALA B N 1
ATOM 5856 C CA . ALA B 1 214 ? -21.406 15.32 13.828 1 84.56 214 ALA B CA 1
ATOM 5857 C C . ALA B 1 214 ? -21.812 14.102 14.656 1 84.56 214 ALA B C 1
ATOM 5859 O O . ALA B 1 214 ? -22.75 14.172 15.453 1 84.56 214 ALA B O 1
ATOM 5860 N N . GLU B 1 215 ? -21.219 12.977 14.352 1 87.25 215 GLU B N 1
ATOM 5861 C CA . GLU B 1 215 ? -21.422 11.742 15.094 1 87.25 215 GLU B CA 1
ATOM 5862 C C . GLU B 1 215 ? -20.094 11.109 15.508 1 87.25 215 GLU B C 1
ATOM 5864 O O . GLU B 1 215 ? -19.078 11.289 14.828 1 87.25 215 GLU B O 1
ATOM 5869 N N . ILE B 1 216 ? -20.172 10.523 16.719 1 90.25 216 ILE B N 1
ATOM 5870 C CA . ILE B 1 216 ? -19 9.781 17.172 1 90.25 216 ILE B CA 1
ATOM 5871 C C . ILE B 1 216 ? -19.047 8.359 16.609 1 90.25 216 ILE B C 1
ATOM 5873 O O . ILE B 1 216 ? -19.953 7.594 16.938 1 90.25 216 ILE B O 1
ATOM 5877 N N . ALA B 1 217 ? -18.094 8.023 15.836 1 86.56 217 ALA B N 1
ATOM 5878 C CA . ALA B 1 217 ? -18.078 6.699 15.219 1 86.56 217 ALA B CA 1
ATOM 5879 C C . ALA B 1 217 ? -17.594 5.648 16.219 1 86.56 217 ALA B C 1
ATOM 5881 O O . ALA B 1 217 ? -18.234 4.613 16.406 1 86.56 217 ALA B O 1
ATOM 5882 N N . HIS B 1 218 ? -16.422 5.891 16.812 1 88.06 218 HIS B N 1
ATOM 5883 C CA . HIS B 1 218 ? -15.844 4.922 17.734 1 88.06 218 HIS B CA 1
ATOM 5884 C C . HIS B 1 218 ? -14.766 5.562 18.594 1 88.06 218 HIS B C 1
ATOM 5886 O O . HIS B 1 218 ? -14.023 6.434 18.125 1 88.06 218 HIS B O 1
ATOM 5892 N N . CYS B 1 219 ? -14.766 5.188 19.859 1 92.81 219 CYS B N 1
ATOM 5893 C CA . CYS B 1 219 ? -13.68 5.562 20.75 1 92.81 219 CYS B CA 1
ATOM 5894 C C . CYS B 1 219 ? -13.039 4.328 21.375 1 92.81 219 CYS B C 1
ATOM 5896 O O . CYS B 1 219 ? -13.734 3.361 21.703 1 92.81 219 CYS B O 1
ATOM 5898 N N . GLU B 1 220 ? -11.742 4.355 21.438 1 91.31 220 GLU B N 1
ATOM 5899 C CA . GLU B 1 220 ? -11.047 3.176 21.938 1 91.31 220 GLU B CA 1
ATOM 5900 C C . GLU B 1 220 ? -9.859 3.566 22.812 1 91.31 220 GLU B C 1
ATOM 5902 O O . GLU B 1 220 ? -9.203 4.578 22.562 1 91.31 220 GLU B O 1
ATOM 5907 N N . ILE B 1 221 ? -9.656 2.857 23.891 1 92 221 ILE B N 1
ATOM 5908 C CA . ILE B 1 221 ? -8.477 2.959 24.75 1 92 221 ILE B CA 1
ATOM 5909 C C . ILE B 1 221 ? -7.621 1.705 24.594 1 92 221 ILE B C 1
ATOM 5911 O O . ILE B 1 221 ? -8.094 0.677 24.094 1 92 221 ILE B O 1
ATOM 5915 N N . LYS B 1 222 ? -6.348 1.886 24.844 1 88.5 222 LYS B N 1
ATOM 5916 C CA . LYS B 1 222 ? -5.473 0.722 24.766 1 88.5 222 LYS B CA 1
ATOM 5917 C C . LYS B 1 222 ? -5.949 -0.399 25.672 1 88.5 222 LYS B C 1
ATOM 5919 O O . LYS B 1 222 ? -6.148 -0.185 26.875 1 88.5 222 LYS B O 1
ATOM 5924 N N . GLN B 1 223 ? -6.457 -1.451 25 1 75.75 223 GLN B N 1
ATOM 5925 C CA . GLN B 1 223 ? -6.988 -2.564 25.781 1 75.75 223 GLN B CA 1
ATOM 5926 C C . GLN B 1 223 ? -5.863 -3.455 26.297 1 75.75 223 GLN B C 1
ATOM 5928 O O . GLN B 1 223 ? -4.91 -3.75 25.578 1 75.75 223 GLN B O 1
ATOM 5933 N N . LYS B 1 224 ? -5.688 -3.564 27.609 1 66 224 LYS B N 1
ATOM 5934 C CA . LYS B 1 224 ? -4.668 -4.406 28.219 1 66 224 LYS B CA 1
ATOM 5935 C C . LYS B 1 224 ? -4.84 -5.867 27.812 1 66 224 LYS B C 1
ATOM 5937 O O . LYS B 1 224 ? -3.863 -6.543 27.469 1 66 224 LYS B O 1
ATOM 5942 N N . GLU B 1 225 ? -6.141 -6.449 28.062 1 67.75 225 GLU B N 1
ATOM 5943 C CA . GLU B 1 225 ? -6.289 -7.891 27.875 1 67.75 225 GLU B CA 1
ATOM 5944 C C . GLU B 1 225 ? -7.285 -8.203 26.766 1 67.75 225 GLU B C 1
ATOM 5946 O O . GLU B 1 225 ? -8.359 -7.602 26.688 1 67.75 225 GLU B O 1
ATOM 5951 N N . HIS B 1 226 ? -6.762 -8.758 25.625 1 72.25 226 HIS B N 1
ATOM 5952 C CA . HIS B 1 226 ? -7.664 -9.227 24.578 1 72.25 226 HIS B CA 1
ATOM 5953 C C . HIS B 1 226 ? -8.453 -10.445 25.047 1 72.25 226 HIS B C 1
ATOM 5955 O O . HIS B 1 226 ? -7.879 -11.406 25.562 1 72.25 226 HIS B O 1
ATOM 5961 N N . THR B 1 227 ? -9.781 -10.281 25.312 1 80.44 227 THR B N 1
ATOM 5962 C CA . THR B 1 227 ? -10.625 -11.43 25.641 1 80.44 227 THR B CA 1
ATOM 5963 C C . THR B 1 227 ? -10.875 -12.281 24.391 1 80.44 227 THR B C 1
ATOM 5965 O O . THR B 1 227 ? -11.32 -11.766 23.359 1 80.44 227 THR B O 1
ATOM 5968 N N . VAL B 1 228 ? -10.359 -13.469 24.406 1 87.88 228 VAL B N 1
ATOM 5969 C CA . VAL B 1 228 ? -10.555 -14.398 23.297 1 87.88 228 VAL B CA 1
ATOM 5970 C C . VAL B 1 228 ? -11.812 -15.234 23.531 1 87.88 228 VAL B C 1
ATOM 5972 O O . VAL B 1 228 ? -11.977 -15.805 24.609 1 87.88 228 VAL B O 1
ATOM 5975 N N . SER B 1 229 ? -12.781 -15.258 22.703 1 88.75 229 SER B N 1
ATOM 5976 C CA . SER B 1 229 ? -14.023 -16.016 22.812 1 88.75 229 SER B CA 1
ATOM 5977 C C . SER B 1 229 ? -13.789 -17.5 22.609 1 88.75 229 SER B C 1
ATOM 5979 O O . SER B 1 229 ? -12.734 -17.906 22.109 1 88.75 229 SER B O 1
ATOM 5981 N N . GLY B 1 230 ? -14.742 -18.297 23.016 1 91.94 230 GLY B N 1
ATOM 5982 C CA . GLY B 1 230 ? -14.656 -19.75 22.844 1 91.94 230 GLY B CA 1
ATOM 5983 C C . GLY B 1 230 ? -14.562 -20.172 21.406 1 91.94 230 GLY B C 1
ATOM 5984 O O . GLY B 1 230 ? -13.789 -21.078 21.062 1 91.94 230 GLY B O 1
ATOM 5985 N N . VAL B 1 231 ? -15.258 -19.547 20.578 1 92.44 231 VAL B N 1
ATOM 5986 C CA . VAL B 1 231 ? -15.258 -19.906 19.172 1 92.44 231 VAL B CA 1
ATOM 5987 C C . VAL B 1 231 ? -13.891 -19.594 18.562 1 92.44 231 VAL B C 1
ATOM 5989 O O . VAL B 1 231 ? -13.422 -20.328 17.688 1 92.44 231 VAL B O 1
ATOM 5992 N N . GLN B 1 232 ? -13.305 -18.578 19.016 1 93.62 232 GLN B N 1
ATOM 5993 C CA . GLN B 1 232 ? -11.984 -18.219 18.516 1 93.62 232 GLN B CA 1
ATOM 5994 C C . GLN B 1 232 ? -10.938 -19.234 18.953 1 93.62 232 GLN B C 1
ATOM 5996 O O . GLN B 1 232 ? -10.047 -19.594 18.172 1 93.62 232 GLN B O 1
ATOM 6001 N N . VAL B 1 233 ? -11.055 -19.75 20.156 1 95.19 233 VAL B N 1
ATOM 6002 C CA . VAL B 1 233 ? -10.148 -20.797 20.625 1 95.19 233 VAL B CA 1
ATOM 6003 C C . VAL B 1 233 ? -10.336 -22.047 19.781 1 95.19 233 VAL B C 1
ATOM 6005 O O . VAL B 1 233 ? -9.359 -22.688 19.375 1 95.19 233 VAL B O 1
ATOM 6008 N N . PHE B 1 234 ? -11.602 -22.344 19.578 1 95.06 234 PHE B N 1
ATOM 6009 C CA . PHE B 1 234 ? -11.906 -23.5 18.75 1 95.06 234 PHE B CA 1
ATOM 6010 C C . PHE B 1 234 ? -11.289 -23.359 17.359 1 95.06 234 PHE B C 1
ATOM 6012 O O . PHE B 1 234 ? -10.758 -24.312 16.812 1 95.06 234 PHE B O 1
ATOM 6019 N N . ALA B 1 235 ? -11.414 -22.172 16.812 1 95.06 235 ALA B N 1
ATOM 6020 C CA . ALA B 1 235 ? -10.859 -21.922 15.492 1 95.06 235 ALA B CA 1
ATOM 6021 C C . ALA B 1 235 ? -9.344 -22.125 15.484 1 95.06 235 ALA B C 1
ATOM 6023 O O . ALA B 1 235 ? -8.797 -22.75 14.578 1 95.06 235 ALA B O 1
ATOM 6024 N N . VAL B 1 236 ? -8.648 -21.641 16.438 1 95.56 236 VAL B N 1
ATOM 6025 C CA . VAL B 1 236 ? -7.199 -21.766 16.531 1 95.56 236 VAL B CA 1
ATOM 6026 C C . VAL B 1 236 ? -6.812 -23.234 16.688 1 95.56 236 VAL B C 1
ATOM 6028 O O . VAL B 1 236 ? -5.875 -23.703 16.031 1 95.56 236 VAL B O 1
ATOM 6031 N N . VAL B 1 237 ? -7.555 -23.984 17.516 1 96 237 VAL B N 1
ATOM 6032 C CA . VAL B 1 237 ? -7.285 -25.391 17.734 1 96 237 VAL B CA 1
ATOM 6033 C C . VAL B 1 237 ? -7.496 -26.156 16.422 1 96 237 VAL B C 1
ATOM 6035 O O . VAL B 1 237 ? -6.691 -27.031 16.078 1 96 237 VAL B O 1
ATOM 6038 N N . ALA B 1 238 ? -8.586 -25.812 15.773 1 95.75 238 ALA B N 1
ATOM 6039 C CA . ALA B 1 238 ? -8.875 -26.469 14.5 1 95.75 238 ALA B CA 1
ATOM 6040 C C . ALA B 1 238 ? -7.746 -26.25 13.492 1 95.75 238 ALA B C 1
ATOM 6042 O O . ALA B 1 238 ? -7.324 -27.172 12.797 1 95.75 238 ALA B O 1
ATOM 6043 N N . ILE B 1 239 ? -7.23 -25.047 13.383 1 95.31 239 ILE B N 1
ATOM 6044 C CA . ILE B 1 239 ? -6.145 -24.719 12.461 1 95.31 239 ILE B CA 1
ATOM 6045 C C . ILE B 1 239 ? -4.879 -25.469 12.867 1 95.31 239 ILE B C 1
ATOM 6047 O O . ILE B 1 239 ? -4.168 -26 12.016 1 95.31 239 ILE B O 1
ATOM 6051 N N . CYS B 1 240 ? -4.637 -25.641 14.156 1 96.31 240 CYS B N 1
ATOM 6052 C CA . CYS B 1 240 ? -3.447 -26.328 14.648 1 96.31 240 CYS B CA 1
ATOM 6053 C C . CYS B 1 240 ? -3.527 -27.828 14.359 1 96.31 240 CYS B C 1
ATOM 6055 O O . CYS B 1 240 ? -2.529 -28.438 13.984 1 96.31 240 CYS B O 1
ATOM 6057 N N . VAL B 1 241 ? -4.695 -28.359 14.539 1 95.38 241 VAL B N 1
ATOM 6058 C CA . VAL B 1 241 ? -4.887 -29.781 14.266 1 95.38 241 VAL B CA 1
ATOM 6059 C C . VAL B 1 241 ? -4.672 -30.047 12.773 1 95.38 241 VAL B C 1
ATOM 6061 O O . VAL B 1 241 ? -3.961 -30.984 12.406 1 95.38 241 VAL B O 1
ATOM 6064 N N . LEU B 1 242 ? -5.25 -29.219 11.922 1 94.12 242 LEU B N 1
ATOM 6065 C CA . LEU B 1 242 ? -5.09 -29.391 10.484 1 94.12 242 LEU B CA 1
ATOM 6066 C C . LEU B 1 242 ? -3.635 -29.203 10.07 1 94.12 242 LEU B C 1
ATOM 6068 O O . LEU B 1 242 ? -3.127 -29.922 9.211 1 94.12 242 LEU B O 1
ATOM 6072 N N . ALA B 1 243 ? -2.977 -28.219 10.703 1 94.75 243 ALA B N 1
ATOM 6073 C CA . ALA B 1 243 ? -1.563 -27.984 10.422 1 94.75 243 ALA B CA 1
ATOM 6074 C C . ALA B 1 243 ? -0.706 -29.172 10.859 1 94.75 243 ALA B C 1
ATOM 6076 O O . ALA B 1 243 ? 0.249 -29.531 10.172 1 94.75 243 ALA B O 1
ATOM 6077 N N . SER B 1 244 ? -1.06 -29.797 11.969 1 95.31 244 SER B N 1
ATOM 6078 C CA . SER B 1 244 ? -0.331 -30.969 12.445 1 95.31 244 SER B CA 1
ATOM 6079 C C . SER B 1 244 ? -0.481 -32.156 11.477 1 95.31 244 SER B C 1
ATOM 6081 O O . SER B 1 244 ? 0.489 -32.844 11.195 1 95.31 244 SER B O 1
ATOM 6083 N N . PHE B 1 245 ? -1.677 -32.312 10.938 1 94.06 245 PHE B N 1
ATOM 6084 C CA . PHE B 1 245 ? -1.9 -33.375 9.945 1 94.06 245 PHE B CA 1
ATOM 6085 C C . PHE B 1 245 ? -1.086 -33.094 8.688 1 94.06 245 PHE B C 1
ATOM 6087 O O . PHE B 1 245 ? -0.531 -34.031 8.094 1 94.06 245 PHE B O 1
ATOM 6094 N N . LEU B 1 246 ? -1.015 -31.812 8.289 1 93.81 246 LEU B N 1
ATOM 6095 C CA . LEU B 1 246 ? -0.255 -31.422 7.109 1 93.81 246 LEU B CA 1
ATOM 6096 C C . LEU B 1 246 ? 1.231 -31.703 7.301 1 93.81 246 LEU B C 1
ATOM 6098 O O . LEU B 1 246 ? 1.88 -32.281 6.414 1 93.81 246 LEU B O 1
ATOM 6102 N N . ILE B 1 247 ? 1.747 -31.438 8.5 1 94.38 247 ILE B N 1
ATOM 6103 C CA . ILE B 1 247 ? 3.166 -31.609 8.781 1 94.38 247 ILE B CA 1
ATOM 6104 C C . ILE B 1 247 ? 3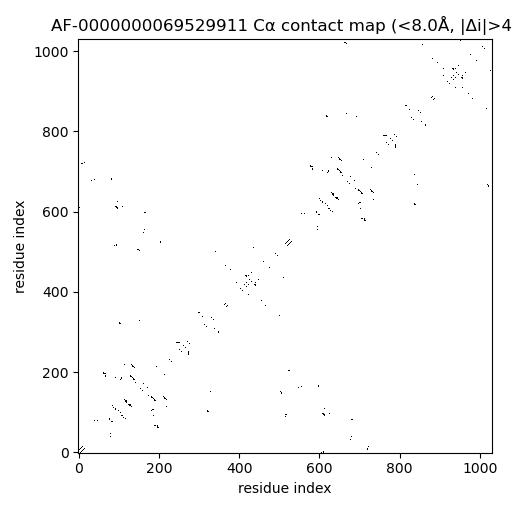.494 -33.094 8.875 1 94.38 247 ILE B C 1
ATOM 6106 O O . ILE B 1 247 ? 4.473 -33.562 8.289 1 94.38 247 ILE B O 1
ATOM 6110 N N . LEU B 1 248 ? 2.666 -33.875 9.539 1 92.12 248 LEU B N 1
ATOM 6111 C CA . LEU B 1 248 ? 2.881 -35.312 9.703 1 92.12 248 LEU B CA 1
ATOM 6112 C C . LEU B 1 248 ? 2.77 -36.031 8.359 1 92.12 248 LEU B C 1
ATOM 6114 O O . LEU B 1 248 ? 3.576 -36.906 8.055 1 92.12 248 LEU B O 1
ATOM 6118 N N . GLY B 1 249 ? 1.712 -35.656 7.629 1 91.06 249 GLY B N 1
ATOM 6119 C CA . GLY B 1 249 ? 1.561 -36.25 6.312 1 91.06 249 GLY B CA 1
ATOM 6120 C C . GLY B 1 249 ? 2.734 -35.969 5.391 1 91.06 249 GLY B C 1
ATOM 6121 O O . GLY B 1 249 ? 3.186 -36.844 4.668 1 91.06 249 GLY B O 1
ATOM 6122 N N . THR B 1 250 ? 3.287 -34.812 5.418 1 91.31 250 THR B N 1
ATOM 6123 C CA . THR B 1 250 ? 4.426 -34.438 4.59 1 91.31 250 THR B CA 1
ATOM 6124 C C . THR B 1 250 ? 5.691 -35.156 5.051 1 91.31 250 THR B C 1
ATOM 6126 O O . THR B 1 250 ? 6.488 -35.625 4.227 1 91.31 250 THR B O 1
ATOM 6129 N N . TRP B 1 251 ? 5.812 -35.312 6.359 1 89.19 251 TRP B N 1
ATOM 6130 C CA . TRP B 1 251 ? 6.973 -35.969 6.934 1 89.19 251 TRP B CA 1
ATOM 6131 C C . TRP B 1 251 ? 6.984 -37.438 6.551 1 89.19 251 TRP B C 1
ATOM 6133 O O . TRP B 1 251 ? 8.031 -38 6.195 1 89.19 251 TRP B O 1
ATOM 6143 N N . ILE B 1 252 ? 5.902 -38.094 6.535 1 86.81 252 ILE B N 1
ATOM 6144 C CA . ILE B 1 252 ? 5.793 -39.5 6.188 1 86.81 252 ILE B CA 1
ATOM 6145 C C . ILE B 1 252 ? 6.133 -39.719 4.715 1 86.81 252 ILE B C 1
ATOM 6147 O O . ILE B 1 252 ? 6.812 -40.656 4.352 1 86.81 252 ILE B O 1
ATOM 6151 N N . GLU B 1 253 ? 5.613 -38.781 3.93 1 86.25 253 GLU B N 1
ATOM 6152 C CA . GLU B 1 253 ? 5.91 -38.875 2.506 1 86.25 253 GLU B CA 1
ATOM 6153 C C . GLU B 1 253 ? 7.402 -38.719 2.236 1 86.25 253 GLU B C 1
ATOM 6155 O O . GLU B 1 253 ? 7.969 -39.406 1.395 1 86.25 253 GLU B O 1
ATOM 6160 N N . MET B 1 254 ? 8.094 -37.812 2.902 1 83.19 254 MET B N 1
ATOM 6161 C CA . MET B 1 254 ? 9.516 -37.531 2.701 1 83.19 254 MET B CA 1
ATOM 6162 C C . MET B 1 254 ? 10.375 -38.656 3.248 1 83.19 254 MET B C 1
ATOM 6164 O O . MET B 1 254 ? 11.406 -39 2.664 1 83.19 254 MET B O 1
ATOM 6168 N N . SER B 1 255 ? 10.148 -39.219 4.438 1 78.12 255 SER B N 1
ATOM 6169 C CA . SER B 1 255 ? 11 -40.188 5.117 1 78.12 255 SER B CA 1
ATOM 6170 C C . SER B 1 255 ? 10.781 -41.594 4.57 1 78.12 255 SER B C 1
ATOM 6172 O O . SER B 1 255 ? 11.703 -42.406 4.547 1 78.12 255 SER B O 1
ATOM 6174 N N . TYR B 1 256 ? 9.5 -41.938 4.488 1 68.94 256 TYR B N 1
ATOM 6175 C CA . TYR B 1 256 ? 9.305 -43.375 4.23 1 68.94 256 TYR B CA 1
ATOM 6176 C C . TYR B 1 256 ? 9.055 -43.625 2.748 1 68.94 256 TYR B C 1
ATOM 6178 O O . TYR B 1 256 ? 9.734 -44.438 2.129 1 68.94 256 TYR B O 1
ATOM 6186 N N . GLU B 1 257 ? 7.66 -43.594 2.193 1 60.97 257 GLU B N 1
ATOM 6187 C CA . GLU B 1 257 ? 7.105 -44.25 1.021 1 60.97 257 GLU B CA 1
ATOM 6188 C C . GLU B 1 257 ? 6.785 -43.25 -0.087 1 60.97 257 GLU B C 1
ATOM 6190 O O . GLU B 1 257 ? 6.062 -42.281 0.137 1 60.97 257 GLU B O 1
ATOM 6195 N N . PRO B 1 258 ? 7.633 -43.25 -1.055 1 57 258 PRO B N 1
ATOM 6196 C CA . PRO B 1 258 ? 7.086 -42.469 -2.18 1 57 258 PRO B CA 1
ATOM 6197 C C . PRO B 1 258 ? 5.613 -42.781 -2.439 1 57 258 PRO B C 1
ATOM 6199 O O . PRO B 1 258 ? 5.133 -43.875 -2.08 1 57 258 PRO B O 1
ATOM 6202 N N . ILE B 1 259 ? 4.777 -41.844 -2.619 1 57.12 259 ILE B N 1
ATOM 6203 C CA . ILE B 1 259 ? 3.33 -41.812 -2.801 1 57.12 259 ILE B CA 1
ATOM 6204 C C . ILE B 1 259 ? 2.904 -43.094 -3.566 1 57.12 259 ILE B C 1
ATOM 6206 O O . ILE B 1 259 ? 1.765 -43.531 -3.438 1 57.12 259 ILE B O 1
ATOM 6210 N N . HIS B 1 260 ? 3.76 -43.688 -4.41 1 55.75 260 HIS B N 1
ATOM 6211 C CA . HIS B 1 260 ? 3.264 -44.656 -5.355 1 55.75 260 HIS B CA 1
ATOM 6212 C C . HIS B 1 260 ? 2.961 -46 -4.66 1 55.75 260 HIS B C 1
ATOM 6214 O O . HIS B 1 260 ? 2.383 -46.906 -5.262 1 55.75 260 HIS B O 1
ATOM 6220 N N . SER B 1 261 ? 3.453 -46.125 -3.424 1 59 261 SER B N 1
ATOM 6221 C CA . SER B 1 261 ? 3.1 -47.438 -2.91 1 59 261 SER B CA 1
ATOM 6222 C C . SER B 1 261 ? 2.104 -47.344 -1.761 1 59 261 SER B C 1
ATOM 6224 O O . SER B 1 261 ? 2.359 -46.656 -0.772 1 59 261 SER B O 1
ATOM 6226 N N . PRO B 1 262 ? 0.777 -47.594 -2.037 1 60.56 262 PRO B N 1
ATOM 6227 C CA . PRO B 1 262 ? -0.279 -47.5 -1.025 1 60.56 262 PRO B CA 1
ATOM 6228 C C . PRO B 1 262 ? 0.1 -48.188 0.287 1 60.56 262 PRO B C 1
ATOM 6230 O O . PRO B 1 262 ? 0.539 -49.312 0.284 1 60.56 262 PRO B O 1
ATOM 6233 N N . SER B 1 263 ? 0.399 -47.469 1.201 1 63.88 263 SER B N 1
ATOM 6234 C CA . SER B 1 263 ? 0.705 -48.031 2.512 1 63.88 263 SER B CA 1
ATOM 6235 C C . SER B 1 263 ? -0.402 -48.969 2.982 1 63.88 263 SER B C 1
ATOM 6237 O O . SER B 1 263 ? -1.575 -48.75 2.668 1 63.88 263 SER B O 1
ATOM 6239 N N . LYS B 1 264 ? -0.158 -50.188 3.451 1 71.62 264 LYS B N 1
ATOM 6240 C CA . LYS B 1 264 ? -1.069 -51.219 3.971 1 71.62 264 LYS B CA 1
ATOM 6241 C C . LYS B 1 264 ? -1.869 -50.688 5.156 1 71.62 264 LYS B C 1
ATOM 6243 O O . LYS B 1 264 ? -2.986 -51.125 5.41 1 71.62 264 LYS B O 1
ATOM 6248 N N . TYR B 1 265 ? -1.42 -49.5 5.824 1 79.38 265 TYR B N 1
ATOM 6249 C CA . TYR B 1 265 ? -2.086 -49 7.02 1 79.38 265 TYR B CA 1
ATOM 6250 C C . TYR B 1 265 ? -2.973 -47.812 6.688 1 79.38 265 TYR B C 1
ATOM 6252 O O . TYR B 1 265 ? -2.535 -46.875 6.012 1 79.38 265 TYR B O 1
ATOM 6260 N N . LEU B 1 266 ? -4.227 -48 7.043 1 83.06 266 LEU B N 1
ATOM 6261 C CA . LEU B 1 266 ? -5.246 -46.969 6.789 1 83.06 266 LEU B CA 1
ATOM 6262 C C . LEU B 1 266 ? -4.82 -45.625 7.359 1 83.06 266 LEU B C 1
ATOM 6264 O O . LEU B 1 266 ? -5.023 -44.594 6.723 1 83.06 266 LEU B O 1
ATOM 6268 N N . GLY B 1 267 ? -4.219 -45.625 8.516 1 83 267 GLY B N 1
ATOM 6269 C CA . GLY B 1 267 ? -3.77 -44.375 9.148 1 83 267 GLY B CA 1
ATOM 6270 C C . GLY B 1 267 ? -2.764 -43.625 8.312 1 83 267 GLY B C 1
ATOM 6271 O O . GLY B 1 267 ? -2.859 -42.406 8.18 1 83 267 GLY B O 1
ATOM 6272 N N . ASN B 1 268 ? -2.002 -44.375 7.727 1 83.44 268 ASN B N 1
ATOM 6273 C CA . ASN B 1 268 ? -0.984 -43.75 6.895 1 83.44 268 ASN B CA 1
ATOM 6274 C C . ASN B 1 268 ? -1.584 -43.156 5.609 1 83.44 268 ASN B C 1
ATOM 6276 O O . ASN B 1 268 ? -1.165 -42.125 5.141 1 83.44 268 ASN B O 1
ATOM 6280 N N . ARG B 1 269 ? -2.625 -43.875 5.199 1 85.25 269 ARG B N 1
ATOM 6281 C CA . ARG B 1 269 ? -3.277 -43.375 3.986 1 85.25 269 ARG B CA 1
ATOM 6282 C C . ARG B 1 269 ? -3.992 -42.062 4.238 1 85.25 269 ARG B C 1
ATOM 6284 O O . ARG B 1 269 ? -3.951 -41.156 3.4 1 85.25 269 ARG B O 1
ATOM 6291 N N . ILE B 1 270 ? -4.543 -42.062 5.359 1 87.25 270 ILE B N 1
ATOM 6292 C CA . ILE B 1 270 ? -5.273 -40.844 5.723 1 87.25 270 ILE B CA 1
ATOM 6293 C C . ILE B 1 270 ? -4.297 -39.688 5.902 1 87.25 270 ILE B C 1
ATOM 6295 O O . ILE B 1 270 ? -4.531 -38.594 5.395 1 87.25 270 ILE B O 1
ATOM 6299 N N . LEU B 1 271 ? -3.229 -39.938 6.496 1 87.31 271 LEU B N 1
ATOM 6300 C CA . LEU B 1 271 ? -2.256 -38.875 6.746 1 87.31 271 LEU B CA 1
ATOM 6301 C C . LEU B 1 271 ? -1.582 -38.438 5.445 1 87.31 271 LEU B C 1
ATOM 6303 O O . LEU B 1 271 ? -1.275 -37.25 5.266 1 87.31 271 LEU B O 1
ATOM 6307 N N . LEU B 1 272 ? -1.443 -39.344 4.59 1 87.5 272 LEU B N 1
ATOM 6308 C CA . LEU B 1 272 ? -0.794 -39.062 3.316 1 87.5 272 LEU B CA 1
ATOM 6309 C C . LEU B 1 272 ? -1.669 -38.156 2.461 1 87.5 272 LEU B C 1
ATOM 6311 O O . LEU B 1 272 ? -1.161 -37.406 1.616 1 87.5 272 LEU B O 1
ATOM 6315 N N . SER B 1 273 ? -2.967 -38.25 2.715 1 88.5 273 SER B N 1
ATOM 6316 C CA . SER B 1 273 ? -3.881 -37.406 1.965 1 88.5 273 SER B CA 1
ATOM 6317 C C . SER B 1 273 ? -3.676 -35.906 2.312 1 88.5 273 SER B C 1
ATOM 6319 O O . SER B 1 273 ? -4.043 -35.031 1.535 1 88.5 273 SER B O 1
ATOM 6321 N N . PHE B 1 274 ? -2.971 -35.719 3.426 1 90.88 274 PHE B N 1
ATOM 6322 C CA . PHE B 1 274 ? -2.764 -34.344 3.861 1 90.88 274 PHE B CA 1
ATOM 6323 C C . PHE B 1 274 ? -1.367 -33.875 3.49 1 90.88 274 PHE B C 1
ATOM 6325 O O . PHE B 1 274 ? -0.968 -32.75 3.857 1 90.88 274 PHE B O 1
ATOM 6332 N N . SER B 1 275 ? -0.673 -34.656 2.766 1 90.75 275 SER B N 1
ATOM 6333 C CA . SER B 1 275 ? 0.696 -34.281 2.412 1 90.75 275 SER B CA 1
ATOM 6334 C C . SER B 1 275 ? 0.726 -33.062 1.506 1 90.75 275 SER B C 1
ATOM 6336 O O . SER B 1 275 ? -0.028 -32.969 0.534 1 90.75 275 SER B O 1
ATOM 6338 N N . ALA B 1 276 ? 1.551 -32.062 1.82 1 90.19 276 ALA B N 1
ATOM 6339 C CA . ALA B 1 276 ? 1.665 -30.828 1.048 1 90.19 276 ALA B CA 1
ATOM 6340 C C . ALA B 1 276 ? 2.309 -31.094 -0.311 1 90.19 276 ALA B C 1
ATOM 6342 O O . ALA B 1 276 ? 1.946 -30.469 -1.308 1 90.19 276 ALA B O 1
ATOM 6343 N N . ILE B 1 277 ? 3.129 -32 -0.429 1 84.81 277 ILE B N 1
ATOM 6344 C CA . ILE B 1 277 ? 3.859 -32.312 -1.659 1 84.81 277 ILE B CA 1
ATOM 6345 C C . ILE B 1 277 ? 2.906 -32.875 -2.701 1 84.81 277 ILE B C 1
ATOM 6347 O O . ILE B 1 277 ? 2.807 -32.375 -3.818 1 84.81 277 ILE B O 1
ATOM 6351 N N . SER B 1 278 ? 2.256 -33.938 -2.279 1 84.25 278 SER B N 1
ATOM 6352 C CA . SER B 1 278 ? 1.339 -34.594 -3.213 1 84.25 278 SER B CA 1
ATOM 6353 C C . SER B 1 278 ? 0.214 -33.656 -3.625 1 84.25 278 SER B C 1
ATOM 6355 O O . SER B 1 278 ? -0.162 -33.594 -4.797 1 84.25 278 SER B O 1
ATOM 6357 N N . ASN B 1 279 ? -0.279 -32.875 -2.645 1 87.69 279 ASN B N 1
ATOM 6358 C CA . ASN B 1 279 ? -1.375 -31.969 -2.943 1 87.69 279 ASN B CA 1
ATOM 6359 C C . ASN B 1 279 ? -0.912 -30.797 -3.816 1 87.69 279 ASN B C 1
ATOM 6361 O O . ASN B 1 279 ? -1.655 -30.328 -4.68 1 87.69 279 ASN B O 1
ATOM 6365 N N . PHE B 1 280 ? 0.262 -30.359 -3.609 1 85.56 280 PHE B N 1
ATOM 6366 C CA . PHE B 1 280 ? 0.787 -29.281 -4.438 1 85.56 280 PHE B CA 1
ATOM 6367 C C . PHE B 1 280 ? 1.015 -29.75 -5.867 1 85.56 280 PHE B C 1
ATOM 6369 O O . PHE B 1 280 ? 0.705 -29.031 -6.82 1 85.56 280 PHE B O 1
ATOM 6376 N N . LYS B 1 281 ? 1.562 -30.969 -6.055 1 78.19 281 LYS B N 1
ATOM 6377 C CA . LYS B 1 281 ? 1.765 -31.547 -7.379 1 78.19 281 LYS B CA 1
ATOM 6378 C C . LYS B 1 281 ? 0.438 -31.719 -8.117 1 78.19 281 LYS B C 1
ATOM 6380 O O . LYS B 1 281 ? 0.353 -31.469 -9.32 1 78.19 281 LYS B O 1
ATOM 6385 N N . ARG B 1 282 ? -0.485 -32.062 -7.32 1 80.69 282 ARG B N 1
ATOM 6386 C CA . ARG B 1 282 ? -1.812 -32.219 -7.906 1 80.69 282 ARG B CA 1
ATOM 6387 C C . ARG B 1 282 ? -2.404 -30.875 -8.312 1 80.69 282 ARG B C 1
ATOM 6389 O O . ARG B 1 282 ? -3.076 -30.766 -9.336 1 80.69 282 ARG B O 1
ATOM 6396 N N . LEU B 1 283 ? -2.119 -29.922 -7.559 1 79.94 283 LEU B N 1
ATOM 6397 C CA . LEU B 1 283 ? -2.664 -28.594 -7.793 1 79.94 283 LEU B CA 1
ATOM 6398 C C . LEU B 1 283 ? -2.062 -27.969 -9.055 1 79.94 283 LEU B C 1
ATOM 6400 O O . LEU B 1 283 ? -2.762 -27.297 -9.812 1 79.94 283 LEU B O 1
ATOM 6404 N N . ILE B 1 284 ? -0.809 -28.312 -9.359 1 74.69 284 ILE B N 1
ATOM 6405 C CA . ILE B 1 284 ? -0.136 -27.672 -10.477 1 74.69 284 ILE B CA 1
ATOM 6406 C C . ILE B 1 284 ? -0.178 -28.578 -11.703 1 74.69 284 ILE B C 1
ATOM 6408 O O . ILE B 1 284 ? 0.341 -28.234 -12.766 1 74.69 284 ILE B O 1
ATOM 6412 N N . ARG B 1 285 ? -0.755 -29.766 -11.539 1 71.75 285 ARG B N 1
ATOM 6413 C CA . ARG B 1 285 ? -0.828 -30.719 -12.641 1 71.75 285 ARG B CA 1
ATOM 6414 C C . ARG B 1 285 ? -1.656 -30.156 -13.797 1 71.75 285 ARG B C 1
ATOM 6416 O O . ARG B 1 285 ? -2.754 -29.625 -13.578 1 71.75 285 ARG B O 1
ATOM 6423 N N . THR B 1 286 ? -1.075 -30.047 -14.93 1 65.44 286 THR B N 1
ATOM 6424 C CA . THR B 1 286 ? -1.753 -29.516 -16.094 1 65.44 286 THR B CA 1
ATOM 6425 C C . THR B 1 286 ? -2.32 -30.625 -16.969 1 65.44 286 THR B C 1
ATOM 6427 O O . THR B 1 286 ? -2.969 -30.375 -17.984 1 65.44 286 THR B O 1
ATOM 6430 N N . LYS B 1 287 ? -2.102 -31.859 -16.625 1 63.12 287 LYS B N 1
ATOM 6431 C CA . LYS B 1 287 ? -2.621 -32.969 -17.438 1 63.12 287 LYS B CA 1
ATOM 6432 C C . LYS B 1 287 ? -4.145 -33.031 -17.344 1 63.12 287 LYS B C 1
ATOM 6434 O O . LYS B 1 287 ? -4.707 -33.031 -16.25 1 63.12 287 LYS B O 1
ATOM 6439 N N . THR B 1 288 ? -4.859 -32.5 -18.25 1 61.97 288 THR B N 1
ATOM 6440 C CA . THR B 1 288 ? -6.316 -32.562 -18.297 1 61.97 288 THR B CA 1
ATOM 6441 C C . THR B 1 288 ? -6.809 -33.781 -19.031 1 61.97 288 THR B C 1
ATOM 6443 O O . THR B 1 288 ? -6.117 -34.312 -19.906 1 61.97 288 THR B O 1
ATOM 6446 N N . SER B 1 289 ? -7.715 -34.5 -18.406 1 60.56 289 SER B N 1
ATOM 6447 C CA . SER B 1 289 ? -8.328 -35.594 -19.125 1 60.56 289 SER B CA 1
ATOM 6448 C C . SER B 1 289 ? -8.859 -35.156 -20.484 1 60.56 289 SER B C 1
ATOM 6450 O O . SER B 1 289 ? -9.148 -33.969 -20.688 1 60.56 289 SER B O 1
ATOM 6452 N N . ASN B 1 290 ? -8.617 -35.875 -21.562 1 58.69 290 ASN B N 1
ATOM 6453 C CA . ASN B 1 290 ? -9.078 -35.656 -22.922 1 58.69 290 ASN B CA 1
ATOM 6454 C C . ASN B 1 290 ? -10.484 -35.062 -22.953 1 58.69 290 ASN B C 1
ATOM 6456 O O . ASN B 1 290 ? -10.82 -34.281 -23.859 1 58.69 290 ASN B O 1
ATOM 6460 N N . GLU B 1 291 ? -11.344 -35.375 -22.016 1 59.09 291 GLU B N 1
ATOM 6461 C CA . GLU B 1 291 ? -12.742 -34.969 -22.094 1 59.09 291 GLU B CA 1
ATOM 6462 C C . GLU B 1 291 ? -12.945 -33.594 -21.469 1 59.09 291 GLU B C 1
ATOM 6464 O O . GLU B 1 291 ? -14.031 -33 -21.547 1 59.09 291 GLU B O 1
ATOM 6469 N N . ASN B 1 292 ? -11.828 -32.969 -20.984 1 61.84 292 ASN B N 1
ATOM 6470 C CA . ASN B 1 292 ? -12.094 -31.781 -20.188 1 61.84 292 ASN B CA 1
ATOM 6471 C C . ASN B 1 292 ? -12.133 -30.516 -21.031 1 61.84 292 ASN B C 1
ATOM 6473 O O . ASN B 1 292 ? -11.344 -30.359 -21.969 1 61.84 292 ASN B O 1
ATOM 6477 N N . LEU B 1 293 ? -13.375 -29.938 -21.078 1 70.62 293 LEU B N 1
ATOM 6478 C CA . LEU B 1 293 ? -13.664 -28.656 -21.703 1 70.62 293 LEU B CA 1
ATOM 6479 C C . LEU B 1 293 ? -12.664 -27.594 -21.25 1 70.62 293 LEU B C 1
ATOM 6481 O O . LEU B 1 293 ? -13.016 -26.719 -20.453 1 70.62 293 LEU B O 1
ATOM 6485 N N . ARG B 1 294 ? -11.43 -27.703 -21.719 1 74.81 294 ARG B N 1
ATOM 6486 C CA . ARG B 1 294 ? -10.297 -26.859 -21.359 1 74.81 294 ARG B CA 1
ATOM 6487 C C . ARG B 1 294 ? -10.641 -25.391 -21.531 1 74.81 294 ARG B C 1
ATOM 6489 O O . ARG B 1 294 ? -10.203 -24.547 -20.734 1 74.81 294 ARG B O 1
ATOM 6496 N N . CYS B 1 295 ? -11.461 -25.203 -22.469 1 78.75 295 CYS B N 1
ATOM 6497 C CA . CYS B 1 295 ? -11.805 -23.812 -22.766 1 78.75 295 CYS B CA 1
ATOM 6498 C C . CYS B 1 295 ? -12.586 -23.203 -21.609 1 78.75 295 CYS B C 1
ATOM 6500 O O . CYS B 1 295 ? -12.414 -22.016 -21.297 1 78.75 295 CYS B O 1
ATOM 6502 N N . LEU B 1 296 ? -13.352 -24.047 -20.969 1 82.31 296 LEU B N 1
ATOM 6503 C CA . LEU B 1 296 ? -14.156 -23.547 -19.859 1 82.31 296 LEU B CA 1
ATOM 6504 C C . LEU B 1 296 ? -13.281 -23.156 -18.672 1 82.31 296 LEU B C 1
ATOM 6506 O O . LEU B 1 296 ? -13.578 -22.188 -17.969 1 82.31 296 LEU B O 1
ATOM 6510 N N . HIS B 1 297 ? -12.195 -23.844 -18.609 1 82.69 297 HIS B N 1
ATOM 6511 C CA . HIS B 1 297 ? -11.266 -23.5 -17.531 1 82.69 297 HIS B CA 1
ATOM 6512 C C . HIS B 1 297 ? -10.609 -22.141 -17.781 1 82.69 297 HIS B C 1
ATOM 6514 O O . HIS B 1 297 ? -10.391 -21.375 -16.844 1 82.69 297 HIS B O 1
ATOM 6520 N N . GLY B 1 298 ? -10.312 -21.922 -18.969 1 83.94 298 GLY B N 1
ATOM 6521 C CA . GLY B 1 298 ? -9.75 -20.625 -19.312 1 83.94 298 GLY B CA 1
ATOM 6522 C C . GLY B 1 298 ? -10.711 -19.469 -19.062 1 83.94 298 GLY B C 1
ATOM 6523 O O . GLY B 1 298 ? -10.32 -18.438 -18.531 1 83.94 298 GLY B O 1
ATOM 6524 N N . ILE B 1 299 ? -11.961 -19.719 -19.312 1 88.56 299 ILE B N 1
ATOM 6525 C CA . ILE B 1 299 ? -12.984 -18.688 -19.109 1 88.56 299 ILE B CA 1
ATOM 6526 C C . ILE B 1 299 ? -13.156 -18.422 -17.625 1 88.56 299 ILE B C 1
ATOM 6528 O O . ILE B 1 299 ? -13.281 -17.266 -17.203 1 88.56 299 ILE B O 1
ATOM 6532 N N . GLN B 1 300 ? -13.125 -19.438 -16.938 1 88.94 300 GLN B N 1
ATOM 6533 C CA . GLN B 1 300 ? -13.266 -19.281 -15.492 1 88.94 300 GLN B CA 1
ATOM 6534 C C . GLN B 1 300 ? -12.102 -18.484 -14.914 1 88.94 300 GLN B C 1
ATOM 6536 O O . GLN B 1 300 ? -12.281 -17.688 -13.992 1 88.94 300 GLN B O 1
ATOM 6541 N N . PHE B 1 301 ? -10.992 -18.719 -15.516 1 87.94 301 PHE B N 1
ATOM 6542 C CA . PHE B 1 301 ? -9.805 -18.016 -15.031 1 87.94 301 PHE B CA 1
ATOM 6543 C C . PHE B 1 301 ? -9.93 -16.516 -15.281 1 87.94 301 PHE B C 1
ATOM 6545 O O . PHE B 1 301 ? -9.703 -15.703 -14.367 1 87.94 301 PHE B O 1
ATOM 6552 N N . PHE B 1 302 ? -10.297 -16.172 -16.391 1 88.62 302 PHE B N 1
ATOM 6553 C CA . PHE B 1 302 ? -10.414 -14.766 -16.734 1 88.62 302 PHE B CA 1
ATOM 6554 C C . PHE B 1 302 ? -11.562 -14.117 -15.961 1 88.62 302 PHE B C 1
ATOM 6556 O O . PHE B 1 302 ? -11.469 -12.953 -15.57 1 88.62 302 PHE B O 1
ATOM 6563 N N . THR B 1 303 ? -12.555 -14.867 -15.742 1 89.69 303 THR B N 1
ATOM 6564 C CA . THR B 1 303 ? -13.711 -14.336 -15.039 1 89.69 303 THR B CA 1
ATOM 6565 C C . THR B 1 303 ? -13.375 -14.086 -13.57 1 89.69 303 THR B C 1
ATOM 6567 O O . THR B 1 303 ? -13.742 -13.039 -13.016 1 89.69 303 THR B O 1
ATOM 6570 N N . ILE B 1 304 ? -12.672 -14.992 -12.992 1 91.25 304 ILE B N 1
ATOM 6571 C CA . ILE B 1 304 ? -12.328 -14.805 -11.586 1 91.25 304 ILE B CA 1
ATOM 6572 C C . ILE B 1 304 ? -11.352 -13.641 -11.445 1 91.25 304 ILE B C 1
ATOM 6574 O O . ILE B 1 304 ? -11.406 -12.891 -10.477 1 91.25 304 ILE B O 1
ATOM 6578 N N . THR B 1 305 ? -10.453 -13.5 -12.352 1 88.94 305 THR B N 1
ATOM 6579 C CA . THR B 1 305 ? -9.523 -12.375 -12.344 1 88.94 305 THR B CA 1
ATOM 6580 C C . THR B 1 305 ? -10.281 -11.055 -12.445 1 88.94 305 THR B C 1
ATOM 6582 O O . THR B 1 305 ? -9.922 -10.078 -11.781 1 88.94 305 THR B O 1
ATOM 6585 N N . TRP B 1 306 ? -11.289 -11.117 -13.219 1 86.19 306 TRP B N 1
ATOM 6586 C CA . TRP B 1 306 ? -12.141 -9.938 -13.367 1 86.19 306 TRP B CA 1
ATOM 6587 C C . TRP B 1 306 ? -12.836 -9.602 -12.062 1 86.19 306 TRP B C 1
ATOM 6589 O O . TRP B 1 306 ? -12.859 -8.438 -11.641 1 86.19 306 TRP B O 1
ATOM 6599 N N . VAL B 1 307 ? -13.258 -10.578 -11.406 1 85.81 307 VAL B N 1
ATOM 6600 C CA . VAL B 1 307 ? -13.938 -10.383 -10.133 1 85.81 307 VAL B CA 1
ATOM 6601 C C . VAL B 1 307 ? -12.961 -9.836 -9.094 1 85.81 307 VAL B C 1
ATOM 6603 O O . VAL B 1 307 ? -13.273 -8.883 -8.375 1 85.81 307 VAL B O 1
ATOM 6606 N N . VAL B 1 308 ? -11.844 -10.414 -9.094 1 85.88 308 VAL B N 1
ATOM 6607 C CA . VAL B 1 308 ? -10.836 -9.992 -8.125 1 85.88 308 VAL B CA 1
ATOM 6608 C C . VAL B 1 308 ? -10.406 -8.562 -8.414 1 85.88 308 VAL B C 1
ATOM 6610 O O . VAL B 1 308 ? -10.234 -7.758 -7.492 1 85.88 308 VAL B O 1
ATOM 6613 N N . TYR B 1 309 ? -10.281 -8.242 -9.594 1 80.56 309 TYR B N 1
ATOM 6614 C CA . TYR B 1 309 ? -9.914 -6.891 -10 1 80.56 309 TYR B CA 1
ATOM 6615 C C . TYR B 1 309 ? -10.969 -5.879 -9.57 1 80.56 309 TYR B C 1
ATOM 6617 O O . TYR B 1 309 ? -10.641 -4.82 -9.031 1 80.56 309 TYR B O 1
ATOM 6625 N N . GLY B 1 310 ? -12.156 -6.191 -9.773 1 75.94 310 GLY B N 1
ATOM 6626 C CA . GLY B 1 310 ? -13.258 -5.32 -9.375 1 75.94 310 GLY B CA 1
ATOM 6627 C C . GLY B 1 310 ? -13.328 -5.094 -7.879 1 75.94 310 GLY B C 1
ATOM 6628 O O . GLY B 1 310 ? -13.477 -3.959 -7.426 1 75.94 310 GLY B O 1
ATOM 6629 N N . HIS B 1 311 ? -13.031 -6.156 -7.137 1 76.88 311 HIS B N 1
ATOM 6630 C CA . HIS B 1 311 ? -13.117 -6.047 -5.684 1 76.88 311 HIS B CA 1
ATOM 6631 C C . HIS B 1 311 ? -11.898 -5.32 -5.113 1 76.88 311 HIS B C 1
ATOM 6633 O O . HIS B 1 311 ? -12.023 -4.57 -4.145 1 76.88 311 HIS B O 1
ATOM 6639 N N . ALA B 1 312 ? -10.852 -5.539 -5.727 1 75.44 312 ALA B N 1
ATOM 6640 C CA . ALA B 1 312 ? -9.625 -4.914 -5.242 1 75.44 312 ALA B CA 1
ATOM 6641 C C . ALA B 1 312 ? -9.648 -3.404 -5.457 1 75.44 312 ALA B C 1
ATOM 6643 O O . ALA B 1 312 ? -9.047 -2.648 -4.688 1 75.44 312 ALA B O 1
ATOM 6644 N N . TYR B 1 313 ? -10.328 -2.967 -6.371 1 69.12 313 TYR B N 1
ATOM 6645 C CA . TYR B 1 313 ? -10.352 -1.543 -6.684 1 69.12 313 TYR B CA 1
ATOM 6646 C C . TYR B 1 313 ? -11.562 -0.867 -6.043 1 69.12 313 TYR B C 1
ATOM 6648 O O . TYR B 1 313 ? -11.477 0.283 -5.605 1 69.12 313 TYR B O 1
ATOM 6656 N N . LEU B 1 314 ? -12.625 -1.567 -5.957 1 66.25 314 LEU B N 1
ATOM 6657 C CA . LEU B 1 314 ? -13.859 -0.956 -5.477 1 66.25 314 LEU B CA 1
ATOM 6658 C C . LEU B 1 314 ? -13.875 -0.894 -3.951 1 66.25 314 LEU B C 1
ATOM 6660 O O . LEU B 1 314 ? -14.297 0.106 -3.371 1 66.25 314 LEU B O 1
ATOM 6664 N N . TYR B 1 315 ? -13.359 -1.894 -3.32 1 65.25 315 TYR B N 1
ATOM 6665 C CA . TYR B 1 315 ? -13.555 -1.971 -1.876 1 65.25 315 TYR B CA 1
ATOM 6666 C C . TYR B 1 315 ? -12.602 -1.031 -1.146 1 65.25 315 TYR B C 1
ATOM 6668 O O . TYR B 1 315 ? -13.008 -0.318 -0.226 1 65.25 315 TYR B O 1
ATOM 6676 N N . PRO B 1 316 ? -11.367 -1.076 -1.59 1 61.03 316 PRO B N 1
ATOM 6677 C CA . PRO B 1 316 ? -10.547 -0.083 -0.895 1 61.03 316 PRO B CA 1
ATOM 6678 C C . PRO B 1 316 ? -11.047 1.345 -1.1 1 61.03 316 PRO B C 1
ATOM 6680 O O . PRO B 1 316 ? -10.914 2.184 -0.206 1 61.03 316 PRO B O 1
ATOM 6683 N N . GLY B 1 317 ? -11.648 1.58 -2.201 1 57.56 317 GLY B N 1
ATOM 6684 C CA . GLY B 1 317 ? -12.211 2.895 -2.471 1 57.56 317 GLY B CA 1
ATOM 6685 C C . GLY B 1 317 ? -13.43 3.205 -1.626 1 57.56 317 GLY B C 1
ATOM 6686 O O . GLY B 1 317 ? -13.648 4.355 -1.233 1 57.56 317 GLY B O 1
ATOM 6687 N N . MET B 1 318 ? -14.195 2.113 -1.439 1 56.38 318 MET B N 1
ATOM 6688 C CA . MET B 1 318 ? -15.398 2.299 -0.637 1 56.38 318 MET B CA 1
ATOM 6689 C C . MET B 1 318 ? -15.047 2.553 0.825 1 56.38 318 MET B C 1
ATOM 6691 O O . MET B 1 318 ? -15.742 3.301 1.516 1 56.38 318 MET B O 1
ATOM 6695 N N . PHE B 1 319 ? -14.008 1.756 1.128 1 52.97 319 PHE B N 1
ATOM 6696 C CA . PHE B 1 319 ? -13.633 1.91 2.527 1 52.97 319 PHE B CA 1
ATOM 6697 C C . PHE B 1 319 ? -12.703 3.102 2.711 1 52.97 319 PHE B C 1
ATOM 6699 O O . PHE B 1 319 ? -12.461 3.541 3.836 1 52.97 319 PHE B O 1
ATOM 6706 N N . SER B 1 320 ? -12.18 3.414 1.383 1 52.72 320 SER B N 1
ATOM 6707 C CA . SER B 1 320 ? -11.211 4.496 1.502 1 52.72 320 SER B CA 1
ATOM 6708 C C . SER B 1 320 ? -11.898 5.832 1.765 1 52.72 320 SER B C 1
ATOM 6710 O O . SER B 1 320 ? -13 6.07 1.275 1 52.72 320 SER B O 1
ATOM 6712 N N . THR B 1 321 ? -11.789 6.227 2.973 1 56.03 321 THR B N 1
ATOM 6713 C CA . THR B 1 321 ? -12.133 7.539 3.508 1 56.03 321 THR B CA 1
ATOM 6714 C C . THR B 1 321 ? -11.742 8.641 2.529 1 56.03 321 THR B C 1
ATOM 6716 O O . THR B 1 321 ? -11.695 9.82 2.898 1 56.03 321 THR B O 1
ATOM 6719 N N . ASN B 1 322 ? -11.305 8.211 1.202 1 57.97 322 ASN B N 1
ATOM 6720 C CA . ASN B 1 322 ? -10.891 9.266 0.283 1 57.97 322 ASN B CA 1
ATOM 6721 C C . ASN B 1 322 ? -11.836 9.359 -0.914 1 57.97 322 ASN B C 1
ATOM 6723 O O . ASN B 1 322 ? -12.203 8.344 -1.504 1 57.97 322 ASN B O 1
ATOM 6727 N N . TYR B 1 323 ? -12.508 10.422 -1.042 1 60.22 323 TYR B N 1
ATOM 6728 C CA . TYR B 1 323 ? -13.453 10.742 -2.109 1 60.22 323 TYR B CA 1
ATOM 6729 C C . TYR B 1 323 ? -12.719 11.07 -3.402 1 60.22 323 TYR B C 1
ATOM 6731 O O . TYR B 1 323 ? -13.336 11.484 -4.387 1 60.22 323 TYR B O 1
ATOM 6739 N N . SER B 1 324 ? -11.414 10.82 -3.346 1 68.44 324 SER B N 1
ATOM 6740 C CA . SER B 1 324 ? -10.648 11.297 -4.492 1 68.44 324 SER B CA 1
ATOM 6741 C C . SER B 1 324 ? -11.062 10.578 -5.77 1 68.44 324 SER B C 1
ATOM 6743 O O . SER B 1 324 ? -11.211 11.203 -6.824 1 68.44 324 SER B O 1
ATOM 6745 N N . THR B 1 325 ? -11.375 9.367 -5.539 1 64.5 325 THR B N 1
ATOM 6746 C CA . THR B 1 325 ? -11.781 8.609 -6.715 1 64.5 325 THR B CA 1
ATOM 6747 C C . THR B 1 325 ? -13.203 8.977 -7.129 1 64.5 325 THR B C 1
ATOM 6749 O O . THR B 1 325 ? -13.508 9.078 -8.32 1 64.5 325 THR B O 1
ATOM 6752 N N . MET B 1 326 ? -13.961 9.375 -6.148 1 67.5 326 MET B N 1
ATOM 6753 C CA . MET B 1 326 ? -15.359 9.695 -6.418 1 67.5 326 MET B CA 1
ATOM 6754 C C . MET B 1 326 ? -15.484 11.07 -7.062 1 67.5 326 MET B C 1
ATOM 6756 O O . MET B 1 326 ? -16.391 11.305 -7.863 1 67.5 326 MET B O 1
ATOM 6760 N N . PHE B 1 327 ? -14.531 11.867 -6.676 1 71.31 327 PHE B N 1
ATOM 6761 C CA . PHE B 1 327 ? -14.539 13.211 -7.25 1 71.31 327 PHE B CA 1
ATOM 6762 C C . PHE B 1 327 ? -14.234 13.164 -8.742 1 71.31 327 PHE B C 1
ATOM 6764 O O . PHE B 1 327 ? -14.664 14.039 -9.5 1 71.31 327 PHE B O 1
ATOM 6771 N N . ARG B 1 328 ? -13.539 12.031 -9.18 1 64.5 328 ARG B N 1
ATOM 6772 C CA . ARG B 1 328 ? -13.133 11.914 -10.578 1 64.5 328 ARG B CA 1
ATOM 6773 C C . ARG B 1 328 ? -14.008 10.914 -11.32 1 64.5 328 ARG B C 1
ATOM 6775 O O . ARG B 1 328 ? -13.727 10.562 -12.469 1 64.5 328 ARG B O 1
ATOM 6782 N N . MET B 1 329 ? -14.938 10.328 -10.68 1 62.41 329 MET B N 1
ATOM 6783 C CA . MET B 1 329 ? -15.727 9.203 -11.148 1 62.41 329 MET B CA 1
ATOM 6784 C C . MET B 1 329 ? -16.328 9.492 -12.523 1 62.41 329 MET B C 1
ATOM 6786 O O . MET B 1 329 ? -16.297 8.648 -13.414 1 62.41 329 MET B O 1
ATOM 6790 N N . PRO B 1 330 ? -16.984 10.75 -12.734 1 59.53 330 PRO B N 1
ATOM 6791 C CA . PRO B 1 330 ? -17.5 10.781 -14.102 1 59.53 330 PRO B CA 1
ATOM 6792 C C . PRO B 1 330 ? -16.391 10.602 -15.141 1 59.53 330 PRO B C 1
ATOM 6794 O O . PRO B 1 330 ? -16.609 9.953 -16.172 1 59.53 330 PRO B O 1
ATOM 6797 N N . ASP B 1 331 ? -15.227 11.023 -14.82 1 61.81 331 ASP B N 1
ATOM 6798 C CA . ASP B 1 331 ? -14.148 10.93 -15.797 1 61.81 331 ASP B CA 1
ATOM 6799 C C . ASP B 1 331 ? -13.555 9.523 -15.836 1 61.81 331 ASP B C 1
ATOM 6801 O O . ASP B 1 331 ? -13.25 9 -16.906 1 61.81 331 ASP B O 1
ATOM 6805 N N . VAL B 1 332 ? -13.609 8.945 -14.695 1 62.78 332 VAL B N 1
ATOM 6806 C CA . VAL B 1 332 ? -13 7.629 -14.602 1 62.78 332 VAL B CA 1
ATOM 6807 C C . VAL B 1 332 ? -13.953 6.566 -15.133 1 62.78 332 VAL B C 1
ATOM 6809 O O . VAL B 1 332 ? -13.531 5.605 -15.781 1 62.78 332 VAL B O 1
ATOM 6812 N N . THR B 1 333 ? -15.258 6.879 -14.898 1 62.72 333 THR B N 1
ATOM 6813 C CA . THR B 1 333 ? -16.234 5.879 -15.289 1 62.72 333 THR B CA 1
ATOM 6814 C C . THR B 1 333 ? -16.359 5.801 -16.812 1 62.72 333 THR B C 1
ATOM 6816 O O . THR B 1 333 ? -16.797 4.785 -17.359 1 62.72 333 THR B O 1
ATOM 6819 N N . SER B 1 334 ? -15.875 6.891 -17.422 1 63.88 334 SER B N 1
ATOM 6820 C CA . SER B 1 334 ? -15.977 6.895 -18.875 1 63.88 334 SER B CA 1
ATOM 6821 C C . SER B 1 334 ? -14.797 6.168 -19.516 1 63.88 334 SER B C 1
ATOM 6823 O O . SER B 1 334 ? -14.836 5.844 -20.703 1 63.88 334 SER B O 1
ATOM 6825 N N . GLN B 1 335 ? -13.906 5.816 -18.688 1 67.38 335 GLN B N 1
ATOM 6826 C CA . GLN B 1 335 ? -12.742 5.109 -19.219 1 67.38 335 GLN B CA 1
ATOM 6827 C C . GLN B 1 335 ? -13.023 3.617 -19.359 1 67.38 335 GLN B C 1
ATOM 6829 O O . GLN B 1 335 ? -13.766 3.041 -18.562 1 67.38 335 GLN B O 1
ATOM 6834 N N . PRO B 1 336 ? -12.602 3.049 -20.391 1 69.12 336 PRO B N 1
ATOM 6835 C CA . PRO B 1 336 ? -12.875 1.632 -20.641 1 69.12 336 PRO B CA 1
ATOM 6836 C C . PRO B 1 336 ? -12.445 0.732 -19.484 1 69.12 336 PRO B C 1
ATOM 6838 O O . PRO B 1 336 ? -13.156 -0.223 -19.141 1 69.12 336 PRO B O 1
ATOM 6841 N N . VAL B 1 337 ? -11.367 1.07 -18.938 1 67.25 337 VAL B N 1
ATOM 6842 C CA . VAL B 1 337 ? -10.875 0.243 -17.844 1 67.25 337 VAL B CA 1
ATOM 6843 C C . VAL B 1 337 ? -11.828 0.339 -16.656 1 67.25 337 VAL B C 1
ATOM 6845 O O . VAL B 1 337 ? -12.07 -0.652 -15.961 1 67.25 337 VAL B O 1
ATOM 6848 N N . ALA B 1 338 ? -12.414 1.456 -16.531 1 68.56 338 ALA B N 1
ATOM 6849 C CA . ALA B 1 338 ? -13.367 1.666 -15.438 1 68.56 338 ALA B CA 1
ATOM 6850 C C . ALA B 1 338 ? -14.672 0.924 -15.695 1 68.56 338 ALA B C 1
ATOM 6852 O O . ALA B 1 338 ? -15.352 0.501 -14.758 1 68.56 338 ALA B O 1
ATOM 6853 N N . GLN B 1 339 ? -14.844 0.707 -16.984 1 70.69 339 GLN B N 1
ATOM 6854 C CA . GLN B 1 339 ? -16.062 -0.022 -17.328 1 70.69 339 GLN B CA 1
ATOM 6855 C C . GLN B 1 339 ? -15.969 -1.482 -16.906 1 70.69 339 GLN B C 1
ATOM 6857 O O . GLN B 1 339 ? -16.969 -2.094 -16.531 1 70.69 339 GLN B O 1
ATOM 6862 N N . MET B 1 340 ? -14.742 -1.941 -16.922 1 73.56 340 MET B N 1
ATOM 6863 C CA . MET B 1 340 ? -14.539 -3.318 -16.469 1 73.56 340 MET B CA 1
ATOM 6864 C C . MET B 1 340 ? -14.812 -3.457 -14.977 1 73.56 340 MET B C 1
ATOM 6866 O O . MET B 1 340 ? -15.289 -4.5 -14.523 1 73.56 340 MET B O 1
ATOM 6870 N N . ILE B 1 341 ? -14.617 -2.395 -14.359 1 70.94 341 ILE B N 1
ATOM 6871 C CA . ILE B 1 341 ? -14.812 -2.4 -12.914 1 70.94 341 ILE B CA 1
ATOM 6872 C C . ILE B 1 341 ? -16.297 -2.234 -12.602 1 70.94 341 ILE B C 1
ATOM 6874 O O . ILE B 1 341 ? -16.844 -2.971 -11.781 1 70.94 341 ILE B O 1
ATOM 6878 N N . VAL B 1 342 ? -16.938 -1.327 -13.414 1 67.94 342 VAL B N 1
ATOM 6879 C CA . VAL B 1 342 ? -18.328 -1.011 -13.141 1 67.94 342 VAL B CA 1
ATOM 6880 C C . VAL B 1 342 ? -19.219 -2.188 -13.539 1 67.94 342 VAL B C 1
ATOM 6882 O O . VAL B 1 342 ? -20.234 -2.457 -12.898 1 67.94 342 VAL B O 1
ATOM 6885 N N . ASN B 1 343 ? -18.688 -2.955 -14.469 1 70.12 343 ASN B N 1
ATOM 6886 C CA . ASN B 1 343 ? -19.469 -4.082 -14.961 1 70.12 343 ASN B CA 1
ATOM 6887 C C . ASN B 1 343 ? -18.984 -5.402 -14.375 1 70.12 343 ASN B C 1
ATOM 6889 O O . ASN B 1 343 ? -19.172 -6.461 -14.977 1 70.12 343 ASN B O 1
ATOM 6893 N N . GLY B 1 344 ? -18.375 -5.285 -13.281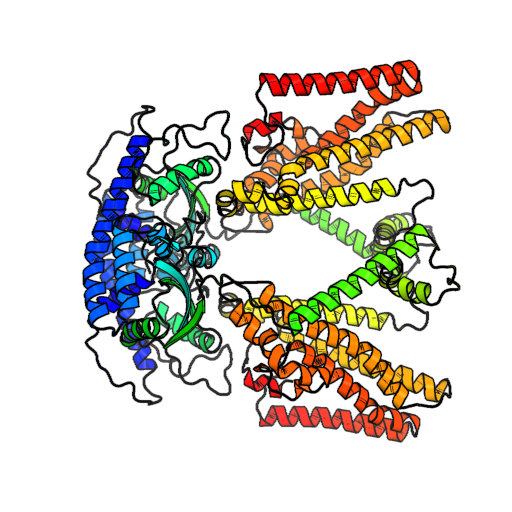 1 71.69 344 GLY B N 1
ATOM 6894 C CA . GLY B 1 344 ? -17.844 -6.477 -12.641 1 71.69 344 GLY B CA 1
ATOM 6895 C C . GLY B 1 344 ? -18.922 -7.457 -12.219 1 71.69 344 GLY B C 1
ATOM 6896 O O . GLY B 1 344 ? -18.672 -8.656 -12.117 1 71.69 344 GLY B O 1
ATOM 6897 N N . SER B 1 345 ? -20.234 -6.988 -12.078 1 71.81 345 SER B N 1
ATOM 6898 C CA . SER B 1 345 ? -21.328 -7.844 -11.633 1 71.81 345 SER B CA 1
ATOM 6899 C C . SER B 1 345 ? -21.719 -8.859 -12.703 1 71.81 345 SER B C 1
ATOM 6901 O O . SER B 1 345 ? -22.266 -9.914 -12.398 1 71.81 345 SER B O 1
ATOM 6903 N N . GLU B 1 346 ? -21.266 -8.586 -13.883 1 77 346 GLU B N 1
ATOM 6904 C CA . GLU B 1 346 ? -21.594 -9.492 -14.977 1 77 346 GLU B CA 1
ATOM 6905 C C . GLU B 1 346 ? -20.719 -10.742 -14.938 1 77 346 GLU B C 1
ATOM 6907 O O . GLU B 1 346 ? -21.047 -11.766 -15.539 1 77 346 GLU B O 1
ATOM 6912 N N . ALA B 1 347 ? -19.641 -10.602 -14.25 1 82.62 347 ALA B N 1
ATOM 6913 C CA . ALA B 1 347 ? -18.734 -11.75 -14.148 1 82.62 347 ALA B CA 1
ATOM 6914 C C . ALA B 1 347 ? -19.406 -12.906 -13.414 1 82.62 347 ALA B C 1
ATOM 6916 O O . ALA B 1 347 ? -19.141 -14.078 -13.703 1 82.62 347 ALA B O 1
ATOM 6917 N N . ILE B 1 348 ? -20.375 -12.648 -12.586 1 84.44 348 ILE B N 1
ATOM 6918 C CA . ILE B 1 348 ? -21.062 -13.656 -11.781 1 84.44 348 ILE B CA 1
ATOM 6919 C C . ILE B 1 348 ? -21.953 -14.5 -12.688 1 84.44 348 ILE B C 1
ATOM 6921 O O . ILE B 1 348 ? -22.062 -15.719 -12.508 1 84.44 348 ILE B O 1
ATOM 6925 N N . ASP B 1 349 ? -22.469 -13.898 -13.695 1 87.06 349 ASP B N 1
ATOM 6926 C CA . ASP B 1 349 ? -23.359 -14.602 -14.609 1 87.06 349 ASP B CA 1
ATOM 6927 C C . ASP B 1 349 ? -22.594 -15.672 -15.398 1 87.06 349 ASP B C 1
ATOM 6929 O O . ASP B 1 349 ? -23.141 -16.734 -15.695 1 87.06 349 ASP B O 1
ATOM 6933 N N . THR B 1 350 ? -21.406 -15.359 -15.609 1 89.5 350 THR B N 1
ATOM 6934 C CA . THR B 1 350 ? -20.594 -16.328 -16.344 1 89.5 350 THR B CA 1
ATOM 6935 C C . THR B 1 350 ? -20.375 -17.578 -15.516 1 89.5 350 THR B C 1
ATOM 6937 O O . THR B 1 350 ? -20.469 -18.703 -16.031 1 89.5 350 THR B O 1
ATOM 6940 N N . PHE B 1 351 ? -20.219 -17.438 -14.32 1 90.69 351 PHE B N 1
ATOM 6941 C CA . PHE B 1 351 ? -20 -18.578 -13.453 1 90.69 351 PHE B CA 1
ATOM 6942 C C . PHE B 1 351 ? -21.266 -19.422 -13.32 1 90.69 351 PHE B C 1
ATOM 6944 O O . PHE B 1 351 ? -21.203 -20.656 -13.352 1 90.69 351 PHE B O 1
ATOM 6951 N N . LEU B 1 352 ? -22.328 -18.719 -13.195 1 90.69 352 LEU B N 1
ATOM 6952 C CA . LEU B 1 352 ? -23.594 -19.438 -13.062 1 90.69 352 LEU B CA 1
ATOM 6953 C C . LEU B 1 352 ? -23.922 -20.188 -14.344 1 90.69 352 LEU B C 1
ATOM 6955 O O . LEU B 1 352 ? -24.438 -21.312 -14.305 1 90.69 352 LEU B O 1
ATOM 6959 N N . PHE B 1 353 ? -23.562 -19.562 -15.398 1 91.12 353 PHE B N 1
ATOM 6960 C CA . PHE B 1 353 ? -23.828 -20.188 -16.688 1 91.12 353 PHE B CA 1
ATOM 6961 C C . PHE B 1 353 ? -22.969 -21.438 -16.859 1 91.12 353 PHE B C 1
ATOM 6963 O O . PHE B 1 353 ? -23.484 -22.5 -17.219 1 91.12 353 PHE B O 1
ATOM 6970 N N . ILE B 1 354 ? -21.75 -21.297 -16.531 1 90.31 354 ILE B N 1
ATOM 6971 C CA . ILE B 1 354 ? -20.828 -22.422 -16.672 1 90.31 354 ILE B CA 1
ATOM 6972 C C . ILE B 1 354 ? -21.219 -23.531 -15.703 1 90.31 354 ILE B C 1
ATOM 6974 O O . ILE B 1 354 ? -21.219 -24.703 -16.078 1 90.31 354 ILE B O 1
ATOM 6978 N N . GLY B 1 355 ? -21.578 -23.219 -14.508 1 90 355 GLY B N 1
ATOM 6979 C CA . GLY B 1 355 ? -22.031 -24.188 -13.523 1 90 355 GLY B CA 1
ATOM 6980 C C . GLY B 1 355 ? -23.266 -24.953 -13.953 1 90 355 GLY B C 1
ATOM 6981 O O . GLY B 1 355 ? -23.312 -26.172 -13.836 1 90 355 GLY B O 1
ATOM 6982 N N . GLY B 1 356 ? -24.203 -24.234 -14.539 1 91.12 356 GLY B N 1
ATOM 6983 C CA . GLY B 1 356 ? -25.422 -24.875 -15.039 1 91.12 356 GLY B CA 1
ATOM 6984 C C . GLY B 1 356 ? -25.156 -25.781 -16.234 1 91.12 356 GLY B C 1
ATOM 6985 O O . GLY B 1 356 ? -25.719 -26.875 -16.312 1 91.12 356 GLY B O 1
ATOM 6986 N N . MET B 1 357 ? -24.297 -25.297 -17.062 1 89.94 357 MET B N 1
ATOM 6987 C CA . MET B 1 357 ? -23.969 -26.078 -18.25 1 89.94 357 MET B CA 1
ATOM 6988 C C . MET B 1 357 ? -23.266 -27.375 -17.875 1 89.94 357 MET B C 1
ATOM 6990 O O . MET B 1 357 ? -23.578 -28.438 -18.406 1 89.94 357 MET B O 1
ATOM 6994 N N . LEU B 1 358 ? -22.375 -27.266 -16.953 1 88.81 358 LEU B N 1
ATOM 6995 C CA . LEU B 1 358 ? -21.609 -28.438 -16.547 1 88.81 358 LEU B CA 1
ATOM 6996 C C . LEU B 1 358 ? -22.5 -29.469 -15.859 1 88.81 358 LEU B C 1
ATOM 6998 O O . LEU B 1 358 ? -22.375 -30.672 -16.125 1 88.81 358 LEU B O 1
ATOM 7002 N N . VAL B 1 359 ? -23.375 -29.016 -15.008 1 91.06 359 VAL B N 1
ATOM 7003 C CA . VAL B 1 359 ? -24.266 -29.938 -14.297 1 91.06 359 VAL B CA 1
ATOM 7004 C C . VAL B 1 359 ? -25.203 -30.625 -15.297 1 91.06 359 VAL B C 1
ATOM 7006 O O . VAL B 1 359 ? -25.422 -31.828 -15.203 1 91.06 359 VAL B O 1
ATOM 7009 N N . CYS B 1 360 ? -25.672 -29.859 -16.25 1 90.88 360 CYS B N 1
ATOM 7010 C CA . CYS B 1 360 ? -26.547 -30.422 -17.266 1 90.88 360 CYS B CA 1
ATOM 7011 C C . CYS B 1 360 ? -25.797 -31.438 -18.141 1 90.88 360 CYS B C 1
ATOM 7013 O O . CYS B 1 360 ? -26.281 -32.562 -18.344 1 90.88 360 CYS B O 1
ATOM 7015 N N . TYR B 1 361 ? -24.672 -31.031 -18.547 1 88.06 361 TYR B N 1
ATOM 7016 C CA . TYR B 1 361 ? -23.875 -31.891 -19.406 1 88.06 361 TYR B CA 1
ATOM 7017 C C . TYR B 1 361 ? -23.516 -33.188 -18.719 1 88.06 361 TYR B C 1
ATOM 7019 O O . TYR B 1 361 ? -23.719 -34.281 -19.266 1 88.06 361 TYR B O 1
ATOM 7027 N N . LEU B 1 362 ? -23.062 -33.156 -17.531 1 87.44 362 LEU B N 1
ATOM 7028 C CA . LEU B 1 362 ? -22.609 -34.312 -16.797 1 87.44 362 LEU B CA 1
ATOM 7029 C C . LEU B 1 362 ? -23.781 -35.219 -16.406 1 87.44 362 LEU B C 1
ATOM 7031 O O . LEU B 1 362 ? -23.672 -36.438 -16.469 1 87.44 362 LEU B O 1
ATOM 7035 N N . THR B 1 363 ? -24.906 -34.656 -16.047 1 89.94 363 THR B N 1
ATOM 7036 C CA . THR B 1 363 ? -26.062 -35.438 -15.633 1 89.94 363 THR B CA 1
ATOM 7037 C C . THR B 1 363 ? -26.703 -36.125 -16.828 1 89.94 363 THR B C 1
ATOM 7039 O O . THR B 1 363 ? -27.062 -37.312 -16.734 1 89.94 363 THR B O 1
ATOM 7042 N N . VAL B 1 364 ? -26.812 -35.406 -17.891 1 88.19 364 VAL B N 1
ATOM 7043 C CA . VAL B 1 364 ? -27.406 -36 -19.094 1 88.19 364 VAL B CA 1
ATOM 7044 C C . VAL B 1 364 ? -26.5 -37.125 -19.625 1 88.19 364 VAL B C 1
ATOM 7046 O O . VAL B 1 364 ? -26.984 -38.188 -20.031 1 88.19 364 VAL B O 1
ATOM 7049 N N . LYS B 1 365 ? -25.234 -36.812 -19.594 1 86.88 365 LYS B N 1
ATOM 7050 C CA . LYS B 1 365 ? -24.281 -37.812 -20.031 1 86.88 365 LYS B CA 1
ATOM 7051 C C . LYS B 1 365 ? -24.359 -39.062 -19.172 1 86.88 365 LYS B C 1
ATOM 7053 O O . LYS B 1 365 ? -24.391 -40.188 -19.688 1 86.88 365 LYS B O 1
ATOM 7058 N N . ARG B 1 366 ? -24.484 -38.906 -17.984 1 87.69 366 ARG B N 1
ATOM 7059 C CA . ARG B 1 366 ? -24.516 -40.031 -17.031 1 87.69 366 ARG B CA 1
ATOM 7060 C C . ARG B 1 366 ? -25.797 -40.812 -17.172 1 87.69 366 ARG B C 1
ATOM 7062 O O . ARG B 1 366 ? -25.781 -42.062 -17.219 1 87.69 366 ARG B O 1
ATOM 7069 N N . VAL B 1 367 ? -26.938 -40.219 -17.312 1 88.62 367 VAL B N 1
ATOM 7070 C CA . VAL B 1 367 ? -28.234 -40.875 -17.281 1 88.62 367 VAL B CA 1
ATOM 7071 C C . VAL B 1 367 ? -28.578 -41.406 -18.672 1 88.62 367 VAL B C 1
ATOM 7073 O O . VAL B 1 367 ? -28.984 -42.562 -18.828 1 88.62 367 VAL B O 1
ATOM 7076 N N . LYS B 1 368 ? -28.359 -40.656 -19.656 1 85.25 368 LYS B N 1
ATOM 7077 C CA . LYS B 1 368 ? -28.812 -41 -21 1 85.25 368 LYS B CA 1
ATOM 7078 C C . LYS B 1 368 ? -27.75 -41.812 -21.75 1 85.25 368 LYS B C 1
ATOM 7080 O O . LYS B 1 368 ? -28.062 -42.781 -22.422 1 85.25 368 LYS B O 1
ATOM 7085 N N . PHE B 1 369 ? -26.531 -41.344 -21.562 1 85.38 369 PHE B N 1
ATOM 7086 C CA . PHE B 1 369 ? -25.484 -41.969 -22.375 1 85.38 369 PHE B CA 1
ATOM 7087 C C . PHE B 1 369 ? -24.875 -43.156 -21.656 1 85.38 369 PHE B C 1
ATOM 7089 O O . PHE B 1 369 ? -24.625 -44.188 -22.266 1 85.38 369 PHE B O 1
ATOM 7096 N N . GLU B 1 370 ? -24.641 -42.938 -20.375 1 89.06 370 GLU B N 1
ATOM 7097 C CA . GLU B 1 370 ? -24.031 -44.031 -19.609 1 89.06 370 GLU B CA 1
ATOM 7098 C C . GLU B 1 370 ? -25.109 -44.938 -19.016 1 89.06 370 GLU B C 1
ATOM 7100 O O . GLU B 1 370 ? -24.797 -46 -18.484 1 89.06 370 GLU B O 1
ATOM 7105 N N . LYS B 1 371 ? -26.391 -44.594 -18.984 1 89.81 371 LYS B N 1
ATOM 7106 C CA . LYS B 1 371 ? -27.531 -45.375 -18.547 1 89.81 371 LYS B CA 1
ATOM 7107 C C . LYS B 1 371 ? -27.438 -45.75 -17.062 1 89.81 371 LYS B C 1
ATOM 7109 O O . LYS B 1 371 ? -27.719 -46.875 -16.672 1 89.81 371 LYS B O 1
ATOM 7114 N N . LYS B 1 372 ? -26.875 -44.844 -16.344 1 88.25 372 LYS B N 1
ATOM 7115 C CA . LYS B 1 372 ? -26.812 -45 -14.891 1 88.25 372 LYS B CA 1
ATOM 7116 C C . LYS B 1 372 ? -28 -44.344 -14.203 1 88.25 372 LYS B C 1
ATOM 7118 O O . LYS B 1 372 ? -28.547 -43.375 -14.711 1 88.25 372 LYS B O 1
ATOM 7123 N N . SER B 1 373 ? -28.422 -44.938 -13.141 1 88.88 373 SER B N 1
ATOM 7124 C CA . SER B 1 373 ? -29.562 -44.406 -12.414 1 88.88 373 SER B CA 1
ATOM 7125 C C . SER B 1 373 ? -29.219 -43.094 -11.711 1 88.88 373 SER B C 1
ATOM 7127 O O . SER B 1 373 ? -28.094 -42.906 -11.273 1 88.88 373 SER B O 1
ATOM 7129 N N . PHE B 1 374 ? -30.172 -42.219 -11.766 1 88.81 374 PHE B N 1
ATOM 7130 C CA . PHE B 1 374 ? -30.031 -40.938 -11.086 1 88.81 374 PHE B CA 1
ATOM 7131 C C . PHE B 1 374 ? -30.469 -41.031 -9.633 1 88.81 374 PHE B C 1
ATOM 7133 O O . PHE B 1 374 ? -31.594 -41.438 -9.344 1 88.81 374 PHE B O 1
ATOM 7140 N N . ASN B 1 375 ? -29.484 -40.75 -8.68 1 91.06 375 ASN B N 1
ATOM 7141 C CA . ASN B 1 375 ? -29.75 -40.719 -7.25 1 91.06 375 ASN B CA 1
ATOM 7142 C C . ASN B 1 375 ? -29.703 -39.281 -6.711 1 91.06 375 ASN B C 1
ATOM 7144 O O . ASN B 1 375 ? -28.625 -38.688 -6.648 1 91.06 375 ASN B O 1
ATOM 7148 N N . ILE B 1 376 ? -30.859 -38.812 -6.27 1 90.5 376 ILE B N 1
ATOM 7149 C CA . ILE B 1 376 ? -30.984 -37.438 -5.82 1 90.5 376 ILE B CA 1
ATOM 7150 C C . ILE B 1 376 ? -30.125 -37.219 -4.578 1 90.5 376 ILE B C 1
ATOM 7152 O O . ILE B 1 376 ? -29.516 -36.156 -4.41 1 90.5 376 ILE B O 1
ATOM 7156 N N . PHE B 1 377 ? -30.078 -38.156 -3.719 1 93.31 377 PHE B N 1
ATOM 7157 C CA . PHE B 1 377 ? -29.297 -38.031 -2.486 1 93.31 377 PHE B CA 1
ATOM 7158 C C . PHE B 1 377 ? -27.812 -37.906 -2.787 1 93.31 377 PHE B C 1
ATOM 7160 O O . PHE B 1 377 ? -27.141 -37.031 -2.219 1 93.31 377 PHE B O 1
ATOM 7167 N N . SER B 1 378 ? -27.406 -38.688 -3.654 1 92.06 378 SER B N 1
ATOM 7168 C CA . SER B 1 378 ? -26 -38.625 -4.035 1 92.06 378 SER B CA 1
ATOM 7169 C C . SER B 1 378 ? -25.688 -37.312 -4.754 1 92.06 378 SER B C 1
ATOM 7171 O O . SER B 1 378 ? -24.625 -36.75 -4.559 1 92.06 378 SER B O 1
ATOM 7173 N N . PHE B 1 379 ? -26.719 -36.938 -5.543 1 92.25 379 PHE B N 1
ATOM 7174 C CA . PHE B 1 379 ? -26.594 -35.688 -6.285 1 92.25 379 PHE B CA 1
ATOM 7175 C C . PHE B 1 379 ? -26.391 -34.5 -5.332 1 92.25 379 PHE B C 1
ATOM 7177 O O . PHE B 1 379 ? -25.484 -33.719 -5.516 1 92.25 379 PHE B O 1
ATOM 7184 N N . ILE B 1 380 ? -27.109 -34.469 -4.309 1 93.81 380 ILE B N 1
ATOM 7185 C CA . ILE B 1 380 ? -27.062 -33.375 -3.354 1 93.81 380 ILE B CA 1
ATOM 7186 C C . ILE B 1 380 ? -25.875 -33.531 -2.418 1 93.81 380 ILE B C 1
ATOM 7188 O O . ILE B 1 380 ? -25.172 -32.562 -2.113 1 93.81 380 ILE B O 1
ATOM 7192 N N . PHE B 1 381 ? -25.594 -34.656 -2.049 1 94.44 381 PHE B N 1
ATOM 7193 C CA . PHE B 1 381 ? -24.562 -34.938 -1.069 1 94.44 381 PHE B CA 1
ATOM 7194 C C . PHE B 1 381 ? -23.188 -34.594 -1.613 1 94.44 381 PHE B C 1
ATOM 7196 O O . PHE B 1 381 ? -22.391 -33.938 -0.919 1 94.44 381 PHE B O 1
ATOM 7203 N N . TYR B 1 382 ? -22.953 -34.938 -2.801 1 91.88 382 TYR B N 1
ATOM 7204 C CA . TYR B 1 382 ? -21.625 -34.688 -3.361 1 91.88 382 TYR B CA 1
ATOM 7205 C C . TYR B 1 382 ? -21.359 -33.188 -3.535 1 91.88 382 TYR B C 1
ATOM 7207 O O . TYR B 1 382 ? -20.25 -32.719 -3.314 1 91.88 382 TYR B O 1
ATOM 7215 N N . LYS B 1 383 ? -22.359 -32.531 -3.916 1 93.62 383 LYS B N 1
ATOM 7216 C CA . LYS B 1 383 ? -22.203 -31.078 -4.035 1 93.62 383 LYS B CA 1
ATOM 7217 C C . LYS B 1 383 ? -21.969 -30.438 -2.67 1 93.62 383 LYS B C 1
ATOM 7219 O O . LYS B 1 383 ? -21.062 -29.609 -2.516 1 93.62 383 LYS B O 1
ATOM 7224 N N . LEU B 1 384 ? -22.75 -30.844 -1.705 1 95.38 384 LEU B N 1
ATOM 7225 C CA . LEU B 1 384 ? -22.625 -30.297 -0.356 1 95.38 384 LEU B CA 1
ATOM 7226 C C . LEU B 1 384 ? -21.266 -30.656 0.248 1 95.38 384 LEU B C 1
ATOM 7228 O O . LEU B 1 384 ? -20.656 -29.828 0.922 1 95.38 384 LEU B O 1
ATOM 7232 N N . TRP B 1 385 ? -20.859 -31.844 -0.03 1 94.19 385 TRP B N 1
ATOM 7233 C CA . TRP B 1 385 ? -19.594 -32.312 0.505 1 94.19 385 TRP B CA 1
ATOM 7234 C C . TRP B 1 385 ? -18.422 -31.516 -0.106 1 94.19 385 TRP B C 1
ATOM 7236 O O . TRP B 1 385 ? -17.375 -31.359 0.521 1 94.19 385 TRP B O 1
ATOM 7246 N N . ARG B 1 386 ? -18.609 -31.031 -1.24 1 92.75 386 ARG B N 1
ATOM 7247 C CA . ARG B 1 386 ? -17.562 -30.266 -1.934 1 92.75 386 ARG B CA 1
ATOM 7248 C C . ARG B 1 386 ? -17.531 -28.828 -1.451 1 92.75 386 ARG B C 1
ATOM 7250 O O . ARG B 1 386 ? -16.453 -28.266 -1.237 1 92.75 386 ARG B O 1
ATOM 7257 N N . ILE B 1 387 ? -18.609 -28.234 -1.111 1 94.56 387 ILE B N 1
ATOM 7258 C CA . ILE B 1 387 ? -18.672 -26.797 -0.88 1 94.56 387 ILE B CA 1
ATOM 7259 C C . ILE B 1 387 ? -18.734 -26.516 0.62 1 94.56 387 ILE B C 1
ATOM 7261 O O . ILE B 1 387 ? -18.109 -25.578 1.109 1 94.56 387 ILE B O 1
ATOM 7265 N N . ALA B 1 388 ? -19.391 -27.344 1.413 1 95.75 388 ALA B N 1
ATOM 7266 C CA . ALA B 1 388 ? -19.734 -27.062 2.809 1 95.75 388 ALA B CA 1
ATOM 7267 C C . ALA B 1 388 ? -18.469 -27.016 3.672 1 95.75 388 ALA B C 1
ATOM 7269 O O . ALA B 1 388 ? -18.266 -26.062 4.438 1 95.75 388 ALA B O 1
ATOM 7270 N N . PRO B 1 389 ? -17.594 -28.031 3.561 1 94.31 389 PRO B N 1
ATOM 7271 C CA . PRO B 1 389 ? -16.422 -27.969 4.43 1 94.31 389 PRO B CA 1
ATOM 7272 C C . PRO B 1 389 ? -15.586 -26.703 4.23 1 94.31 389 PRO B C 1
ATOM 7274 O O . PRO B 1 389 ? -15.102 -26.125 5.199 1 94.31 389 PRO B O 1
ATOM 7277 N N . VAL B 1 390 ? -15.438 -26.297 3.014 1 94.19 390 VAL B N 1
ATOM 7278 C CA . VAL B 1 390 ? -14.648 -25.109 2.715 1 94.19 390 VAL B CA 1
ATOM 7279 C C . VAL B 1 390 ? -15.352 -23.859 3.262 1 94.19 390 VAL B C 1
ATOM 7281 O O . VAL B 1 390 ? -14.719 -23.016 3.891 1 94.19 390 VAL B O 1
ATOM 7284 N N . LEU B 1 391 ? -16.641 -23.797 3.076 1 95.56 391 LEU B N 1
ATOM 7285 C CA . LEU B 1 391 ? -17.406 -22.656 3.572 1 95.56 391 LEU B CA 1
ATOM 7286 C C . LEU B 1 391 ? -17.344 -22.578 5.094 1 95.56 391 LEU B C 1
ATOM 7288 O O . LEU B 1 391 ? -17.125 -21.5 5.656 1 95.56 391 LEU B O 1
ATOM 7292 N N . TYR B 1 392 ? -17.547 -23.75 5.703 1 95.25 392 TYR B N 1
ATOM 7293 C CA . TYR B 1 392 ? -17.531 -23.781 7.16 1 95.25 392 TYR B CA 1
ATOM 7294 C C . TYR B 1 392 ? -16.156 -23.406 7.707 1 95.25 392 TYR B C 1
ATOM 7296 O O . TYR B 1 392 ? -16.062 -22.719 8.727 1 95.25 392 TYR B O 1
ATOM 7304 N N . PHE B 1 393 ? -15.172 -23.812 7.027 1 94.44 393 PHE B N 1
ATOM 7305 C CA . PHE B 1 393 ? -13.82 -23.469 7.449 1 94.44 393 PHE B CA 1
ATOM 7306 C C . PHE B 1 393 ? -13.586 -21.969 7.32 1 94.44 393 PHE B C 1
ATOM 7308 O O . PHE B 1 393 ? -12.984 -21.344 8.203 1 94.44 393 PHE B O 1
ATOM 7315 N N . ILE B 1 394 ? -14.062 -21.359 6.285 1 94.06 394 ILE B N 1
ATOM 7316 C CA . ILE B 1 394 ? -13.891 -19.922 6.07 1 94.06 394 ILE B CA 1
ATOM 7317 C C . ILE B 1 394 ? -14.664 -19.156 7.125 1 94.06 394 ILE B C 1
ATOM 7319 O O . ILE B 1 394 ? -14.188 -18.141 7.637 1 94.06 394 ILE B O 1
ATOM 7323 N N . LEU B 1 395 ? -15.852 -19.641 7.441 1 93.44 395 LEU B N 1
ATOM 7324 C CA . LEU B 1 395 ? -16.641 -19 8.484 1 93.44 395 LEU B CA 1
ATOM 7325 C C . LEU B 1 395 ? -15.93 -19.062 9.828 1 93.44 395 LEU B C 1
ATOM 7327 O O . LEU B 1 395 ? -15.914 -18.078 10.578 1 93.44 395 LEU B O 1
ATOM 7331 N N . LEU B 1 396 ? -15.32 -20.156 10.039 1 93.38 396 LEU B N 1
ATOM 7332 C CA . LEU B 1 396 ? -14.594 -20.344 11.297 1 93.38 396 LEU B CA 1
ATOM 7333 C C . LEU B 1 396 ? -13.383 -19.422 11.359 1 93.38 396 LEU B C 1
ATOM 7335 O O . LEU B 1 396 ? -13.164 -18.75 12.367 1 93.38 396 LEU B O 1
ATOM 7339 N N . ILE B 1 397 ? -12.609 -19.281 10.289 1 92.31 397 ILE B N 1
ATOM 7340 C CA . ILE B 1 397 ? -11.391 -18.484 10.266 1 92.31 397 ILE B CA 1
ATOM 7341 C C . ILE B 1 397 ? -11.75 -17 10.336 1 92.31 397 ILE B C 1
ATOM 7343 O O . ILE B 1 397 ? -10.992 -16.203 10.875 1 92.31 397 ILE B O 1
ATOM 7347 N N . SER B 1 398 ? -12.906 -16.641 9.844 1 91.31 398 SER B N 1
ATOM 7348 C CA . SER B 1 398 ? -13.336 -15.242 9.844 1 91.31 398 SER B CA 1
ATOM 7349 C C . SER B 1 398 ? -13.539 -14.727 11.266 1 91.31 398 SER B C 1
ATOM 7351 O O . SER B 1 398 ? -13.422 -13.531 11.516 1 91.31 398 SER B O 1
ATOM 7353 N N . THR B 1 399 ? -13.758 -15.633 12.227 1 90.88 399 THR B N 1
ATOM 7354 C CA . THR B 1 399 ? -13.961 -15.227 13.609 1 90.88 399 THR B CA 1
ATOM 7355 C C . THR B 1 399 ? -12.656 -14.742 14.234 1 90.88 399 THR B C 1
ATOM 7357 O O . THR B 1 399 ? -12.664 -14.094 15.281 1 90.88 399 THR B O 1
ATOM 7360 N N . LEU B 1 400 ? -11.555 -14.984 13.555 1 92.38 400 LEU B N 1
ATOM 7361 C CA . LEU B 1 400 ? -10.258 -14.555 14.062 1 92.38 400 LEU B CA 1
ATOM 7362 C C . LEU B 1 400 ? -9.922 -13.148 13.57 1 92.38 400 LEU B C 1
ATOM 7364 O O . LEU B 1 400 ? -8.945 -12.539 14.023 1 92.38 400 LEU B O 1
ATOM 7368 N N . GLY B 1 401 ? -10.672 -12.609 12.656 1 88.5 401 GLY B N 1
ATOM 7369 C CA . GLY B 1 401 ? -10.445 -11.305 12.047 1 88.5 401 GLY B CA 1
ATOM 7370 C C . GLY B 1 401 ? -10.258 -10.203 13.07 1 88.5 401 GLY B C 1
ATOM 7371 O O . GLY B 1 401 ? -9.258 -9.477 13.031 1 88.5 401 GLY B O 1
ATOM 7372 N N . PRO B 1 402 ? -11.148 -10.141 14.094 1 86.5 402 PRO B N 1
ATOM 7373 C CA . PRO B 1 402 ? -11.062 -9.055 15.078 1 86.5 402 PRO B CA 1
ATOM 7374 C C . PRO B 1 402 ? -9.766 -9.094 15.891 1 86.5 402 PRO B C 1
ATOM 7376 O O . PRO B 1 402 ? -9.359 -8.07 16.453 1 86.5 402 PRO B O 1
ATOM 7379 N N . LEU B 1 403 ? -9.078 -10.281 15.891 1 87.31 403 LEU B N 1
ATOM 7380 C CA . LEU B 1 403 ? -7.863 -10.422 16.688 1 87.31 403 LEU B CA 1
ATOM 7381 C C . LEU B 1 403 ? -6.637 -10.039 15.867 1 87.31 403 LEU B C 1
ATOM 7383 O O . LEU B 1 403 ? -5.547 -9.859 16.422 1 87.31 403 LEU B O 1
ATOM 7387 N N . LEU B 1 404 ? -6.793 -9.844 14.547 1 84.81 404 LEU B N 1
ATOM 7388 C CA . LEU B 1 404 ? -5.633 -9.75 13.664 1 84.81 404 LEU B CA 1
ATOM 7389 C C . LEU B 1 404 ? -5.293 -8.297 13.367 1 84.81 404 LEU B C 1
ATOM 7391 O O . LEU B 1 404 ? -4.266 -8.008 12.758 1 84.81 404 LEU B O 1
ATOM 7395 N N . GLY B 1 405 ? -6.074 -7.328 13.844 1 81.06 405 GLY B N 1
ATOM 7396 C CA . GLY B 1 405 ? -5.742 -5.965 13.461 1 81.06 405 GLY B CA 1
ATOM 7397 C C . GLY B 1 405 ? -6.344 -4.922 14.383 1 81.06 405 GLY B C 1
ATOM 7398 O O . GLY B 1 405 ? -6.953 -5.262 15.398 1 81.06 405 GLY B O 1
ATOM 7399 N N . SER B 1 406 ? -5.895 -3.74 14.203 1 84.25 406 SER B N 1
ATOM 7400 C CA . SER B 1 406 ? -6.387 -2.525 14.852 1 84.25 406 SER B CA 1
ATOM 7401 C C . SER B 1 406 ? -6.152 -1.301 13.969 1 84.25 406 SER B C 1
ATOM 7403 O O . SER B 1 406 ? -5.449 -1.379 12.961 1 84.25 406 SER B O 1
ATOM 7405 N N . GLY B 1 407 ? -6.922 -0.32 14.242 1 86.75 407 GLY B N 1
ATOM 7406 C CA . GLY B 1 407 ? -6.75 0.893 13.453 1 86.75 407 GLY B CA 1
ATOM 7407 C C . GLY B 1 407 ? -7.984 1.773 13.438 1 86.75 407 GLY B C 1
ATOM 7408 O O . GLY B 1 407 ? -9.031 1.392 13.961 1 86.75 407 GLY B O 1
ATOM 7409 N N . PRO B 1 408 ? -7.797 2.869 12.859 1 87 408 PRO B N 1
ATOM 7410 C CA . PRO B 1 408 ? -8.883 3.854 12.875 1 87 408 PRO B CA 1
ATOM 7411 C C . PRO B 1 408 ? -10.133 3.361 12.148 1 87 408 PRO B C 1
ATOM 7413 O O . PRO B 1 408 ? -11.25 3.625 12.602 1 87 408 PRO B O 1
ATOM 7416 N N . VAL B 1 409 ? -9.938 2.611 11.023 1 81.38 409 VAL B N 1
ATOM 7417 C CA . VAL B 1 409 ? -11.094 2.197 10.234 1 81.38 409 VAL B CA 1
ATOM 7418 C C . VAL B 1 409 ? -11.297 0.69 10.367 1 81.38 409 VAL B C 1
ATOM 7420 O O . VAL B 1 409 ? -12.078 0.093 9.617 1 81.38 409 VAL B O 1
ATOM 7423 N N . PHE B 1 410 ? -10.617 0.07 11.32 1 83.38 410 PHE B N 1
ATOM 7424 C CA . PHE B 1 410 ? -10.641 -1.38 11.469 1 83.38 410 PHE B CA 1
ATOM 7425 C C . PHE B 1 410 ? -12.016 -1.856 11.914 1 83.38 410 PHE B C 1
ATOM 7427 O O . PHE B 1 410 ? -12.586 -2.779 11.32 1 83.38 410 PHE B O 1
ATOM 7434 N N . HIS B 1 411 ? -12.547 -1.16 12.836 1 80.44 411 HIS B N 1
ATOM 7435 C CA . HIS B 1 411 ? -13.812 -1.6 13.406 1 80.44 411 HIS B CA 1
ATOM 7436 C C . HIS B 1 411 ? -14.969 -1.353 12.438 1 80.44 411 HIS B C 1
ATOM 7438 O O . HIS B 1 411 ? -15.906 -2.15 12.367 1 80.44 411 HIS B O 1
ATOM 7444 N N . GLU B 1 412 ? -14.852 -0.275 11.742 1 78.25 412 GLU B N 1
ATOM 7445 C CA . GLU B 1 412 ? -15.875 -0.005 10.742 1 78.25 412 GLU B CA 1
ATOM 7446 C C . GLU B 1 412 ? -15.836 -1.033 9.617 1 78.25 412 GLU B C 1
ATOM 7448 O O . GLU B 1 412 ? -16.875 -1.464 9.125 1 78.25 412 GLU B O 1
ATOM 7453 N N . THR B 1 413 ? -14.656 -1.425 9.25 1 77.44 413 THR B N 1
ATOM 7454 C CA . THR B 1 413 ? -14.492 -2.404 8.18 1 77.44 413 THR B CA 1
ATOM 7455 C C . THR B 1 413 ? -14.953 -3.785 8.641 1 77.44 413 THR B C 1
ATOM 7457 O O . THR B 1 413 ? -15.578 -4.523 7.867 1 77.44 413 THR B O 1
ATOM 7460 N N . MET B 1 414 ? -14.75 -4.062 9.93 1 81.94 414 MET B N 1
ATOM 7461 C CA . MET B 1 414 ? -15.117 -5.367 10.469 1 81.94 414 MET B CA 1
ATOM 7462 C C . MET B 1 414 ? -16.609 -5.453 10.734 1 81.94 414 MET B C 1
ATOM 7464 O O . MET B 1 414 ? -17.203 -6.539 10.695 1 81.94 414 MET B O 1
ATOM 7468 N N . ARG B 1 415 ? -17.172 -4.355 11.039 1 77.5 415 ARG B N 1
ATOM 7469 C CA . ARG B 1 415 ? -18.594 -4.332 11.352 1 77.5 415 ARG B CA 1
ATOM 7470 C C . ARG B 1 415 ? -19.438 -4.809 10.172 1 77.5 415 ARG B C 1
ATOM 7472 O O . ARG B 1 415 ? -20.344 -5.613 10.328 1 77.5 415 ARG B O 1
ATOM 7479 N N . ASP B 1 416 ? -19.016 -4.453 8.992 1 70.75 416 ASP B N 1
ATOM 7480 C CA . ASP B 1 416 ? -19.828 -4.746 7.809 1 70.75 416 ASP B CA 1
ATOM 7481 C C . ASP B 1 416 ? -19.516 -6.145 7.27 1 70.75 416 ASP B C 1
ATOM 7483 O O . ASP B 1 416 ? -20.328 -6.723 6.547 1 70.75 416 ASP B O 1
ATOM 7487 N N . SER B 1 417 ? -18.453 -6.793 7.785 1 76.25 417 SER B N 1
ATOM 7488 C CA . SER B 1 417 ? -18.094 -8.047 7.133 1 76.25 417 SER B CA 1
ATOM 7489 C C . SER B 1 417 ? -17.906 -9.164 8.148 1 76.25 417 SER B C 1
ATOM 7491 O O . SER B 1 417 ? -18.453 -10.266 7.969 1 76.25 417 SER B O 1
ATOM 7493 N N . VAL B 1 418 ? -17.375 -8.891 9.352 1 84.94 418 VAL B N 1
ATOM 7494 C CA . VAL B 1 418 ? -16.938 -9.984 10.211 1 84.94 418 VAL B CA 1
ATOM 7495 C C . VAL B 1 418 ? -17.766 -10.008 11.484 1 84.94 418 VAL B C 1
ATOM 7497 O O . VAL B 1 418 ? -18.172 -11.078 11.953 1 84.94 418 VAL B O 1
ATOM 7500 N N . TYR B 1 419 ? -18.172 -8.875 12 1 85.81 419 TYR B N 1
ATOM 7501 C CA . TYR B 1 419 ? -18.906 -8.844 13.266 1 85.81 419 TYR B CA 1
ATOM 7502 C C . TYR B 1 419 ? -20.281 -9.484 13.109 1 85.81 419 TYR B C 1
ATOM 7504 O O . TYR B 1 419 ? -20.781 -10.125 14.031 1 85.81 419 TYR B O 1
ATOM 7512 N N . SER B 1 420 ? -20.812 -9.414 11.93 1 84.5 420 SER B N 1
ATOM 7513 C CA . SER B 1 420 ? -22.109 -10.023 11.648 1 84.5 420 SER B CA 1
ATOM 7514 C C . SER B 1 420 ? -22.016 -11.547 11.672 1 84.5 420 SER B C 1
ATOM 7516 O O . SER B 1 420 ? -23.031 -12.234 11.859 1 84.5 420 SER B O 1
ATOM 7518 N N . CYS B 1 421 ? -20.844 -12.039 11.539 1 87.81 421 CYS B N 1
ATOM 7519 C CA . CYS B 1 421 ? -20.656 -13.484 11.477 1 87.81 421 CYS B CA 1
ATOM 7520 C C . CYS B 1 421 ? -20.938 -14.125 12.836 1 87.81 421 CYS B C 1
ATOM 7522 O O . CYS B 1 421 ? -21.312 -15.297 12.906 1 87.81 421 CYS B O 1
ATOM 7524 N N . PHE B 1 422 ? -20.766 -13.359 13.891 1 87.81 422 PHE B N 1
ATOM 7525 C CA . PHE B 1 422 ? -20.953 -13.906 15.227 1 87.81 422 PHE B CA 1
ATOM 7526 C C . PHE B 1 422 ? -22.438 -14.117 15.516 1 87.81 422 PHE B C 1
ATOM 7528 O O . PHE B 1 422 ? -22.812 -14.992 16.312 1 87.81 422 PHE B O 1
ATOM 7535 N N . GLN B 1 423 ? -23.266 -13.438 14.758 1 85.94 423 GLN B N 1
ATOM 7536 C CA . GLN B 1 423 ? -24.703 -13.539 14.984 1 85.94 423 GLN B CA 1
ATOM 7537 C C . GLN B 1 423 ? -25.391 -14.281 13.844 1 85.94 423 GLN B C 1
ATOM 7539 O O . GLN B 1 423 ? -26.328 -15.055 14.07 1 85.94 423 GLN B O 1
ATOM 7544 N N . SER B 1 424 ? -24.891 -14.133 12.648 1 88.81 424 SER B N 1
ATOM 7545 C CA . SER B 1 424 ? -25.641 -14.617 11.5 1 88.81 424 SER B CA 1
ATOM 7546 C C . SER B 1 424 ? -24.906 -15.758 10.805 1 88.81 424 SER B C 1
ATOM 7548 O O . SER B 1 424 ? -25.219 -16.094 9.656 1 88.81 424 SER B O 1
ATOM 7550 N N . TRP B 1 425 ? -23.953 -16.453 11.484 1 89.56 425 TRP B N 1
ATOM 7551 C CA . TRP B 1 425 ? -23.172 -17.516 10.859 1 89.56 425 TRP B CA 1
ATOM 7552 C C . TRP B 1 425 ? -24.062 -18.672 10.414 1 89.56 425 TRP B C 1
ATOM 7554 O O . TRP B 1 425 ? -23.781 -19.344 9.43 1 89.56 425 TRP B O 1
ATOM 7564 N N . TRP B 1 426 ? -25.172 -18.922 11.133 1 91.5 426 TRP B N 1
ATOM 7565 C CA . TRP B 1 426 ? -26.047 -20.062 10.867 1 91.5 426 TRP B CA 1
ATOM 7566 C C . TRP B 1 426 ? -26.781 -19.891 9.539 1 91.5 426 TRP B C 1
ATOM 7568 O O . TRP B 1 426 ? -27.109 -20.859 8.875 1 91.5 426 TRP B O 1
ATOM 7578 N N . GLN B 1 427 ? -27 -18.641 9.102 1 93.44 427 GLN B N 1
ATOM 7579 C CA . GLN B 1 427 ? -27.609 -18.391 7.809 1 93.44 427 GLN B CA 1
ATOM 7580 C C . GLN B 1 427 ? -26.703 -18.844 6.664 1 93.44 427 GLN B C 1
ATOM 7582 O O . GLN B 1 427 ? -27.172 -19.375 5.66 1 93.44 427 GLN B O 1
ATOM 7587 N N . ASN B 1 428 ? -25.438 -18.609 6.875 1 93.12 428 ASN B N 1
ATOM 7588 C CA . ASN B 1 428 ? -24.469 -19.047 5.879 1 93.12 428 ASN B CA 1
ATOM 7589 C C . ASN B 1 428 ? -24.312 -20.562 5.859 1 93.12 428 ASN B C 1
ATOM 7591 O O . ASN B 1 428 ? -24.219 -21.172 4.793 1 93.12 428 ASN B O 1
ATOM 7595 N N . ALA B 1 429 ? -24.359 -21.125 7.062 1 93.31 429 ALA B N 1
ATOM 7596 C CA . ALA B 1 429 ? -24.188 -22.562 7.176 1 93.31 429 ALA B CA 1
ATOM 7597 C C . ALA B 1 429 ? -25.344 -23.312 6.504 1 93.31 429 ALA B C 1
ATOM 7599 O O . ALA B 1 429 ? -25.156 -24.391 5.938 1 93.31 429 ALA B O 1
ATOM 7600 N N . LEU B 1 430 ? -26.469 -22.656 6.492 1 94.81 430 LEU B N 1
ATOM 7601 C CA . LEU B 1 430 ? -27.641 -23.266 5.891 1 94.81 430 LEU B CA 1
ATOM 7602 C C . LEU B 1 430 ? -27.812 -22.812 4.445 1 94.81 430 LEU B C 1
ATOM 7604 O O . LEU B 1 430 ? -28.781 -23.203 3.775 1 94.81 430 LEU B O 1
ATOM 7608 N N . PHE B 1 431 ? -26.953 -22.031 3.961 1 95 431 PHE B N 1
ATOM 7609 C CA . PHE B 1 431 ? -26.953 -21.547 2.584 1 95 431 PHE B CA 1
ATOM 7610 C C . PHE B 1 431 ? -28.203 -20.75 2.283 1 95 431 PHE B C 1
ATOM 7612 O O . PHE B 1 431 ? -28.812 -20.906 1.216 1 95 431 PHE B O 1
ATOM 7619 N N . ILE B 1 432 ? -28.641 -19.844 3.242 1 93.38 432 ILE B N 1
ATOM 7620 C CA . ILE B 1 432 ? -29.844 -19.031 3.037 1 93.38 432 ILE B CA 1
ATOM 7621 C C . ILE B 1 432 ? -29.531 -17.562 3.342 1 93.38 432 ILE B C 1
ATOM 7623 O O . ILE B 1 432 ? -30.438 -16.75 3.549 1 93.38 432 ILE B O 1
ATOM 7627 N N . ASN B 1 433 ? -28.297 -17.219 3.455 1 89.56 433 ASN B N 1
ATOM 7628 C CA . ASN B 1 433 ? -27.891 -15.875 3.857 1 89.56 433 ASN B CA 1
ATOM 7629 C C . ASN B 1 433 ? -28.312 -14.828 2.828 1 89.56 433 ASN B C 1
ATOM 7631 O O . ASN B 1 433 ? -28.516 -13.664 3.172 1 89.56 433 ASN B O 1
ATOM 7635 N N . ASN B 1 434 ? -28.5 -15.195 1.562 1 86.62 434 ASN B N 1
ATOM 7636 C CA . ASN B 1 434 ? -28.844 -14.242 0.506 1 86.62 434 ASN B CA 1
ATOM 7637 C C . ASN B 1 434 ? -30.281 -13.75 0.648 1 86.62 434 ASN B C 1
ATOM 7639 O O . ASN B 1 434 ? -30.672 -12.781 -0.011 1 86.62 434 ASN B O 1
ATOM 7643 N N . PHE B 1 435 ? -31.016 -14.422 1.492 1 86.75 435 PHE B N 1
ATOM 7644 C CA . PHE B 1 435 ? -32.406 -14.016 1.696 1 86.75 435 PHE B CA 1
ATOM 7645 C C . PHE B 1 435 ? -32.5 -12.969 2.797 1 86.75 435 PHE B C 1
ATOM 7647 O O . PHE B 1 435 ? -33.594 -12.406 3.029 1 86.75 435 PHE B O 1
ATOM 7654 N N . PHE B 1 436 ? -31.406 -12.711 3.412 1 82.06 436 PHE B N 1
ATOM 7655 C CA . PHE B 1 436 ? -31.375 -11.734 4.492 1 82.06 436 PHE B CA 1
ATOM 7656 C C . PHE B 1 436 ? -30.688 -10.453 4.047 1 82.06 436 PHE B C 1
ATOM 7658 O O . PHE B 1 436 ? -30.078 -10.414 2.971 1 82.06 436 PHE B O 1
ATOM 7665 N N . HIS B 1 437 ? -30.781 -9.414 4.887 1 75.44 437 HIS B N 1
ATOM 7666 C CA . HIS B 1 437 ? -30.234 -8.117 4.539 1 75.44 437 HIS B CA 1
ATOM 7667 C C . HIS B 1 437 ? -28.703 -8.18 4.445 1 75.44 437 HIS B C 1
ATOM 7669 O O . HIS B 1 437 ? -28.062 -8.867 5.234 1 75.44 437 HIS B O 1
ATOM 7675 N N . ALA B 1 438 ? -28.203 -7.438 3.465 1 71.5 438 ALA B N 1
ATOM 7676 C CA . ALA B 1 438 ? -26.766 -7.438 3.143 1 71.5 438 ALA B CA 1
ATOM 7677 C C . ALA B 1 438 ? -25.938 -6.977 4.336 1 71.5 438 ALA B C 1
ATOM 7679 O O . ALA B 1 438 ? -24.859 -7.512 4.59 1 71.5 438 ALA B O 1
ATOM 7680 N N . LYS B 1 439 ? -26.469 -6.074 5.109 1 70.81 439 LYS B N 1
ATOM 7681 C CA . LYS B 1 439 ? -25.719 -5.488 6.211 1 70.81 439 LYS B CA 1
ATOM 7682 C C . LYS B 1 439 ? -25.547 -6.488 7.352 1 70.81 439 LYS B C 1
ATOM 7684 O O . LYS B 1 439 ? -24.625 -6.359 8.164 1 70.81 439 LYS B O 1
ATOM 7689 N N . GLU B 1 440 ? -26.359 -7.582 7.277 1 74.62 440 GLU B N 1
ATOM 7690 C CA . GLU B 1 440 ? -26.328 -8.555 8.367 1 74.62 440 GLU B CA 1
ATOM 7691 C C . GLU B 1 440 ? -25.672 -9.859 7.918 1 74.62 440 GLU B C 1
ATOM 7693 O O . GLU B 1 440 ? -25.516 -10.789 8.719 1 74.62 440 GLU B O 1
ATOM 7698 N N . MET B 1 441 ? -25.234 -9.836 6.742 1 81.44 441 MET B N 1
ATOM 7699 C CA . MET B 1 441 ? -24.703 -11.086 6.207 1 81.44 441 MET B CA 1
ATOM 7700 C C . MET B 1 441 ? -23.25 -11.281 6.637 1 81.44 441 MET B C 1
ATOM 7702 O O . MET B 1 441 ? -22.469 -10.32 6.656 1 81.44 441 MET B O 1
ATOM 7706 N N . CYS B 1 442 ? -23.062 -12.547 7.051 1 86.81 442 CYS B N 1
ATOM 7707 C CA . CYS B 1 442 ? -21.672 -12.891 7.324 1 86.81 442 CYS B CA 1
ATOM 7708 C C . CYS B 1 442 ? -20.875 -12.984 6.035 1 86.81 442 CYS B C 1
ATOM 7710 O O . CYS B 1 442 ? -21.188 -13.797 5.164 1 86.81 442 CYS B O 1
ATOM 7712 N N . LEU B 1 443 ? -19.875 -12.195 5.871 1 88.06 443 LEU B N 1
ATOM 7713 C CA . LEU B 1 443 ? -19.078 -12.188 4.645 1 88.06 443 LEU B CA 1
ATOM 7714 C C . LEU B 1 443 ? -19.969 -12.031 3.42 1 88.06 443 LEU B C 1
ATOM 7716 O O . LEU B 1 443 ? -20.344 -13.016 2.783 1 88.06 443 LEU B O 1
ATOM 7720 N N . GLU B 1 444 ? -20.234 -10.961 3.062 1 81.56 444 GLU B N 1
ATOM 7721 C CA . GLU B 1 444 ? -21.219 -10.594 2.049 1 81.56 444 GLU B CA 1
ATOM 7722 C C . GLU B 1 444 ? -20.984 -11.359 0.748 1 81.56 444 GLU B C 1
ATOM 7724 O O . GLU B 1 444 ? -21.938 -11.742 0.066 1 81.56 444 GLU B O 1
ATOM 7729 N N . HIS B 1 445 ? -19.766 -11.711 0.42 1 81.75 445 HIS B N 1
ATOM 7730 C CA . HIS B 1 445 ? -19.453 -12.344 -0.858 1 81.75 445 HIS B CA 1
ATOM 7731 C C . HIS B 1 445 ? -19.922 -13.797 -0.88 1 81.75 445 HIS B C 1
ATOM 7733 O O . HIS B 1 445 ? -20 -14.406 -1.947 1 81.75 445 HIS B O 1
ATOM 7739 N N . THR B 1 446 ? -20.359 -14.312 0.286 1 89.19 446 THR B N 1
ATOM 7740 C CA . THR B 1 446 ? -20.781 -15.703 0.347 1 89.19 446 THR B CA 1
ATOM 7741 C C . THR B 1 446 ? -22.203 -15.852 -0.182 1 89.19 446 THR B C 1
ATOM 7743 O O . THR B 1 446 ? -22.719 -16.969 -0.302 1 89.19 446 THR B O 1
ATOM 7746 N N . TRP B 1 447 ? -22.844 -14.781 -0.535 1 87.69 447 TRP B N 1
ATOM 7747 C CA . TRP B 1 447 ? -24.156 -14.867 -1.16 1 87.69 447 TRP B CA 1
ATOM 7748 C C . TRP B 1 447 ? -24.109 -15.711 -2.43 1 87.69 447 TRP B C 1
ATOM 7750 O O . TRP B 1 447 ? -25.047 -16.422 -2.748 1 87.69 447 TRP B O 1
ATOM 7760 N N . PHE B 1 448 ? -23.047 -15.695 -3.117 1 88.75 448 PHE B N 1
ATOM 7761 C CA . PHE B 1 448 ? -22.875 -16.406 -4.371 1 88.75 448 PHE B CA 1
ATOM 7762 C C . PHE B 1 448 ? -22.906 -17.922 -4.141 1 88.75 448 PHE B C 1
ATOM 7764 O O . PHE B 1 448 ? -23.5 -18.672 -4.926 1 88.75 448 PHE B O 1
ATOM 7771 N N . VAL B 1 449 ? -22.25 -18.297 -3.092 1 92.25 449 VAL B N 1
ATOM 7772 C CA . VAL B 1 449 ? -22.188 -19.719 -2.789 1 92.25 449 VAL B CA 1
ATOM 7773 C C . VAL B 1 449 ? -23.594 -20.25 -2.492 1 92.25 449 VAL B C 1
ATOM 7775 O O . VAL B 1 449 ? -23.969 -21.328 -2.945 1 92.25 449 VAL B O 1
ATOM 7778 N N . SER B 1 450 ? -24.312 -19.484 -1.728 1 92.81 450 SER B N 1
ATOM 7779 C CA . SER B 1 450 ? -25.688 -19.859 -1.426 1 92.81 450 SER B CA 1
ATOM 7780 C C . SER B 1 450 ? -26.547 -19.891 -2.688 1 92.81 450 SER B C 1
ATOM 7782 O O . SER B 1 450 ? -27.328 -20.812 -2.895 1 92.81 450 SER B O 1
ATOM 7784 N N . CYS B 1 451 ? -26.328 -18.984 -3.521 1 91.62 451 CYS B N 1
ATOM 7785 C CA . CYS B 1 451 ? -27.062 -18.938 -4.777 1 91.62 451 CYS B CA 1
ATOM 7786 C C . CYS B 1 451 ? -26.703 -20.109 -5.676 1 91.62 451 CYS B C 1
ATOM 7788 O O . CYS B 1 451 ? -27.578 -20.719 -6.297 1 91.62 451 CYS B O 1
ATOM 7790 N N . GLU B 1 452 ? -25.469 -20.422 -5.75 1 93 452 GLU B N 1
ATOM 7791 C CA . GLU B 1 452 ? -25.016 -21.531 -6.574 1 93 452 GLU B CA 1
ATOM 7792 C C . GLU B 1 452 ? -25.641 -22.844 -6.121 1 93 452 GLU B C 1
ATOM 7794 O O . GLU B 1 452 ? -26.094 -23.641 -6.945 1 93 452 GLU B O 1
ATOM 7799 N N . LEU B 1 453 ? -25.625 -23.109 -4.809 1 94.25 453 LEU B N 1
ATOM 7800 C CA . LEU B 1 453 ? -26.219 -24.328 -4.293 1 94.25 453 LEU B CA 1
ATOM 7801 C C . LEU B 1 453 ? -27.719 -24.375 -4.562 1 94.25 453 LEU B C 1
ATOM 7803 O O . LEU B 1 453 ? -28.25 -25.406 -4.953 1 94.25 453 LEU B O 1
ATOM 7807 N N . GLN B 1 454 ? -28.359 -23.281 -4.375 1 94.31 454 GLN B N 1
ATOM 7808 C CA . GLN B 1 454 ? -29.797 -23.203 -4.609 1 94.31 454 GLN B CA 1
ATOM 7809 C C . GLN B 1 454 ? -30.141 -23.469 -6.074 1 94.31 454 GLN B C 1
ATOM 7811 O O . GLN B 1 454 ? -31.031 -24.266 -6.371 1 94.31 454 GLN B O 1
ATOM 7816 N N . LEU B 1 455 ? -29.422 -22.859 -6.906 1 94 455 LEU B N 1
ATOM 7817 C CA . LEU B 1 455 ? -29.656 -23.062 -8.328 1 94 455 LEU B CA 1
ATOM 7818 C C . LEU B 1 455 ? -29.266 -24.469 -8.75 1 94 455 LEU B C 1
ATOM 7820 O O . LEU B 1 455 ? -29.891 -25.047 -9.641 1 94 455 LEU B O 1
ATOM 7824 N N . TYR B 1 456 ? -28.234 -24.984 -8.125 1 94.38 456 TYR B N 1
ATOM 7825 C CA . TYR B 1 456 ? -27.844 -26.375 -8.352 1 94.38 456 TYR B CA 1
ATOM 7826 C C . TYR B 1 456 ? -28.984 -27.328 -8 1 94.38 456 TYR B C 1
ATOM 7828 O O . TYR B 1 456 ? -29.312 -28.234 -8.766 1 94.38 456 TYR B O 1
ATOM 7836 N N . LEU B 1 457 ? -29.641 -27.062 -6.906 1 94.19 457 LEU B N 1
ATOM 7837 C CA . LEU B 1 457 ? -30.766 -27.891 -6.48 1 94.19 457 LEU B CA 1
ATOM 7838 C C . LEU B 1 457 ? -31.953 -27.719 -7.414 1 94.19 457 LEU B C 1
ATOM 7840 O O . LEU B 1 457 ? -32.625 -28.688 -7.738 1 94.19 457 LEU B O 1
ATOM 7844 N N . LEU B 1 458 ? -32.125 -26.531 -7.867 1 93.25 458 LEU B N 1
ATOM 7845 C CA . LEU B 1 458 ? -33.25 -26.234 -8.766 1 93.25 458 LEU B CA 1
ATOM 7846 C C . LEU B 1 458 ? -32.969 -26.812 -10.156 1 93.25 458 LEU B C 1
ATOM 7848 O O . LEU B 1 458 ? -33.906 -26.969 -10.945 1 93.25 458 LEU B O 1
ATOM 7852 N N . SER B 1 459 ? -31.781 -27.141 -10.43 1 93.69 459 SER B N 1
ATOM 7853 C CA . SER B 1 459 ? -31.438 -27.656 -11.75 1 93.69 459 SER B CA 1
ATOM 7854 C C . SER B 1 459 ? -32.125 -28.984 -12.016 1 93.69 459 SER B C 1
ATOM 7856 O O . SER B 1 459 ? -32.312 -29.375 -13.172 1 93.69 459 SER B O 1
ATOM 7858 N N . ILE B 1 460 ? -32.5 -29.703 -10.984 1 91.06 460 ILE B N 1
ATOM 7859 C CA . ILE B 1 460 ? -33.188 -30.984 -11.125 1 91.06 460 ILE B CA 1
ATOM 7860 C C . ILE B 1 460 ? -34.5 -30.781 -11.891 1 91.06 460 ILE B C 1
ATOM 7862 O O . ILE B 1 460 ? -34.844 -31.609 -12.734 1 91.06 460 ILE B O 1
ATOM 7866 N N . PHE B 1 461 ? -35.062 -29.641 -11.688 1 90.69 461 PHE B N 1
ATOM 7867 C CA . PHE B 1 461 ? -36.344 -29.359 -12.32 1 90.69 461 PHE B CA 1
ATOM 7868 C C . PHE B 1 461 ? -36.156 -28.984 -13.781 1 90.69 461 PHE B C 1
ATOM 7870 O O . PHE B 1 461 ? -37.094 -29.062 -14.57 1 90.69 461 PHE B O 1
ATOM 7877 N N . VAL B 1 462 ? -35 -28.641 -14.133 1 91 462 VAL B N 1
ATOM 7878 C CA . VAL B 1 462 ? -34.688 -28.25 -15.508 1 91 462 VAL B CA 1
ATOM 7879 C C . VAL B 1 462 ? -34.156 -29.453 -16.281 1 91 462 VAL B C 1
ATOM 7881 O O . VAL B 1 462 ? -34.5 -29.641 -17.453 1 91 462 VAL B O 1
ATOM 7884 N N . ILE B 1 463 ? -33.438 -30.359 -15.688 1 90.69 463 ILE B N 1
ATOM 7885 C CA . ILE B 1 463 ? -32.719 -31.453 -16.344 1 90.69 463 ILE B CA 1
ATOM 7886 C C . ILE B 1 463 ? -33.656 -32.656 -16.531 1 90.69 463 ILE B C 1
ATOM 7888 O O . ILE B 1 463 ? -33.625 -33.312 -17.562 1 90.69 463 ILE B O 1
ATOM 7892 N N . PHE B 1 464 ? -34.562 -32.938 -15.609 1 89.88 464 PHE B N 1
ATOM 7893 C CA . PHE B 1 464 ? -35.375 -34.125 -15.625 1 89.88 464 PHE B CA 1
ATOM 7894 C C . PHE B 1 464 ? -36.344 -34.125 -16.812 1 89.88 464 PHE B C 1
ATOM 7896 O O . PHE B 1 464 ? -36.438 -35.125 -17.531 1 89.88 464 PHE B O 1
ATOM 7903 N N . PRO B 1 465 ? -36.969 -32.969 -16.906 1 92.06 465 PRO B N 1
ATOM 7904 C CA . PRO B 1 465 ? -37.844 -32.938 -18.094 1 92.06 465 PRO B CA 1
ATOM 7905 C C . PRO B 1 465 ? -37.062 -33.156 -19.391 1 92.06 465 PRO B C 1
ATOM 7907 O O . PRO B 1 465 ? -37.594 -33.719 -20.344 1 92.06 465 PRO B O 1
ATOM 7910 N N . LEU B 1 466 ? -35.875 -32.781 -19.516 1 90 466 LEU B N 1
ATOM 7911 C CA . LEU B 1 466 ? -35.031 -32.938 -20.688 1 90 466 LEU B CA 1
ATOM 7912 C C . LEU B 1 466 ? -34.688 -34.406 -20.906 1 90 466 LEU B C 1
ATOM 7914 O O . LEU B 1 466 ? -34.594 -34.875 -22.047 1 90 466 LEU B O 1
ATOM 7918 N N . ILE B 1 467 ? -34.5 -35.156 -19.828 1 88.44 467 ILE B N 1
ATOM 7919 C CA . ILE B 1 467 ? -34.156 -36.562 -19.875 1 88.44 467 ILE B CA 1
ATOM 7920 C C . ILE B 1 467 ? -35.375 -37.406 -20.281 1 88.44 467 ILE B C 1
ATOM 7922 O O . ILE B 1 467 ? -35.25 -38.344 -21.031 1 88.44 467 ILE B O 1
ATOM 7926 N N . TRP B 1 468 ? -36.531 -36.938 -19.797 1 88.5 468 TRP B N 1
ATOM 7927 C CA . TRP B 1 468 ? -37.781 -37.688 -20.078 1 88.5 468 TRP B CA 1
ATOM 7928 C C . TRP B 1 468 ? -38.188 -37.5 -21.531 1 88.5 468 TRP B C 1
ATOM 7930 O O . TRP B 1 468 ? -38.531 -38.469 -22.203 1 88.5 468 TRP B O 1
ATOM 7940 N N . SER B 1 469 ? -38.344 -36.188 -21.891 1 92.25 469 SER B N 1
ATOM 7941 C CA . SER B 1 469 ? -38.688 -35.844 -23.281 1 92.25 469 SER B CA 1
ATOM 7942 C C . SER B 1 469 ? -37.906 -34.625 -23.75 1 92.25 469 SER B C 1
ATOM 7944 O O . SER B 1 469 ? -38.062 -33.531 -23.203 1 92.25 469 SER B O 1
ATOM 7946 N N . LYS B 1 470 ? -37.094 -34.75 -24.766 1 89.81 470 LYS B N 1
ATOM 7947 C CA . LYS B 1 470 ? -36.281 -33.688 -25.297 1 89.81 470 LYS B CA 1
ATOM 7948 C C . LYS B 1 470 ? -37.156 -32.469 -25.703 1 89.81 470 LYS B C 1
ATOM 7950 O O . LYS B 1 470 ? -36.812 -31.328 -25.406 1 89.81 470 LYS B O 1
ATOM 7955 N N . LYS B 1 471 ? -38.312 -32.781 -26.328 1 94.12 471 LYS B N 1
ATOM 7956 C CA . LYS B 1 471 ? -39.188 -31.719 -26.828 1 94.12 471 LYS B CA 1
ATOM 7957 C C . LYS B 1 471 ? -39.844 -30.938 -25.672 1 94.12 471 LYS B C 1
ATOM 7959 O O . LYS B 1 471 ? -39.844 -29.703 -25.672 1 94.12 471 LYS B O 1
ATOM 7964 N N . ILE B 1 472 ? -40.312 -31.641 -24.688 1 92.75 472 ILE B N 1
ATOM 7965 C CA . ILE B 1 472 ? -40.938 -31.016 -23.547 1 92.75 472 ILE B CA 1
ATOM 7966 C C . ILE B 1 472 ? -39.906 -30.25 -22.734 1 92.75 472 ILE B C 1
ATOM 7968 O O . ILE B 1 472 ? -40.156 -29.141 -22.266 1 92.75 472 ILE B O 1
ATOM 7972 N N . GLY B 1 473 ? -38.75 -30.891 -22.531 1 92.62 473 GLY B N 1
ATOM 7973 C CA . GLY B 1 473 ? -37.688 -30.25 -21.781 1 92.62 473 GLY B CA 1
ATOM 7974 C C . GLY B 1 473 ? -37.188 -28.953 -22.422 1 92.62 473 GLY B C 1
ATOM 7975 O O . GLY B 1 473 ? -37 -27.953 -21.734 1 92.62 473 GLY B O 1
ATOM 7976 N N . MET B 1 474 ? -37.062 -28.906 -23.703 1 94.25 474 MET B N 1
ATOM 7977 C CA . MET B 1 474 ? -36.594 -27.719 -24.406 1 94.25 474 MET B CA 1
ATOM 7978 C C . MET B 1 474 ? -37.656 -26.609 -24.359 1 94.25 474 MET B C 1
ATOM 7980 O O . MET B 1 474 ? -37.312 -25.438 -24.219 1 94.25 474 MET B O 1
ATOM 7984 N N . ALA B 1 475 ? -38.906 -27.016 -24.5 1 95.06 475 ALA B N 1
ATOM 7985 C CA . ALA B 1 475 ? -40 -26.047 -24.438 1 95.06 475 ALA B CA 1
ATOM 7986 C C . ALA B 1 475 ? -40.062 -25.391 -23.062 1 95.06 475 ALA B C 1
ATOM 7988 O O . ALA B 1 475 ? -40.25 -24.188 -22.938 1 95.06 475 ALA B O 1
ATOM 7989 N N . LEU B 1 476 ? -39.938 -26.219 -22.062 1 93.81 476 LEU B N 1
ATOM 7990 C CA . LEU B 1 476 ? -39.969 -25.703 -20.688 1 93.81 476 LEU B CA 1
ATOM 7991 C C . LEU B 1 476 ? -38.812 -24.766 -20.422 1 93.81 476 LEU B C 1
ATOM 7993 O O . LEU B 1 476 ? -38.969 -23.719 -19.781 1 93.81 476 LEU B O 1
ATOM 7997 N N . ASN B 1 477 ? -37.625 -25.141 -20.828 1 93.19 477 ASN B N 1
ATOM 7998 C CA . ASN B 1 477 ? -36.469 -24.297 -20.641 1 93.19 477 ASN B CA 1
ATOM 7999 C C . ASN B 1 477 ? -36.594 -22.969 -21.406 1 93.19 477 ASN B C 1
ATOM 8001 O O . ASN B 1 477 ? -36.188 -21.922 -20.891 1 93.19 477 ASN B O 1
ATOM 8005 N N . ALA B 1 478 ? -37.094 -22.984 -22.562 1 94.69 478 ALA B N 1
ATOM 8006 C CA . ALA B 1 478 ? -37.344 -21.766 -23.328 1 94.69 478 ALA B CA 1
ATOM 8007 C C . ALA B 1 478 ? -38.344 -20.859 -22.609 1 94.69 478 ALA B C 1
ATOM 8009 O O . ALA B 1 478 ? -38.156 -19.641 -22.547 1 94.69 478 ALA B O 1
ATOM 8010 N N . LEU B 1 479 ? -39.344 -21.484 -22.062 1 94.75 479 LEU B N 1
ATOM 8011 C CA . LEU B 1 479 ? -40.344 -20.734 -21.328 1 94.75 479 LEU B CA 1
ATOM 8012 C C . LEU B 1 479 ? -39.75 -20.078 -20.078 1 94.75 479 LEU B C 1
ATOM 8014 O O . LEU B 1 479 ? -40.062 -18.938 -19.766 1 94.75 479 LEU B O 1
ATOM 8018 N N . ILE B 1 480 ? -38.875 -20.766 -19.406 1 93.19 480 ILE B N 1
ATOM 8019 C CA . ILE B 1 480 ? -38.219 -20.25 -18.203 1 93.19 480 ILE B CA 1
ATOM 8020 C C . ILE B 1 480 ? -37.312 -19.078 -18.578 1 93.19 480 ILE B C 1
ATOM 8022 O O . ILE B 1 480 ? -37.312 -18.047 -17.891 1 93.19 480 ILE B O 1
ATOM 8026 N N . VAL B 1 481 ? -36.562 -19.156 -19.672 1 92.88 481 VAL B N 1
ATOM 8027 C CA . VAL B 1 481 ? -35.688 -18.094 -20.125 1 92.88 481 VAL B CA 1
ATOM 8028 C C . VAL B 1 481 ? -36.5 -16.859 -20.5 1 92.88 481 VAL B C 1
ATOM 8030 O O . VAL B 1 481 ? -36.188 -15.742 -20.078 1 92.88 481 VAL B O 1
ATOM 8033 N N . VAL B 1 482 ? -37.562 -17.109 -21.266 1 94.81 482 VAL B N 1
ATOM 8034 C CA . VAL B 1 482 ? -38.406 -16.016 -21.703 1 94.81 482 VAL B CA 1
ATOM 8035 C C . VAL B 1 482 ? -39.094 -15.391 -20.484 1 94.81 482 VAL B C 1
ATOM 8037 O O . VAL B 1 482 ? -39.188 -14.164 -20.375 1 94.81 482 VAL B O 1
ATOM 8040 N N . GLY B 1 483 ? -39.562 -16.203 -19.641 1 94.38 483 GLY B N 1
ATOM 8041 C CA . GLY B 1 483 ? -40.156 -15.703 -18.422 1 94.38 483 GLY B CA 1
ATOM 8042 C C . GLY B 1 483 ? -39.219 -14.867 -17.578 1 94.38 483 GLY B C 1
ATOM 8043 O O . GLY B 1 483 ? -39.625 -13.836 -17.031 1 94.38 483 GLY B O 1
ATOM 8044 N N . SER B 1 484 ? -38.031 -15.266 -17.406 1 90.25 484 SER B N 1
ATOM 8045 C CA . SER B 1 484 ? -37.031 -14.531 -16.641 1 90.25 484 SER B CA 1
ATOM 8046 C C . SER B 1 484 ? -36.719 -13.18 -17.297 1 90.25 484 SER B C 1
ATOM 8048 O O . SER B 1 484 ? -36.562 -12.172 -16.594 1 90.25 484 SER B O 1
ATOM 8050 N N . VAL B 1 485 ? -36.625 -13.156 -18.625 1 90.75 485 VAL B N 1
ATOM 8051 C CA . VAL B 1 485 ? -36.312 -11.922 -19.344 1 90.75 485 VAL B CA 1
ATOM 8052 C C . VAL B 1 485 ? -37.5 -10.945 -19.203 1 90.75 485 VAL B C 1
ATOM 8054 O O . VAL B 1 485 ? -37.281 -9.766 -18.938 1 90.75 485 VAL B O 1
ATOM 8057 N N . VAL B 1 486 ? -38.656 -11.484 -19.359 1 92.94 486 VAL B N 1
ATOM 8058 C CA . VAL B 1 486 ? -39.875 -10.664 -19.266 1 92.94 486 VAL B CA 1
ATOM 8059 C C . VAL B 1 486 ? -40.031 -10.141 -17.844 1 92.94 486 VAL B C 1
ATOM 8061 O O . VAL B 1 486 ? -40.312 -8.961 -17.641 1 92.94 486 VAL B O 1
ATOM 8064 N N . TYR B 1 487 ? -39.781 -10.961 -16.938 1 89.5 487 TYR B N 1
ATOM 8065 C CA . TYR B 1 487 ? -39.875 -10.539 -15.539 1 89.5 487 TYR B CA 1
ATOM 8066 C C . TYR B 1 487 ? -38.875 -9.43 -15.234 1 89.5 487 TYR B C 1
ATOM 8068 O O . TYR B 1 487 ? -39.219 -8.422 -14.617 1 89.5 487 TYR B O 1
ATOM 8076 N N . THR B 1 488 ? -37.656 -9.586 -15.602 1 85.12 488 THR B N 1
ATOM 8077 C CA . THR B 1 488 ? -36.625 -8.594 -15.359 1 85.12 488 THR B CA 1
ATOM 8078 C C . THR B 1 488 ? -36.938 -7.281 -16.062 1 85.12 488 THR B C 1
ATOM 8080 O O . THR B 1 488 ? -36.75 -6.199 -15.508 1 85.12 488 THR B O 1
ATOM 8083 N N . GLY B 1 489 ? -37.438 -7.375 -17.281 1 86.06 489 GLY B N 1
ATOM 8084 C CA . GLY B 1 489 ? -37.844 -6.188 -18.031 1 86.06 489 GLY B CA 1
ATOM 8085 C C . GLY B 1 489 ? -39 -5.43 -17.359 1 86.06 489 GLY B C 1
ATOM 8086 O O . GLY B 1 489 ? -38.938 -4.203 -17.234 1 86.06 489 GLY B O 1
ATOM 8087 N N . VAL B 1 490 ? -39.969 -6.16 -16.938 1 88.06 490 VAL B N 1
ATOM 8088 C CA . VAL B 1 490 ? -41.125 -5.566 -16.312 1 88.06 490 VAL B CA 1
ATOM 8089 C C . VAL B 1 490 ? -40.75 -4.918 -14.984 1 88.06 490 VAL B C 1
ATOM 8091 O O . VAL B 1 490 ? -41.156 -3.793 -14.695 1 88.06 490 VAL B O 1
ATOM 8094 N N . VAL B 1 491 ? -39.906 -5.605 -14.242 1 82.69 491 VAL B N 1
ATOM 8095 C CA . VAL B 1 491 ? -39.469 -5.082 -12.945 1 82.69 491 VAL B CA 1
ATOM 8096 C C . VAL B 1 491 ? -38.625 -3.84 -13.156 1 82.69 491 VAL B C 1
ATOM 8098 O O . VAL B 1 491 ? -38.719 -2.863 -12.414 1 82.69 491 VAL B O 1
ATOM 8101 N N . THR B 1 492 ? -37.75 -3.889 -14.117 1 78.94 492 THR B N 1
ATOM 8102 C CA . THR B 1 492 ? -36.906 -2.746 -14.414 1 78.94 492 THR B CA 1
ATOM 8103 C C . THR B 1 492 ? -37.719 -1.542 -14.844 1 78.94 492 THR B C 1
ATOM 8105 O O . THR B 1 492 ? -37.438 -0.409 -14.453 1 78.94 492 THR B O 1
ATOM 8108 N N . TYR B 1 493 ? -38.781 -1.811 -15.625 1 80.94 493 TYR B N 1
ATOM 8109 C CA . TYR B 1 493 ? -39.656 -0.743 -16.109 1 80.94 493 TYR B CA 1
ATOM 8110 C C . TYR B 1 493 ? -40.5 -0.148 -14.977 1 80.94 493 TYR B C 1
ATOM 8112 O O . TYR B 1 493 ? -40.562 1.074 -14.836 1 80.94 493 TYR B O 1
ATOM 8120 N N . PHE B 1 494 ? -41 -0.945 -14.172 1 80.56 494 PHE B N 1
ATOM 8121 C CA . PHE B 1 494 ? -41.906 -0.483 -13.117 1 80.56 494 PHE B CA 1
ATOM 8122 C C . PHE B 1 494 ? -41.125 0.183 -11.992 1 80.56 494 PHE B C 1
ATOM 8124 O O . PHE B 1 494 ? -41.594 1.151 -11.391 1 80.56 494 PHE B O 1
ATOM 8131 N N . PHE B 1 495 ? -39.938 -0.352 -11.75 1 73.62 495 PHE B N 1
ATOM 8132 C CA . PHE B 1 495 ? -39.156 0.185 -10.641 1 73.62 495 PHE B CA 1
ATOM 8133 C C . PHE B 1 495 ? -38.094 1.133 -11.141 1 73.62 495 PHE B C 1
ATOM 8135 O O . PHE B 1 495 ? -37.281 1.647 -10.359 1 73.62 495 PHE B O 1
ATOM 8142 N N . ASP B 1 496 ? -38 1.449 -12.352 1 73.5 496 ASP B N 1
ATOM 8143 C CA . ASP B 1 496 ? -37.031 2.365 -12.961 1 73.5 496 ASP B CA 1
ATOM 8144 C C . ASP B 1 496 ? -35.594 2.045 -12.516 1 73.5 496 ASP B C 1
ATOM 8146 O O . ASP B 1 496 ? -34.875 2.924 -12.039 1 73.5 496 ASP B O 1
ATOM 8150 N N . LEU B 1 497 ? -35.312 0.75 -12.641 1 69.94 497 LEU B N 1
ATOM 8151 C CA . LEU B 1 497 ? -34 0.303 -12.188 1 69.94 497 LEU B CA 1
ATOM 8152 C C . LEU B 1 497 ? -32.906 0.596 -13.234 1 69.94 497 LEU B C 1
ATOM 8154 O O . LEU B 1 497 ? -33.219 0.623 -14.43 1 69.94 497 LEU B O 1
ATOM 8158 N N . SER B 1 498 ? -31.672 0.974 -12.719 1 67.31 498 SER B N 1
ATOM 8159 C CA . SER B 1 498 ? -30.547 1.181 -13.617 1 67.31 498 SER B CA 1
ATOM 8160 C C . SER B 1 498 ? -30.062 -0.139 -14.211 1 67.31 498 SER B C 1
ATOM 8162 O O . SER B 1 498 ? -30.297 -1.205 -13.633 1 67.31 498 SER B O 1
ATOM 8164 N N . PRO B 1 499 ? -29.594 -0.118 -15.398 1 63.69 499 PRO B N 1
ATOM 8165 C CA . PRO B 1 499 ? -29.156 -1.349 -16.062 1 63.69 499 PRO B CA 1
ATOM 8166 C C . PRO B 1 499 ? -28.062 -2.074 -15.281 1 63.69 499 PRO B C 1
ATOM 8168 O O . PRO B 1 499 ? -27.938 -3.299 -15.375 1 63.69 499 PRO B O 1
ATOM 8171 N N . THR B 1 500 ? -27.109 -1.419 -14.75 1 61 500 THR B N 1
ATOM 8172 C CA . THR B 1 500 ? -26.047 -2.1 -14.008 1 61 500 THR B CA 1
ATOM 8173 C C . THR B 1 500 ? -25.906 -1.526 -12.602 1 61 500 THR B C 1
ATOM 8175 O O . THR B 1 500 ? -26.438 -0.452 -12.312 1 61 500 THR B O 1
ATOM 8178 N N . VAL B 1 501 ? -25.562 -2.572 -11.695 1 57.34 501 VAL B N 1
ATOM 8179 C CA . VAL B 1 501 ? -25.281 -2.094 -10.344 1 57.34 501 VAL B CA 1
ATOM 8180 C C . VAL B 1 501 ? -24.281 -0.94 -10.406 1 57.34 501 VAL B C 1
ATOM 8182 O O . VAL B 1 501 ? -23.141 -1.12 -10.836 1 57.34 501 VAL B O 1
ATOM 8185 N N . THR B 1 502 ? -24.688 -0.012 -11.039 1 51.03 502 THR B N 1
ATOM 8186 C CA . THR B 1 502 ? -23.719 1.059 -11.266 1 51.03 502 THR B CA 1
ATOM 8187 C C . THR B 1 502 ? -23.266 1.677 -9.945 1 51.03 502 THR B C 1
ATOM 8189 O O . THR B 1 502 ? -24.062 1.781 -9.008 1 51.03 502 THR B O 1
ATOM 8192 N N . ILE B 1 503 ? -22.062 1.569 -9.625 1 51.47 503 ILE B N 1
ATOM 8193 C CA . ILE B 1 503 ? -21.453 2.412 -8.602 1 51.47 503 ILE B CA 1
ATOM 8194 C C . ILE B 1 503 ? -22.188 3.754 -8.539 1 51.47 503 ILE B C 1
ATOM 8196 O O . ILE B 1 503 ? -22.188 4.418 -7.504 1 51.47 503 ILE B O 1
ATOM 8200 N N . THR B 1 504 ? -22.812 4.078 -9.594 1 46.69 504 THR B N 1
ATOM 8201 C CA . THR B 1 504 ? -23.406 5.398 -9.719 1 46.69 504 THR B CA 1
ATOM 8202 C C . THR B 1 504 ? -24.75 5.453 -8.977 1 46.69 504 THR B C 1
ATOM 8204 O O . THR B 1 504 ? -25.25 6.535 -8.672 1 46.69 504 THR B O 1
ATOM 8207 N N . HIS B 1 505 ? -25.391 4.363 -8.93 1 48.12 505 HIS B N 1
ATOM 8208 C CA . HIS B 1 505 ? -26.672 4.363 -8.211 1 48.12 505 HIS B CA 1
ATOM 8209 C C . HIS B 1 505 ? -26.578 3.518 -6.945 1 48.12 505 HIS B C 1
ATOM 8211 O O . HIS B 1 505 ? -27.031 2.369 -6.93 1 48.12 505 HIS B O 1
ATOM 8217 N N . LEU B 1 506 ? -25.703 3.857 -6.074 1 49.53 506 LEU B N 1
ATOM 8218 C CA . LEU B 1 506 ? -25.359 3.061 -4.898 1 49.53 506 LEU B CA 1
ATOM 8219 C C . LEU B 1 506 ? -26.469 3.139 -3.85 1 49.53 506 LEU B C 1
ATOM 8221 O O . LEU B 1 506 ? -26.453 4.023 -2.99 1 49.53 506 LEU B O 1
ATOM 8225 N N . ASN B 1 507 ? -27.703 2.977 -4.195 1 48.81 507 ASN B N 1
ATOM 8226 C CA . ASN B 1 507 ? -28.547 2.791 -3.021 1 48.81 507 ASN B CA 1
ATOM 8227 C C . ASN B 1 507 ? -28.344 1.415 -2.395 1 48.81 507 ASN B C 1
ATOM 8229 O O . ASN B 1 507 ? -28.656 0.396 -3.01 1 48.81 507 ASN B O 1
ATOM 8233 N N . PRO B 1 508 ? -27.609 1.353 -1.379 1 51.19 508 PRO B N 1
ATOM 8234 C CA . PRO B 1 508 ? -27.422 0.058 -0.721 1 51.19 508 PRO B CA 1
ATOM 8235 C C . PRO B 1 508 ? -28.719 -0.725 -0.57 1 51.19 508 PRO B C 1
ATOM 8237 O O . PRO B 1 508 ? -28.719 -1.958 -0.591 1 51.19 508 PRO B O 1
ATOM 8240 N N . ASP B 1 509 ? -29.781 0.016 -0.377 1 51.41 509 ASP B N 1
ATOM 8241 C CA . ASP B 1 509 ? -31.031 -0.68 -0.156 1 51.41 509 ASP B CA 1
ATOM 8242 C C . ASP B 1 509 ? -31.516 -1.368 -1.432 1 51.41 509 ASP B C 1
ATOM 8244 O O . ASP B 1 509 ? -32.375 -2.268 -1.38 1 51.41 509 ASP B O 1
ATOM 8248 N N . ASP B 1 510 ? -30.969 -0.87 -2.455 1 54.19 510 ASP B N 1
ATOM 8249 C CA . ASP B 1 510 ? -31.375 -1.451 -3.73 1 54.19 510 ASP B CA 1
ATOM 8250 C C . ASP B 1 510 ? -30.609 -2.744 -4.012 1 54.19 510 ASP B C 1
ATOM 8252 O O . ASP B 1 510 ? -30.859 -3.402 -5.027 1 54.19 510 ASP B O 1
ATOM 8256 N N . GLU B 1 511 ? -29.703 -2.871 -3.252 1 55.44 511 GLU B N 1
ATOM 8257 C CA . GLU B 1 511 ? -28.906 -4.074 -3.457 1 55.44 511 GLU B CA 1
ATOM 8258 C C . GLU B 1 511 ? -29.781 -5.312 -3.566 1 55.44 511 GLU B C 1
ATOM 8260 O O . GLU B 1 511 ? -29.484 -6.227 -4.34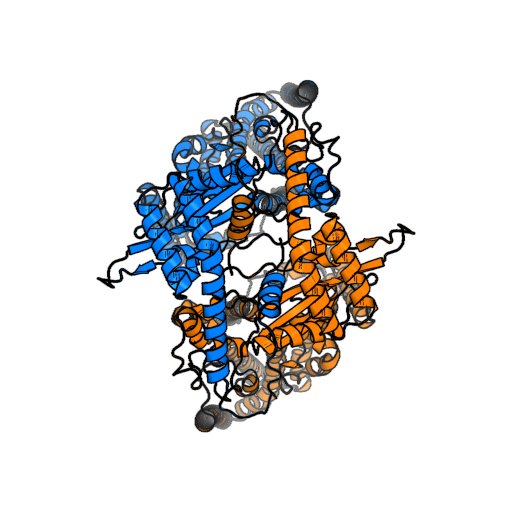 1 55.44 511 GLU B O 1
ATOM 8265 N N . ARG B 1 512 ? -30.953 -5.246 -2.818 1 56.09 512 ARG B N 1
ATOM 8266 C CA . ARG B 1 512 ? -31.859 -6.395 -2.877 1 56.09 512 ARG B CA 1
ATOM 8267 C C . ARG B 1 512 ? -32.438 -6.57 -4.281 1 56.09 512 ARG B C 1
ATOM 8269 O O . ARG B 1 512 ? -32.656 -7.699 -4.73 1 56.09 512 ARG B O 1
ATOM 8276 N N . VAL B 1 513 ? -32.5 -5.418 -4.812 1 57.88 513 VAL B N 1
ATOM 8277 C CA . VAL B 1 513 ? -33.188 -5.527 -6.109 1 57.88 513 VAL B CA 1
ATOM 8278 C C . VAL B 1 513 ? -32.188 -6.078 -7.145 1 57.88 513 VAL B C 1
ATOM 8280 O O . VAL B 1 513 ? -32.562 -6.91 -7.977 1 57.88 513 VAL B O 1
ATOM 8283 N N . PHE B 1 514 ? -30.969 -5.738 -6.957 1 58.28 514 PHE B N 1
ATOM 8284 C CA . PHE B 1 514 ? -30.016 -6.145 -7.984 1 58.28 514 PHE B CA 1
ATOM 8285 C C . PHE B 1 514 ? -29.609 -7.602 -7.797 1 58.28 514 PHE B C 1
ATOM 8287 O O . PHE B 1 514 ? -29.391 -8.32 -8.773 1 58.28 514 PHE B O 1
ATOM 8294 N N . PHE B 1 515 ? -29.578 -7.883 -6.508 1 56.72 515 PHE B N 1
ATOM 8295 C CA . PHE B 1 515 ? -29.156 -9.266 -6.289 1 56.72 515 PHE B CA 1
ATOM 8296 C C . PHE B 1 515 ? -30.375 -10.18 -6.176 1 56.72 515 PHE B C 1
ATOM 8298 O O . PHE B 1 515 ? -30.266 -11.383 -6.438 1 56.72 515 PHE B O 1
#

Organism: Araneus ventricosus (NCBI:txid182803)

Solvent-accessible surface area (backbone atoms only — not comparable to full-atom values): 56031 Å² total; per-residue (Å²): 130,76,26,46,59,49,49,54,42,41,53,42,59,66,45,75,74,70,75,83,75,83,86,78,86,71,89,73,57,52,50,55,48,49,52,49,44,41,51,50,49,45,50,50,41,41,53,48,44,66,60,46,47,61,53,50,54,55,47,50,74,70,31,87,57,51,69,57,27,50,53,51,49,49,50,39,52,54,28,41,51,60,36,30,47,59,34,45,38,36,50,31,12,15,27,49,58,54,52,19,49,92,54,22,28,40,41,24,58,40,25,57,67,56,13,36,67,33,61,36,64,26,92,88,47,72,89,39,70,65,45,34,24,18,32,31,35,35,34,38,36,71,74,66,73,81,79,59,92,81,53,46,71,83,48,63,50,75,73,47,69,79,61,81,62,42,50,45,55,45,53,45,52,59,51,49,68,55,44,81,78,45,55,30,37,40,18,38,34,42,55,54,58,45,49,71,66,36,51,47,44,51,48,49,63,55,20,71,78,62,57,42,48,73,45,79,72,49,71,46,57,65,71,88,73,85,84,78,54,70,67,43,52,50,36,54,50,51,51,51,52,53,49,49,41,29,52,52,10,32,48,46,44,74,72,72,45,59,82,86,55,78,62,93,44,66,68,54,48,57,32,47,72,39,12,55,63,64,51,49,52,58,68,67,54,76,83,64,62,91,81,53,66,58,65,56,55,52,51,50,49,55,36,49,51,43,41,51,51,23,49,62,57,48,45,56,46,69,69,34,60,41,37,38,62,64,71,40,30,78,66,45,54,68,32,70,72,36,39,54,42,50,49,28,72,56,40,54,53,52,51,54,50,52,52,52,50,49,54,47,52,53,49,47,43,39,39,71,71,65,64,42,86,87,52,69,66,59,57,51,47,54,54,46,64,65,49,46,62,58,52,54,49,50,57,42,56,46,62,45,52,79,77,72,63,78,58,89,62,42,62,65,56,34,46,54,30,44,59,23,30,80,76,32,42,67,35,54,75,68,45,50,37,66,80,46,60,66,72,50,19,40,40,58,78,50,38,55,59,26,48,51,54,51,50,57,61,53,40,55,73,56,46,48,43,35,72,76,35,60,69,60,17,52,51,52,52,50,48,52,54,52,48,50,52,51,48,51,50,52,50,33,63,75,63,67,53,72,94,53,80,31,80,44,49,68,43,73,79,46,46,68,72,76,100,128,77,26,45,59,50,50,54,43,40,54,48,58,66,44,75,78,68,75,82,72,82,83,74,83,72,88,70,55,59,47,54,54,49,50,49,45,41,51,49,48,45,49,51,41,41,53,49,45,66,61,46,45,60,52,51,54,54,47,49,74,70,30,87,57,52,70,58,26,52,54,51,49,52,50,40,53,54,28,42,52,59,36,30,47,59,34,44,38,36,49,31,13,15,26,50,58,55,52,19,49,93,55,21,29,39,41,23,58,40,25,57,67,56,13,35,68,33,60,38,61,25,93,87,47,72,87,39,72,65,45,34,24,19,33,32,34,36,33,39,36,71,72,68,75,80,80,60,91,81,52,45,72,82,48,62,50,74,74,46,69,78,62,82,63,42,52,46,55,46,53,46,52,59,51,50,69,56,44,80,77,47,55,30,36,40,18,40,35,43,56,54,59,45,49,70,66,37,51,48,43,50,48,50,63,49,19,69,74,60,58,41,49,74,45,78,72,48,72,47,59,66,73,88,72,84,82,79,51,71,66,43,51,50,37,53,50,52,54,49,53,54,49,48,42,30,52,51,9,33,48,45,45,72,73,71,46,61,83,86,54,78,61,92,46,66,68,55,47,57,32,49,72,38,12,56,63,64,50,49,52,57,69,67,53,76,83,64,62,91,82,54,65,58,68,57,54,54,50,50,49,56,35,50,53,42,41,50,52,25,48,62,56,46,45,55,47,70,68,35,56,42,37,39,62,64,72,40,31,77,64,43,56,70,32,69,72,35,39,54,42,50,49,27,73,57,42,56,53,53,52,53,49,51,53,52,49,49,54,48,52,52,50,47,43,38,39,71,72,64,62,42,85,87,52,68,65,57,56,51,46,54,54,45,64,64,49,46,62,58,50,53,48,51,58,43,56,47,62,46,50,77,78,71,63,78,56,88,60,42,61,64,57,33,46,53,31,41,58,22,31,81,76,30,42,66,35,56,75,66,43,52,37,67,80,48,59,67,73,48,19,41,42,58,78,50,38,56,59,25,48,50,53,50,50,56,62,52,40,55,72,57,46,49,42,35,73,76,35,59,69,60,17,51,51,50,51,50,49,50,53,50,47,53,52,50,48,52,51,51,50,32,63,75,63,68,52,71,93,53,79,31,82,43,48,67,44,73,80,45,45,68,74,77,101

Sequence (1030 aa):
MFSYIGLVVYLILSSGVNAKSNFTEDKSNVLDSWMKLDKSLKGATQSMMKYVMPMIMESTSQVNLSQECMLEVFHLVAGLRNLKKWAFSFVDSTAKGMDGVLSGTFSSFGVYDQCLETIVPNPKKKEEILFQGQYCMIDFRFPLPPKTKRYRLHDRLDDLQNFTGTEVMKFFSTKVHLMYYAPMKLGICIPSGCTEDDLMSILIFVAENYKFDAEIAHCEIKQKEHTVSGVQVFAVVAICVLASFLILGTWIEMSYEPIHSPSKYLGNRILLSFSAISNFKRLIRTKTSNENLRCLHGIQFFTITWVVYGHAYLYPGMFSTNYSTMFRMPDVTSQPVAQMIVNGSEAIDTFLFIGGMLVCYLTVKRVKFEKKSFNIFSFIFYKLWRIAPVLYFILLISTLGPLLGSGPVFHETMRDSVYSCFQSWWQNALFINNFFHAKEMCLEHTWFVSCELQLYLLSIFVIFPLIWSKKIGMALNALIVVGSVVYTGVVTYFFDLSPTVTITHLNPDDERVFFMFSYIGLVVYLILSSGVNAKSNFTEDKSNVLDSWMKLDKSLKGATQSMMKYVMPMIMESTSQVNLSQECMLEVFHLVAGLRNLKKWAFSFVDSTAKGMDGVLSGTFSSFGVYDQCLETIVPNPKKKEEILFQGQYCMIDFRFPLPPKTKRYRLHDRLDDLQNFTGTEVMKFFSTKVHLMYYAPMKLGICIPSGCTEDDLMSILIFVAENYKFDAEIAHCEIKQKEHTVSGVQVFAVVAICVLASFLILGTWIEMSYEPIHSPSKYLGNRILLSFSAISNFKRLIRTKTSNENLRCLHGIQFFTITWVVYGHAYLYPGMFSTNYSTMFRMPDVTSQPVAQMIVNGSEAIDTFLFIGGMLVCYLTVKRVKFEKKSFNIFSFIFYKLWRIAPVLYFILLISTLGPLLGSGPVFHETMRDSVYSCFQSWWQNALFINNFFHAKEMCLEHTWFVSCELQLYLLSIFVIFPLIWSKKIGMALNALIVVGSVVYTGVVTYFFDLSPTVTITHLNPDDERVFF

Nearest PDB structures (foldseek):
  3khx-assembly1_A  TM=4.934E-01  e=4.109E+00  Staphylococcus aureus subsp. aureus COL
  3khx-assembly2_B  TM=4.954E-01  e=4.774E+00  Staphylococcus aureus subsp. aureus COL
  7l2m-assembly1_D  TM=1.494E-01  e=3.045E+00  Rattus norvegicus
  3khx-assembly2_B  TM=4.957E-01  e=5.145E+00  Staphylococcus aureus subsp. aureus COL
  3khx-assembly1_A  TM=3.836E-01  e=4.208E+00  Staphylococcus aureus subsp. aureus COL

pLDDT: mean 79.82, std 15.8, range [23.27, 96.31]

Foldseek 3Di:
DDDVCVVCVVLVVVPPPPPPDDPDDDPPCPVVVVVVVVVSVLVVQLVVLVVCVVVVVVVCVVFVFDPLQVVVVVVLSVCSNVVPVLSVLQVQQWFPDFDPVVLFQQETAGHPVSQQPRFDADPVHRPDTSWGKKKWKKFKAADDDPDDPFAFLQDQDPVCPPPPDDPVVNSCSRRRVVVVQPTRMTMGIGIPSGDLSSVVSSVCVVCVVVVMDMDIDDMDHNDPDDDQDPLLVVLVVVVVVLVVLQVVLQVCCVPPDPPPPPDPDPVNVVSVVNHPVVVVCVVPDPDDDPPDPVVLVVLLVVLVVLLVVLCVPPVCVSLVSGCSCSSCVVVQCPDPVVVSNQFNVVSLVSVLVSLLVVLLVVVLCCCPVVVDDDDLCVLLVVLCVVQLVVQVSVLSVLQCQVVPDDDDSSVVVCQQERVLSVPCVVCLNVLNQLVDQNSNGHHSVSVSVSVSSVVSSVSCVLNVVCNVPVVRSVVVVVVVVVVVVVVVVVCCVVVVDDPTVGPRRPPSVCVNVVD/DDDVCVVCVVLVVVPPPPPPDDPDDDPDDPPVVVVVVVVSVLVVQLVVLVVCVVVVVVVCVVFVFDPLQVVVVVVLSVCSNVVPVLSVLQVQQWFPDFDPVVLFQQETAGHPVSQQPRFDADPVDRVDTSWGKKKWKKFKADDDDDDDPFFFLQDQDPVCPPPPDDPVVNSCSRRRNVVVQPTRMTMGIGIPSGDLSSVVSSVCVVCVVVVMDMDIDDMDHNDPDDDQDPLLVVLVVVVVVLVVLQVVLQVCCVPDDPPPPPDPDPVNVVSVVNHPVVVVCVVPDPDDDPPDPVVLVVLLVVLVVLLVVLCVPPVCVSLVSGCSCSVCCVVQCPDPVVVSNQFNVVSLVSVLVSLLVVLLVVVLCCCPVVVDDDDLCVLLVVVCVVQLVVQVSVLSVLQCQVVPDDDDCSCVVCQQERVLSVPCVVCLNVLNQLVDQSSNGHHSVSVSVSVSSVVSNVSCVLNVLCNVPVVRSVVVVVVVVVVVVVVLVVCCVVVVDDPTPGPRRPPSVCVNVVD

Radius of gyration: 34.81 Å; Cα contacts (8 Å, |Δi|>4): 1181; chains: 2; bounding box: 92×96×86 Å